Protein AF-0000000075210673 (afdb_homodimer)

Foldseek 3Di:
DPPPCPPLNVVLLVLLLVLLLLVLVQPPDDQFACSQLVSLVSLVVSLCVNCPVPQWPPVVVLVVLSVLLNLLSNLRFAFDFPVSSVVSVPVSVVSVLLSLCRTLADPVDDCLDPVVVVVSVVLLVVLVVQLVVVVLVVVPVPDPPDPPVVVVVVSVVVVVVVVVVVVCVVVLVVVVVVDVVSVCVVVCVCVVVVVPVVVVVVVSVVSSVVSSSSSSSSSVSSNPVNCVPPPPCVVVPLQADELVVLLVVLVVVLVVLVVVLVVLVCCVPVVCCPPDPPLQVQLVPDLVVLVVVLVVLVVSLVCNLPRHDDDDPVSLVSSLVSNLSSLVSNVSSLVSSLVSLVSNCLVPADDPVSVVVNLVSVLSNVLSVVSNVCSVVVVDDSSVVNVSSVSVSVSVVSNVRVLLVRLVRQVVSCVVPVDHDLVRLVVSPLSSLQSLLVVCVVPVVPVVSLVVLVVCLVVDDPDPDPSSNHPSSVVSNVVSVPDDND/DPDDCDPLNVVLLVLLLVLLLLVLVQPPDDQFACSQLVSLVSLVVSLCVNCPVPQWPPVVVLVVLVVLLNLLSNLRFAFDFPVSSVVSVPVSVVSVLLSLCRTLADPVDDCLDPVVVVVSVVLLVVLVVQLVVVVLVVVPVPDPPDPPVVVVVVVVVVVVVVVVVVVCVVVLVVVVVVDVVSVCVVVCVCVVVVVPVVVVVVVSVVSSVVSSSSSSSSSVSSNPVNCVCPVCCVVVPLQADELVVLLVVLVVVLVVLVVVLVVVVCCVPVVCCPPDPPLQVQLVPDLVVLVVVLVVLVVSLVCNLPRHDDDDPVSLVSNLVSNLSSLVSNVSSLVVSLVSLVSNCLVPADDPVSVVVNLVSVLSNVLSVVSNVCSVVVVDDSSVVNVSSVSVSVSVVSNVRVLLVRLVRQVVSCVVPVDHDLVRLVVSPLSSLQSLLVVCVVPVVPVVSLVVLVVCLVVDDPDPDPSSNHPSSVVSNVVSVPDDND

Structure (mmCIF, N/CA/C/O backbone):
data_AF-0000000075210673-model_v1
#
loop_
_entity.id
_entity.type
_entity.pdbx_description
1 polymer 'Uncharacterized protein'
#
loop_
_atom_site.group_PDB
_atom_site.id
_atom_site.type_symbol
_atom_site.label_atom_id
_atom_site.label_alt_id
_atom_site.label_comp_id
_atom_site.label_asym_id
_atom_site.label_entity_id
_atom_site.label_seq_id
_atom_site.pdbx_PDB_ins_code
_atom_site.Cartn_x
_atom_site.Cartn_y
_atom_site.Cartn_z
_atom_site.occupancy
_atom_site.B_iso_or_equiv
_atom_site.auth_seq_id
_atom_site.auth_comp_id
_atom_site.auth_asym_id
_atom_site.auth_atom_id
_atom_site.pdbx_PDB_model_num
ATOM 1 N N . MET A 1 1 ? -12.641 43 4.77 1 31.84 1 MET A N 1
ATOM 2 C CA . MET A 1 1 ? -11.57 43.312 5.719 1 31.84 1 MET A CA 1
ATOM 3 C C . MET A 1 1 ? -10.625 44.375 5.16 1 31.84 1 MET A C 1
ATOM 5 O O . MET A 1 1 ? -9.898 44.094 4.199 1 31.84 1 MET A O 1
ATOM 9 N N . ASN A 1 2 ? -10.969 45.438 5.039 1 38.75 2 ASN A N 1
ATOM 10 C CA . ASN A 1 2 ? -10.195 46.625 4.699 1 38.75 2 ASN A CA 1
ATOM 11 C C . ASN A 1 2 ? -8.883 46.656 5.465 1 38.75 2 ASN A C 1
ATOM 13 O O . ASN A 1 2 ? -8.797 47.281 6.523 1 38.75 2 ASN A O 1
ATOM 17 N N . ALA A 1 3 ? -8.172 45.594 5.738 1 46 3 ALA A N 1
ATOM 18 C CA . ALA A 1 3 ? -7.09 45.5 6.719 1 46 3 ALA A CA 1
ATOM 19 C C . ALA A 1 3 ? -5.957 46.469 6.355 1 46 3 ALA A C 1
ATOM 21 O O . ALA A 1 3 ? -5.395 46.375 5.262 1 46 3 ALA A O 1
ATOM 22 N N . SER A 1 4 ? -5.992 47.594 6.719 1 52.56 4 SER A N 1
ATOM 23 C CA . SER A 1 4 ? -4.859 48.5 6.867 1 52.56 4 SER A CA 1
ATOM 24 C C . SER A 1 4 ? -3.598 47.719 7.27 1 52.56 4 SER A C 1
ATOM 26 O O . SER A 1 4 ? -3.584 47.031 8.281 1 52.56 4 SER A O 1
ATOM 28 N N . TRP A 1 5 ? -2.842 47.406 6.25 1 61.78 5 TRP A N 1
ATOM 29 C CA . TRP A 1 5 ? -1.561 46.75 6.516 1 61.78 5 TRP A CA 1
ATOM 30 C C . TRP A 1 5 ? -0.77 47.531 7.57 1 61.78 5 TRP A C 1
ATOM 32 O O . TRP A 1 5 ? -0.492 48.719 7.406 1 61.78 5 TRP A O 1
ATOM 42 N N . LYS A 1 6 ? -0.866 47.156 8.789 1 71.62 6 LYS A N 1
ATOM 43 C CA . LYS A 1 6 ? -0.087 47.719 9.891 1 71.62 6 LYS A CA 1
ATOM 44 C C . LYS A 1 6 ? 1.41 47.531 9.641 1 71.62 6 LYS A C 1
ATOM 46 O O . LYS A 1 6 ? 1.822 46.719 8.82 1 71.62 6 LYS A O 1
ATOM 51 N N . ARG A 1 7 ? 2.17 48.406 10.008 1 80.12 7 ARG A N 1
ATOM 52 C CA . ARG A 1 7 ? 3.627 48.406 9.93 1 80.12 7 ARG A CA 1
ATOM 53 C C . ARG A 1 7 ? 4.176 47.031 10.336 1 80.12 7 ARG A C 1
ATOM 55 O O . ARG A 1 7 ? 5.129 46.531 9.727 1 80.12 7 ARG A O 1
ATOM 62 N N . THR A 1 8 ? 3.566 46.344 11.211 1 84.31 8 THR A N 1
ATOM 63 C CA . THR A 1 8 ? 4.023 45.062 11.688 1 84.31 8 THR A CA 1
ATOM 64 C C . THR A 1 8 ? 3.832 43.969 10.617 1 84.31 8 THR A C 1
ATOM 66 O O . THR A 1 8 ? 4.613 43.031 10.539 1 84.31 8 THR A O 1
ATOM 69 N N . ASP A 1 9 ? 2.889 44.188 9.773 1 85.5 9 ASP A N 1
ATOM 70 C CA . ASP A 1 9 ? 2.625 43.219 8.711 1 85.5 9 ASP A CA 1
ATOM 71 C C . ASP A 1 9 ? 3.658 43.312 7.594 1 85.5 9 ASP A C 1
ATOM 73 O O . ASP A 1 9 ? 4.039 42.312 6.992 1 85.5 9 ASP A O 1
ATOM 77 N N . ILE A 1 10 ? 4.121 44.5 7.383 1 86 10 ILE A N 1
ATOM 78 C CA . ILE A 1 10 ? 5.137 44.719 6.359 1 86 10 ILE A CA 1
ATOM 79 C C . ILE A 1 10 ? 6.461 44.094 6.812 1 86 10 ILE A C 1
ATOM 81 O O . ILE A 1 10 ? 7.145 43.438 6.027 1 86 10 ILE A O 1
ATOM 85 N N . VAL A 1 11 ? 6.816 44.375 8.086 1 91.44 11 VAL A N 1
ATOM 86 C CA . VAL A 1 11 ? 8.031 43.781 8.633 1 91.44 11 VAL A CA 1
ATOM 87 C C . VAL A 1 11 ? 7.941 42.281 8.578 1 91.44 11 VAL A C 1
ATOM 89 O O . VAL A 1 11 ? 8.922 41.594 8.25 1 91.44 11 VAL A O 1
ATOM 92 N N . PHE A 1 12 ? 6.777 41.812 8.852 1 92.56 12 PHE A N 1
ATOM 93 C CA . PHE A 1 12 ? 6.559 40.375 8.828 1 92.56 12 PHE A CA 1
ATOM 94 C C . PHE A 1 12 ? 6.719 39.844 7.414 1 92.56 12 PHE A C 1
ATOM 96 O O . PHE A 1 12 ? 7.32 38.781 7.219 1 92.56 12 PHE A O 1
ATOM 103 N N . MET A 1 13 ? 6.238 40.531 6.492 1 89.5 13 MET A N 1
ATOM 104 C CA . MET A 1 13 ? 6.379 40.094 5.102 1 89.5 13 MET A CA 1
ATOM 105 C C . MET A 1 13 ? 7.848 40.062 4.688 1 89.5 13 MET A C 1
ATOM 107 O O . MET A 1 13 ? 8.281 39.156 3.979 1 89.5 13 MET A O 1
ATOM 111 N N . ILE A 1 14 ? 8.578 41.031 5.117 1 91.94 14 ILE A N 1
ATOM 112 C CA . ILE A 1 14 ? 10.008 41.094 4.816 1 91.94 14 ILE A CA 1
ATOM 113 C C . ILE A 1 14 ? 10.727 39.938 5.469 1 91.94 14 ILE A C 1
ATOM 115 O O . ILE A 1 14 ? 11.586 39.281 4.844 1 91.94 14 ILE A O 1
ATOM 119 N N . LEU A 1 15 ? 10.352 39.656 6.652 1 94.19 15 LEU A N 1
ATOM 120 C CA . LEU A 1 15 ? 10.977 38.562 7.355 1 94.19 15 LEU A CA 1
ATOM 121 C C . LEU A 1 15 ? 10.672 37.219 6.652 1 94.19 15 LEU A C 1
ATOM 123 O O . LEU A 1 15 ? 11.539 36.375 6.555 1 94.19 15 LEU A O 1
ATOM 127 N N . CYS A 1 16 ? 9.477 37.062 6.207 1 93.88 16 CYS A N 1
ATOM 128 C CA . CYS A 1 16 ? 9.109 35.844 5.5 1 93.88 16 CYS A CA 1
ATOM 129 C C . CYS A 1 16 ? 9.859 35.75 4.176 1 93.88 16 CYS A C 1
ATOM 131 O O . CYS A 1 16 ? 10.219 34.656 3.754 1 93.88 16 CYS A O 1
ATOM 133 N N . THR A 1 17 ? 10.062 36.844 3.52 1 93.19 17 THR A N 1
ATOM 134 C CA . THR A 1 17 ? 10.836 36.844 2.283 1 93.19 17 THR A CA 1
ATOM 135 C C . THR A 1 17 ? 12.289 36.469 2.555 1 93.19 17 THR A C 1
ATOM 137 O O . THR A 1 17 ? 12.898 35.719 1.797 1 93.19 17 THR A O 1
ATOM 140 N N . LEU A 1 18 ? 12.82 37.062 3.631 1 94.81 18 LEU A N 1
ATOM 141 C CA . LEU A 1 18 ? 14.18 36.688 4.02 1 94.81 18 LEU A CA 1
ATOM 142 C C . LEU A 1 18 ? 14.289 35.219 4.34 1 94.81 18 LEU A C 1
ATOM 144 O O . LEU A 1 18 ? 15.281 34.562 4.004 1 94.81 18 LEU A O 1
ATOM 148 N N . LEU A 1 19 ? 13.297 34.688 4.965 1 95.69 19 LEU A N 1
ATOM 149 C CA . LEU A 1 19 ? 13.258 33.25 5.25 1 95.69 19 LEU A CA 1
ATOM 150 C C . LEU A 1 19 ? 13.172 32.438 3.963 1 95.69 19 LEU A C 1
ATOM 152 O O . LEU A 1 19 ? 13.75 31.359 3.863 1 95.69 19 LEU A O 1
ATOM 156 N N . GLY A 1 20 ? 12.383 32.938 3.045 1 94.44 20 GLY A N 1
ATOM 157 C CA . GLY A 1 20 ? 12.32 32.281 1.746 1 94.44 20 GLY A CA 1
ATOM 158 C C . GLY A 1 20 ? 13.664 32.219 1.047 1 94.44 20 GLY A C 1
ATOM 159 O O . GLY A 1 20 ? 14.023 31.188 0.47 1 94.44 20 GLY A O 1
ATOM 160 N N . VAL A 1 21 ? 14.383 33.25 1.105 1 93.38 21 VAL A N 1
ATOM 161 C CA . VAL A 1 21 ? 15.719 33.312 0.521 1 93.38 21 VAL A CA 1
ATOM 162 C C . VAL A 1 21 ? 16.641 32.344 1.253 1 93.38 21 VAL A C 1
ATOM 164 O O . VAL A 1 21 ? 17.406 31.594 0.623 1 93.38 21 VAL A O 1
ATOM 167 N N . LEU A 1 22 ? 16.516 32.438 2.551 1 94.06 22 LEU A N 1
ATOM 168 C CA . LEU A 1 22 ? 17.328 31.516 3.348 1 94.06 22 LEU A CA 1
ATOM 169 C C . LEU A 1 22 ? 17 30.062 3.033 1 94.06 22 LEU A C 1
ATOM 171 O O . LEU A 1 22 ? 17.891 29.219 2.99 1 94.06 22 LEU A O 1
ATOM 175 N N . ALA A 1 23 ? 15.75 29.781 2.855 1 93.44 23 ALA A N 1
ATOM 176 C CA . ALA A 1 23 ? 15.328 28.422 2.514 1 93.44 23 ALA A CA 1
ATOM 177 C C . ALA A 1 23 ? 15.898 28 1.166 1 93.44 23 ALA A C 1
ATOM 179 O O . ALA A 1 23 ? 16.406 26.875 1.025 1 93.44 23 ALA A O 1
ATOM 180 N N . GLU A 1 24 ? 15.797 28.859 0.238 1 89.5 24 GLU A N 1
ATOM 181 C CA . GLU A 1 24 ? 16.344 28.562 -1.084 1 89.5 24 GLU A CA 1
ATOM 182 C C . GLU A 1 24 ? 17.844 28.312 -1.021 1 89.5 24 GLU A C 1
ATOM 184 O O . GLU A 1 24 ? 18.344 27.375 -1.64 1 89.5 24 GLU A O 1
ATOM 189 N N . GLN A 1 25 ? 18.484 29.078 -0.265 1 88.38 25 GLN A N 1
ATOM 190 C CA . GLN A 1 25 ? 19.938 28.922 -0.116 1 88.38 25 GLN A CA 1
ATOM 191 C C . GLN A 1 25 ? 20.266 27.656 0.671 1 88.38 25 GLN A C 1
ATOM 193 O O . GLN A 1 25 ? 21.281 27 0.402 1 88.38 25 GLN A O 1
ATOM 198 N N . SER A 1 26 ? 19.484 27.344 1.558 1 90.38 26 SER A N 1
ATOM 199 C CA . SER A 1 26 ? 19.781 26.234 2.457 1 90.38 26 SER A CA 1
ATOM 200 C C . SER A 1 26 ? 19.469 24.891 1.8 1 90.38 26 SER A C 1
ATOM 202 O O . SER A 1 26 ? 20.156 23.906 2.029 1 90.38 26 SER A O 1
ATOM 204 N N . PHE A 1 27 ? 18.469 24.797 0.925 1 88.62 27 PHE A N 1
ATOM 205 C CA . PHE A 1 27 ? 17.969 23.484 0.517 1 88.62 27 PHE A CA 1
ATOM 206 C C . PHE A 1 27 ? 18.234 23.234 -0.963 1 88.62 27 PHE A C 1
ATOM 208 O O . PHE A 1 27 ? 18.203 22.094 -1.426 1 88.62 27 PHE A O 1
ATOM 215 N N . PHE A 1 28 ? 18.516 24.219 -1.765 1 81 28 PHE A N 1
ATOM 216 C CA . PHE A 1 28 ? 18.547 24 -3.205 1 81 28 PHE A CA 1
ATOM 217 C C . PHE A 1 28 ? 19.906 24.359 -3.783 1 81 28 PHE A C 1
ATOM 219 O O . PHE A 1 28 ? 20.078 24.406 -5.004 1 81 28 PHE A O 1
ATOM 226 N N . HIS A 1 29 ? 20.875 24.719 -3.051 1 76.06 29 HIS A N 1
ATOM 227 C CA . HIS A 1 29 ? 22.188 25.125 -3.57 1 76.06 29 HIS A CA 1
ATOM 228 C C . HIS A 1 29 ? 23.203 24 -3.418 1 76.06 29 HIS A C 1
ATOM 230 O O . HIS A 1 29 ? 23.906 23.672 -4.371 1 76.06 29 HIS A O 1
ATOM 236 N N . SER A 1 30 ? 23.312 23.547 -2.275 1 80.25 30 SER A N 1
ATOM 237 C CA . SER A 1 30 ? 24.328 22.531 -1.988 1 80.25 30 SER A CA 1
ATOM 238 C C . SER A 1 30 ? 23.766 21.438 -1.099 1 80.25 30 SER A C 1
ATOM 240 O O . SER A 1 30 ? 22.562 21.406 -0.828 1 80.25 30 SER A O 1
ATOM 242 N N . LYS A 1 31 ? 24.656 20.484 -0.894 1 87.5 31 LYS A N 1
ATOM 243 C CA . LYS A 1 31 ? 24.266 19.469 0.073 1 87.5 31 LYS A CA 1
ATOM 244 C C . LYS A 1 31 ? 23.859 20.094 1.4 1 87.5 31 LYS A C 1
ATOM 246 O O . LYS A 1 31 ? 24.469 21.047 1.859 1 87.5 31 LYS A O 1
ATOM 251 N N . ILE A 1 32 ? 22.844 19.609 1.934 1 92.06 32 ILE A N 1
ATOM 252 C CA . ILE A 1 32 ? 22.266 20.188 3.146 1 92.06 32 ILE A CA 1
ATOM 253 C C . ILE A 1 32 ? 23.094 19.766 4.359 1 92.06 32 ILE A C 1
ATOM 255 O O . ILE A 1 32 ? 23.328 18.562 4.57 1 92.06 32 ILE A O 1
ATOM 259 N N . GLY A 1 33 ? 23.656 20.641 5.062 1 94.19 33 GLY A N 1
ATOM 260 C CA . GLY A 1 33 ? 24.375 20.438 6.305 1 94.19 33 GLY A CA 1
ATOM 261 C C . GLY A 1 33 ? 23.906 21.328 7.434 1 94.19 33 GLY A C 1
ATOM 262 O O . GLY A 1 33 ? 22.734 21.266 7.832 1 94.19 33 GLY A O 1
ATOM 263 N N . ILE A 1 34 ? 24.719 22.281 7.781 1 94.69 34 ILE A N 1
ATOM 264 C CA . ILE A 1 34 ? 24.375 23.188 8.875 1 94.69 34 ILE A CA 1
ATOM 265 C C . ILE A 1 34 ? 23.234 24.109 8.438 1 94.69 34 ILE A C 1
ATOM 267 O O . ILE A 1 34 ? 22.562 24.703 9.273 1 94.69 34 ILE A O 1
ATOM 271 N N . SER A 1 35 ? 23.062 24.188 7.207 1 94.62 35 SER A N 1
ATOM 272 C CA . SER A 1 35 ? 22.047 25.078 6.652 1 94.62 35 SER A CA 1
ATOM 273 C C . SER A 1 35 ? 20.656 24.703 7.156 1 94.62 35 SER A C 1
ATOM 275 O O . SER A 1 35 ? 19.797 25.578 7.348 1 94.62 35 SER A O 1
ATOM 277 N N . TYR A 1 36 ? 20.375 23.438 7.355 1 95.75 36 TYR A N 1
ATOM 278 C CA . TYR A 1 36 ? 19.078 23.016 7.848 1 95.75 36 TYR A CA 1
ATOM 279 C C . TYR A 1 36 ? 18.812 23.562 9.242 1 95.75 36 TYR A C 1
ATOM 281 O O . TYR A 1 36 ? 17.734 24.078 9.516 1 95.75 36 TYR A O 1
ATOM 289 N N . PHE A 1 37 ? 19.797 23.469 10.102 1 96.75 37 PHE A N 1
ATOM 290 C CA . PHE A 1 37 ? 19.703 23.953 11.477 1 96.75 37 PHE A CA 1
ATOM 291 C C . PHE A 1 37 ? 19.5 25.469 11.508 1 96.75 37 PHE A C 1
ATOM 293 O O . PHE A 1 37 ? 18.688 25.969 12.281 1 96.75 37 PHE A O 1
ATOM 300 N N . VAL A 1 38 ? 20.25 26.141 10.664 1 96.5 38 VAL A N 1
ATOM 301 C CA . VAL A 1 38 ? 20.156 27.594 10.594 1 96.5 38 VAL A CA 1
ATOM 302 C C . VAL A 1 38 ? 18.75 28 10.133 1 96.5 38 VAL A C 1
ATOM 304 O O . VAL A 1 38 ? 18.156 28.906 10.703 1 96.5 38 VAL A O 1
ATOM 307 N N . PHE A 1 39 ? 18.234 27.328 9.211 1 96.75 39 PHE A N 1
ATOM 308 C CA . PHE A 1 39 ? 16.906 27.641 8.695 1 96.75 39 PHE A CA 1
ATOM 309 C C . PHE A 1 39 ? 15.844 27.406 9.758 1 96.75 39 PHE A C 1
ATOM 311 O O . PHE A 1 39 ? 14.977 28.266 9.977 1 96.75 39 PHE A O 1
ATOM 318 N N . VAL A 1 40 ? 15.883 26.266 10.422 1 96.94 40 VAL A N 1
ATOM 319 C CA . VAL A 1 40 ? 14.883 25.938 11.422 1 96.94 40 VAL A CA 1
ATOM 320 C C . VAL A 1 40 ? 14.93 26.953 12.562 1 96.94 40 VAL A C 1
ATOM 322 O O . VAL A 1 40 ? 13.883 27.391 13.055 1 96.94 40 VAL A O 1
ATOM 325 N N . THR A 1 41 ? 16.109 27.359 12.93 1 97 41 THR A N 1
ATOM 326 C CA . THR A 1 41 ? 16.266 28.344 13.992 1 97 41 THR A CA 1
ATOM 327 C C . THR A 1 41 ? 15.695 29.688 13.562 1 97 41 THR A C 1
ATOM 329 O O . THR A 1 41 ? 14.984 30.344 14.328 1 97 41 THR A O 1
ATOM 332 N N . ALA A 1 42 ? 16.016 30.062 12.336 1 97.06 42 ALA A N 1
ATOM 333 C CA . ALA A 1 42 ? 15.492 31.312 11.812 1 97.06 42 ALA A CA 1
ATOM 334 C C . ALA A 1 42 ? 13.969 31.266 11.695 1 97.06 42 ALA A C 1
ATOM 336 O O . ALA A 1 42 ? 13.289 32.25 11.977 1 97.06 42 ALA A O 1
ATOM 337 N N . LEU A 1 43 ? 13.477 30.156 11.297 1 97 43 LEU A N 1
ATOM 338 C CA . LEU A 1 43 ? 12.039 29.969 11.172 1 97 43 LEU A CA 1
ATOM 339 C C . LEU A 1 43 ? 11.344 30.156 12.516 1 97 43 LEU A C 1
ATOM 341 O O . LEU A 1 43 ? 10.352 30.875 12.617 1 97 43 LEU A O 1
ATOM 345 N N . TYR A 1 44 ? 11.852 29.531 13.539 1 96.69 44 TYR A N 1
ATOM 346 C CA . TYR A 1 44 ? 11.227 29.609 14.852 1 96.69 44 TYR A CA 1
ATOM 347 C C . TYR A 1 44 ? 11.406 31 15.453 1 96.69 44 TYR A C 1
ATOM 349 O O . TYR A 1 44 ? 10.547 31.469 16.203 1 96.69 44 TYR A O 1
ATOM 357 N N . TRP A 1 45 ? 12.57 31.609 15.078 1 96.25 45 TRP A N 1
ATOM 358 C CA . TRP A 1 45 ? 12.742 33 15.516 1 96.25 45 TRP A CA 1
ATOM 359 C C . TRP A 1 45 ? 11.648 33.906 14.938 1 96.25 45 TRP A C 1
ATOM 361 O O . TRP A 1 45 ? 11.055 34.688 15.656 1 96.25 45 TRP A O 1
ATOM 371 N N . THR A 1 46 ? 11.398 33.719 13.695 1 95.19 46 THR A N 1
ATOM 372 C CA . THR A 1 46 ? 10.359 34.5 13.031 1 95.19 46 THR A CA 1
ATOM 373 C C . THR A 1 46 ? 8.977 34.156 13.586 1 95.19 46 THR A C 1
ATOM 375 O O . THR A 1 46 ? 8.148 35.062 13.789 1 95.19 46 THR A O 1
ATOM 378 N N . PHE A 1 47 ? 8.781 32.906 13.906 1 95.12 47 PHE A N 1
ATOM 379 C CA . PHE A 1 47 ? 7.52 32.438 14.461 1 95.12 47 PHE A CA 1
ATOM 380 C C . PHE A 1 47 ? 7.254 33.094 15.82 1 95.12 47 PHE A C 1
ATOM 382 O O . PHE A 1 47 ? 6.184 33.656 16.047 1 95.12 47 PHE A O 1
ATOM 389 N N . PHE A 1 48 ? 8.234 33.062 16.719 1 94.69 48 PHE A N 1
ATOM 390 C CA . PHE A 1 48 ? 8.031 33.562 18.078 1 94.69 48 PHE A CA 1
ATOM 391 C C . PHE A 1 48 ? 7.965 35.094 18.062 1 94.69 48 PHE A C 1
ATOM 393 O O . PHE A 1 48 ? 7.316 35.688 18.922 1 94.69 48 PHE A O 1
ATOM 400 N N . TRP A 1 49 ? 8.641 35.688 17.031 1 93.88 49 TRP A N 1
ATOM 401 C CA . TRP A 1 49 ? 8.539 37.125 16.891 1 93.88 49 TRP A CA 1
ATOM 402 C C . TRP A 1 49 ? 7.129 37.531 16.469 1 93.88 49 TRP A C 1
ATOM 404 O O . TRP A 1 49 ? 6.57 38.5 17 1 93.88 49 TRP A O 1
ATOM 414 N N . ARG A 1 50 ? 6.59 36.812 15.562 1 92 50 ARG A N 1
ATOM 415 C CA . ARG A 1 50 ? 5.25 37.125 15.07 1 92 50 ARG A CA 1
ATOM 416 C C . ARG A 1 50 ? 4.199 36.844 16.141 1 92 50 ARG A C 1
ATOM 418 O O . ARG A 1 50 ? 3.184 37.562 16.203 1 92 50 ARG A O 1
ATOM 425 N N . PHE A 1 51 ? 4.426 35.938 16.984 1 92.69 51 PHE A N 1
ATOM 426 C CA . PHE A 1 51 ? 3.434 35.531 17.969 1 92.69 51 PHE A CA 1
ATOM 427 C C . PHE A 1 51 ? 3.799 36.062 19.359 1 92.69 51 PHE A C 1
ATOM 429 O O . PHE A 1 51 ? 3.453 35.469 20.375 1 92.69 51 PHE A O 1
ATOM 436 N N . LYS A 1 52 ? 4.465 37.156 19.297 1 89.88 52 LYS A N 1
ATOM 437 C CA . LYS A 1 52 ? 4.777 37.781 20.578 1 89.88 52 LYS A CA 1
ATOM 438 C C . LYS A 1 52 ? 3.506 38.219 21.297 1 89.88 52 LYS A C 1
ATOM 440 O O . LYS A 1 52 ? 2.65 38.875 20.703 1 89.88 52 LYS A O 1
ATOM 445 N N . GLY A 1 53 ? 3.293 37.812 22.531 1 87.19 53 GLY A N 1
ATOM 446 C CA . GLY A 1 53 ? 2.123 38.156 23.312 1 87.19 53 GLY A CA 1
ATOM 447 C C . GLY A 1 53 ? 0.953 37.219 23.109 1 87.19 53 GLY A C 1
ATOM 448 O O . GLY A 1 53 ? -0.128 37.438 23.672 1 87.19 53 GLY A O 1
ATOM 449 N N . PHE A 1 54 ? 1.241 36.219 22.266 1 89.12 54 PHE A N 1
ATOM 450 C CA . PHE A 1 54 ? 0.201 35.25 22 1 89.12 54 PHE A CA 1
ATOM 451 C C . PHE A 1 54 ? 0.073 34.25 23.156 1 89.12 54 PHE A C 1
ATOM 453 O O . PHE A 1 54 ? 1.06 33.938 23.828 1 89.12 54 PHE A O 1
ATOM 460 N N . ASP A 1 55 ? -1.147 33.812 23.453 1 89.25 55 ASP A N 1
ATOM 461 C CA . ASP A 1 55 ? -1.374 32.812 24.5 1 89.25 55 ASP A CA 1
ATOM 462 C C . ASP A 1 55 ? -1.196 31.406 23.969 1 89.25 55 ASP A C 1
ATOM 464 O O . ASP A 1 55 ? -2.137 30.812 23.422 1 89.25 55 ASP A O 1
ATOM 468 N N . PHE A 1 56 ? -0.041 30.891 24.141 1 92.44 56 PHE A N 1
ATOM 469 C CA . PHE A 1 56 ? 0.285 29.562 23.625 1 92.44 56 PHE A CA 1
ATOM 470 C C . PHE A 1 56 ? -0.397 28.469 24.453 1 92.44 56 PHE A C 1
ATOM 472 O O . PHE A 1 56 ? -0.589 28.625 25.656 1 92.44 56 PHE A O 1
ATOM 479 N N . THR A 1 57 ? -0.802 27.469 23.828 1 90.88 57 THR A N 1
ATOM 480 C CA . THR A 1 57 ? -1.396 26.297 24.484 1 90.88 57 THR A CA 1
ATOM 481 C C . THR A 1 57 ? -0.409 25.141 24.531 1 90.88 57 THR A C 1
ATOM 483 O O . THR A 1 57 ? 0.548 25.109 23.75 1 90.88 57 THR A O 1
ATOM 486 N N . ASN A 1 58 ? -0.555 24.172 25.531 1 92.81 58 ASN A N 1
ATOM 487 C CA . ASN A 1 58 ? 0.285 22.984 25.656 1 92.81 58 ASN A CA 1
ATOM 488 C C . ASN A 1 58 ? 1.767 23.344 25.688 1 92.81 58 ASN A C 1
ATOM 490 O O . ASN A 1 58 ? 2.566 22.75 24.953 1 92.81 58 ASN A O 1
ATOM 494 N N . ARG A 1 59 ? 2.193 24.203 26.516 1 92.94 59 ARG A N 1
ATOM 495 C CA . ARG A 1 59 ? 3.531 24.781 26.547 1 92.94 59 ARG A CA 1
ATOM 496 C C . ARG A 1 59 ? 4.578 23.734 26.891 1 92.94 59 ARG A C 1
ATOM 498 O O . ARG A 1 59 ? 5.656 23.703 26.281 1 92.94 59 ARG A O 1
ATOM 505 N N . ARG A 1 60 ? 4.285 22.859 27.828 1 93.69 60 ARG A N 1
ATOM 506 C CA . ARG A 1 60 ? 5.262 21.859 28.25 1 93.69 60 ARG A CA 1
ATOM 507 C C . ARG A 1 60 ? 5.555 20.875 27.125 1 93.69 60 ARG A C 1
ATOM 509 O O . ARG A 1 60 ? 6.711 20.656 26.766 1 93.69 60 ARG A O 1
ATOM 516 N N . PHE A 1 61 ? 4.496 20.297 26.594 1 93.81 61 PHE A N 1
ATOM 517 C CA . PHE A 1 61 ? 4.672 19.344 25.5 1 93.81 61 PHE A CA 1
ATOM 518 C C . PHE A 1 61 ? 5.219 20.047 24.266 1 93.81 61 PHE A C 1
ATOM 520 O O . PHE A 1 61 ? 6.016 19.484 23.516 1 93.81 61 PHE A O 1
ATOM 527 N N . GLY A 1 62 ? 4.805 21.281 24.047 1 95.25 62 GLY A N 1
ATOM 528 C CA . GLY A 1 62 ? 5.336 22.062 22.938 1 95.25 62 GLY A CA 1
ATOM 529 C C . GLY A 1 62 ? 6.836 22.266 23.016 1 95.25 62 GLY A C 1
ATOM 530 O O . GLY A 1 62 ? 7.535 22.172 22.016 1 95.25 62 GLY A O 1
ATOM 531 N N . PHE A 1 63 ? 7.25 22.531 24.203 1 96.25 63 PHE A N 1
ATOM 532 C CA . PHE A 1 63 ? 8.68 22.719 24.406 1 96.25 63 PHE A CA 1
ATOM 533 C C . PHE A 1 63 ? 9.438 21.422 24.109 1 96.25 63 PHE A C 1
ATOM 535 O O . PHE A 1 63 ? 10.516 21.438 23.516 1 96.25 63 PHE A O 1
ATOM 542 N N . PHE A 1 64 ? 8.859 20.359 24.516 1 96.62 64 PHE A N 1
ATOM 543 C CA . PHE A 1 64 ? 9.461 19.062 24.266 1 96.62 64 PHE A CA 1
ATOM 544 C C . PHE A 1 64 ? 9.586 18.797 22.766 1 96.62 64 PHE A C 1
ATOM 546 O O . PHE A 1 64 ? 10.633 18.359 22.297 1 96.62 64 PHE A O 1
ATOM 553 N N . VAL A 1 65 ? 8.547 19.094 22.031 1 97.12 65 VAL A N 1
ATOM 554 C CA . VAL A 1 65 ? 8.547 18.891 20.594 1 97.12 65 VAL A CA 1
ATOM 555 C C . VAL A 1 65 ? 9.555 19.828 19.938 1 97.12 65 VAL A C 1
ATOM 557 O O . VAL A 1 65 ? 10.297 19.422 19.031 1 97.12 65 VAL A O 1
ATOM 560 N N . LEU A 1 66 ? 9.609 21.047 20.406 1 97.62 66 LEU A N 1
ATOM 561 C CA . LEU A 1 66 ? 10.555 22.016 19.875 1 97.62 66 LEU A CA 1
ATOM 562 C C . LEU A 1 66 ? 11.992 21.547 20.094 1 97.62 66 LEU A C 1
ATOM 564 O O . LEU A 1 66 ? 1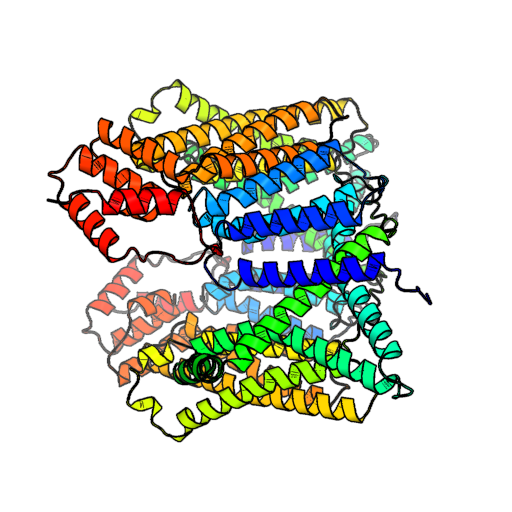2.828 21.641 19.188 1 97.62 66 LEU A O 1
ATOM 568 N N . LEU A 1 67 ? 12.234 21.031 21.234 1 97.12 67 LEU A N 1
ATOM 569 C CA . LEU A 1 67 ? 13.562 20.516 21.531 1 97.12 67 LEU A CA 1
ATOM 570 C C . LEU A 1 67 ? 13.922 19.344 20.609 1 97.12 67 LEU A C 1
ATOM 572 O O . LEU A 1 67 ? 15.055 19.266 20.125 1 97.12 67 LEU A O 1
ATOM 576 N N . SER A 1 68 ? 12.984 18.484 20.391 1 97.75 68 SER A N 1
ATOM 577 C CA . SER A 1 68 ? 13.211 17.359 19.484 1 97.75 68 SER A CA 1
ATOM 578 C C . SER A 1 68 ? 13.516 17.828 18.078 1 97.75 68 SER A C 1
ATOM 580 O O . SER A 1 68 ? 14.398 17.297 17.406 1 97.75 68 SER A O 1
ATOM 582 N N . ILE A 1 69 ? 12.773 18.844 17.625 1 98 69 ILE A N 1
ATOM 583 C CA . ILE A 1 69 ? 12.992 19.391 16.297 1 98 69 ILE A CA 1
ATOM 584 C C . ILE A 1 69 ? 14.398 19.969 16.188 1 98 69 ILE A C 1
ATOM 586 O O . ILE A 1 69 ? 15.102 19.734 15.211 1 98 69 ILE A O 1
ATOM 590 N N . TRP A 1 70 ? 14.82 20.641 17.188 1 97.62 70 TRP A N 1
ATOM 591 C CA . TRP A 1 70 ? 16.141 21.266 17.219 1 97.62 70 TRP A CA 1
ATOM 592 C C . TRP A 1 70 ? 17.234 20.219 17.219 1 97.62 70 TRP A C 1
ATOM 594 O O . TRP A 1 70 ? 18.234 20.344 16.5 1 97.62 70 TRP A O 1
ATOM 604 N N . LEU A 1 71 ? 17.016 19.203 17.984 1 97.31 71 LEU A N 1
ATOM 605 C CA . LEU A 1 71 ? 18 18.125 18.047 1 97.31 71 LEU A CA 1
ATOM 606 C C . LEU A 1 71 ? 18.078 17.391 16.719 1 97.31 71 LEU A C 1
ATOM 608 O O . LEU A 1 71 ? 19.156 17.078 16.234 1 97.31 71 LEU A O 1
ATOM 612 N N . LEU A 1 72 ? 16.938 17.141 16.125 1 97.38 72 LEU A N 1
ATOM 613 C CA . LEU A 1 72 ? 16.891 16.422 14.859 1 97.38 72 LEU A CA 1
ATOM 614 C C . LEU A 1 72 ? 17.531 17.266 13.75 1 97.38 72 LEU A C 1
ATOM 616 O O . LEU A 1 72 ? 18.234 16.734 12.891 1 97.38 72 LEU A O 1
ATOM 620 N N . SER A 1 73 ? 17.297 18.547 13.789 1 97.38 73 SER A N 1
ATOM 621 C CA . SER A 1 73 ? 17.875 19.422 12.781 1 97.38 73 SER A CA 1
ATOM 622 C C . SER A 1 73 ? 19.391 19.484 12.914 1 97.38 73 SER A C 1
ATOM 624 O O . SER A 1 73 ? 20.109 19.688 11.93 1 97.38 73 SER A O 1
ATOM 626 N N . SER A 1 74 ? 19.922 19.312 14.094 1 96.62 74 SER A N 1
ATOM 627 C CA . SER A 1 74 ? 21.359 19.391 14.328 1 96.62 74 SER A CA 1
ATOM 628 C C . SER A 1 74 ? 22.078 18.172 13.758 1 96.62 74 SER A C 1
ATOM 630 O O . SER A 1 74 ? 23.297 18.188 13.555 1 96.62 74 SER A O 1
ATOM 632 N N . THR A 1 75 ? 21.312 17.094 13.5 1 95.44 75 THR A N 1
ATOM 633 C CA . THR A 1 75 ? 21.938 15.875 12.992 1 95.44 75 THR A CA 1
ATOM 634 C C . THR A 1 75 ? 22.484 16.094 11.586 1 95.44 75 THR A C 1
ATOM 636 O O . THR A 1 75 ? 23.391 15.383 11.148 1 95.44 75 THR A O 1
ATOM 639 N N . PHE A 1 76 ? 21.969 17.125 10.891 1 95.25 76 PHE A N 1
ATOM 640 C CA . PHE A 1 76 ? 22.406 17.406 9.531 1 95.25 76 PHE A CA 1
ATOM 641 C C . PHE A 1 76 ? 23.859 17.891 9.516 1 95.25 76 PHE A C 1
ATOM 643 O O . PHE A 1 76 ? 24.547 17.75 8.508 1 95.25 76 PHE A O 1
ATOM 650 N N . PHE A 1 77 ? 24.328 18.453 10.609 1 94.75 77 PHE A N 1
ATOM 651 C CA . PHE A 1 77 ? 25.719 18.922 10.578 1 94.75 77 PHE A CA 1
ATOM 652 C C . PHE A 1 77 ? 26.562 18.156 11.578 1 94.75 77 PHE A C 1
ATOM 654 O O . PHE A 1 77 ? 27.797 18.281 11.602 1 94.75 77 PHE A O 1
ATOM 661 N N . LEU A 1 78 ? 26 17.266 12.406 1 94.12 78 LEU A N 1
ATOM 662 C CA . LEU A 1 78 ? 26.75 16.516 13.398 1 94.12 78 LEU A CA 1
ATOM 663 C C . LEU A 1 78 ? 27.094 15.117 12.875 1 94.12 78 LEU A C 1
ATOM 665 O O . LEU A 1 78 ? 28.141 14.562 13.219 1 94.12 78 LEU A O 1
ATOM 669 N N . TYR A 1 79 ? 26.172 14.516 12.102 1 93.5 79 TYR A N 1
ATOM 670 C CA . TYR A 1 79 ? 26.344 13.141 11.664 1 93.5 79 TYR A CA 1
ATOM 671 C C . TYR A 1 79 ? 26.172 13.023 10.156 1 93.5 79 TYR A C 1
ATOM 673 O O . TYR A 1 79 ? 25.875 14.008 9.477 1 93.5 79 TYR A O 1
ATOM 681 N N . SER A 1 80 ? 26.469 11.859 9.609 1 88.69 80 SER A N 1
ATOM 682 C CA . SER A 1 80 ? 26.422 11.711 8.164 1 88.69 80 SER A CA 1
ATOM 683 C C . SER A 1 80 ? 25.688 10.438 7.762 1 88.69 80 SER A C 1
ATOM 685 O O . SER A 1 80 ? 25.938 9.883 6.691 1 88.69 80 SER A O 1
ATOM 687 N N . ASN A 1 81 ? 24.812 9.977 8.641 1 91.62 81 ASN A N 1
ATOM 688 C CA . ASN A 1 81 ? 24.047 8.789 8.289 1 91.62 81 ASN A CA 1
ATOM 689 C C . ASN A 1 81 ? 23.047 9.078 7.168 1 91.62 81 ASN A C 1
ATOM 691 O O . ASN A 1 81 ? 22.203 9.977 7.293 1 91.62 81 ASN A O 1
ATOM 695 N N . MET A 1 82 ? 23.094 8.32 6.066 1 89.06 82 MET A N 1
ATOM 696 C CA . MET A 1 82 ? 22.297 8.609 4.875 1 89.06 82 MET A CA 1
ATOM 697 C C . MET A 1 82 ? 20.828 8.289 5.109 1 89.06 82 MET A C 1
ATOM 699 O O . MET A 1 82 ? 19.953 8.953 4.555 1 89.06 82 MET A O 1
ATOM 703 N N . PHE A 1 83 ? 20.594 7.332 5.836 1 91.81 83 PHE A N 1
ATOM 704 C CA . PHE A 1 83 ? 19.219 6.957 6.129 1 91.81 83 PHE A CA 1
ATOM 705 C C . PHE A 1 83 ? 18.5 8.078 6.863 1 91.81 83 PHE A C 1
ATOM 707 O O . PHE A 1 83 ? 17.438 8.531 6.426 1 91.81 83 PHE A O 1
ATOM 714 N N . PHE A 1 84 ? 19.016 8.523 7.945 1 94 84 PHE A N 1
ATOM 715 C CA . PHE A 1 84 ? 18.406 9.578 8.742 1 94 84 PHE A CA 1
ATOM 716 C C . PHE A 1 84 ? 18.422 10.906 7.988 1 94 84 PHE A C 1
ATOM 718 O O . PHE A 1 84 ? 17.516 11.727 8.141 1 94 84 PHE A O 1
ATOM 725 N N . TYR A 1 85 ? 19.469 11.039 7.191 1 92.88 85 TYR A N 1
ATOM 726 C CA . TYR A 1 85 ? 19.562 12.227 6.348 1 92.88 85 TYR A CA 1
ATOM 727 C C . TYR A 1 85 ? 18.328 12.352 5.461 1 92.88 85 TYR A C 1
ATOM 729 O O . TYR A 1 85 ? 17.719 13.422 5.367 1 92.88 85 TYR A O 1
ATOM 737 N N . GLY A 1 86 ? 17.953 11.281 4.879 1 92.31 86 GLY A N 1
ATOM 738 C CA . GLY A 1 86 ? 16.781 11.273 4.02 1 92.31 86 GLY A CA 1
ATOM 739 C C . GLY A 1 86 ? 15.469 11.344 4.793 1 92.31 86 GLY A C 1
ATOM 740 O O . GLY A 1 86 ? 14.586 12.141 4.457 1 92.31 86 GLY A O 1
ATOM 741 N N . PHE A 1 87 ? 15.359 10.656 5.805 1 93.69 87 PHE A N 1
ATOM 742 C CA . PHE A 1 87 ? 14.117 10.555 6.562 1 93.69 87 PHE A CA 1
ATOM 743 C C . PHE A 1 87 ? 13.836 11.852 7.312 1 93.69 87 PHE A C 1
ATOM 745 O O . PHE A 1 87 ? 12.68 12.266 7.43 1 93.69 87 PHE A O 1
ATOM 752 N N . ASN A 1 88 ? 14.844 12.461 7.848 1 95.75 88 ASN A N 1
ATOM 753 C CA . ASN A 1 88 ? 14.664 13.68 8.617 1 95.75 88 ASN A CA 1
ATOM 754 C C . ASN A 1 88 ? 14.188 14.836 7.742 1 95.75 88 ASN A C 1
ATOM 756 O O . ASN A 1 88 ? 13.57 15.781 8.234 1 95.75 88 ASN A O 1
ATOM 760 N N . GLN A 1 89 ? 14.492 14.711 6.449 1 92.94 89 GLN A N 1
ATOM 761 C CA . GLN A 1 89 ? 14.008 15.742 5.535 1 92.94 89 GLN A CA 1
ATOM 762 C C . GLN A 1 89 ? 12.484 15.727 5.449 1 92.94 89 GLN A C 1
ATOM 764 O O . GLN A 1 89 ? 11.859 16.75 5.145 1 92.94 89 GLN A O 1
ATOM 769 N N . LEU A 1 90 ? 11.914 14.641 5.824 1 93.06 90 LEU A N 1
ATOM 770 C CA . LEU A 1 90 ? 10.461 14.523 5.801 1 93.06 90 LEU A CA 1
ATOM 771 C C . LEU A 1 90 ? 9.883 14.68 7.203 1 93.06 90 LEU A C 1
ATOM 773 O O . LEU A 1 90 ? 8.891 15.391 7.395 1 93.06 90 LEU A O 1
ATOM 777 N N . VAL A 1 91 ? 10.484 14.141 8.148 1 95.69 91 VAL A N 1
ATOM 778 C CA . VAL A 1 91 ? 9.961 14.07 9.516 1 95.69 91 VAL A CA 1
ATOM 779 C C . VAL A 1 91 ? 9.961 15.469 10.141 1 95.69 91 VAL A C 1
ATOM 781 O O . VAL A 1 91 ? 9 15.859 10.797 1 95.69 91 VAL A O 1
ATOM 784 N N . ILE A 1 92 ? 10.992 16.234 9.922 1 96.94 92 ILE A N 1
ATOM 785 C CA . ILE A 1 92 ? 11.148 17.516 10.609 1 96.94 92 ILE A CA 1
ATOM 786 C C . ILE A 1 92 ? 10.07 18.5 10.141 1 96.94 92 ILE A C 1
ATOM 788 O O . ILE A 1 92 ? 9.391 19.109 10.961 1 96.94 92 ILE A O 1
ATOM 792 N N . PRO A 1 93 ? 9.82 18.609 8.805 1 95.12 93 PRO A N 1
ATOM 793 C CA . PRO A 1 93 ? 8.727 19.5 8.406 1 95.12 93 PRO A CA 1
ATOM 794 C C . PRO A 1 93 ? 7.379 19.078 8.984 1 95.12 93 PRO A C 1
ATOM 796 O O . PRO A 1 93 ? 6.582 19.922 9.391 1 95.12 93 PRO A O 1
ATOM 799 N N . VAL A 1 94 ? 7.152 17.828 9.086 1 94.5 94 VAL A N 1
ATOM 800 C CA . VAL A 1 94 ? 5.902 17.328 9.648 1 94.5 94 VAL A CA 1
ATOM 801 C C . VAL A 1 94 ? 5.824 17.688 11.133 1 94.5 94 VAL A C 1
ATOM 803 O O . VAL A 1 94 ? 4.781 18.125 11.617 1 94.5 94 VAL A O 1
ATOM 806 N N . LEU A 1 95 ? 6.895 17.562 11.812 1 96.81 95 LEU A N 1
ATOM 807 C CA . LEU A 1 95 ? 6.941 17.875 13.234 1 96.81 95 LEU A CA 1
ATOM 808 C C . LEU A 1 95 ? 6.785 19.375 13.469 1 96.81 95 LEU A C 1
ATOM 810 O O . LEU A 1 95 ? 6.184 19.797 14.453 1 96.81 95 LEU A O 1
ATOM 814 N N . VAL A 1 96 ? 7.367 20.172 12.57 1 97.06 96 VAL A N 1
ATOM 815 C CA . VAL A 1 96 ? 7.262 21.625 12.68 1 97.06 96 VAL A CA 1
ATOM 816 C C . VAL A 1 96 ? 5.801 22.047 12.531 1 97.06 96 VAL A C 1
ATOM 818 O O . VAL A 1 96 ? 5.293 22.844 13.336 1 97.06 96 VAL A O 1
ATOM 821 N N . ILE A 1 97 ? 5.121 21.469 11.57 1 95.38 97 ILE A N 1
ATOM 822 C CA . ILE A 1 97 ? 3.711 21.781 11.359 1 95.38 97 ILE A CA 1
ATOM 823 C C . ILE A 1 97 ? 2.895 21.328 12.562 1 95.38 97 ILE A C 1
ATOM 825 O O . ILE A 1 97 ? 2.02 22.047 13.039 1 95.38 97 ILE A O 1
ATOM 829 N N . PHE A 1 98 ? 3.242 20.234 13.07 1 95.12 98 PHE A N 1
ATOM 830 C CA . PHE A 1 98 ? 2.574 19.703 14.25 1 95.12 98 PHE A CA 1
ATOM 831 C C . PHE A 1 98 ? 2.801 20.609 15.453 1 95.12 98 PHE A C 1
ATOM 833 O O . PHE A 1 98 ? 1.854 20.953 16.172 1 95.12 98 PHE A O 1
ATOM 840 N N . HIS A 1 99 ? 4.016 21.016 15.656 1 96.44 99 HIS A N 1
ATOM 841 C CA . HIS A 1 99 ? 4.371 21.844 16.812 1 96.44 99 HIS A CA 1
ATOM 842 C C . HIS A 1 99 ? 3.658 23.188 16.766 1 96.44 99 HIS A C 1
ATOM 844 O O . HIS A 1 99 ? 3.055 23.609 17.75 1 96.44 99 HIS A O 1
ATOM 850 N N . MET A 1 100 ? 3.752 23.797 15.633 1 95.56 100 MET A N 1
ATOM 851 C CA . MET A 1 100 ? 3.152 25.125 15.508 1 95.56 100 MET A CA 1
ATOM 852 C C . MET A 1 100 ? 1.64 25.062 15.688 1 95.56 100 MET A C 1
ATOM 854 O O . MET A 1 100 ? 1.04 25.953 16.281 1 95.56 100 MET A O 1
ATOM 858 N N . SER A 1 101 ? 1.085 24.016 15.164 1 93.06 101 SER A N 1
ATOM 859 C CA . SER A 1 101 ? -0.354 23.844 15.336 1 93.06 101 SER A CA 1
ATOM 860 C C . SER A 1 101 ? -0.7 23.5 16.781 1 93.06 101 SER A C 1
ATOM 862 O O . SER A 1 101 ? -1.742 23.922 17.281 1 93.06 101 SER A O 1
ATOM 864 N N . LEU A 1 102 ? 0.113 22.797 17.406 1 93.69 102 LEU A N 1
ATOM 865 C CA . LEU A 1 102 ? -0.094 22.359 18.781 1 93.69 102 LEU A CA 1
ATOM 866 C C . LEU A 1 102 ? -0.094 23.547 19.734 1 93.69 102 LEU A C 1
ATOM 868 O O . LEU A 1 102 ? -1 23.688 20.562 1 93.69 102 LEU A O 1
ATOM 872 N N . ILE A 1 103 ? 0.804 24.438 19.578 1 94.5 103 ILE A N 1
ATOM 873 C CA . ILE A 1 103 ? 0.982 25.5 20.562 1 94.5 103 ILE A CA 1
ATOM 874 C C . ILE A 1 103 ? 0.057 26.672 20.25 1 94.5 103 ILE A C 1
ATOM 876 O O . ILE A 1 103 ? -0.241 27.484 21.125 1 94.5 103 ILE A O 1
ATOM 880 N N . THR A 1 104 ? -0.376 26.781 19.062 1 93.06 104 THR A N 1
ATOM 881 C CA . THR A 1 104 ? -1.235 27.891 18.703 1 93.06 104 THR A CA 1
ATOM 882 C C . THR A 1 104 ? -2.688 27.438 18.562 1 93.06 104 THR A C 1
ATOM 884 O O . THR A 1 104 ? -3.576 28.25 18.312 1 93.06 104 THR A O 1
ATOM 887 N N . GLY A 1 105 ? -2.9 26.188 18.703 1 87.44 105 GLY A N 1
ATOM 888 C CA . GLY A 1 105 ? -4.227 25.656 18.422 1 87.44 105 GLY A CA 1
ATOM 889 C C . GLY A 1 105 ? -5.191 25.844 19.578 1 87.44 105 GLY A C 1
ATOM 890 O O . GLY A 1 105 ? -4.855 26.484 20.578 1 87.44 105 GLY A O 1
ATOM 891 N N . ASN A 1 106 ? -6.406 25.297 19.344 1 85.06 106 ASN A N 1
ATOM 892 C CA . ASN A 1 106 ? -7.488 25.359 20.312 1 85.06 106 ASN A CA 1
ATOM 893 C C . ASN A 1 106 ? -7.332 24.312 21.406 1 85.06 106 ASN A C 1
ATOM 895 O O . ASN A 1 106 ? -7.164 23.125 21.125 1 85.06 106 ASN A O 1
ATOM 899 N N . GLN A 1 107 ? -7.359 24.703 22.609 1 83 107 GLN A N 1
ATOM 900 C CA . GLN A 1 107 ? -7.195 23.797 23.766 1 83 107 GLN A CA 1
ATOM 901 C C . GLN A 1 107 ? -8.336 22.797 23.844 1 83 107 GLN A C 1
ATOM 903 O O . GLN A 1 107 ? -8.211 21.75 24.469 1 83 107 GLN A O 1
ATOM 908 N N . LEU A 1 108 ? -9.375 23.047 23.141 1 82.25 108 LEU A N 1
ATOM 909 C CA . LEU A 1 108 ? -10.555 22.188 23.188 1 82.25 108 LEU A CA 1
ATOM 910 C C . LEU A 1 108 ? -10.352 20.938 22.359 1 82.25 108 LEU A C 1
ATOM 912 O O . LEU A 1 108 ? -11.07 19.953 22.531 1 82.25 108 LEU A O 1
ATOM 916 N N . ILE A 1 109 ? -9.398 21 21.578 1 87 109 ILE A N 1
ATOM 917 C CA . ILE A 1 109 ? -9.102 19.828 20.75 1 87 109 ILE A CA 1
ATOM 918 C C . ILE A 1 109 ? -7.848 19.125 21.281 1 87 109 ILE A C 1
ATOM 920 O O . ILE A 1 109 ? -6.727 19.594 21.062 1 87 109 ILE A O 1
ATOM 924 N N . PRO A 1 110 ? -8.086 18.062 21.891 1 87.31 110 PRO A N 1
ATOM 925 C CA . PRO A 1 110 ? -6.918 17.391 22.453 1 87.31 110 PRO A CA 1
ATOM 926 C C . PRO A 1 110 ? -5.992 16.828 21.375 1 87.31 110 PRO A C 1
ATOM 928 O O . PRO A 1 110 ? -6.461 16.25 20.391 1 87.31 110 PRO A O 1
ATOM 931 N N . TRP A 1 111 ? -4.648 16.969 21.547 1 87.56 111 TRP A N 1
ATOM 932 C CA . TRP A 1 111 ? -3.658 16.625 20.531 1 87.56 111 TRP A CA 1
ATOM 933 C C . TRP A 1 111 ? -3.529 15.117 20.375 1 87.56 111 TRP A C 1
ATOM 935 O O . TRP A 1 111 ? -2.994 14.633 19.375 1 87.56 111 TRP A O 1
ATOM 945 N N . HIS A 1 112 ? -4.012 14.352 21.391 1 86.31 112 HIS A N 1
ATOM 946 C CA . HIS A 1 112 ? -3.842 12.906 21.359 1 86.31 112 HIS A CA 1
ATOM 947 C C . HIS A 1 112 ? -5.016 12.227 20.672 1 86.31 112 HIS A C 1
ATOM 949 O O . HIS A 1 112 ? -5.07 10.992 20.594 1 86.31 112 HIS A O 1
ATOM 955 N N . LYS A 1 113 ? -5.957 12.93 20.141 1 85 113 LYS A N 1
ATOM 956 C CA . LYS A 1 113 ? -7.082 12.391 19.391 1 85 113 LYS A CA 1
ATOM 957 C C . LYS A 1 113 ? -6.855 12.523 17.891 1 85 113 LYS A C 1
ATOM 959 O O . LYS A 1 113 ? -6.07 13.367 17.438 1 85 113 LYS A O 1
ATOM 964 N N . PHE A 1 114 ? -7.473 11.688 17.172 1 82.06 114 PHE A N 1
ATOM 965 C CA . PHE A 1 114 ? -7.324 11.664 15.727 1 82.06 114 PHE A CA 1
ATOM 966 C C . PHE A 1 114 ? -7.844 12.961 15.109 1 82.06 114 PHE A C 1
ATOM 968 O O . PHE A 1 114 ? -7.371 13.383 14.055 1 82.06 114 PHE A O 1
ATOM 975 N N . SER A 1 115 ? -8.727 13.57 15.773 1 84.19 115 SER A N 1
ATOM 976 C CA . SER A 1 115 ? -9.305 14.82 15.281 1 84.19 115 SER A CA 1
ATOM 977 C C . SER A 1 115 ? -8.242 15.906 15.172 1 84.19 115 SER A C 1
ATOM 979 O O . SER A 1 115 ? -8.367 16.828 14.352 1 84.19 115 SER A O 1
ATOM 981 N N . PHE A 1 116 ? -7.215 15.789 15.977 1 88.31 116 PHE A N 1
ATOM 982 C CA . PHE A 1 116 ? -6.16 16.797 15.961 1 88.31 116 PHE A CA 1
ATOM 983 C C . PHE A 1 116 ? -5.375 16.734 14.656 1 88.31 116 PHE A C 1
ATOM 985 O O . PHE A 1 116 ? -4.914 17.75 14.148 1 88.31 116 PHE A O 1
ATOM 992 N N . ILE A 1 117 ? -5.211 15.578 14.195 1 88.25 117 ILE A N 1
ATOM 993 C CA . ILE A 1 117 ? -4.504 15.422 12.93 1 88.25 117 ILE A CA 1
ATOM 994 C C . ILE A 1 117 ? -5.277 16.141 11.82 1 88.25 117 ILE A C 1
ATOM 996 O O . ILE A 1 117 ? -4.691 16.875 11.023 1 88.25 117 ILE A O 1
ATOM 1000 N N . PHE A 1 118 ? -6.523 15.938 11.836 1 84.06 118 PHE A N 1
ATOM 1001 C CA . PHE A 1 118 ? -7.359 16.594 10.836 1 84.06 118 PHE A CA 1
ATOM 1002 C C . PHE A 1 118 ? -7.348 18.109 11.031 1 84.06 118 PHE A C 1
ATOM 1004 O O . PHE A 1 118 ? -7.312 18.859 10.062 1 84.06 118 PHE A O 1
ATOM 1011 N N . TYR A 1 119 ? -7.395 18.438 12.25 1 87.19 119 TYR A N 1
ATOM 1012 C CA . TYR A 1 119 ? -7.32 19.859 12.609 1 87.19 119 TYR A CA 1
ATOM 1013 C C . TYR A 1 119 ? -6.043 20.484 12.07 1 87.19 119 TYR A C 1
ATOM 1015 O O . TYR A 1 119 ? -6.09 21.547 11.43 1 87.19 119 TYR A O 1
ATOM 1023 N N . THR A 1 120 ? -4.953 19.859 12.281 1 90.12 120 THR A N 1
ATOM 1024 C CA . THR A 1 120 ? -3.648 20.344 11.836 1 90.12 120 THR A CA 1
ATOM 1025 C C . THR A 1 120 ? -3.576 20.391 10.312 1 90.12 120 THR A C 1
ATOM 1027 O O . THR A 1 120 ? -3.094 21.359 9.742 1 90.12 120 THR A O 1
ATOM 1030 N N . LEU A 1 121 ? -4.102 19.391 9.703 1 87.88 121 LEU A N 1
ATOM 1031 C CA . LEU A 1 121 ? -4.07 19.328 8.25 1 87.88 121 LEU A CA 1
ATOM 1032 C C . LEU A 1 121 ? -4.965 20.406 7.633 1 87.88 121 LEU A C 1
ATOM 1034 O O . LEU A 1 121 ? -4.602 21.016 6.629 1 87.88 121 LEU A O 1
ATOM 1038 N N . THR A 1 122 ? -6.09 20.594 8.195 1 84.12 122 THR A N 1
ATOM 1039 C CA . THR A 1 122 ? -7.004 21.625 7.707 1 84.12 122 THR A CA 1
ATOM 1040 C C . THR A 1 122 ? -6.367 23 7.816 1 84.12 122 THR A C 1
ATOM 1042 O O . THR A 1 122 ? -6.457 23.812 6.891 1 84.12 122 THR A O 1
ATOM 1045 N N . ARG A 1 123 ? -5.754 23.234 8.906 1 86.94 123 ARG A N 1
ATOM 1046 C CA . ARG A 1 123 ? -5.082 24.516 9.109 1 86.94 123 ARG A CA 1
ATOM 1047 C C . ARG A 1 123 ? -3.938 24.688 8.117 1 86.94 123 ARG A C 1
ATOM 1049 O O . ARG A 1 123 ? -3.74 25.781 7.578 1 86.94 123 ARG A O 1
ATOM 1056 N N . PHE A 1 124 ? -3.312 23.688 7.859 1 89.56 124 PHE A N 1
ATOM 1057 C CA . PHE A 1 124 ? -2.205 23.734 6.914 1 89.56 124 PHE A CA 1
ATOM 1058 C C . PHE A 1 124 ? -2.711 23.984 5.496 1 89.56 124 PHE A C 1
ATOM 1060 O O . PHE A 1 124 ? -2.182 24.844 4.785 1 89.56 124 PHE A O 1
ATOM 1067 N N . PHE A 1 125 ? -3.707 23.312 5.148 1 81.81 125 PHE A N 1
ATOM 1068 C CA . PHE A 1 125 ? -4.188 23.422 3.775 1 81.81 125 PHE A CA 1
ATOM 1069 C C . PHE A 1 125 ? -4.965 24.719 3.574 1 81.81 125 PHE A C 1
ATOM 1071 O O . PHE A 1 125 ? -5.152 25.172 2.441 1 81.81 125 PHE A O 1
ATOM 1078 N N . SER A 1 126 ? -5.402 25.281 4.605 1 81.44 126 SER A N 1
ATOM 1079 C CA . SER A 1 126 ? -6.07 26.578 4.52 1 81.44 126 SER A CA 1
ATOM 1080 C C . SER A 1 126 ? -5.086 27.688 4.152 1 81.44 126 SER A C 1
ATOM 1082 O O . SER A 1 126 ? -5.496 28.797 3.84 1 81.44 126 SER A O 1
ATOM 1084 N N . THR A 1 127 ? -3.838 27.359 4.211 1 85.19 127 THR A N 1
ATOM 1085 C CA . THR A 1 127 ? -2.783 28.297 3.854 1 85.19 127 THR A CA 1
ATOM 1086 C C . THR A 1 127 ? -2.873 28.688 2.377 1 85.19 127 THR A C 1
ATOM 1088 O O . THR A 1 127 ? -2.701 29.844 2.02 1 85.19 127 THR A O 1
ATOM 1091 N N . PHE A 1 128 ? -3.301 27.859 1.596 1 81.31 128 PHE A N 1
ATOM 1092 C CA . PHE A 1 128 ? -3.256 28.062 0.152 1 81.31 128 PHE A CA 1
ATOM 1093 C C . PHE A 1 128 ? -4.336 29.031 -0.294 1 81.31 128 PHE A C 1
ATOM 1095 O O . PHE A 1 128 ? -4.047 30.016 -0.989 1 81.31 128 PHE A O 1
ATOM 1102 N N . PRO A 1 129 ? -5.547 28.875 0.175 1 74.75 129 PRO A N 1
ATOM 1103 C CA . PRO A 1 129 ? -6.543 29.891 -0.164 1 74.75 129 PRO A CA 1
ATOM 1104 C C . PRO A 1 129 ? -6.227 31.25 0.453 1 74.75 129 PRO A C 1
ATOM 1106 O O . PRO A 1 129 ? -6.523 32.281 -0.146 1 74.75 129 PRO A O 1
ATOM 1109 N N . TYR A 1 130 ? -5.637 31.281 1.539 1 79.12 130 TYR A N 1
ATOM 1110 C CA . TYR A 1 130 ? -5.293 32.531 2.189 1 79.12 130 TYR A CA 1
ATOM 1111 C C . TYR A 1 130 ? -4.27 33.312 1.372 1 79.12 130 TYR A C 1
ATOM 1113 O O . TYR A 1 130 ? -4.418 34.531 1.161 1 79.12 130 TYR A O 1
ATOM 1121 N N . VAL A 1 131 ? -3.299 32.656 0.908 1 80.12 131 VAL A N 1
ATOM 1122 C CA . VAL A 1 131 ? -2.258 33.281 0.105 1 80.12 131 VAL A CA 1
ATOM 1123 C C . VAL A 1 131 ? -2.861 33.844 -1.185 1 80.12 131 VAL A C 1
ATOM 1125 O O . VAL A 1 131 ? -2.525 34.938 -1.608 1 80.12 131 VAL A O 1
ATOM 1128 N N . LEU A 1 132 ? -3.756 33.125 -1.687 1 74.31 132 LEU A N 1
ATOM 1129 C CA . LEU A 1 132 ? -4.406 33.562 -2.916 1 74.31 132 LEU A CA 1
ATOM 1130 C C . LEU A 1 132 ? -5.238 34.844 -2.674 1 74.31 132 LEU A C 1
ATOM 1132 O O . LEU A 1 132 ? -5.258 35.75 -3.508 1 74.31 132 LEU A O 1
ATOM 1136 N N . THR A 1 133 ? -5.852 34.875 -1.558 1 74.19 133 THR A N 1
ATOM 1137 C CA . THR A 1 133 ? -6.664 36.031 -1.201 1 74.19 133 THR A CA 1
ATOM 1138 C C . THR A 1 133 ? -5.785 37.25 -0.989 1 74.19 133 THR A C 1
ATOM 1140 O O . THR A 1 133 ? -6.156 38.375 -1.381 1 74.19 133 THR A O 1
ATOM 1143 N N . VAL A 1 134 ? -4.656 37.062 -0.409 1 74.69 134 VAL A N 1
ATOM 1144 C CA . VAL A 1 134 ? -3.74 38.188 -0.143 1 74.69 134 VAL A CA 1
ATOM 1145 C C . VAL A 1 134 ? -3.166 38.719 -1.457 1 74.69 134 VAL A C 1
ATOM 1147 O O . VAL A 1 134 ? -3.057 39.906 -1.653 1 74.69 134 VAL A O 1
ATOM 1150 N N . LEU A 1 135 ? -2.857 37.812 -2.334 1 73.81 135 LEU A N 1
ATOM 1151 C CA . LEU A 1 135 ? -2.336 38.219 -3.637 1 73.81 135 LEU A CA 1
ATOM 1152 C C . LEU A 1 135 ? -3.385 38.969 -4.426 1 73.81 135 LEU A C 1
ATOM 1154 O O . LEU A 1 135 ? -3.059 39.938 -5.113 1 73.81 135 LEU A O 1
ATOM 1158 N N . LYS A 1 136 ? -4.594 38.594 -4.223 1 69.62 136 LYS A N 1
ATOM 1159 C CA . LYS A 1 136 ? -5.695 39.281 -4.879 1 69.62 136 LYS A CA 1
ATOM 1160 C C . LYS A 1 136 ? -5.871 40.688 -4.309 1 69.62 136 LYS A C 1
ATOM 1162 O O . LYS A 1 136 ? -6.133 41.656 -5.051 1 69.62 136 LYS A O 1
ATOM 1167 N N . SER A 1 137 ? -5.703 40.75 -3.047 1 71.75 137 SER A N 1
ATOM 1168 C CA . SER A 1 137 ? -5.867 42.031 -2.387 1 71.75 137 SER A CA 1
ATOM 1169 C C . SER A 1 137 ? -4.738 43 -2.76 1 71.75 137 SER A C 1
ATOM 1171 O O . SER A 1 137 ? -4.961 44.219 -2.889 1 71.75 137 SER A O 1
ATOM 1173 N N . LEU A 1 138 ? -3.535 42.5 -2.889 1 66.56 138 LEU A N 1
ATOM 1174 C CA . LEU A 1 138 ? -2.391 43.312 -3.268 1 66.56 138 LEU A CA 1
ATOM 1175 C C . LEU A 1 138 ? -2.537 43.812 -4.695 1 66.56 138 LEU A C 1
ATOM 1177 O O . LEU A 1 138 ? -2.176 44.969 -4.996 1 66.56 138 LEU A O 1
ATOM 1181 N N . LYS A 1 139 ? -2.998 42.938 -5.477 1 62.28 139 LYS A N 1
ATOM 1182 C CA . LYS A 1 139 ? -3.211 43.312 -6.867 1 62.28 139 LYS A CA 1
ATOM 1183 C C . LYS A 1 139 ? -4.258 44.406 -6.977 1 62.28 139 LYS A C 1
ATOM 1185 O O . LYS A 1 139 ? -4.117 45.344 -7.785 1 62.28 139 LYS A O 1
ATOM 1190 N N . SER A 1 140 ? -5.316 44.281 -6.203 1 60.66 140 SER A N 1
ATOM 1191 C CA . SER A 1 140 ? -6.371 45.281 -6.23 1 60.66 140 SER A CA 1
ATOM 1192 C C . SER A 1 140 ? -5.844 46.656 -5.805 1 60.66 140 SER A C 1
ATOM 1194 O O . SER A 1 140 ? -6.332 47.688 -6.266 1 60.66 140 SER A O 1
ATOM 1196 N N . LYS A 1 141 ? -4.805 46.625 -4.898 1 56.91 141 LYS A N 1
ATOM 1197 C CA . LYS A 1 141 ? -4.262 47.906 -4.453 1 56.91 141 LYS A CA 1
ATOM 1198 C C . LYS A 1 141 ? -3.312 48.5 -5.492 1 56.91 141 LYS A C 1
ATOM 1200 O O . LYS A 1 141 ? -3.16 49.719 -5.582 1 56.91 141 LYS A O 1
ATOM 1205 N N . LEU A 1 142 ? -2.455 47.625 -6 1 51.66 142 LEU A N 1
ATOM 1206 C CA . LEU A 1 142 ? -1.496 48.156 -6.965 1 51.66 142 LEU A CA 1
ATOM 1207 C C . LEU A 1 142 ? -2.195 48.594 -8.25 1 51.66 142 LEU A C 1
ATOM 1209 O O . LEU A 1 142 ? -1.713 49.469 -8.961 1 51.66 142 LEU A O 1
ATOM 1213 N N . LYS A 1 143 ? -2.787 47.719 -8.984 1 51.94 143 LYS A N 1
ATOM 1214 C CA . LYS A 1 143 ? -3.281 48.156 -10.289 1 51.94 143 LYS A CA 1
ATOM 1215 C C . LYS A 1 143 ? -4.684 48.75 -10.18 1 51.94 143 LYS A C 1
ATOM 1217 O O . LYS A 1 143 ? -5.547 48.188 -9.5 1 51.94 143 LYS A O 1
ATOM 1222 N N . PRO A 1 144 ? -4.805 50 -10.711 1 46.88 144 PRO A N 1
ATOM 1223 C CA . PRO A 1 144 ? -6.102 50.625 -10.961 1 46.88 144 PRO A CA 1
ATOM 1224 C C . PRO A 1 144 ? -7.176 49.625 -11.367 1 46.88 144 PRO A C 1
ATOM 1226 O O . PRO A 1 144 ? -6.867 48.469 -11.672 1 46.88 144 PRO A O 1
ATOM 1229 N N . LYS A 1 145 ? -8.375 50.094 -11.984 1 47.97 145 LYS A N 1
ATOM 1230 C CA . LYS A 1 145 ? -9.664 49.625 -12.492 1 47.97 145 LYS A CA 1
ATOM 1231 C C . LYS A 1 145 ? -9.484 48.406 -13.391 1 47.97 145 LYS A C 1
ATOM 1233 O O . LYS A 1 145 ? -10.18 48.281 -14.406 1 47.97 145 LYS A O 1
ATOM 1238 N N . THR A 1 146 ? -8.344 47.781 -13.516 1 47.47 146 THR A N 1
ATOM 1239 C CA . THR A 1 146 ? -8.359 46.719 -14.5 1 47.47 146 THR A CA 1
ATOM 1240 C C . THR A 1 146 ? -9.32 45.594 -14.086 1 47.47 146 THR A C 1
ATOM 1242 O O . THR A 1 146 ? -9.453 45.312 -12.898 1 47.47 146 THR A O 1
ATOM 1245 N N . SER A 1 147 ? -10.18 45 -15 1 55.81 147 SER A N 1
ATOM 1246 C CA . SER A 1 147 ? -11.391 44.188 -14.836 1 55.81 147 SER A CA 1
ATOM 1247 C C . SER A 1 147 ? -11.125 42.938 -14.008 1 55.81 147 SER A C 1
ATOM 1249 O O . SER A 1 147 ? -10.117 42.281 -14.203 1 55.81 147 SER A O 1
ATOM 1251 N N . ASN A 1 148 ? -11.594 42.844 -12.742 1 63.12 148 ASN A N 1
ATOM 1252 C CA . ASN A 1 148 ? -11.703 41.75 -11.766 1 63.12 148 ASN A CA 1
ATOM 1253 C C . ASN A 1 148 ? -11.594 40.375 -12.438 1 63.12 148 ASN A C 1
ATOM 1255 O O . ASN A 1 148 ? -10.992 39.469 -11.883 1 63.12 148 ASN A O 1
ATOM 1259 N N . LYS A 1 149 ? -11.906 40.312 -13.672 1 73.06 149 LYS A N 1
ATOM 1260 C CA . LYS A 1 149 ? -11.969 39.062 -14.383 1 73.06 149 LYS A CA 1
ATOM 1261 C C . LYS A 1 149 ? -10.578 38.625 -14.852 1 73.06 149 LYS A C 1
ATOM 1263 O O . LYS A 1 149 ? -10.234 37.438 -14.766 1 73.06 149 LYS A O 1
ATOM 1268 N N . THR A 1 150 ? -9.758 39.562 -15.281 1 72.88 150 THR A N 1
ATOM 1269 C CA . THR A 1 150 ? -8.438 39.25 -15.828 1 72.88 150 THR A CA 1
ATOM 1270 C C . THR A 1 150 ? -7.496 38.781 -14.719 1 72.88 150 THR A C 1
ATOM 1272 O O . THR A 1 150 ? -6.719 37.844 -14.906 1 72.88 150 THR A O 1
ATOM 1275 N N . THR A 1 151 ? -7.605 39.406 -13.609 1 71.31 151 THR A N 1
ATOM 1276 C CA . THR A 1 151 ? -6.758 39.031 -12.484 1 71.31 151 THR A CA 1
ATOM 1277 C C . THR A 1 151 ? -7.082 37.625 -11.992 1 71.31 151 THR A C 1
ATOM 1279 O O . THR A 1 151 ? -6.18 36.844 -11.672 1 71.31 151 THR A O 1
ATOM 1282 N N . GLN A 1 152 ? -8.281 37.344 -11.953 1 77 152 GLN A N 1
ATOM 1283 C CA . GLN A 1 152 ? -8.703 36.031 -11.539 1 77 152 GLN A CA 1
ATOM 1284 C C . GLN A 1 152 ? -8.195 34.969 -12.508 1 77 152 GLN A C 1
ATOM 1286 O O . GLN A 1 152 ? -7.773 33.875 -12.094 1 77 152 GLN A O 1
ATOM 1291 N N . ALA A 1 153 ? -8.25 35.344 -13.727 1 81.56 153 ALA A N 1
ATOM 1292 C CA . ALA A 1 153 ? -7.773 34.406 -14.75 1 81.56 153 ALA A CA 1
ATOM 1293 C C . ALA A 1 153 ? -6.273 34.156 -14.602 1 81.56 153 ALA A C 1
ATOM 1295 O O . ALA A 1 153 ? -5.816 33 -14.75 1 81.56 153 ALA A O 1
ATOM 1296 N N . LEU A 1 154 ? -5.52 35.125 -14.281 1 76.69 154 LEU A N 1
ATOM 1297 C CA . LEU A 1 154 ? -4.078 34.969 -14.133 1 76.69 154 LEU A CA 1
ATOM 1298 C C . LEU A 1 154 ? -3.736 34.094 -12.922 1 76.69 154 LEU A C 1
ATOM 1300 O O . LEU A 1 154 ? -2.805 33.312 -12.977 1 76.69 154 LEU A O 1
ATOM 1304 N N . ILE A 1 155 ? -4.477 34.25 -11.945 1 75.5 155 ILE A N 1
ATOM 1305 C CA . ILE A 1 155 ? -4.27 33.438 -10.75 1 75.5 155 ILE A CA 1
ATOM 1306 C C . ILE A 1 155 ? -4.531 31.969 -11.078 1 75.5 155 ILE A C 1
ATOM 1308 O O . ILE A 1 155 ? -3.756 31.094 -10.695 1 75.5 155 ILE A O 1
ATOM 1312 N N . LYS A 1 156 ? -5.555 31.766 -11.734 1 82.12 156 LYS A N 1
ATOM 1313 C CA . LYS A 1 156 ? -5.918 30.406 -12.109 1 82.12 156 LYS A CA 1
ATOM 1314 C C . LYS A 1 156 ? -4.859 29.781 -13.008 1 82.12 156 LYS A C 1
ATOM 1316 O O . LYS A 1 156 ? -4.543 28.594 -12.875 1 82.12 156 LYS A O 1
ATOM 1321 N N . VAL A 1 157 ? -4.344 30.578 -13.859 1 84.38 157 VAL A N 1
ATOM 1322 C CA . VAL A 1 157 ? -3.281 30.109 -14.742 1 84.38 157 VAL A CA 1
ATOM 1323 C C . VAL A 1 157 ? -2.053 29.734 -13.914 1 84.38 157 VAL A C 1
ATOM 1325 O O . VAL A 1 157 ? -1.437 28.688 -14.148 1 84.38 157 VAL A O 1
ATOM 1328 N N . THR A 1 158 ? -1.759 30.469 -12.922 1 76.94 158 THR A N 1
ATOM 1329 C CA . THR A 1 158 ? -0.604 30.203 -12.078 1 76.94 158 THR A CA 1
ATOM 1330 C C . THR A 1 158 ? -0.804 28.922 -11.281 1 76.94 158 THR A C 1
ATOM 1332 O O . THR A 1 158 ? 0.121 28.109 -11.148 1 76.94 158 THR A O 1
ATOM 1335 N N . ILE A 1 159 ? -1.939 28.719 -10.836 1 78.62 159 ILE A N 1
ATOM 1336 C CA . ILE A 1 159 ? -2.248 27.484 -10.109 1 78.62 159 ILE A CA 1
ATOM 1337 C C . ILE A 1 159 ? -2.109 26.281 -11.047 1 78.62 159 ILE A C 1
ATOM 1339 O O . ILE A 1 159 ? -1.562 25.25 -10.656 1 78.62 159 ILE A O 1
ATOM 1343 N N . GLY A 1 160 ? -2.631 26.469 -12.211 1 83 160 GLY A N 1
ATOM 1344 C CA . GLY A 1 160 ? -2.486 25.422 -13.203 1 83 160 GLY A CA 1
ATOM 1345 C C . GLY A 1 160 ? -1.04 25.078 -13.5 1 83 160 GLY A C 1
ATOM 1346 O O . GLY A 1 160 ? -0.687 23.906 -13.602 1 83 160 GLY A O 1
ATOM 1347 N N . LEU A 1 161 ? -0.253 26.031 -13.516 1 82 161 LEU A N 1
ATOM 1348 C CA . LEU A 1 161 ? 1.171 25.828 -13.766 1 82 161 LEU A CA 1
ATOM 1349 C C . LEU A 1 161 ? 1.833 25.109 -12.594 1 82 161 LEU A C 1
ATOM 1351 O O . LEU A 1 161 ? 2.615 24.172 -12.797 1 82 161 LEU A O 1
ATOM 1355 N N . LEU A 1 162 ? 1.427 25.469 -11.492 1 74.44 162 LEU A N 1
ATOM 1356 C CA . LEU A 1 162 ? 2.012 24.875 -10.297 1 74.44 162 LEU A CA 1
ATOM 1357 C C . LEU A 1 162 ? 1.605 23.406 -10.172 1 74.44 162 LEU A C 1
ATOM 1359 O O . LEU A 1 162 ? 2.428 22.547 -9.82 1 74.44 162 LEU A O 1
ATOM 1363 N N . LEU A 1 163 ? 0.427 23.141 -10.438 1 81.06 163 LEU A N 1
ATOM 1364 C CA . LEU A 1 163 ? -0.074 21.781 -10.367 1 81.06 163 LEU A CA 1
ATOM 1365 C C . LEU A 1 163 ? 0.575 20.906 -11.438 1 81.06 163 LEU A C 1
ATOM 1367 O O . LEU A 1 163 ? 0.676 19.688 -11.273 1 81.06 163 LEU A O 1
ATOM 1371 N N . SER A 1 164 ? 1.014 21.531 -12.469 1 87 164 SER A N 1
ATOM 1372 C CA . SER A 1 164 ? 1.608 20.781 -13.57 1 87 164 SER A CA 1
ATOM 1373 C C . SER A 1 164 ? 3.033 20.344 -13.242 1 87 164 SER A C 1
ATOM 1375 O O . SER A 1 164 ? 3.549 19.391 -13.812 1 87 164 SER A O 1
ATOM 1377 N N . VAL A 1 165 ? 3.598 20.922 -12.312 1 80.12 165 VAL A N 1
ATOM 1378 C CA . VAL A 1 165 ? 5.016 20.719 -12.047 1 80.12 165 VAL A CA 1
ATOM 1379 C C . VAL A 1 165 ? 5.246 19.281 -11.555 1 80.12 165 VAL A C 1
ATOM 1381 O O . VAL A 1 165 ? 6.059 18.547 -12.117 1 80.12 165 VAL A O 1
ATOM 1384 N N . PRO A 1 166 ? 4.617 18.875 -10.508 1 79.62 166 PRO A N 1
ATOM 1385 C CA . PRO A 1 166 ? 4.848 17.484 -10.078 1 79.62 166 PRO A CA 1
ATOM 1386 C C . PRO A 1 166 ? 4.496 16.469 -11.148 1 79.62 166 PRO A C 1
ATOM 1388 O O . PRO A 1 166 ? 5.203 15.469 -11.312 1 79.62 166 PRO A O 1
ATOM 1391 N N . LEU A 1 167 ? 3.455 16.672 -11.805 1 89.06 167 LEU A N 1
ATOM 1392 C CA . LEU A 1 167 ? 3.051 15.766 -12.867 1 89.06 167 LEU A CA 1
ATOM 1393 C C . LEU A 1 167 ? 4.098 15.719 -13.977 1 89.06 167 LEU A C 1
ATOM 1395 O O . LEU A 1 167 ? 4.484 14.641 -14.43 1 89.06 167 LEU A O 1
ATOM 1399 N N . LEU A 1 168 ? 4.562 16.875 -14.344 1 88.31 168 LEU A N 1
ATOM 1400 C CA . LEU A 1 168 ? 5.559 16.953 -15.414 1 88.31 168 LEU A CA 1
ATOM 1401 C C . LEU A 1 168 ? 6.879 16.328 -14.969 1 88.31 168 LEU A C 1
ATOM 1403 O O . LEU A 1 168 ? 7.578 15.711 -15.773 1 88.31 168 LEU A O 1
ATOM 1407 N N . PHE A 1 169 ? 7.18 16.516 -13.742 1 82.88 169 PHE A N 1
ATOM 1408 C CA . PHE A 1 169 ? 8.398 15.922 -13.211 1 82.88 169 PHE A CA 1
ATOM 1409 C C . PHE A 1 169 ? 8.375 14.406 -13.375 1 82.88 169 PHE A C 1
ATOM 1411 O O . PHE A 1 169 ? 9.336 13.82 -13.883 1 82.88 169 PHE A O 1
ATOM 1418 N N . VAL A 1 170 ? 7.277 13.789 -13.016 1 87.25 170 VAL A N 1
ATOM 1419 C CA . VAL A 1 170 ? 7.137 12.336 -13.117 1 87.25 170 VAL A CA 1
ATOM 1420 C C . VAL A 1 170 ? 7.152 11.914 -14.586 1 87.25 170 VAL A C 1
ATOM 1422 O O . VAL A 1 170 ? 7.859 10.977 -14.961 1 87.25 170 VAL A O 1
ATOM 1425 N N . VAL A 1 171 ? 6.449 12.625 -15.391 1 91.38 171 VAL A N 1
ATOM 1426 C CA . VAL A 1 171 ? 6.305 12.281 -16.797 1 91.38 171 VAL A CA 1
ATOM 1427 C C . VAL A 1 171 ? 7.645 12.445 -17.516 1 91.38 171 VAL A C 1
ATOM 1429 O O . VAL A 1 171 ? 8.047 11.578 -18.297 1 91.38 171 VAL A O 1
ATOM 1432 N N . ILE A 1 172 ? 8.297 13.461 -17.188 1 88.44 172 ILE A N 1
ATOM 1433 C CA . ILE A 1 172 ? 9.578 13.727 -17.859 1 88.44 172 ILE A CA 1
ATOM 1434 C C . ILE A 1 172 ? 10.602 12.672 -17.438 1 88.44 172 ILE A C 1
ATOM 1436 O O . ILE A 1 172 ? 11.383 12.195 -18.266 1 88.44 172 ILE A O 1
ATOM 1440 N N . LEU A 1 173 ? 10.57 12.289 -16.188 1 87.5 173 LEU A N 1
ATOM 1441 C CA . LEU A 1 173 ? 11.461 11.234 -15.711 1 87.5 173 LEU A CA 1
ATOM 1442 C C . LEU A 1 173 ? 11.18 9.922 -16.438 1 87.5 173 LEU A C 1
ATOM 1444 O O . LEU A 1 173 ? 12.109 9.227 -16.859 1 87.5 173 LEU A O 1
ATOM 1448 N N . LEU A 1 174 ? 9.953 9.617 -16.609 1 89.56 174 LEU A N 1
ATOM 1449 C CA . LEU A 1 174 ? 9.57 8.375 -17.266 1 89.56 174 LEU A CA 1
ATOM 1450 C C . LEU A 1 174 ? 9.945 8.406 -18.75 1 89.56 174 LEU A C 1
ATOM 1452 O O . LEU A 1 174 ? 10.492 7.43 -19.266 1 89.56 174 LEU A O 1
ATOM 1456 N N . LEU A 1 175 ? 9.656 9.516 -19.344 1 91.06 175 LEU A N 1
ATOM 1457 C CA . LEU A 1 175 ? 9.945 9.641 -20.766 1 91.06 175 LEU A CA 1
ATOM 1458 C C . LEU A 1 175 ? 11.453 9.633 -21.016 1 91.06 175 LEU A C 1
ATOM 1460 O O . LEU A 1 175 ? 11.922 9.039 -22 1 91.06 175 LEU A O 1
ATOM 1464 N N . SER A 1 176 ? 12.172 10.234 -20.109 1 86.88 176 SER A N 1
ATOM 1465 C CA . SER A 1 176 ? 13.625 10.258 -20.219 1 86.88 176 SER A CA 1
ATOM 1466 C C . SER A 1 176 ? 14.211 8.859 -20.031 1 86.88 176 SER A C 1
ATOM 1468 O O . SER A 1 176 ? 15.219 8.516 -20.656 1 86.88 176 SER A O 1
ATOM 1470 N N . SER A 1 177 ? 13.617 8.094 -19.25 1 86 177 SER A N 1
ATOM 1471 C CA . SER A 1 177 ? 14.062 6.715 -19.047 1 86 177 SER A CA 1
ATOM 1472 C C . SER A 1 177 ? 13.703 5.832 -20.234 1 86 177 SER A C 1
ATOM 1474 O O . SER A 1 177 ? 14.383 4.84 -20.5 1 86 177 SER A O 1
ATOM 1476 N N . ALA A 1 178 ? 12.719 6.223 -20.906 1 85.25 178 ALA A N 1
ATOM 1477 C CA . ALA A 1 178 ? 12.219 5.402 -22.016 1 85.25 178 ALA A CA 1
ATOM 1478 C C . ALA A 1 178 ? 13.008 5.66 -23.281 1 85.25 178 ALA A C 1
ATOM 1480 O O . ALA A 1 178 ? 13.109 4.777 -24.141 1 85.25 178 ALA A O 1
ATOM 1481 N N . ASP A 1 179 ? 13.5 6.895 -23.375 1 84.75 179 ASP A N 1
ATOM 1482 C CA . ASP A 1 179 ? 14.125 7.258 -24.641 1 84.75 179 ASP A CA 1
ATOM 1483 C C . ASP A 1 179 ? 15.391 8.086 -24.406 1 84.75 179 ASP A C 1
ATOM 1485 O O . ASP A 1 179 ? 15.336 9.148 -23.781 1 84.75 179 ASP A O 1
ATOM 1489 N N . GLU A 1 180 ? 16.422 7.551 -24.922 1 80.31 180 GLU A N 1
ATOM 1490 C CA . GLU A 1 180 ? 17.719 8.195 -24.734 1 80.31 180 GLU A CA 1
ATOM 1491 C C . GLU A 1 180 ? 17.766 9.547 -25.438 1 80.31 180 GLU A C 1
ATOM 1493 O O . GLU A 1 180 ? 18.375 10.492 -24.922 1 80.31 180 GLU A O 1
ATOM 1498 N N . LYS A 1 181 ? 17.219 9.711 -26.625 1 79.94 181 LYS A N 1
ATOM 1499 C CA . LYS A 1 181 ? 17.234 10.984 -27.328 1 79.94 181 LYS A CA 1
ATOM 1500 C C . LYS A 1 181 ? 16.469 12.055 -26.562 1 79.94 181 LYS A C 1
ATOM 1502 O O . LYS A 1 181 ? 16.891 13.211 -26.516 1 79.94 181 LYS A O 1
ATOM 1507 N N . PHE A 1 182 ? 15.391 11.648 -26.016 1 85.81 182 PHE A N 1
ATOM 1508 C CA . PHE A 1 182 ? 14.625 12.578 -25.188 1 85.81 182 PHE A CA 1
ATOM 1509 C C . PHE A 1 182 ? 15.406 12.961 -23.938 1 85.81 182 PHE A C 1
ATOM 1511 O O . PHE A 1 182 ? 15.398 14.125 -23.531 1 85.81 182 PHE A O 1
ATOM 1518 N N . LYS A 1 183 ? 16 11.977 -23.328 1 82.38 183 LYS A N 1
ATOM 1519 C CA . LYS A 1 183 ? 16.844 12.234 -22.172 1 82.38 183 LYS A CA 1
ATOM 1520 C C . LYS A 1 183 ? 17.906 13.281 -22.469 1 82.38 183 LYS A C 1
ATOM 1522 O O . LYS A 1 183 ? 18.141 14.188 -21.672 1 82.38 183 LYS A O 1
ATOM 1527 N N . MET A 1 184 ? 18.516 13.125 -23.641 1 79.56 184 MET A N 1
ATOM 1528 C CA . MET A 1 184 ? 19.547 14.055 -24.062 1 79.56 184 MET A CA 1
ATOM 1529 C C . MET A 1 184 ? 18.969 15.445 -24.312 1 79.56 184 MET A C 1
ATOM 1531 O O . MET A 1 184 ? 19.594 16.453 -23.969 1 79.56 184 MET A O 1
ATOM 1535 N N . LEU A 1 185 ? 17.812 15.484 -24.875 1 78.38 185 LEU A N 1
ATOM 1536 C CA . LEU A 1 185 ? 17.156 16.75 -25.141 1 78.38 185 LEU A CA 1
ATOM 1537 C C . LEU A 1 185 ? 16.812 17.469 -23.844 1 78.38 185 LEU A C 1
ATOM 1539 O O . LEU A 1 185 ? 17.031 18.672 -23.719 1 78.38 185 LEU A O 1
ATOM 1543 N N . VAL A 1 186 ? 16.266 16.656 -22.906 1 77.62 186 VAL A N 1
ATOM 1544 C CA . VAL A 1 186 ? 15.859 17.219 -21.609 1 77.62 186 VAL A CA 1
ATOM 1545 C C . VAL A 1 186 ? 17.094 17.578 -20.797 1 77.62 186 VAL A C 1
ATOM 1547 O O . VAL A 1 186 ? 17.109 18.594 -20.109 1 77.62 186 VAL A O 1
ATOM 1550 N N . GLY A 1 187 ? 18.062 16.594 -20.703 1 67 187 GLY A N 1
ATOM 1551 C CA . GLY A 1 187 ? 19.312 16.844 -20 1 67 187 GLY A CA 1
ATOM 1552 C C . GLY A 1 187 ? 20.031 18.078 -20.5 1 67 187 GLY A C 1
ATOM 1553 O O . GLY A 1 187 ? 20.703 18.766 -19.734 1 67 187 GLY A O 1
ATOM 1554 N N . ASN A 1 188 ? 19.938 18.25 -21.766 1 60.59 188 ASN A N 1
ATOM 1555 C CA . ASN A 1 188 ? 20.578 19.422 -22.359 1 60.59 188 ASN A CA 1
ATOM 1556 C C . ASN A 1 188 ? 19.734 20.688 -22.141 1 60.59 188 ASN A C 1
ATOM 1558 O O . ASN A 1 188 ? 20.188 21.797 -22.422 1 60.59 188 ASN A O 1
ATOM 1562 N N . LEU A 1 189 ? 18.547 20.344 -21.734 1 56 189 LEU A N 1
ATOM 1563 C CA . LEU A 1 189 ? 17.641 21.484 -21.5 1 56 189 LEU A CA 1
ATOM 1564 C C . LEU A 1 189 ? 18.172 22.375 -20.375 1 56 189 LEU A C 1
ATOM 1566 O O . LEU A 1 189 ? 18.141 23.594 -20.484 1 56 189 LEU A O 1
ATOM 1570 N N . PRO A 1 190 ? 18.609 21.703 -19.172 1 51.34 190 PRO A N 1
ATOM 1571 C CA . PRO A 1 190 ? 19.234 22.625 -18.219 1 51.34 190 PRO A CA 1
ATOM 1572 C C . PRO A 1 190 ? 20.438 23.359 -18.797 1 51.34 190 PRO A C 1
ATOM 1574 O O . PRO A 1 190 ? 20.656 24.531 -18.516 1 51.34 190 PRO A O 1
ATOM 1577 N N . ASP A 1 191 ? 21.344 22.594 -19.391 1 50.53 191 ASP A N 1
ATOM 1578 C CA . ASP A 1 191 ? 22.453 23.281 -20.016 1 50.53 191 ASP A CA 1
ATOM 1579 C C . ASP A 1 191 ? 21.969 24.359 -21 1 50.53 191 ASP A C 1
ATOM 1581 O O . ASP A 1 191 ? 22.562 25.422 -21.094 1 50.53 191 ASP A O 1
ATOM 1585 N N . LEU A 1 192 ? 21.062 23.938 -21.766 1 44.03 192 LEU A N 1
ATOM 1586 C CA . LEU A 1 192 ? 20.469 24.969 -22.594 1 44.03 192 LEU A CA 1
ATOM 1587 C C . LEU A 1 192 ? 19.75 26.016 -21.734 1 44.03 192 LEU A C 1
ATOM 1589 O O . LEU A 1 192 ? 19.797 27.203 -22.031 1 44.03 192 LEU A O 1
ATOM 1593 N N . LEU A 1 193 ? 19.109 25.438 -20.719 1 41.84 193 LEU A N 1
ATOM 1594 C CA . LEU A 1 193 ? 18.453 26.312 -19.766 1 41.84 193 LEU A CA 1
ATOM 1595 C C . LEU A 1 193 ? 19.469 26.844 -18.734 1 41.84 193 LEU A C 1
ATOM 1597 O O . LEU A 1 193 ? 19.328 27.953 -18.25 1 41.84 193 LEU A O 1
ATOM 1601 N N . ILE A 1 194 ? 20.375 26.031 -18.219 1 40.59 194 ILE A N 1
ATOM 1602 C CA . ILE A 1 194 ? 21.406 26.453 -17.281 1 40.59 194 ILE A CA 1
ATOM 1603 C C . ILE A 1 194 ? 22.438 27.312 -18 1 40.59 194 ILE A C 1
ATOM 1605 O O . ILE A 1 194 ? 23.047 28.203 -17.406 1 40.59 194 ILE A O 1
ATOM 1609 N N . GLN A 1 195 ? 22.953 26.938 -19.094 1 39.72 195 GLN A N 1
ATOM 1610 C CA . GLN A 1 195 ? 23.844 28 -19.578 1 39.72 195 GLN A CA 1
ATOM 1611 C C . GLN A 1 195 ? 23.156 29.359 -19.562 1 39.72 195 GLN A C 1
ATOM 1613 O O . GLN A 1 195 ? 23.797 30.391 -19.719 1 39.72 195 GLN A O 1
ATOM 1618 N N . VAL A 1 196 ? 21.938 29.531 -19.859 1 38.84 196 VAL A N 1
ATOM 1619 C CA . VAL A 1 196 ? 21.312 30.844 -19.719 1 38.84 196 VAL A CA 1
ATOM 1620 C C . VAL A 1 196 ? 20.953 31.094 -18.266 1 38.84 196 VAL A C 1
ATOM 1622 O O . VAL A 1 196 ? 20.141 30.359 -17.688 1 38.84 196 VAL A O 1
ATOM 1625 N N . ASN A 1 197 ? 21.656 31.734 -17.188 1 46.38 197 ASN A N 1
ATOM 1626 C CA . ASN A 1 197 ? 21.641 32.438 -15.906 1 46.38 197 ASN A CA 1
ATOM 1627 C C . ASN A 1 197 ? 20.219 32.812 -15.492 1 46.38 197 ASN A C 1
ATOM 1629 O O . ASN A 1 197 ? 19.875 32.75 -14.312 1 46.38 197 ASN A O 1
ATOM 1633 N N . PRO A 1 198 ? 19.422 33.219 -16.344 1 50.47 198 PRO A N 1
ATOM 1634 C CA . PRO A 1 198 ? 18.141 33.844 -15.961 1 50.47 198 PRO A CA 1
ATOM 1635 C C . PRO A 1 198 ? 17.109 32.812 -15.484 1 50.47 198 PRO A C 1
ATOM 1637 O O . PRO A 1 198 ? 16.328 33.125 -14.586 1 50.47 198 PRO A O 1
ATOM 1640 N N . PHE A 1 199 ? 17.172 31.547 -16 1 53.53 199 PHE A N 1
ATOM 1641 C CA . PHE A 1 199 ? 16.125 30.594 -15.641 1 53.53 199 PHE A CA 1
ATOM 1642 C C . PHE A 1 199 ? 16.359 30.031 -14.25 1 53.53 199 PHE A C 1
ATOM 1644 O O . PHE A 1 199 ? 15.422 29.844 -13.477 1 53.53 199 PHE A O 1
ATOM 1651 N N . GLU A 1 200 ? 17.656 29.609 -14.062 1 62.78 200 GLU A N 1
ATOM 1652 C CA . GLU A 1 200 ? 17.938 29.25 -12.68 1 62.78 200 GLU A CA 1
ATOM 1653 C C . GLU A 1 200 ? 17.516 30.359 -11.719 1 62.78 200 GLU A C 1
ATOM 1655 O O . GLU A 1 200 ? 16.984 30.078 -10.648 1 62.78 200 GLU A O 1
ATOM 1660 N N . GLY A 1 201 ? 17.875 31.484 -12.242 1 66.25 201 GLY A N 1
ATOM 1661 C CA . GLY A 1 201 ? 17.469 32.625 -11.43 1 66.25 201 GLY A CA 1
ATOM 1662 C C . GLY A 1 201 ? 15.969 32.719 -11.266 1 66.25 201 GLY A C 1
ATOM 1663 O O . GLY A 1 201 ? 15.477 33.031 -10.172 1 66.25 201 GLY A O 1
ATOM 1664 N N . ILE A 1 202 ? 15.289 32.375 -12.336 1 68.06 202 ILE A N 1
ATOM 1665 C CA . ILE A 1 202 ? 13.836 32.469 -12.297 1 68.06 202 ILE A CA 1
ATOM 1666 C C . ILE A 1 202 ? 13.273 31.375 -11.391 1 68.06 202 ILE A C 1
ATOM 1668 O O . ILE A 1 202 ? 12.391 31.641 -10.562 1 68.06 202 ILE A O 1
ATOM 1672 N N . PHE A 1 203 ? 13.836 30.219 -11.555 1 71.06 203 PHE A N 1
ATOM 1673 C CA . PHE A 1 203 ? 13.359 29.125 -10.711 1 71.06 203 PHE A CA 1
ATOM 1674 C C . PHE A 1 203 ? 13.664 29.391 -9.242 1 71.06 203 PHE A C 1
ATOM 1676 O O . PHE A 1 203 ? 12.836 29.125 -8.375 1 71.06 203 PHE A O 1
ATOM 1683 N N . ARG A 1 204 ? 14.836 29.906 -9.07 1 79.31 204 ARG A N 1
ATOM 1684 C CA . ARG A 1 204 ? 15.219 30.219 -7.699 1 79.31 204 ARG A CA 1
ATOM 1685 C C . ARG A 1 204 ? 14.328 31.328 -7.121 1 79.31 204 ARG A C 1
ATOM 1687 O O . ARG A 1 204 ? 13.914 31.25 -5.965 1 79.31 204 ARG A O 1
ATOM 1694 N N . THR A 1 205 ? 14.164 32.281 -7.969 1 81.75 205 THR A N 1
ATOM 1695 C CA . THR A 1 205 ? 13.312 33.375 -7.527 1 81.75 205 THR A CA 1
ATOM 1696 C C . THR A 1 205 ? 11.883 32.906 -7.285 1 81.75 205 THR A C 1
ATOM 1698 O O . THR A 1 205 ? 11.242 33.312 -6.316 1 81.75 205 THR A O 1
ATOM 1701 N N . LEU A 1 206 ? 11.453 32.031 -8.047 1 77.69 206 LEU A N 1
ATOM 1702 C CA . LEU A 1 206 ? 10.117 31.484 -7.891 1 77.69 206 LEU A CA 1
ATOM 1703 C C . LEU A 1 206 ? 10.023 30.656 -6.613 1 77.69 206 LEU A C 1
ATOM 1705 O O . LEU A 1 206 ? 9.031 30.719 -5.891 1 77.69 206 LEU A O 1
ATOM 1709 N N . ALA A 1 207 ? 11.008 29.906 -6.406 1 81.44 207 ALA A N 1
ATOM 1710 C CA . ALA A 1 207 ? 11.039 29.094 -5.184 1 81.44 207 ALA A CA 1
ATOM 1711 C C . ALA A 1 207 ? 10.984 29.984 -3.945 1 81.44 207 ALA A C 1
ATOM 1713 O O . ALA A 1 207 ? 10.25 29.703 -2.998 1 81.44 207 ALA A O 1
ATOM 1714 N N . VAL A 1 208 ? 11.758 31.047 -4.02 1 88.44 208 VAL A N 1
ATOM 1715 C CA . VAL A 1 208 ? 11.781 31.984 -2.908 1 88.44 208 VAL A CA 1
ATOM 1716 C C . VAL A 1 208 ? 10.398 32.594 -2.705 1 88.44 208 VAL A C 1
ATOM 1718 O O . VAL A 1 208 ? 9.906 32.656 -1.578 1 88.44 208 VAL A O 1
ATOM 1721 N N . LEU A 1 209 ? 9.805 32.906 -3.785 1 84.44 209 LEU A N 1
ATOM 1722 C CA . LEU A 1 209 ? 8.492 33.562 -3.711 1 84.44 209 LEU A CA 1
ATOM 1723 C C . LEU A 1 209 ? 7.445 32.562 -3.182 1 84.44 209 LEU A C 1
ATOM 1725 O O . LEU A 1 209 ? 6.621 32.938 -2.342 1 84.44 209 LEU A O 1
ATOM 1729 N N . ILE A 1 210 ? 7.551 31.422 -3.58 1 82.69 210 ILE A N 1
ATOM 1730 C CA . ILE A 1 210 ? 6.578 30.406 -3.178 1 82.69 210 ILE A CA 1
ATOM 1731 C C . ILE A 1 210 ? 6.762 30.078 -1.698 1 82.69 210 ILE A C 1
ATOM 1733 O O . ILE A 1 210 ? 5.793 30.062 -0.936 1 82.69 210 ILE A O 1
ATOM 1737 N N . ILE A 1 211 ? 7.941 29.859 -1.303 1 89.06 211 ILE A N 1
ATOM 1738 C CA . ILE A 1 211 ? 8.219 29.516 0.085 1 89.06 211 ILE A CA 1
ATOM 1739 C C . ILE A 1 211 ? 7.832 30.672 1 1 89.06 211 ILE A C 1
ATOM 1741 O O . ILE A 1 211 ? 7.246 30.453 2.064 1 89.06 211 ILE A O 1
ATOM 1745 N N . SER A 1 212 ? 8.18 31.891 0.506 1 92.25 212 SER A N 1
ATOM 1746 C CA . SER A 1 212 ? 7.82 33.062 1.283 1 92.25 212 SER A CA 1
ATOM 1747 C C . SER A 1 212 ? 6.309 33.188 1.437 1 92.25 212 SER A C 1
ATOM 1749 O O . SER A 1 212 ? 5.812 33.469 2.529 1 92.25 212 SER A O 1
ATOM 1751 N N . ALA A 1 213 ? 5.625 32.906 0.393 1 86.38 213 ALA A N 1
ATOM 1752 C CA . ALA A 1 213 ? 4.168 33.031 0.406 1 86.38 213 ALA A CA 1
ATOM 1753 C C . ALA A 1 213 ? 3.551 31.953 1.308 1 86.38 213 ALA A C 1
ATOM 1755 O O . ALA A 1 213 ? 2.623 32.25 2.07 1 86.38 213 ALA A O 1
ATOM 1756 N N . VAL A 1 214 ? 4.078 30.797 1.26 1 88.19 214 VAL A N 1
ATOM 1757 C CA . VAL A 1 214 ? 3.557 29.703 2.059 1 88.19 214 VAL A CA 1
ATOM 1758 C C . VAL A 1 214 ? 3.818 29.953 3.539 1 88.19 214 VAL A C 1
ATOM 1760 O O . VAL A 1 214 ? 2.938 29.75 4.379 1 88.19 214 VAL A O 1
ATOM 1763 N N . LEU A 1 215 ? 5.016 30.438 3.857 1 93.5 215 LEU A N 1
ATOM 1764 C CA . LEU A 1 215 ? 5.359 30.734 5.242 1 93.5 215 LEU A CA 1
ATOM 1765 C C . LEU A 1 215 ? 4.5 31.875 5.777 1 93.5 215 LEU A C 1
ATOM 1767 O O . LEU A 1 215 ? 3.996 31.812 6.902 1 93.5 215 LEU A O 1
ATOM 1771 N N . PHE A 1 216 ? 4.355 32.875 4.918 1 91.38 216 PHE A N 1
ATOM 1772 C CA . PHE A 1 216 ? 3.529 34.031 5.305 1 91.38 216 PHE A CA 1
ATOM 1773 C C . PHE A 1 216 ? 2.086 33.594 5.527 1 91.38 216 PHE A C 1
ATOM 1775 O O . PHE A 1 216 ? 1.495 33.906 6.566 1 91.38 216 PHE A O 1
ATOM 1782 N N . GLY A 1 217 ? 1.552 32.906 4.625 1 89.25 217 GLY A N 1
ATOM 1783 C CA . GLY A 1 217 ? 0.178 32.438 4.738 1 89.25 217 GLY A CA 1
ATOM 1784 C C . GLY A 1 217 ? -0.046 31.5 5.918 1 89.25 217 GLY A C 1
ATOM 1785 O O . GLY A 1 217 ? -1.027 31.656 6.648 1 89.25 217 GLY A O 1
ATOM 1786 N N . TYR A 1 218 ? 0.832 30.609 6.129 1 92 218 TYR A N 1
ATOM 1787 C CA . TYR A 1 218 ? 0.684 29.625 7.191 1 92 218 TYR A CA 1
ATOM 1788 C C . TYR A 1 218 ? 0.7 30.297 8.562 1 92 218 TYR A C 1
ATOM 1790 O O . TYR A 1 218 ? -0.146 30 9.414 1 92 218 TYR A O 1
ATOM 1798 N N . LEU A 1 219 ? 1.664 31.188 8.773 1 92.69 219 LEU A N 1
ATOM 1799 C CA . LEU A 1 219 ? 1.771 31.859 10.07 1 92.69 219 LEU A CA 1
ATOM 1800 C C . LEU A 1 219 ? 0.582 32.781 10.312 1 92.69 219 LEU A C 1
ATOM 1802 O O . LEU A 1 219 ? 0.146 32.938 11.453 1 92.69 219 LEU A O 1
ATOM 1806 N N . GLN A 1 220 ? 0.051 33.25 9.203 1 89.31 220 GLN A N 1
ATOM 1807 C CA . GLN A 1 220 ? -1.138 34.062 9.344 1 89.31 220 GLN A CA 1
ATOM 1808 C C . GLN A 1 220 ? -2.363 33.219 9.688 1 89.31 220 GLN A C 1
ATOM 1810 O O . GLN A 1 220 ? -3.188 33.625 10.508 1 89.31 220 GLN A O 1
ATOM 1815 N N . VAL A 1 221 ? -2.418 32.156 9.07 1 89 221 VAL A N 1
ATOM 1816 C CA . VAL A 1 221 ? -3.537 31.25 9.32 1 89 221 VAL A CA 1
ATOM 1817 C C . VAL A 1 221 ? -3.486 30.75 10.766 1 89 221 VAL A C 1
ATOM 1819 O O . VAL A 1 221 ? -4.52 30.641 11.43 1 89 221 VAL A O 1
ATOM 1822 N N . LEU A 1 222 ? -2.34 30.469 11.258 1 91.69 222 LEU A N 1
ATOM 1823 C CA . LEU A 1 222 ? -2.168 30 12.625 1 91.69 222 LEU A CA 1
ATOM 1824 C C . LEU A 1 222 ? -2.648 31.062 13.625 1 91.69 222 LEU A C 1
ATOM 1826 O O . LEU A 1 222 ? -3.182 30.719 14.68 1 91.69 222 LEU A O 1
ATOM 1830 N N . LYS A 1 223 ? -2.512 32.281 13.227 1 86.31 223 LYS A N 1
ATOM 1831 C CA . LYS A 1 223 ? -2.881 33.375 14.125 1 86.31 223 LYS A CA 1
ATOM 1832 C C . LYS A 1 223 ? -4.383 33.625 14.086 1 86.31 223 LYS A C 1
ATOM 1834 O O . LYS A 1 223 ? -4.988 33.969 15.102 1 86.31 223 LYS A O 1
ATOM 1839 N N . THR A 1 224 ? -5.043 33.312 12.969 1 79.62 224 THR A N 1
ATOM 1840 C CA . THR A 1 224 ? -6.426 33.719 12.797 1 79.62 224 THR A CA 1
ATOM 1841 C C . THR A 1 224 ? -7.379 32.531 12.914 1 79.62 224 THR A C 1
ATOM 1843 O O . THR A 1 224 ? -8.555 32.719 13.25 1 79.62 224 THR A O 1
ATOM 1846 N N . HIS A 1 225 ? -6.965 31.344 12.594 1 70.12 225 HIS A N 1
ATOM 1847 C CA . HIS A 1 225 ? -7.879 30.219 12.453 1 70.12 225 HIS A CA 1
ATOM 1848 C C . HIS A 1 225 ? -7.758 29.266 13.633 1 70.12 225 HIS A C 1
ATOM 1850 O O . HIS A 1 225 ? -7.734 28.047 13.445 1 70.12 225 HIS A O 1
ATOM 1856 N N . ARG A 1 226 ? -7.73 29.875 14.781 1 71.38 226 ARG A N 1
ATOM 1857 C CA . ARG A 1 226 ? -7.629 29.047 15.977 1 71.38 226 ARG A CA 1
ATOM 1858 C C . ARG A 1 226 ? -8.914 28.234 16.203 1 71.38 226 ARG A C 1
ATOM 1860 O O . ARG A 1 226 ? -8.859 27.094 16.641 1 71.38 226 ARG A O 1
ATOM 1867 N N . ASP A 1 227 ? -10.055 28.719 15.734 1 70.5 227 ASP A N 1
ATOM 1868 C CA . ASP A 1 227 ? -11.328 28.125 16.125 1 70.5 227 ASP A CA 1
ATOM 1869 C C . ASP A 1 227 ? -11.984 27.406 14.945 1 70.5 227 ASP A C 1
ATOM 1871 O O . ASP A 1 227 ? -13.211 27.266 14.906 1 70.5 227 ASP A O 1
ATOM 1875 N N . ILE A 1 228 ? -11.188 27 14 1 64.75 228 ILE A N 1
ATOM 1876 C CA . ILE A 1 228 ? -11.812 26.234 12.93 1 64.75 228 ILE A CA 1
ATOM 1877 C C . ILE A 1 228 ? -12.484 24.984 13.516 1 64.75 228 ILE A C 1
ATOM 1879 O O . ILE A 1 228 ? -11.867 24.234 14.266 1 64.75 228 ILE A O 1
ATOM 1883 N N . VAL A 1 229 ? -13.844 25.016 13.68 1 59.06 229 VAL A N 1
ATOM 1884 C CA . VAL A 1 229 ? -14.656 23.938 14.227 1 59.06 229 VAL A CA 1
ATOM 1885 C C . VAL A 1 229 ? -14.562 22.703 13.328 1 59.06 229 VAL A C 1
ATOM 1887 O O . VAL A 1 229 ? -14.859 22.781 12.133 1 59.06 229 VAL A O 1
ATOM 1890 N N . VAL A 1 230 ? -13.719 21.953 13.508 1 56.19 230 VAL A N 1
ATOM 1891 C CA . VAL A 1 230 ? -13.812 20.672 12.812 1 56.19 230 VAL A CA 1
ATOM 1892 C C . VAL A 1 230 ? -14.977 19.859 13.375 1 56.19 230 VAL A C 1
ATOM 1894 O O . VAL A 1 230 ? -14.961 19.453 14.539 1 56.19 230 VAL A O 1
ATOM 1897 N N . GLU A 1 231 ? -16.234 20.312 13.148 1 50.19 231 GLU A N 1
ATOM 1898 C CA . GLU A 1 231 ? -17.422 19.609 13.609 1 50.19 231 GLU A CA 1
ATOM 1899 C C . GLU A 1 231 ? -17.297 18.109 13.367 1 50.19 231 GLU A C 1
ATOM 1901 O O . GLU A 1 231 ? -18.25 17.359 13.594 1 50.19 231 GLU A O 1
ATOM 1906 N N . GLY A 1 232 ? -16.547 17.703 12.664 1 48.91 232 GLY A N 1
ATOM 1907 C CA . GLY A 1 232 ? -16.781 16.297 12.398 1 48.91 232 GLY A CA 1
ATOM 1908 C C . GLY A 1 232 ? -16.781 15.438 13.656 1 48.91 232 GLY A C 1
ATOM 1909 O O . GLY A 1 232 ? -15.734 15.008 14.125 1 48.91 232 GLY A O 1
ATOM 1910 N N . LYS A 1 233 ? -17.812 15.781 14.484 1 45.41 233 LYS A N 1
ATOM 1911 C CA . LYS A 1 233 ? -18.125 14.82 15.547 1 45.41 233 LYS A CA 1
ATOM 1912 C C . LYS A 1 233 ? -17.984 13.383 15.039 1 45.41 233 LYS A C 1
ATOM 1914 O O . LYS A 1 233 ? -18.906 12.836 14.438 1 45.41 233 LYS A O 1
ATOM 1919 N N . PHE A 1 234 ? -17.016 13.141 14.398 1 43.5 234 PHE A N 1
ATOM 1920 C CA . PHE A 1 234 ? -16.906 11.695 14.258 1 43.5 234 PHE A CA 1
ATOM 1921 C C . PHE A 1 234 ? -17.234 10.992 15.57 1 43.5 234 PHE A C 1
ATOM 1923 O O . PHE A 1 234 ? -16.438 10.992 16.5 1 43.5 234 PHE A O 1
ATOM 1930 N N . ARG A 1 235 ? -18.484 11.281 15.977 1 43.19 235 ARG A N 1
ATOM 1931 C CA . ARG A 1 235 ? -18.875 10.414 17.078 1 43.19 235 ARG A CA 1
ATOM 1932 C C . ARG A 1 235 ? -18.531 8.961 16.781 1 43.19 235 ARG A C 1
ATOM 1934 O O . ARG A 1 235 ? -19.094 8.359 15.859 1 43.19 235 ARG A O 1
ATOM 1941 N N . PRO A 1 236 ? -17.375 8.594 16.859 1 46.78 236 PRO A N 1
ATOM 1942 C CA . PRO A 1 236 ? -17.219 7.148 16.672 1 46.78 236 PRO A CA 1
ATOM 1943 C C . PRO A 1 236 ? -18.469 6.359 17.062 1 46.78 236 PRO A C 1
ATOM 1945 O O . PRO A 1 236 ? -18.953 6.477 18.188 1 46.78 236 PRO A O 1
ATOM 1948 N N . GLY A 1 237 ? -19.516 6.555 16.281 1 47.12 237 GLY A N 1
ATOM 1949 C CA . GLY A 1 237 ? -20.562 5.625 16.703 1 47.12 237 GLY A CA 1
ATOM 1950 C C . GLY A 1 237 ? -20.031 4.504 17.578 1 47.12 237 GLY A C 1
ATOM 1951 O O . GLY A 1 237 ? -18.844 4.195 17.562 1 47.12 237 GLY A O 1
ATOM 1952 N N . ALA A 1 238 ? -20.703 4.223 18.766 1 54.09 238 ALA A N 1
ATOM 1953 C CA . ALA A 1 238 ? -20.469 3.248 19.828 1 54.09 238 ALA A CA 1
ATOM 1954 C C . ALA A 1 238 ? -20.125 1.876 19.25 1 54.09 238 ALA A C 1
ATOM 1956 O O . ALA A 1 238 ? -20.984 0.999 19.172 1 54.09 238 ALA A O 1
ATOM 1957 N N . PHE A 1 239 ? -19.266 1.945 18.125 1 63.5 239 PHE A N 1
ATOM 1958 C CA . PHE A 1 239 ? -18.875 0.598 17.719 1 63.5 239 PHE A CA 1
ATOM 1959 C C . PHE A 1 239 ? -18.109 -0.091 18.844 1 63.5 239 PHE A C 1
ATOM 1961 O O . PHE A 1 239 ? -17.125 0.447 19.344 1 63.5 239 PHE A O 1
ATOM 1968 N N . SER A 1 240 ? -18.656 -0.844 19.578 1 79.88 240 SER A N 1
ATOM 1969 C CA . SER A 1 240 ? -18.031 -1.582 20.672 1 79.88 240 SER A CA 1
ATOM 1970 C C . SER A 1 240 ? -17.953 -3.072 20.359 1 79.88 240 SER A C 1
ATOM 1972 O O . SER A 1 240 ? -18.906 -3.652 19.828 1 79.88 240 SER A O 1
ATOM 1974 N N . TRP A 1 241 ? -16.719 -3.473 20.453 1 85.12 241 TRP A N 1
ATOM 1975 C CA . TRP A 1 241 ? -16.547 -4.914 20.312 1 85.12 241 TRP A CA 1
ATOM 1976 C C . TRP A 1 241 ? -17.203 -5.66 21.469 1 85.12 241 TRP A C 1
ATOM 1978 O O . TRP A 1 241 ? -17.094 -5.238 22.625 1 85.12 241 TRP A O 1
ATOM 1988 N N . ASP A 1 242 ? -17.953 -6.668 21.188 1 87.19 242 ASP A N 1
ATOM 1989 C CA . ASP A 1 242 ? -18.578 -7.48 22.219 1 87.19 242 ASP A CA 1
ATOM 1990 C C . ASP A 1 242 ? -17.547 -8.188 23.094 1 87.19 242 ASP A C 1
ATOM 1992 O O . ASP A 1 242 ? -16.656 -8.859 22.562 1 87.19 242 ASP A O 1
ATOM 1996 N N . PRO A 1 243 ? -17.672 -8.047 24.328 1 89 243 PRO A N 1
ATOM 1997 C CA . PRO A 1 243 ? -16.656 -8.602 25.234 1 89 243 PRO A CA 1
ATOM 1998 C C . PRO A 1 243 ? -16.547 -10.117 25.125 1 89 243 PRO A C 1
ATOM 2000 O O . PRO A 1 243 ? -15.453 -10.672 25.281 1 89 243 PRO A O 1
ATOM 2003 N N . ILE A 1 244 ? -17.625 -10.734 24.891 1 88.5 244 ILE A N 1
ATOM 2004 C CA . ILE A 1 244 ? -17.578 -12.188 24.797 1 88.5 244 ILE A CA 1
ATOM 2005 C C . ILE A 1 244 ? -16.797 -12.602 23.547 1 88.5 244 ILE A C 1
ATOM 2007 O O . ILE A 1 244 ? -16 -13.547 23.594 1 88.5 244 ILE A O 1
ATOM 2011 N N . ILE A 1 245 ? -17.031 -11.914 22.516 1 88.81 245 ILE A N 1
ATOM 2012 C CA . ILE A 1 245 ? -16.297 -12.18 21.281 1 88.81 245 ILE A CA 1
ATOM 2013 C C . ILE A 1 245 ? -14.812 -11.93 21.484 1 88.81 245 ILE A C 1
ATOM 2015 O O . ILE A 1 245 ? -13.977 -12.758 21.109 1 88.81 245 ILE A O 1
ATOM 2019 N N . VAL A 1 246 ? -14.57 -10.883 22.109 1 92.56 246 VAL A N 1
ATOM 2020 C CA . VAL A 1 246 ? -13.188 -10.484 22.359 1 92.56 246 VAL A CA 1
ATOM 2021 C C . VAL A 1 246 ? -12.516 -11.508 23.281 1 92.56 246 VAL A C 1
ATOM 2023 O O . VAL A 1 246 ? -11.375 -11.914 23.047 1 92.56 246 VAL A O 1
ATOM 2026 N N . CYS A 1 247 ? -13.219 -11.914 24.266 1 92.88 247 CYS A N 1
ATOM 2027 C CA . CYS A 1 247 ? -12.68 -12.883 25.219 1 92.88 247 CYS A CA 1
ATOM 2028 C C . CYS A 1 247 ? -12.344 -14.195 24.516 1 92.88 247 CYS A C 1
ATOM 2030 O O . CYS A 1 247 ? -11.289 -14.789 24.766 1 92.88 247 CYS A O 1
ATOM 2032 N N . THR A 1 248 ? -13.234 -14.562 23.703 1 89.69 248 THR A N 1
ATOM 2033 C CA . THR A 1 248 ? -13.016 -15.805 22.984 1 89.69 248 THR A CA 1
ATOM 2034 C C . THR A 1 248 ? -11.812 -15.688 22.047 1 89.69 248 THR A C 1
ATOM 2036 O O . THR A 1 248 ? -10.961 -16.578 22.016 1 89.69 248 THR A O 1
ATOM 2039 N N . LEU A 1 249 ? -11.75 -14.625 21.359 1 91.56 249 LEU A N 1
ATOM 2040 C CA . LEU A 1 249 ? -10.641 -14.367 20.453 1 91.56 249 LEU A CA 1
ATOM 2041 C C . LEU A 1 249 ? -9.312 -14.359 21.203 1 91.56 249 LEU A C 1
ATOM 2043 O O . LEU A 1 249 ? -8.352 -15.008 20.781 1 91.56 249 LEU A O 1
ATOM 2047 N N . LEU A 1 250 ? -9.297 -13.711 22.297 1 95.56 250 LEU A N 1
ATOM 2048 C CA . LEU A 1 250 ? -8.078 -13.594 23.094 1 95.56 250 LEU A CA 1
ATOM 2049 C C . LEU A 1 250 ? -7.676 -14.945 23.672 1 95.56 250 LEU A C 1
ATOM 2051 O O . LEU A 1 250 ? -6.488 -15.258 23.766 1 95.56 250 LEU A O 1
ATOM 2055 N N . LEU A 1 251 ? -8.656 -15.641 24.047 1 93.94 251 LEU A N 1
ATOM 2056 C CA . LEU A 1 251 ? -8.375 -16.953 24.609 1 93.94 251 LEU A CA 1
ATOM 2057 C C . LEU A 1 251 ? -7.699 -17.844 23.578 1 93.94 251 LEU A C 1
ATOM 2059 O O . LEU A 1 251 ? -6.719 -18.531 23.891 1 93.94 251 LEU A O 1
ATOM 2063 N N . MET A 1 252 ? -8.172 -17.781 22.406 1 90.5 252 MET A N 1
ATOM 2064 C CA . MET A 1 252 ? -7.617 -18.609 21.328 1 90.5 252 MET A CA 1
ATOM 2065 C C . MET A 1 252 ? -6.188 -18.188 21 1 90.5 252 MET A C 1
ATOM 2067 O O . MET A 1 252 ? -5.297 -19.031 20.891 1 90.5 252 MET A O 1
ATOM 2071 N N . VAL A 1 253 ? -5.988 -16.984 20.891 1 94.12 253 VAL A N 1
ATOM 2072 C CA . VAL A 1 253 ? -4.672 -16.469 20.531 1 94.12 253 VAL A CA 1
ATOM 2073 C C . VAL A 1 253 ? -3.676 -16.75 21.656 1 94.12 253 VAL A C 1
ATOM 2075 O O . VAL A 1 253 ? -2.555 -17.203 21.406 1 94.12 253 VAL A O 1
ATOM 2078 N N . ASN A 1 254 ? -4.141 -16.547 22.844 1 96.12 254 ASN A N 1
ATOM 2079 C CA . ASN A 1 254 ? -3.266 -16.781 24 1 96.12 254 ASN A CA 1
ATOM 2080 C C . ASN A 1 254 ? -2.889 -18.266 24.125 1 96.12 254 ASN A C 1
ATOM 2082 O O . ASN A 1 254 ? -1.776 -18.594 24.547 1 96.12 254 ASN A O 1
ATOM 2086 N N . ALA A 1 255 ? -3.77 -19.062 23.781 1 92.62 255 ALA A N 1
ATOM 2087 C CA . ALA A 1 255 ? -3.48 -20.484 23.859 1 92.62 255 ALA A CA 1
ATOM 2088 C C . ALA A 1 255 ? -2.299 -20.859 22.969 1 92.62 255 ALA A C 1
ATOM 2090 O O . ALA A 1 255 ? -1.388 -21.578 23.406 1 92.62 255 ALA A O 1
ATOM 2091 N N . VAL A 1 256 ? -2.293 -20.328 21.828 1 91.62 256 VAL A N 1
ATOM 2092 C CA . VAL A 1 256 ? -1.221 -20.609 20.891 1 91.62 256 VAL A CA 1
ATOM 2093 C C . VAL A 1 256 ? 0.08 -19.984 21.375 1 91.62 256 VAL A C 1
ATOM 2095 O O . VAL A 1 256 ? 1.143 -20.609 21.312 1 91.62 256 VAL A O 1
ATOM 2098 N N . TYR A 1 257 ? -0.024 -18.828 21.859 1 95.12 257 TYR A N 1
ATOM 2099 C CA . TYR A 1 257 ? 1.174 -18.109 22.281 1 95.12 257 TYR A CA 1
ATOM 2100 C C . TYR A 1 257 ? 1.781 -18.75 23.531 1 95.12 257 TYR A C 1
ATOM 2102 O O . TYR A 1 257 ? 3.004 -18.781 23.688 1 95.12 257 TYR A O 1
ATOM 2110 N N . VAL A 1 258 ? 0.915 -19.219 24.391 1 93.69 258 VAL A N 1
ATOM 2111 C CA . VAL A 1 258 ? 1.421 -19.891 25.594 1 93.69 258 VAL A CA 1
ATOM 2112 C C . VAL A 1 258 ? 2.158 -21.172 25.188 1 93.69 258 VAL A C 1
ATOM 2114 O O . VAL A 1 258 ? 3.215 -21.484 25.734 1 93.69 258 VAL A O 1
ATOM 2117 N N . LEU A 1 259 ? 1.597 -21.812 24.234 1 90.31 259 LEU A N 1
ATOM 2118 C CA . LEU A 1 259 ? 2.27 -22.984 23.703 1 90.31 259 LEU A CA 1
ATOM 2119 C C . LEU A 1 259 ? 3.637 -22.625 23.141 1 90.31 259 LEU A C 1
ATOM 2121 O O . LEU A 1 259 ? 4.633 -23.297 23.438 1 90.31 259 LEU A O 1
ATOM 2125 N N . PHE A 1 260 ? 3.672 -21.656 22.391 1 91.75 260 PHE A N 1
ATOM 2126 C CA . PHE A 1 260 ? 4.926 -21.203 21.797 1 91.75 260 PHE A CA 1
ATOM 2127 C C . PHE A 1 260 ? 5.906 -20.766 22.875 1 91.75 260 PHE A C 1
ATOM 2129 O O . PHE A 1 260 ? 7.086 -21.125 22.828 1 91.75 260 PHE A O 1
ATOM 2136 N N . ALA A 1 261 ? 5.422 -20 23.812 1 91.38 261 ALA A N 1
ATOM 2137 C CA . ALA A 1 261 ? 6.27 -19.484 24.891 1 91.38 261 ALA A CA 1
ATOM 2138 C C . ALA A 1 261 ? 6.859 -20.641 25.703 1 91.38 261 ALA A C 1
ATOM 2140 O O . ALA A 1 261 ? 8.008 -20.562 26.141 1 91.38 261 ALA A O 1
ATOM 2141 N N . SER A 1 262 ? 6.141 -21.625 25.875 1 88.81 262 SER A N 1
ATOM 2142 C CA . SER A 1 262 ? 6.625 -22.781 26.625 1 88.81 262 SER A CA 1
ATOM 2143 C C . SER A 1 262 ? 7.785 -23.453 25.906 1 88.81 262 SER A C 1
ATOM 2145 O O . SER A 1 262 ? 8.727 -23.922 26.547 1 88.81 262 SER A O 1
ATOM 2147 N N . LEU A 1 263 ? 7.75 -23.438 24.594 1 85 263 LEU A N 1
ATOM 2148 C CA . LEU A 1 263 ? 8.836 -24 23.797 1 85 263 LEU A CA 1
ATOM 2149 C C . LEU A 1 263 ? 10.078 -23.125 23.875 1 85 263 LEU A C 1
ATOM 2151 O O . LEU A 1 263 ? 11.203 -23.625 23.906 1 85 263 LEU A O 1
ATOM 2155 N N . GLN A 1 264 ? 9.805 -21.859 23.922 1 82.06 264 GLN A N 1
ATOM 2156 C CA . GLN A 1 264 ? 10.922 -20.922 23.969 1 82.06 264 GLN A CA 1
ATOM 2157 C C . GLN A 1 264 ? 11.688 -21.062 25.281 1 82.06 264 GLN A C 1
ATOM 2159 O O . GLN A 1 264 ? 12.906 -20.906 25.312 1 82.06 264 GLN A O 1
ATOM 2164 N N . PHE A 1 265 ? 11 -21.312 26.344 1 79.38 265 PHE A N 1
ATOM 2165 C CA . PHE A 1 265 ? 11.641 -21.438 27.641 1 79.38 265 PHE A CA 1
ATOM 2166 C C . PHE A 1 265 ? 12.57 -22.656 27.656 1 79.38 265 PHE A C 1
ATOM 2168 O O . PHE A 1 265 ? 13.625 -22.609 28.312 1 79.38 265 PHE A O 1
ATOM 2175 N N . GLN A 1 266 ? 12.219 -23.594 26.891 1 74.5 266 GLN A N 1
ATOM 2176 C CA . GLN A 1 266 ? 13.086 -24.766 26.828 1 74.5 266 GLN A CA 1
ATOM 2177 C C . GLN A 1 266 ? 14.414 -24.422 26.141 1 74.5 266 GLN A C 1
ATOM 2179 O O . GLN A 1 266 ? 15.461 -24.922 26.547 1 74.5 266 GLN A O 1
ATOM 2184 N N . TYR A 1 267 ? 14.367 -23.562 25.156 1 69.75 267 TYR A N 1
ATOM 2185 C CA . TYR A 1 267 ? 15.586 -23.141 24.469 1 69.75 267 TYR A CA 1
ATOM 2186 C C . TYR A 1 267 ? 16.453 -22.281 25.391 1 69.75 267 TYR A C 1
ATOM 2188 O O . TYR A 1 267 ? 17.672 -22.422 25.391 1 69.75 267 TYR A O 1
ATOM 2196 N N . PHE A 1 268 ? 15.758 -21.375 26.125 1 65.19 268 PHE A N 1
ATOM 2197 C CA . PHE A 1 268 ? 16.469 -20.422 26.953 1 65.19 268 PHE A CA 1
ATOM 2198 C C . PHE A 1 268 ? 17.141 -21.109 28.141 1 65.19 268 PHE A C 1
ATOM 2200 O O . PHE A 1 268 ? 18.25 -20.75 28.531 1 65.19 268 PHE A O 1
ATOM 2207 N N . PHE A 1 269 ? 16.5 -22.172 28.719 1 60.47 269 PHE A N 1
ATOM 2208 C CA . PHE A 1 269 ? 17 -22.812 29.938 1 60.47 269 PHE A CA 1
ATOM 2209 C C . PHE A 1 269 ? 17.844 -24.047 29.609 1 60.47 269 PHE A C 1
ATOM 2211 O O . PHE A 1 269 ? 18.688 -24.453 30.391 1 60.47 269 PHE A O 1
ATOM 2218 N N . SER A 1 270 ? 17.484 -24.75 28.547 1 58.88 270 SER A N 1
ATOM 2219 C CA . SER A 1 270 ? 18.234 -25.969 28.266 1 58.88 270 SER A CA 1
ATOM 2220 C C . SER A 1 270 ? 19.625 -25.656 27.719 1 58.88 270 SER A C 1
ATOM 2222 O O . SER A 1 270 ? 20.516 -26.516 27.75 1 58.88 270 SER A O 1
ATOM 2224 N N . GLY A 1 271 ? 20.047 -24.5 27.625 1 55 271 GLY A N 1
ATOM 2225 C CA . GLY A 1 271 ? 21.375 -24.188 27.141 1 55 271 GLY A CA 1
ATOM 2226 C C . GLY A 1 271 ? 21.672 -24.797 25.781 1 55 271 GLY A C 1
ATOM 2227 O O . GLY A 1 271 ? 22.812 -24.75 25.312 1 55 271 GLY A O 1
ATOM 2228 N N . THR A 1 272 ? 20.891 -25.594 25.188 1 53.28 272 THR A N 1
ATOM 2229 C CA . THR A 1 272 ? 21.125 -26.406 23.984 1 53.28 272 THR A CA 1
ATOM 2230 C C . THR A 1 272 ? 21.125 -25.516 22.734 1 53.28 272 THR A C 1
ATOM 2232 O O . THR A 1 272 ? 21.391 -26 21.641 1 53.28 272 THR A O 1
ATOM 2235 N N . LEU A 1 273 ? 20.547 -24.344 22.781 1 52.62 273 LEU A N 1
ATOM 2236 C CA . LEU A 1 273 ? 20.609 -23.484 21.609 1 52.62 273 LEU A CA 1
ATOM 2237 C C . LEU A 1 273 ? 22 -23.5 20.984 1 52.62 273 LEU A C 1
ATOM 2239 O O . LEU A 1 273 ? 22.141 -23.297 19.766 1 52.62 273 LEU A O 1
ATOM 2243 N N . GLN A 1 274 ? 23.078 -23.672 21.875 1 48.41 274 GLN A N 1
ATOM 2244 C CA . GLN A 1 274 ? 24.469 -23.547 21.469 1 48.41 274 GLN A CA 1
ATOM 2245 C C . GLN A 1 274 ? 24.891 -24.688 20.562 1 48.41 274 GLN A C 1
ATOM 2247 O O . GLN A 1 274 ? 25.75 -24.516 19.688 1 48.41 274 GLN A O 1
ATOM 2252 N N . GLU A 1 275 ? 24.406 -25.859 20.766 1 47.41 275 GLU A N 1
ATOM 2253 C CA . GLU A 1 275 ? 25.156 -26.953 20.156 1 47.41 275 GLU A CA 1
ATOM 2254 C C . GLU A 1 275 ? 24.656 -27.234 18.734 1 47.41 275 GLU A C 1
ATOM 2256 O O . GLU A 1 275 ? 25.453 -27.562 17.844 1 47.41 275 GLU A O 1
ATOM 2261 N N . SER A 1 276 ? 23.391 -27.516 18.469 1 44.44 276 SER A N 1
ATOM 2262 C CA . SER A 1 276 ? 23.031 -28.234 17.25 1 44.44 276 SER A CA 1
ATOM 2263 C C . SER A 1 276 ? 22.859 -27.297 16.078 1 44.44 276 SER A C 1
ATOM 2265 O O . SER A 1 276 ? 22.938 -27.703 14.922 1 44.44 276 SER A O 1
ATOM 2267 N N . TYR A 1 277 ? 21.797 -26.328 16.031 1 49.88 277 TYR A N 1
ATOM 2268 C CA . TYR A 1 277 ? 21.578 -25.562 14.812 1 49.88 277 TYR A CA 1
ATOM 2269 C C . TYR A 1 277 ? 22.734 -24.594 14.578 1 49.88 277 TYR A C 1
ATOM 2271 O O . TYR A 1 277 ? 23.281 -24.031 15.523 1 49.88 277 TYR A O 1
ATOM 2279 N N . THR A 1 278 ? 23.391 -24.781 13.398 1 54.78 278 THR A N 1
ATOM 2280 C CA . THR A 1 278 ? 24.344 -23.734 13.086 1 54.78 278 THR A CA 1
ATOM 2281 C C . THR A 1 278 ? 23.797 -22.359 13.469 1 54.78 278 THR A C 1
ATOM 2283 O O . THR A 1 278 ? 22.656 -22.031 13.141 1 54.78 278 THR A O 1
ATOM 2286 N N . PHE A 1 279 ? 24.375 -21.812 14.453 1 53.38 279 PHE A N 1
ATOM 2287 C CA . PHE A 1 279 ? 24.141 -20.5 15.039 1 53.38 279 PHE A CA 1
ATOM 2288 C C . PHE A 1 279 ? 23.547 -19.547 14.016 1 53.38 279 PHE A C 1
ATOM 2290 O O . PHE A 1 279 ? 22.594 -18.812 14.32 1 53.38 279 PHE A O 1
ATOM 2297 N N . ALA A 1 280 ? 24 -19.766 12.906 1 58.09 280 ALA A N 1
ATOM 2298 C CA . ALA A 1 280 ? 23.703 -18.781 11.867 1 58.09 280 ALA A CA 1
ATOM 2299 C C . ALA A 1 280 ? 22.297 -18.938 11.328 1 58.09 280 ALA A C 1
ATOM 2301 O O . ALA A 1 280 ? 21.578 -17.953 11.117 1 58.09 280 ALA A O 1
ATOM 2302 N N . GLU A 1 281 ? 21.906 -20.219 11.18 1 60.28 281 GLU A N 1
ATOM 2303 C CA . GLU A 1 281 ? 20.609 -20.453 10.531 1 60.28 281 GLU A CA 1
ATOM 2304 C C . GLU A 1 281 ? 19.453 -20.125 11.477 1 60.28 281 GLU A C 1
ATOM 2306 O O . GLU A 1 281 ? 18.453 -19.531 11.055 1 60.28 281 GLU A O 1
ATOM 2311 N N . TYR A 1 282 ? 19.688 -20.5 12.719 1 60.94 282 TYR A N 1
ATOM 2312 C CA . TYR A 1 282 ? 18.688 -20.219 13.734 1 60.94 282 TYR A CA 1
ATOM 2313 C C . TYR A 1 282 ? 18.5 -18.703 13.906 1 60.94 282 TYR A C 1
ATOM 2315 O O . TYR A 1 282 ? 17.359 -18.234 14.023 1 60.94 282 TYR A O 1
ATOM 2323 N N . ALA A 1 283 ? 19.625 -18.047 13.891 1 61.44 283 ALA A N 1
ATOM 2324 C CA . ALA A 1 283 ? 19.609 -16.609 14.156 1 61.44 283 ALA A CA 1
ATOM 2325 C C . ALA A 1 283 ? 18.969 -15.852 13 1 61.44 283 ALA A C 1
ATOM 2327 O O . ALA A 1 283 ? 18.281 -14.852 13.219 1 61.44 283 ALA A O 1
ATOM 2328 N N . ARG A 1 284 ? 19.25 -16.359 11.852 1 62.62 284 ARG A N 1
ATOM 2329 C CA . ARG A 1 284 ? 18.797 -15.609 10.68 1 62.62 284 ARG A CA 1
ATOM 2330 C C . ARG A 1 284 ? 17.281 -15.695 10.531 1 62.62 284 ARG A C 1
ATOM 2332 O O . ARG A 1 284 ? 16.641 -14.727 10.117 1 62.62 284 ARG A O 1
ATOM 2339 N N . ARG A 1 285 ? 16.953 -16.969 11.133 1 69.69 285 ARG A N 1
ATOM 2340 C CA . ARG A 1 285 ? 15.531 -17.234 10.891 1 69.69 285 ARG A CA 1
ATOM 2341 C C . ARG A 1 285 ? 14.695 -16.906 12.117 1 69.69 285 ARG A C 1
ATOM 2343 O O . ARG A 1 285 ? 15.164 -17.047 13.25 1 69.69 285 ARG A O 1
ATOM 2350 N N . GLY A 1 286 ? 13.797 -15.867 12.039 1 81.44 286 GLY A N 1
ATOM 2351 C CA . GLY A 1 286 ? 12.766 -15.875 13.07 1 81.44 286 GLY A CA 1
ATOM 2352 C C . GLY A 1 286 ? 12.523 -14.5 13.68 1 81.44 286 GLY A C 1
ATOM 2353 O O . GLY A 1 286 ? 11.406 -14.195 14.094 1 81.44 286 GLY A O 1
ATOM 2354 N N . PHE A 1 287 ? 13.773 -13.797 13.836 1 85.06 287 PHE A N 1
ATOM 2355 C CA . PHE A 1 287 ? 13.562 -12.547 14.555 1 85.06 287 PHE A CA 1
ATOM 2356 C C . PHE A 1 287 ? 12.523 -11.68 13.852 1 85.06 287 PHE A C 1
ATOM 2358 O O . PHE A 1 287 ? 11.703 -11.031 14.5 1 85.06 287 PHE A O 1
ATOM 2365 N N . PHE A 1 288 ? 12.562 -11.68 12.57 1 85.25 288 PHE A N 1
ATOM 2366 C CA . PHE A 1 288 ? 11.617 -10.82 11.867 1 85.25 288 PHE A CA 1
ATOM 2367 C C . PHE A 1 288 ? 10.188 -11.32 12.062 1 85.25 288 PHE A C 1
ATOM 2369 O O . PHE A 1 288 ? 9.266 -10.523 12.211 1 85.25 288 PHE A O 1
ATOM 2376 N N . GLU A 1 289 ? 10.094 -12.641 12.055 1 89.69 289 GLU A N 1
ATOM 2377 C CA . GLU A 1 289 ? 8.781 -13.234 12.25 1 89.69 289 GLU A CA 1
ATOM 2378 C C . GLU A 1 289 ? 8.234 -12.938 13.641 1 89.69 289 GLU A C 1
ATOM 2380 O O . GLU A 1 289 ? 7.066 -12.57 13.789 1 89.69 289 GLU A O 1
ATOM 2385 N N . LEU A 1 290 ? 9.102 -13.031 14.594 1 90.06 290 LEU A N 1
ATOM 2386 C CA . LEU A 1 290 ? 8.68 -12.766 15.961 1 90.06 290 LEU A CA 1
ATOM 2387 C C . LEU A 1 290 ? 8.367 -11.281 16.156 1 90.06 290 LEU A C 1
ATOM 2389 O O . LEU A 1 290 ? 7.434 -10.93 16.875 1 90.06 290 LEU A O 1
ATOM 2393 N N . LEU A 1 291 ? 9.188 -10.508 15.547 1 91.94 291 LEU A N 1
ATOM 2394 C CA . LEU A 1 291 ? 8.914 -9.078 15.602 1 91.94 291 LEU A CA 1
ATOM 2395 C C . LEU A 1 291 ? 7.57 -8.758 14.961 1 91.94 291 LEU A C 1
ATOM 2397 O O . LEU A 1 291 ? 6.793 -7.969 15.508 1 91.94 291 LEU A O 1
ATOM 2401 N N . ALA A 1 292 ? 7.25 -9.32 13.867 1 92.31 292 ALA A N 1
ATOM 2402 C CA . ALA A 1 292 ? 5.969 -9.125 13.195 1 92.31 292 ALA A CA 1
ATOM 2403 C C . ALA A 1 292 ? 4.805 -9.547 14.086 1 92.31 292 ALA A C 1
ATOM 2405 O O . ALA A 1 292 ? 3.799 -8.844 14.172 1 92.31 292 ALA A O 1
ATOM 2406 N N . VAL A 1 293 ? 4.953 -10.688 14.695 1 94.12 293 VAL A N 1
ATOM 2407 C CA . VAL A 1 293 ? 3.914 -11.195 15.586 1 94.12 293 VAL A CA 1
ATOM 2408 C C . VAL A 1 293 ? 3.688 -10.211 16.734 1 94.12 293 VAL A C 1
ATOM 2410 O O . VAL A 1 293 ? 2.545 -9.953 17.125 1 94.12 293 VAL A O 1
ATOM 2413 N N . THR A 1 294 ? 4.762 -9.727 17.25 1 94.62 294 THR A N 1
ATOM 2414 C CA . THR A 1 294 ? 4.645 -8.781 18.359 1 94.62 294 THR A CA 1
ATOM 2415 C C . THR A 1 294 ? 3.918 -7.516 17.906 1 94.62 294 THR A C 1
ATOM 2417 O O . THR A 1 294 ? 3.135 -6.945 18.672 1 94.62 294 THR A O 1
ATOM 2420 N N . LEU A 1 295 ? 4.164 -7.113 16.766 1 94.94 295 LEU A N 1
ATOM 2421 C CA . LEU A 1 295 ? 3.473 -5.945 16.234 1 94.94 295 LEU A CA 1
ATOM 2422 C C . LEU A 1 295 ? 1.992 -6.242 16.016 1 94.94 295 LEU A C 1
ATOM 2424 O O . LEU A 1 295 ? 1.141 -5.383 16.25 1 94.94 295 LEU A O 1
ATOM 2428 N N . ILE A 1 296 ? 1.673 -7.402 15.555 1 94.5 296 ILE A N 1
ATOM 2429 C CA . ILE A 1 296 ? 0.288 -7.84 15.414 1 94.5 296 ILE A CA 1
ATOM 2430 C C . ILE A 1 296 ? -0.397 -7.832 16.781 1 94.5 296 ILE A C 1
ATOM 2432 O O . ILE A 1 296 ? -1.52 -7.34 16.906 1 94.5 296 ILE A O 1
ATOM 2436 N N . ASN A 1 297 ? 0.306 -8.352 17.766 1 95.88 297 ASN A N 1
ATOM 2437 C CA . ASN A 1 297 ? -0.234 -8.391 19.125 1 95.88 297 ASN A CA 1
ATOM 2438 C C . ASN A 1 297 ? -0.491 -6.988 19.672 1 95.88 297 ASN A C 1
ATOM 2440 O O . ASN A 1 297 ? -1.5 -6.746 20.328 1 95.88 297 ASN A O 1
ATOM 2444 N N . LEU A 1 298 ? 0.476 -6.164 19.375 1 95.19 298 LEU A N 1
ATOM 2445 C CA . LEU A 1 298 ? 0.294 -4.789 19.828 1 95.19 298 LEU A CA 1
ATOM 2446 C C . LEU A 1 298 ? -0.93 -4.16 19.172 1 95.19 298 LEU A C 1
ATOM 2448 O O . LEU A 1 298 ? -1.693 -3.449 19.828 1 95.19 298 LEU A O 1
ATOM 2452 N N . SER A 1 299 ? -1.126 -4.426 17.953 1 94.19 299 SER A N 1
ATOM 2453 C CA . SER A 1 299 ? -2.299 -3.928 17.234 1 94.19 299 SER A CA 1
ATOM 2454 C C . SER A 1 299 ? -3.586 -4.492 17.828 1 94.19 299 SER A C 1
ATOM 2456 O O . SER A 1 299 ? -4.559 -3.764 18.031 1 94.19 299 SER A O 1
ATOM 2458 N N . LEU A 1 300 ? -3.568 -5.77 18.109 1 94.25 300 LEU A N 1
ATOM 2459 C CA . LEU A 1 300 ? -4.719 -6.43 18.719 1 94.25 300 LEU A CA 1
ATOM 2460 C C . LEU A 1 300 ? -5.008 -5.848 20.094 1 94.25 300 LEU A C 1
ATOM 2462 O O . LEU A 1 300 ? -6.16 -5.562 20.422 1 94.25 300 LEU A O 1
ATOM 2466 N N . LEU A 1 301 ? -3.965 -5.672 20.828 1 94.62 301 LEU A N 1
ATOM 2467 C CA . LEU A 1 301 ? -4.078 -5.094 22.156 1 94.62 301 LEU A CA 1
ATOM 2468 C C . LEU A 1 301 ? -4.711 -3.709 22.094 1 94.62 301 LEU A C 1
ATOM 2470 O O . LEU A 1 301 ? -5.664 -3.428 22.828 1 94.62 301 LEU A O 1
ATOM 2474 N N . ASN A 1 302 ? -4.227 -2.9 21.25 1 92.06 302 ASN A N 1
ATOM 2475 C CA . ASN A 1 302 ? -4.734 -1.54 21.109 1 92.06 302 ASN A CA 1
ATOM 2476 C C . ASN A 1 302 ? -6.184 -1.529 20.641 1 92.06 302 ASN A C 1
ATOM 2478 O O . ASN A 1 302 ? -6.988 -0.721 21.109 1 92.06 302 ASN A O 1
ATOM 2482 N N . GLY A 1 303 ? -6.496 -2.408 19.797 1 90.56 303 GLY A N 1
ATOM 2483 C CA . GLY A 1 303 ? -7.871 -2.518 19.328 1 90.56 303 GLY A CA 1
ATOM 2484 C C . GLY A 1 303 ? -8.844 -2.902 20.438 1 90.56 303 GLY A C 1
ATOM 2485 O O . GLY A 1 303 ? -9.914 -2.309 20.547 1 90.56 303 GLY A O 1
ATOM 2486 N N . VAL A 1 304 ? -8.492 -3.855 21.25 1 92.06 304 VAL A N 1
ATOM 2487 C CA . VAL A 1 304 ? -9.359 -4.348 22.312 1 92.06 304 VAL A CA 1
ATOM 2488 C C . VAL A 1 304 ? -9.523 -3.27 23.375 1 92.06 304 VAL A C 1
ATOM 2490 O O . VAL A 1 304 ? -10.641 -2.992 23.828 1 92.06 304 VAL A O 1
ATOM 2493 N N . ILE A 1 305 ? -8.469 -2.633 23.703 1 90.06 305 ILE A N 1
ATOM 2494 C CA . ILE A 1 305 ? -8.5 -1.623 24.766 1 90.06 305 ILE A CA 1
ATOM 2495 C C . ILE A 1 305 ? -9.344 -0.43 24.312 1 90.06 305 ILE A C 1
ATOM 2497 O O . ILE A 1 305 ? -10.102 0.138 25.094 1 90.06 305 ILE A O 1
ATOM 2501 N N . THR A 1 306 ? -9.242 -0.155 23.031 1 84.44 306 THR A N 1
ATOM 2502 C CA . THR A 1 306 ? -9.883 1.053 22.516 1 84.44 306 THR A CA 1
ATOM 2503 C C . THR A 1 306 ? -11.344 0.786 22.172 1 84.44 306 THR A C 1
ATOM 2505 O O . THR A 1 306 ? -12.203 1.633 22.422 1 84.44 306 THR A O 1
ATOM 2508 N N . PHE A 1 307 ? -11.664 -0.421 21.781 1 87 307 PHE A N 1
ATOM 2509 C CA . PHE A 1 307 ? -12.977 -0.605 21.172 1 87 307 PHE A CA 1
ATOM 2510 C C . PHE A 1 307 ? -13.852 -1.508 22.031 1 87 307 PHE A C 1
ATOM 2512 O O . PHE A 1 307 ? -15 -1.771 21.703 1 87 307 PHE A O 1
ATOM 2519 N N . THR A 1 308 ? -13.43 -1.967 23.125 1 85.94 308 THR A N 1
ATOM 2520 C CA . THR A 1 308 ? -14.25 -2.824 23.969 1 85.94 308 THR A CA 1
ATOM 2521 C C . THR A 1 308 ? -14.719 -2.068 25.219 1 85.94 308 THR A C 1
ATOM 2523 O O . THR A 1 308 ? -13.906 -1.519 25.953 1 85.94 308 THR A O 1
ATOM 2526 N N . HIS A 1 309 ? -16.031 -1.979 25.281 1 82.12 309 HIS A N 1
ATOM 2527 C CA . HIS A 1 309 ? -16.625 -1.385 26.469 1 82.12 309 HIS A CA 1
ATOM 2528 C C . HIS A 1 309 ? -17.141 -2.459 27.422 1 82.12 309 HIS A C 1
ATOM 2530 O O . HIS A 1 309 ? -17.969 -3.289 27.031 1 82.12 309 HIS A O 1
ATOM 2536 N N . LEU A 1 310 ? -16.594 -2.479 28.547 1 76.38 310 LEU A N 1
ATOM 2537 C CA . LEU A 1 310 ? -16.875 -3.553 29.484 1 76.38 310 LEU A CA 1
ATOM 2538 C C . LEU A 1 310 ? -17.766 -3.057 30.625 1 76.38 310 LEU A C 1
ATOM 2540 O O . LEU A 1 310 ? -17.375 -2.191 31.406 1 76.38 310 LEU A O 1
ATOM 2544 N N . ILE A 1 311 ? -18.984 -3.58 30.578 1 75.31 311 ILE A N 1
ATOM 2545 C CA . ILE A 1 311 ? -19.938 -3.191 31.609 1 75.31 311 ILE A CA 1
ATOM 2546 C C . ILE A 1 311 ? -19.938 -4.234 32.719 1 75.31 311 ILE A C 1
ATOM 2548 O O . ILE A 1 311 ? -19.891 -3.887 33.906 1 75.31 311 ILE A O 1
ATOM 2552 N N . ASN A 1 312 ? -19.859 -5.52 32.312 1 86.44 312 ASN A N 1
ATOM 2553 C CA . ASN A 1 312 ? -19.891 -6.617 33.281 1 86.44 312 ASN A CA 1
ATOM 2554 C C . ASN A 1 312 ? -18.531 -6.793 33.969 1 86.44 312 ASN A C 1
ATOM 2556 O O . ASN A 1 312 ? -17.5 -6.863 33.312 1 86.44 312 ASN A O 1
ATOM 2560 N N . ARG A 1 313 ? -18.547 -6.852 35.281 1 88.44 313 ARG A N 1
ATOM 2561 C CA . ARG A 1 313 ? -17.328 -6.918 36.094 1 88.44 313 ARG A CA 1
ATOM 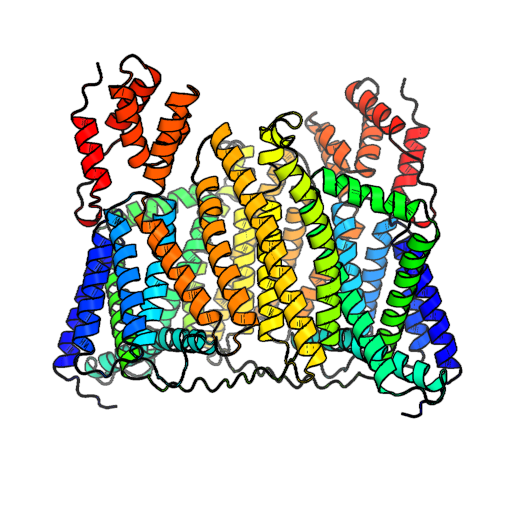2562 C C . ARG A 1 313 ? -16.562 -8.203 35.812 1 88.44 313 ARG A C 1
ATOM 2564 O O . ARG A 1 313 ? -15.328 -8.18 35.719 1 88.44 313 ARG A O 1
ATOM 2571 N N . ALA A 1 314 ? -17.297 -9.219 35.719 1 89.38 314 ALA A N 1
ATOM 2572 C CA . ALA A 1 314 ? -16.641 -10.5 35.469 1 89.38 314 ALA A CA 1
ATOM 2573 C C . ALA A 1 314 ? -15.969 -10.531 34.094 1 89.38 314 ALA A C 1
ATOM 2575 O O . ALA A 1 314 ? -14.82 -10.977 33.969 1 89.38 314 ALA A O 1
ATOM 2576 N N . LEU A 1 315 ? -16.656 -10.039 33.188 1 89.5 315 LEU A N 1
ATOM 2577 C CA . LEU A 1 315 ? -16.109 -10 31.828 1 89.5 315 LEU A CA 1
ATOM 2578 C C . LEU A 1 315 ? -14.945 -9.023 31.75 1 89.5 315 LEU A C 1
ATOM 2580 O O . LEU A 1 315 ? -13.969 -9.273 31.031 1 89.5 315 LEU A O 1
ATOM 2584 N N . LYS A 1 316 ? -15.086 -8.016 32.5 1 91.25 316 LYS A N 1
ATOM 2585 C CA . LYS A 1 316 ? -14.008 -7.035 32.531 1 91.25 316 LYS A CA 1
ATOM 2586 C C . LYS A 1 316 ? -12.734 -7.648 33.094 1 91.25 316 LYS A C 1
ATOM 2588 O O . LYS A 1 316 ? -11.648 -7.457 32.562 1 91.25 316 LYS A O 1
ATOM 2593 N N . ALA A 1 317 ? -12.891 -8.391 34.156 1 93.5 317 ALA A N 1
ATOM 2594 C CA . ALA A 1 317 ? -11.742 -9.031 34.781 1 93.5 317 ALA A CA 1
ATOM 2595 C C . ALA A 1 317 ? -11.125 -10.078 33.875 1 93.5 317 ALA A C 1
ATOM 2597 O O . ALA A 1 317 ? -9.898 -10.203 33.781 1 93.5 317 ALA A O 1
ATOM 2598 N N . ALA A 1 318 ? -11.938 -10.758 33.188 1 93.62 318 ALA A N 1
ATOM 2599 C CA . ALA A 1 318 ? -11.453 -11.789 32.281 1 93.62 318 ALA A CA 1
ATOM 2600 C C . ALA A 1 318 ? -10.656 -11.164 31.141 1 93.62 318 ALA A C 1
ATOM 2602 O O . ALA A 1 318 ? -9.57 -11.648 30.797 1 93.62 318 ALA A O 1
ATOM 2603 N N . VAL A 1 319 ? -11.211 -10.148 30.641 1 93.62 319 VAL A N 1
ATOM 2604 C CA . VAL A 1 319 ? -10.547 -9.484 29.516 1 93.62 319 VAL A CA 1
ATOM 2605 C C . VAL A 1 319 ? -9.211 -8.898 29.984 1 93.62 319 VAL A C 1
ATOM 2607 O O . VAL A 1 319 ? -8.195 -9.023 29.297 1 93.62 319 VAL A O 1
ATOM 2610 N N . LYS A 1 320 ? -9.172 -8.328 31.141 1 94.44 320 LYS A N 1
ATOM 2611 C CA . LYS A 1 320 ? -7.945 -7.754 31.688 1 94.44 320 LYS A CA 1
ATOM 2612 C C . LYS A 1 320 ? -6.887 -8.828 31.906 1 94.44 320 LYS A C 1
ATOM 2614 O O . LYS A 1 320 ? -5.707 -8.609 31.609 1 94.44 320 LYS A O 1
ATOM 2619 N N . LEU A 1 321 ? -7.324 -9.898 32.344 1 95.69 321 LEU A N 1
ATOM 2620 C CA . LEU A 1 321 ? -6.402 -11 32.562 1 95.69 321 LEU A CA 1
ATOM 2621 C C . LEU A 1 321 ? -5.836 -11.523 31.25 1 95.69 321 LEU A C 1
ATOM 2623 O O . LEU A 1 321 ? -4.637 -11.797 31.141 1 95.69 321 LEU A O 1
ATOM 2627 N N . LEU A 1 322 ? -6.691 -11.648 30.328 1 96.56 322 LEU A N 1
ATOM 2628 C CA . LEU A 1 322 ? -6.262 -12.156 29.031 1 96.56 322 LEU A CA 1
ATOM 2629 C C . LEU A 1 322 ? -5.332 -11.156 28.344 1 96.56 322 LEU A C 1
ATOM 2631 O O . LEU A 1 322 ? -4.379 -11.555 27.672 1 96.56 322 LEU A O 1
ATOM 2635 N N . LEU A 1 323 ? -5.621 -9.938 28.484 1 96.81 323 LEU A N 1
ATOM 2636 C CA . LEU A 1 323 ? -4.738 -8.914 27.922 1 96.81 323 LEU A CA 1
ATOM 2637 C C . LEU A 1 323 ? -3.375 -8.945 28.609 1 96.81 323 LEU A C 1
ATOM 2639 O O . LEU A 1 323 ? -2.344 -8.797 27.953 1 96.81 323 LEU A O 1
ATOM 2643 N N . THR A 1 324 ? -3.412 -9.109 29.891 1 97.19 324 THR A N 1
ATOM 2644 C CA . THR A 1 324 ? -2.166 -9.219 30.641 1 97.19 324 THR A CA 1
ATOM 2645 C C . THR A 1 324 ? -1.34 -10.406 30.156 1 97.19 324 THR A C 1
ATOM 2647 O O . THR A 1 324 ? -0.131 -10.281 29.938 1 97.19 324 THR A O 1
ATOM 2650 N N . LEU A 1 325 ? -2.014 -11.477 29.984 1 96.88 325 LEU A N 1
ATOM 2651 C CA . LEU A 1 325 ? -1.336 -12.664 29.469 1 96.88 325 LEU A CA 1
ATOM 2652 C C . LEU A 1 325 ? -0.755 -12.414 28.094 1 96.88 325 LEU A C 1
ATOM 2654 O O . LEU A 1 325 ? 0.382 -12.797 27.812 1 96.88 325 LEU A O 1
ATOM 2658 N N . LEU A 1 326 ? -1.516 -11.781 27.266 1 96.94 326 LEU A N 1
ATOM 2659 C CA . LEU A 1 326 ? -1.069 -11.469 25.906 1 96.94 326 LEU A CA 1
ATOM 2660 C C . LEU A 1 326 ? 0.189 -10.609 25.938 1 96.94 326 LEU A C 1
ATOM 2662 O O . LEU A 1 326 ? 1.11 -10.82 25.141 1 96.94 326 LEU A O 1
ATOM 2666 N N . ILE A 1 327 ? 0.251 -9.68 26.781 1 97.69 327 ILE A N 1
ATOM 2667 C CA . ILE A 1 327 ? 1.396 -8.781 26.891 1 97.69 327 ILE A CA 1
ATOM 2668 C C . ILE A 1 327 ? 2.613 -9.562 27.391 1 97.69 327 ILE A C 1
ATOM 2670 O O . ILE A 1 327 ? 3.715 -9.406 26.859 1 97.69 327 ILE A O 1
ATOM 2674 N N . ILE A 1 328 ? 2.42 -10.414 28.359 1 96.19 328 ILE A N 1
ATOM 2675 C CA . ILE A 1 328 ? 3.512 -11.195 28.953 1 96.19 328 ILE A CA 1
ATOM 2676 C C . ILE A 1 328 ? 4.105 -12.117 27.891 1 96.19 328 ILE A C 1
ATOM 2678 O O . ILE A 1 328 ? 5.328 -12.164 27.703 1 96.19 328 ILE A O 1
ATOM 2682 N N . VAL A 1 329 ? 3.283 -12.812 27.203 1 95.88 329 VAL A N 1
ATOM 2683 C CA . VAL A 1 329 ? 3.777 -13.742 26.188 1 95.88 329 VAL A CA 1
ATOM 2684 C C . VAL A 1 329 ? 4.422 -12.969 25.047 1 95.88 329 VAL A C 1
ATOM 2686 O O . VAL A 1 329 ? 5.391 -13.43 24.438 1 95.88 329 VAL A O 1
ATOM 2689 N N . SER A 1 330 ? 3.867 -11.797 24.719 1 95.75 330 SER A N 1
ATOM 2690 C CA . SER A 1 330 ? 4.504 -10.938 23.719 1 95.75 330 SER A CA 1
ATOM 2691 C C . SER A 1 330 ? 5.891 -10.5 24.172 1 95.75 330 SER A C 1
ATOM 2693 O O . SER A 1 330 ? 6.816 -10.422 23.359 1 95.75 330 SER A O 1
ATOM 2695 N N . GLY A 1 331 ? 5.996 -10.219 25.469 1 95.31 331 GLY A N 1
ATOM 2696 C CA . GLY A 1 331 ? 7.301 -9.883 26.016 1 95.31 331 GLY A CA 1
ATOM 2697 C C . GLY A 1 331 ? 8.312 -11.008 25.875 1 95.31 331 GLY A C 1
ATOM 2698 O O . GLY A 1 331 ? 9.469 -10.758 25.531 1 95.31 331 GLY A O 1
ATOM 2699 N N . ILE A 1 332 ? 7.836 -12.172 26.094 1 92.75 332 ILE A N 1
ATOM 2700 C CA . ILE A 1 332 ? 8.703 -13.344 25.969 1 92.75 332 ILE A CA 1
ATOM 2701 C C . ILE A 1 332 ? 9.164 -13.484 24.516 1 92.75 332 ILE A C 1
ATOM 2703 O O . ILE A 1 332 ? 10.344 -13.727 24.266 1 92.75 332 ILE A O 1
ATOM 2707 N N . MET A 1 333 ? 8.266 -13.312 23.625 1 92.31 333 MET A N 1
ATOM 2708 C CA . MET A 1 333 ? 8.609 -13.406 22.203 1 92.31 333 MET A CA 1
ATOM 2709 C C . MET A 1 333 ? 9.57 -12.297 21.797 1 92.31 333 MET A C 1
ATOM 2711 O O . MET A 1 333 ? 10.484 -12.516 21 1 92.31 333 MET A O 1
ATOM 2715 N N . LEU A 1 334 ? 9.312 -11.188 22.359 1 93.56 334 LEU A N 1
ATOM 2716 C CA . LEU A 1 334 ? 10.18 -10.047 22.078 1 93.56 334 LEU A CA 1
ATOM 2717 C C . LEU A 1 334 ? 11.594 -10.297 22.594 1 93.56 334 LEU A C 1
ATOM 2719 O O . LEU A 1 334 ? 12.57 -10 21.891 1 93.56 334 LEU A O 1
ATOM 2723 N N . VAL A 1 335 ? 11.727 -10.812 23.781 1 91.94 335 VAL A N 1
ATOM 2724 C CA . VAL A 1 335 ? 13.023 -11.133 24.344 1 91.94 335 VAL A CA 1
ATOM 2725 C C . VAL A 1 335 ? 13.711 -12.211 23.516 1 91.94 335 VAL A C 1
ATOM 2727 O O . VAL A 1 335 ? 14.906 -12.133 23.234 1 91.94 335 VAL A O 1
ATOM 2730 N N . SER A 1 336 ? 12.945 -13.188 23.094 1 88.44 336 SER A N 1
ATOM 2731 C CA . SER A 1 336 ? 13.484 -14.234 22.219 1 88.44 336 SER A CA 1
ATOM 2732 C C . SER A 1 336 ? 14.023 -13.648 20.922 1 88.44 336 SER A C 1
ATOM 2734 O O . SER A 1 336 ? 15.117 -14 20.484 1 88.44 336 SER A O 1
ATOM 2736 N N . ALA A 1 337 ? 13.242 -12.766 20.328 1 90.25 337 ALA A N 1
ATOM 2737 C CA . ALA A 1 337 ? 13.68 -12.102 19.094 1 90.25 337 ALA A CA 1
ATOM 2738 C C . ALA A 1 337 ? 14.945 -11.273 19.344 1 90.25 337 ALA A C 1
ATOM 2740 O O . ALA A 1 337 ? 15.852 -11.266 18.516 1 90.25 337 ALA A O 1
ATOM 2741 N N . PHE A 1 338 ? 15.023 -10.617 20.469 1 91.38 338 PHE A N 1
ATOM 2742 C CA . PHE A 1 338 ? 16.156 -9.781 20.844 1 91.38 338 PHE A CA 1
ATOM 2743 C C . PHE A 1 338 ? 17.422 -10.617 20.984 1 91.38 338 PHE A C 1
ATOM 2745 O O . PHE A 1 338 ? 18.484 -10.258 20.453 1 91.38 338 PHE A O 1
ATOM 2752 N N . VAL A 1 339 ? 17.297 -11.727 21.625 1 88.5 339 VAL A N 1
ATOM 2753 C CA . VAL A 1 339 ? 18.438 -12.617 21.859 1 88.5 339 VAL A CA 1
ATOM 2754 C C . VAL A 1 339 ? 18.906 -13.211 20.531 1 88.5 339 VAL A C 1
ATOM 2756 O O . VAL A 1 339 ? 20.109 -13.258 20.25 1 88.5 339 VAL A O 1
ATOM 2759 N N . ARG A 1 340 ? 17.969 -13.57 19.719 1 85.19 340 ARG A N 1
ATOM 2760 C CA . ARG A 1 340 ? 18.312 -14.141 18.422 1 85.19 340 ARG A CA 1
ATOM 2761 C C . ARG A 1 340 ? 19.078 -13.133 17.562 1 85.19 340 ARG A C 1
ATOM 2763 O O . ARG A 1 340 ? 20.078 -13.477 16.938 1 85.19 340 ARG A O 1
ATOM 2770 N N . LEU A 1 341 ? 18.641 -11.977 17.578 1 89.19 341 LEU A N 1
ATOM 2771 C CA . LEU A 1 341 ? 19.312 -10.961 16.781 1 89.19 341 LEU A CA 1
ATOM 2772 C C . LEU A 1 341 ? 20.672 -10.617 17.359 1 89.19 341 LEU A C 1
ATOM 2774 O O . LEU A 1 341 ? 21.625 -10.359 16.625 1 89.19 341 LEU A O 1
ATOM 2778 N N . SER A 1 342 ? 20.766 -10.648 18.672 1 89.88 342 SER A N 1
ATOM 2779 C CA . SER A 1 342 ? 22.047 -10.414 19.328 1 89.88 342 SER A CA 1
ATOM 2780 C C . SER A 1 342 ? 23.062 -11.477 18.938 1 89.88 342 SER A C 1
ATOM 2782 O O . SER A 1 342 ? 24.219 -11.164 18.672 1 89.88 342 SER A O 1
ATOM 2784 N N . LEU A 1 343 ? 22.609 -12.641 18.859 1 85.12 343 LEU A N 1
ATOM 2785 C CA . LEU A 1 343 ? 23.469 -13.742 18.453 1 85.12 343 LEU A CA 1
ATOM 2786 C C . LEU A 1 343 ? 23.891 -13.586 16.984 1 85.12 343 LEU A C 1
ATOM 2788 O O . LEU A 1 343 ? 25.047 -13.82 16.641 1 85.12 343 LEU A O 1
ATOM 2792 N N . TYR A 1 344 ? 22.984 -13.18 16.25 1 86.25 344 TYR A N 1
ATOM 2793 C CA . TYR A 1 344 ? 23.25 -12.961 14.836 1 86.25 344 TYR A CA 1
ATOM 2794 C C . TYR A 1 344 ? 24.297 -11.859 14.641 1 86.25 344 TYR A C 1
ATOM 2796 O O . TYR A 1 344 ? 25.219 -12 13.844 1 86.25 344 TYR A O 1
ATOM 2804 N N . GLU A 1 345 ? 24.156 -10.836 15.375 1 89 345 GLU A N 1
ATOM 2805 C CA . GLU A 1 345 ? 25.078 -9.703 15.289 1 89 345 GLU A CA 1
ATOM 2806 C C . GLU A 1 345 ? 26.469 -10.094 15.789 1 89 345 GLU A C 1
ATOM 2808 O O . GLU A 1 345 ? 27.469 -9.672 15.219 1 89 345 GLU A O 1
ATOM 2813 N N . SER A 1 346 ? 26.516 -10.875 16.766 1 86 346 SER A N 1
ATOM 2814 C CA . SER A 1 346 ? 27.812 -11.312 17.312 1 86 346 SER A CA 1
ATOM 2815 C C . SER A 1 346 ? 28.531 -12.25 16.344 1 86 346 SER A C 1
ATOM 2817 O O . SER A 1 346 ? 29.75 -12.219 16.25 1 86 346 SER A O 1
ATOM 2819 N N . ALA A 1 347 ? 27.75 -12.969 15.578 1 83.38 347 ALA A N 1
ATOM 2820 C CA . ALA A 1 347 ? 28.344 -13.953 14.68 1 83.38 347 ALA A CA 1
ATOM 2821 C C . ALA A 1 347 ? 28.703 -13.328 13.336 1 83.38 347 ALA A C 1
ATOM 2823 O O . ALA A 1 347 ? 29.75 -13.648 12.758 1 83.38 347 ALA A O 1
ATOM 2824 N N . TYR A 1 348 ? 27.891 -12.391 12.953 1 86.5 348 TYR A N 1
ATOM 2825 C CA . TYR A 1 348 ? 28.062 -11.953 11.578 1 86.5 348 TYR A CA 1
ATOM 2826 C C . TYR A 1 348 ? 28.375 -10.461 11.516 1 86.5 348 TYR A C 1
ATOM 2828 O O . TYR A 1 348 ? 28.656 -9.922 10.438 1 86.5 348 TYR A O 1
ATOM 2836 N N . GLY A 1 349 ? 28.359 -9.82 12.664 1 91.19 349 GLY A N 1
ATOM 2837 C CA . GLY A 1 349 ? 28.703 -8.414 12.711 1 91.19 349 GLY A CA 1
ATOM 2838 C C . GLY A 1 349 ? 27.5 -7.5 12.789 1 91.19 349 GLY A C 1
ATOM 2839 O O . GLY A 1 349 ? 26.375 -7.934 12.547 1 91.19 349 GLY A O 1
ATOM 2840 N N . PHE A 1 350 ? 27.75 -6.285 13.094 1 93.19 350 PHE A N 1
ATOM 2841 C CA . PHE A 1 350 ? 26.703 -5.285 13.266 1 93.19 350 PHE A CA 1
ATOM 2842 C C . PHE A 1 350 ? 26.484 -4.492 11.984 1 93.19 350 PHE A C 1
ATOM 2844 O O . PHE A 1 350 ? 27.453 -4.121 11.312 1 93.19 350 PHE A O 1
ATOM 2851 N N . THR A 1 351 ? 25.297 -4.391 11.602 1 93.25 351 THR A N 1
ATOM 2852 C CA . THR A 1 351 ? 24.922 -3.578 10.453 1 93.25 351 THR A CA 1
ATOM 2853 C C . THR A 1 351 ? 23.75 -2.66 10.805 1 93.25 351 THR A C 1
ATOM 2855 O O . THR A 1 351 ? 23.109 -2.832 11.844 1 93.25 351 THR A O 1
ATOM 2858 N N . PHE A 1 352 ? 23.547 -1.672 10 1 92.88 352 PHE A N 1
ATOM 2859 C CA . PHE A 1 352 ? 22.453 -0.734 10.227 1 92.88 352 PHE A CA 1
ATOM 2860 C C . PHE A 1 352 ? 21.109 -1.451 10.188 1 92.88 352 PHE A C 1
ATOM 2862 O O . PHE A 1 352 ? 20.234 -1.174 11.008 1 92.88 352 PHE A O 1
ATOM 2869 N N . ASP A 1 353 ? 20.938 -2.482 9.273 1 90.94 353 ASP A N 1
ATOM 2870 C CA . ASP A 1 353 ? 19.703 -3.219 9.078 1 90.94 353 ASP A CA 1
ATOM 2871 C C . ASP A 1 353 ? 19.375 -4.086 10.297 1 90.94 353 ASP A C 1
ATOM 2873 O O . ASP A 1 353 ? 18.234 -4.496 10.484 1 90.94 353 ASP A O 1
ATOM 2877 N N . ARG A 1 354 ? 20.422 -4.297 11.102 1 91.62 354 ARG A N 1
ATOM 2878 C CA . ARG A 1 354 ? 20.219 -5.133 12.281 1 91.62 354 ARG A CA 1
ATOM 2879 C C . ARG A 1 354 ? 20.078 -4.281 13.539 1 91.62 354 ARG A C 1
ATOM 2881 O O . ARG A 1 354 ? 19.266 -4.578 14.406 1 91.62 354 ARG A O 1
ATOM 2888 N N . VAL A 1 355 ? 20.812 -3.246 13.562 1 93.38 355 VAL A N 1
ATOM 2889 C CA . VAL A 1 355 ? 20.828 -2.408 14.758 1 93.38 355 VAL A CA 1
ATOM 2890 C C . VAL A 1 355 ? 19.5 -1.657 14.891 1 93.38 355 VAL A C 1
ATOM 2892 O O . VAL A 1 355 ? 19 -1.446 16 1 93.38 355 VAL A O 1
ATOM 2895 N N . LEU A 1 356 ? 18.875 -1.262 13.773 1 93.75 356 LEU A N 1
ATOM 2896 C CA . LEU A 1 356 ? 17.609 -0.52 13.797 1 93.75 356 LEU A CA 1
ATOM 2897 C C . LEU A 1 356 ? 16.5 -1.357 14.414 1 93.75 356 LEU A C 1
ATOM 2899 O O . LEU A 1 356 ? 15.867 -0.933 15.383 1 93.75 356 LEU A O 1
ATOM 2903 N N . PRO A 1 357 ? 16.25 -2.58 13.914 1 92.69 357 PRO A N 1
ATOM 2904 C CA . PRO A 1 357 ? 15.219 -3.385 14.562 1 92.69 357 PRO A CA 1
ATOM 2905 C C . PRO A 1 357 ? 15.578 -3.756 16 1 92.69 357 PRO A C 1
ATOM 2907 O O . PRO A 1 357 ? 14.688 -3.889 16.844 1 92.69 357 PRO A O 1
ATOM 2910 N N . HIS A 1 358 ? 16.828 -3.916 16.25 1 93.44 358 HIS A N 1
ATOM 2911 C CA . HIS A 1 358 ? 17.281 -4.207 17.609 1 93.44 358 HIS A CA 1
ATOM 2912 C C . HIS A 1 358 ? 16.891 -3.096 18.578 1 93.44 358 HIS A C 1
ATOM 2914 O O . HIS A 1 358 ? 16.328 -3.363 19.641 1 93.44 358 HIS A O 1
ATOM 2920 N N . SER A 1 359 ? 17.188 -1.881 18.188 1 95.06 359 SER A N 1
ATOM 2921 C CA . SER A 1 359 ? 16.812 -0.734 19 1 95.06 359 SER A CA 1
ATOM 2922 C C . SER A 1 359 ? 15.289 -0.566 19.047 1 95.06 359 SER A C 1
ATOM 2924 O O . SER A 1 359 ? 14.734 -0.168 20.078 1 95.06 359 SER A O 1
ATOM 2926 N N . PHE A 1 360 ? 14.602 -0.853 17.984 1 95.62 360 PHE A N 1
ATOM 2927 C CA . PHE A 1 360 ? 13.148 -0.751 17.906 1 95.62 360 PHE A CA 1
ATOM 2928 C C . PHE A 1 360 ? 12.492 -1.7 18.891 1 95.62 360 PHE A C 1
ATOM 2930 O O . PHE A 1 360 ? 11.461 -1.372 19.484 1 95.62 360 PHE A O 1
ATOM 2937 N N . MET A 1 361 ? 13.055 -2.865 19.062 1 96.06 361 MET A N 1
ATOM 2938 C CA . MET A 1 361 ? 12.508 -3.836 20 1 96.06 361 MET A CA 1
ATOM 2939 C C . MET A 1 361 ? 12.555 -3.295 21.438 1 96.06 361 MET A C 1
ATOM 2941 O O . MET A 1 361 ? 11.688 -3.604 22.25 1 96.06 361 MET A O 1
ATOM 2945 N N . LEU A 1 362 ? 13.492 -2.465 21.719 1 95.56 362 LEU A N 1
ATOM 2946 C CA . LEU A 1 362 ? 13.555 -1.819 23.016 1 95.56 362 LEU A CA 1
ATOM 2947 C C . LEU A 1 362 ? 12.391 -0.848 23.203 1 95.56 362 LEU A C 1
ATOM 2949 O O . LEU A 1 362 ? 11.789 -0.788 24.281 1 95.56 362 LEU A O 1
ATOM 2953 N N . LEU A 1 363 ? 12.109 -0.084 22.172 1 96.81 363 LEU A N 1
ATOM 2954 C CA . LEU A 1 363 ? 10.938 0.79 22.203 1 96.81 363 LEU A CA 1
ATOM 2955 C C . LEU A 1 363 ? 9.664 -0.016 22.438 1 96.81 363 LEU A C 1
ATOM 2957 O O . LEU A 1 363 ? 8.828 0.365 23.25 1 96.81 363 LEU A O 1
ATOM 2961 N N . LEU A 1 364 ? 9.578 -1.146 21.703 1 96.62 364 LEU A N 1
ATOM 2962 C CA . LEU A 1 364 ? 8.391 -1.979 21.844 1 96.62 364 LEU A CA 1
ATOM 2963 C C . LEU A 1 364 ? 8.258 -2.504 23.266 1 96.62 364 LEU A C 1
ATOM 2965 O O . LEU A 1 364 ? 7.145 -2.604 23.797 1 96.62 364 LEU A O 1
ATOM 2969 N N . ALA A 1 365 ? 9.359 -2.846 23.875 1 96.81 365 ALA A N 1
ATOM 2970 C CA . ALA A 1 365 ? 9.328 -3.299 25.266 1 96.81 365 ALA A CA 1
ATOM 2971 C C . ALA A 1 365 ? 8.742 -2.229 26.172 1 96.81 365 ALA A C 1
ATOM 2973 O O . ALA A 1 365 ? 7.891 -2.521 27.016 1 96.81 365 ALA A O 1
ATOM 2974 N N . VAL A 1 366 ? 9.172 -1.062 25.984 1 96.5 366 VAL A N 1
ATOM 2975 C CA . VAL A 1 366 ? 8.672 0.056 26.781 1 96.5 366 VAL A CA 1
ATOM 2976 C C . VAL A 1 366 ? 7.176 0.235 26.531 1 96.5 366 VAL A C 1
ATOM 2978 O O . VAL A 1 366 ? 6.406 0.41 27.484 1 96.5 366 VAL A O 1
ATOM 2981 N N . ILE A 1 367 ? 6.777 0.16 25.297 1 96.44 367 ILE A N 1
ATOM 2982 C CA . ILE A 1 367 ? 5.383 0.33 24.906 1 96.44 367 ILE A CA 1
ATOM 2983 C C . ILE A 1 367 ? 4.531 -0.77 25.531 1 96.44 367 ILE A C 1
ATOM 2985 O O . ILE A 1 367 ? 3.447 -0.501 26.062 1 96.44 367 ILE A O 1
ATOM 2989 N N . PHE A 1 368 ? 5.023 -1.979 25.547 1 96.75 368 PHE A N 1
ATOM 2990 C CA . PHE A 1 368 ? 4.273 -3.09 26.125 1 96.75 368 PHE A CA 1
ATOM 2991 C C . PHE A 1 368 ? 4.141 -2.926 27.625 1 96.75 368 PHE A C 1
ATOM 2993 O O . PHE A 1 368 ? 3.086 -3.217 28.203 1 96.75 368 PHE A O 1
ATOM 3000 N N . ILE A 1 369 ? 5.141 -2.455 28.266 1 96.19 369 ILE A N 1
ATOM 3001 C CA . ILE A 1 369 ? 5.102 -2.238 29.703 1 96.19 369 ILE A CA 1
ATOM 3002 C C . ILE A 1 369 ? 4.059 -1.175 30.031 1 96.19 369 ILE A C 1
ATOM 3004 O O . ILE A 1 369 ? 3.24 -1.359 30.938 1 96.19 369 ILE A O 1
ATOM 3008 N N . PHE A 1 370 ? 4.094 -0.153 29.328 1 95.25 370 PHE A N 1
ATOM 3009 C CA . PHE A 1 370 ? 3.127 0.91 29.562 1 95.25 370 PHE A CA 1
ATOM 3010 C C . PHE A 1 370 ? 1.712 0.432 29.266 1 95.25 370 PHE A C 1
ATOM 3012 O O . PHE A 1 370 ? 0.762 0.806 29.953 1 95.25 370 PHE A O 1
ATOM 3019 N N . THR A 1 371 ? 1.614 -0.338 28.234 1 94.81 371 THR A N 1
ATOM 3020 C CA . THR A 1 371 ? 0.3 -0.875 27.891 1 94.81 371 THR A CA 1
ATOM 3021 C C . THR A 1 371 ? -0.218 -1.778 29.016 1 94.81 371 THR A C 1
ATOM 3023 O O . THR A 1 371 ? -1.415 -1.791 29.297 1 94.81 371 THR A O 1
ATOM 3026 N N . LEU A 1 372 ? 0.678 -2.516 29.625 1 96 372 LEU A N 1
ATOM 3027 C CA . LEU A 1 372 ? 0.312 -3.34 30.781 1 96 372 LEU A CA 1
ATOM 3028 C C . LEU A 1 372 ? -0.245 -2.482 31.906 1 96 372 LEU A C 1
ATOM 3030 O O . LEU A 1 372 ? -1.267 -2.826 32.5 1 96 372 LEU A O 1
ATOM 3034 N N . ILE A 1 373 ? 0.396 -1.415 32.125 1 95.12 373 ILE A N 1
ATOM 3035 C CA . ILE A 1 373 ? -0.052 -0.496 33.156 1 95.12 373 ILE A CA 1
ATOM 3036 C C . ILE A 1 373 ? -1.416 0.08 32.781 1 95.12 373 ILE A C 1
ATOM 3038 O O . ILE A 1 373 ? -2.309 0.175 33.625 1 95.12 373 ILE A O 1
ATOM 3042 N N . LYS A 1 374 ? -1.602 0.399 31.547 1 93.56 374 LYS A N 1
ATOM 3043 C CA . LYS A 1 374 ? -2.852 0.967 31.047 1 93.56 374 LYS A CA 1
ATOM 3044 C C . LYS A 1 374 ? -4.008 -0.013 31.219 1 93.56 374 LYS A C 1
ATOM 3046 O O . LYS A 1 374 ? -5.137 0.394 31.5 1 93.56 374 LYS A O 1
ATOM 3051 N N . VAL A 1 375 ? -3.773 -1.253 31.031 1 93.56 375 VAL A N 1
ATOM 3052 C CA . VAL A 1 375 ? -4.805 -2.277 31.156 1 93.56 375 VAL A CA 1
ATOM 3053 C C . VAL A 1 375 ? -5.398 -2.24 32.562 1 93.56 375 VAL A C 1
ATOM 3055 O O . VAL A 1 375 ? -6.605 -2.41 32.75 1 93.56 375 VAL A O 1
ATOM 3058 N N . TRP A 1 376 ? -4.621 -1.882 33.531 1 92.25 376 TRP A N 1
ATOM 3059 C CA . TRP A 1 376 ? -5.082 -1.92 34.906 1 92.25 376 TRP A CA 1
ATOM 3060 C C . TRP A 1 376 ? -5.398 -0.517 35.406 1 92.25 376 TRP A C 1
ATOM 3062 O O . TRP A 1 376 ? -6.121 -0.355 36.406 1 92.25 376 TRP A O 1
ATOM 3072 N N . VAL A 1 377 ? -4.801 0.466 34.812 1 92.12 377 VAL A N 1
ATOM 3073 C CA . VAL A 1 377 ? -5.082 1.857 35.156 1 92.12 377 VAL A CA 1
ATOM 3074 C C . VAL A 1 377 ? -5.789 2.543 34 1 92.12 377 VAL A C 1
ATOM 3076 O O . VAL A 1 377 ? -5.141 3.023 33.062 1 92.12 377 VAL A O 1
ATOM 3079 N N . GLU A 1 378 ? -7.043 2.691 34 1 85.44 378 GLU A N 1
ATOM 3080 C CA . GLU A 1 378 ? -7.875 3.08 32.875 1 85.44 378 GLU A CA 1
ATOM 3081 C C . GLU A 1 378 ? -7.758 4.574 32.562 1 85.44 378 GLU A C 1
ATOM 3083 O O . GLU A 1 378 ? -8.023 5.023 31.453 1 85.44 378 GLU A O 1
ATOM 3088 N N . ARG A 1 379 ? -7.281 5.344 33.469 1 86.69 379 ARG A N 1
ATOM 3089 C CA . ARG A 1 379 ? -7.273 6.797 33.344 1 86.69 379 ARG A CA 1
ATOM 3090 C C . ARG A 1 379 ? -6.145 7.258 32.438 1 86.69 379 ARG A C 1
ATOM 3092 O O . ARG A 1 379 ? -6.152 8.391 31.938 1 86.69 379 ARG A O 1
ATOM 3099 N N . LEU A 1 380 ? -5.219 6.387 32.125 1 86.94 380 LEU A N 1
ATOM 3100 C CA . LEU A 1 380 ? -4.059 6.758 31.344 1 86.94 380 LEU A CA 1
ATOM 3101 C C . LEU A 1 380 ? -4.406 6.777 29.859 1 86.94 380 LEU A C 1
ATOM 3103 O O . LEU A 1 380 ? -5.281 6.035 29.406 1 86.94 380 LEU A O 1
ATOM 3107 N N . SER A 1 381 ? -3.811 7.691 29.156 1 88.44 381 SER A N 1
ATOM 3108 C CA . SER A 1 381 ? -3.98 7.758 27.703 1 88.44 381 SER A CA 1
ATOM 3109 C C . SER A 1 381 ? -2.854 7.027 26.984 1 88.44 381 SER A C 1
ATOM 3111 O O . SER A 1 381 ? -1.687 7.41 27.094 1 88.44 381 SER A O 1
ATOM 3113 N N . LEU A 1 382 ? -3.191 6.016 26.266 1 89.62 382 LEU A N 1
ATOM 3114 C CA . LEU A 1 382 ? -2.207 5.207 25.547 1 89.62 382 LEU A CA 1
ATOM 3115 C C . LEU A 1 382 ? -1.582 5.992 24.406 1 89.62 382 LEU A C 1
ATOM 3117 O O . LEU A 1 382 ? -0.374 5.902 24.172 1 89.62 382 LEU A O 1
ATOM 3121 N N . VAL A 1 383 ? -2.344 6.766 23.75 1 89.12 383 VAL A N 1
ATOM 3122 C CA . VAL A 1 383 ? -1.878 7.496 22.578 1 89.12 383 VAL A CA 1
ATOM 3123 C C . VAL A 1 383 ? -0.826 8.523 23 1 89.12 383 VAL A C 1
ATOM 3125 O O . VAL A 1 383 ? 0.196 8.68 22.328 1 89.12 383 VAL A O 1
ATOM 3128 N N . ARG A 1 384 ? -1.03 9.18 24.094 1 91.69 384 ARG A N 1
ATOM 3129 C CA . ARG A 1 384 ? -0.072 10.164 24.609 1 91.69 384 ARG A CA 1
ATOM 3130 C C . ARG A 1 384 ? 1.288 9.516 24.859 1 91.69 384 ARG A C 1
ATOM 3132 O O . ARG A 1 384 ? 2.316 10.039 24.406 1 91.69 384 ARG A O 1
ATOM 3139 N N . PHE A 1 385 ? 1.172 8.422 25.453 1 92.44 385 PHE A N 1
ATOM 3140 C CA . PHE A 1 385 ? 2.412 7.738 25.797 1 92.44 385 PHE A CA 1
ATOM 3141 C C . PHE A 1 385 ? 3.107 7.211 24.547 1 92.44 385 PHE A C 1
ATOM 3143 O O . PHE A 1 385 ? 4.332 7.289 24.422 1 92.44 385 PHE A O 1
ATOM 3150 N N . TYR A 1 386 ? 2.357 6.691 23.625 1 93.31 386 TYR A N 1
ATOM 3151 C CA . TYR A 1 386 ? 2.936 6.156 22.406 1 93.31 386 TYR A CA 1
ATOM 3152 C C . TYR A 1 386 ? 3.645 7.25 21.609 1 93.31 386 TYR A C 1
ATOM 3154 O O . TYR A 1 386 ? 4.766 7.055 21.141 1 93.31 386 TYR A O 1
ATOM 3162 N N . VAL A 1 387 ? 3.053 8.391 21.5 1 93.25 387 VAL A N 1
ATOM 3163 C CA . VAL A 1 387 ? 3.611 9.492 20.734 1 93.25 387 VAL A CA 1
ATOM 3164 C C . VAL A 1 387 ? 4.883 10.008 21.406 1 93.25 387 VAL A C 1
ATOM 3166 O O . VAL A 1 387 ? 5.91 10.188 20.75 1 93.25 387 VAL A O 1
ATOM 3169 N N . ILE A 1 388 ? 4.836 10.18 22.672 1 95.19 388 ILE A N 1
ATOM 3170 C CA . ILE A 1 388 ? 5.98 10.688 23.422 1 95.19 388 ILE A CA 1
ATOM 3171 C C . ILE A 1 388 ? 7.133 9.688 23.344 1 95.19 388 ILE A C 1
ATOM 3173 O O . ILE A 1 388 ? 8.273 10.062 23.062 1 95.19 388 ILE A O 1
ATOM 3177 N N . SER A 1 389 ? 6.812 8.438 23.547 1 95.81 389 SER A N 1
ATOM 3178 C CA . SER A 1 389 ? 7.855 7.418 23.516 1 95.81 389 SER A CA 1
ATOM 3179 C C . SER A 1 389 ? 8.461 7.289 22.125 1 95.81 389 SER A C 1
ATOM 3181 O O . SER A 1 389 ? 9.68 7.121 21.984 1 95.81 389 SER A O 1
ATOM 3183 N N . ALA A 1 390 ? 7.645 7.383 21.156 1 95.44 390 ALA A N 1
ATOM 3184 C CA . ALA A 1 390 ? 8.133 7.301 19.781 1 95.44 390 ALA A CA 1
ATOM 3185 C C . ALA A 1 390 ? 9.039 8.484 19.453 1 95.44 390 ALA A C 1
ATOM 3187 O O . ALA A 1 390 ? 10.078 8.32 18.812 1 95.44 390 ALA A O 1
ATOM 3188 N N . LEU A 1 391 ? 8.648 9.633 19.891 1 96.69 391 LEU A N 1
ATOM 3189 C CA . LEU A 1 391 ? 9.438 10.828 19.641 1 96.69 391 LEU A CA 1
ATOM 3190 C C . LEU A 1 391 ? 10.766 10.773 20.391 1 96.69 391 LEU A C 1
ATOM 3192 O O . LEU A 1 391 ? 11.812 11.125 19.828 1 96.69 391 LEU A O 1
ATOM 3196 N N . VAL A 1 392 ? 10.719 10.297 21.578 1 97 392 VAL A N 1
ATOM 3197 C CA . VAL A 1 392 ? 11.938 10.156 22.375 1 97 392 VAL A CA 1
ATOM 3198 C C . VAL A 1 392 ? 12.867 9.141 21.719 1 97 392 VAL A C 1
ATOM 3200 O O . VAL A 1 392 ? 14.07 9.383 21.578 1 97 392 VAL A O 1
ATOM 3203 N N . TYR A 1 393 ? 12.336 8.055 21.344 1 96.44 393 TYR A N 1
ATOM 3204 C CA . TYR A 1 393 ? 13.102 6.992 20.703 1 96.44 393 TYR A CA 1
ATOM 3205 C C . TYR A 1 393 ? 13.75 7.488 19.406 1 96.44 393 TYR A C 1
ATOM 3207 O O . TYR A 1 393 ? 14.953 7.301 19.203 1 96.44 393 TYR A O 1
ATOM 3215 N N . TYR A 1 394 ? 12.945 8.172 18.609 1 96.94 394 TYR A N 1
ATOM 3216 C CA . TYR A 1 394 ? 13.445 8.625 17.312 1 96.94 394 TYR A CA 1
ATOM 3217 C C . TYR A 1 394 ? 14.539 9.68 17.484 1 96.94 394 TYR A C 1
ATOM 3219 O O . TYR A 1 394 ? 15.578 9.617 16.828 1 96.94 394 TYR A O 1
ATOM 3227 N N . THR A 1 395 ? 14.297 10.562 18.344 1 97.19 395 THR A N 1
ATOM 3228 C CA . THR A 1 395 ? 15.273 11.617 18.609 1 97.19 395 THR A CA 1
ATOM 3229 C C . THR A 1 395 ? 16.547 11.047 19.219 1 97.19 395 THR A C 1
ATOM 3231 O O . THR A 1 395 ? 17.656 11.406 18.812 1 97.19 395 THR A O 1
ATOM 3234 N N . ALA A 1 396 ? 16.391 10.148 20.094 1 96.19 396 ALA A N 1
ATOM 3235 C CA . ALA A 1 396 ? 17.547 9.523 20.75 1 96.19 396 ALA A CA 1
ATOM 3236 C C . ALA A 1 396 ? 18.375 8.742 19.734 1 96.19 396 ALA A C 1
ATOM 3238 O O . ALA A 1 396 ? 19.609 8.812 19.75 1 96.19 396 ALA A O 1
ATOM 3239 N N . LEU A 1 397 ? 17.688 8.031 18.906 1 95.31 397 LEU A N 1
ATOM 3240 C CA . LEU A 1 397 ? 18.359 7.23 17.891 1 95.31 397 LEU A CA 1
ATOM 3241 C C . LEU A 1 397 ? 19.188 8.117 16.969 1 95.31 397 LEU A C 1
ATOM 3243 O O . LEU A 1 397 ? 20.281 7.746 16.562 1 95.31 397 LEU A O 1
ATOM 3247 N N . ASN A 1 398 ? 18.609 9.242 16.672 1 95.19 398 ASN A N 1
ATOM 3248 C CA . ASN A 1 398 ? 19.312 10.18 15.805 1 95.19 398 ASN A CA 1
ATOM 3249 C C . ASN A 1 398 ? 20.5 10.812 16.516 1 95.19 398 ASN A C 1
ATOM 3251 O O . ASN A 1 398 ? 21.516 11.125 15.883 1 95.19 398 ASN A O 1
ATOM 3255 N N . MET A 1 399 ? 20.469 10.883 17.812 1 94.81 399 MET A N 1
ATOM 3256 C CA . MET A 1 399 ? 21.5 11.57 18.562 1 94.81 399 MET A CA 1
ATOM 3257 C C . MET A 1 399 ? 22.641 10.617 18.922 1 94.81 399 MET A C 1
ATOM 3259 O O . MET A 1 399 ? 23.75 11.055 19.25 1 94.81 399 MET A O 1
ATOM 3263 N N . VAL A 1 400 ? 22.5 9.305 18.953 1 90.62 400 VAL A N 1
ATOM 3264 C CA . VAL A 1 400 ? 23.5 8.312 19.328 1 90.62 400 VAL A CA 1
ATOM 3265 C C . VAL A 1 400 ? 24.359 7.965 18.125 1 90.62 400 VAL A C 1
ATOM 3267 O O . VAL A 1 400 ? 25.469 7.438 18.281 1 90.62 400 VAL A O 1
ATOM 3270 N N . ASN A 1 401 ? 24.484 8.703 17.109 1 88.94 401 ASN A N 1
ATOM 3271 C CA . ASN A 1 401 ? 25.25 8.367 15.914 1 88.94 401 ASN A CA 1
ATOM 3272 C C . ASN A 1 401 ? 25.312 6.855 15.711 1 88.94 401 ASN A C 1
ATOM 3274 O O . ASN A 1 401 ? 26.328 6.227 16.047 1 88.94 401 ASN A O 1
ATOM 3278 N N . VAL A 1 402 ? 24.5 6.203 15.133 1 93.81 402 VAL A N 1
ATOM 3279 C CA . VAL A 1 402 ? 24.328 4.766 14.961 1 93.81 402 VAL A CA 1
ATOM 3280 C C . VAL A 1 402 ? 25.484 4.191 14.164 1 93.81 402 VAL A C 1
ATOM 3282 O O . VAL A 1 402 ? 25.984 3.104 14.469 1 93.81 402 VAL A O 1
ATOM 3285 N N . ASP A 1 403 ? 26 4.977 13.25 1 94.75 403 ASP A N 1
ATOM 3286 C CA . ASP A 1 403 ? 27.125 4.52 12.453 1 94.75 403 ASP A CA 1
ATOM 3287 C C . ASP A 1 403 ? 28.359 4.301 13.336 1 94.75 403 ASP A C 1
ATOM 3289 O O . ASP A 1 403 ? 29.062 3.297 13.195 1 94.75 403 ASP A O 1
ATOM 3293 N N . GLN A 1 404 ? 28.609 5.211 14.164 1 93.62 404 GLN A N 1
ATOM 3294 C CA . GLN A 1 404 ? 29.75 5.078 15.062 1 93.62 404 GLN A CA 1
ATOM 3295 C C . GLN A 1 404 ? 29.578 3.881 15.992 1 93.62 404 GLN A C 1
ATOM 3297 O O . GLN A 1 404 ? 30.547 3.184 16.297 1 93.62 404 GLN A O 1
ATOM 3302 N N . PHE A 1 405 ? 28.438 3.711 16.453 1 94.44 405 PHE A N 1
ATOM 3303 C CA . PHE A 1 405 ? 28.141 2.557 17.297 1 94.44 405 PHE A CA 1
ATOM 3304 C C . PHE A 1 405 ? 28.453 1.259 16.562 1 94.44 405 PHE A C 1
ATOM 3306 O O . PHE A 1 405 ? 29.094 0.366 17.125 1 94.44 405 PHE A O 1
ATOM 3313 N N . ILE A 1 406 ? 28.031 1.159 15.32 1 95.44 406 ILE A N 1
ATOM 3314 C CA . ILE A 1 406 ? 28.25 -0.026 14.5 1 95.44 406 ILE A CA 1
ATOM 3315 C C . ILE A 1 406 ? 29.75 -0.245 14.305 1 95.44 406 ILE A C 1
ATOM 3317 O O . ILE A 1 406 ? 30.25 -1.369 14.43 1 95.44 406 ILE A O 1
ATOM 3321 N N . VAL A 1 407 ? 30.469 0.853 14.055 1 94.69 407 VAL A N 1
ATOM 3322 C CA . VAL A 1 407 ? 31.922 0.772 13.859 1 94.69 407 VAL A CA 1
ATOM 3323 C C . VAL A 1 407 ? 32.594 0.267 15.133 1 94.69 407 VAL A C 1
ATOM 3325 O O . VAL A 1 407 ? 33.406 -0.654 15.086 1 94.69 407 VAL A O 1
ATOM 3328 N N . ASN A 1 408 ? 32.188 0.802 16.266 1 94.69 408 ASN A N 1
ATOM 3329 C CA . ASN A 1 408 ? 32.75 0.419 17.547 1 94.69 408 ASN A CA 1
ATOM 3330 C C . ASN A 1 408 ? 32.5 -1.052 17.859 1 94.69 408 ASN A C 1
ATOM 3332 O O . ASN A 1 408 ? 33.406 -1.768 18.297 1 94.69 408 ASN A O 1
ATOM 3336 N N . GLN A 1 409 ? 31.344 -1.474 17.609 1 94.81 409 GLN A N 1
ATOM 3337 C CA . GLN A 1 409 ? 30.984 -2.857 17.891 1 94.81 409 GLN A CA 1
ATOM 3338 C C . GLN A 1 409 ? 31.719 -3.822 16.969 1 94.81 409 GLN A C 1
ATOM 3340 O O . GLN A 1 409 ? 32.156 -4.883 17.406 1 94.81 409 GLN A O 1
ATOM 3345 N N . ASN A 1 410 ? 31.828 -3.449 15.727 1 94.81 410 ASN A N 1
ATOM 3346 C CA . ASN A 1 410 ? 32.531 -4.312 14.773 1 94.81 410 ASN A CA 1
ATOM 3347 C C . ASN A 1 410 ? 34.031 -4.34 15.039 1 94.81 410 ASN A C 1
ATOM 3349 O O . ASN A 1 410 ? 34.688 -5.359 14.812 1 94.81 410 ASN A O 1
ATOM 3353 N N . MET A 1 411 ? 34.562 -3.219 15.531 1 93.44 411 MET A N 1
ATOM 3354 C CA . MET A 1 411 ? 36 -3.184 15.906 1 93.44 411 MET A CA 1
ATOM 3355 C C . MET A 1 411 ? 36.25 -4.086 17.109 1 93.44 411 MET A C 1
ATOM 3357 O O . MET A 1 411 ? 37.25 -4.793 17.141 1 93.44 411 MET A O 1
ATOM 3361 N N . GLN A 1 412 ? 35.375 -4.051 18.031 1 93.12 412 GLN A N 1
ATOM 3362 C CA . GLN A 1 412 ? 35.5 -4.934 19.188 1 93.12 412 GLN A CA 1
ATOM 3363 C C . GLN A 1 412 ? 35.375 -6.398 18.781 1 93.12 412 GLN A C 1
ATOM 3365 O O . GLN A 1 412 ? 36.156 -7.242 19.266 1 93.12 412 GLN A O 1
ATOM 3370 N N . ARG A 1 413 ? 34.469 -6.656 17.906 1 92.75 413 ARG A N 1
ATOM 3371 C CA . ARG A 1 413 ? 34.312 -8.008 17.375 1 92.75 413 ARG A CA 1
ATOM 3372 C C . ARG A 1 413 ? 35.562 -8.461 16.641 1 92.75 413 ARG A C 1
ATOM 3374 O O . ARG A 1 413 ? 35.969 -9.625 16.75 1 92.75 413 ARG A O 1
ATOM 3381 N N . TYR A 1 414 ? 36.188 -7.523 15.938 1 92.25 414 TYR A N 1
ATOM 3382 C CA . TYR A 1 414 ? 37.406 -7.816 15.219 1 92.25 414 TYR A CA 1
ATOM 3383 C C . TYR A 1 414 ? 38.531 -8.219 16.172 1 92.25 414 TYR A C 1
ATOM 3385 O O . TYR A 1 414 ? 39.281 -9.141 15.891 1 92.25 414 TYR A O 1
ATOM 3393 N N . GLU A 1 415 ? 38.562 -7.641 17.234 1 91.25 415 GLU A N 1
ATOM 3394 C CA . GLU A 1 415 ? 39.562 -7.957 18.234 1 91.25 415 GLU A CA 1
ATOM 3395 C C . GLU A 1 415 ? 39.344 -9.352 18.812 1 91.25 415 GLU A C 1
ATOM 3397 O O . GLU A 1 415 ? 40.312 -10.055 19.125 1 91.25 415 GLU A O 1
ATOM 3402 N N . GLU A 1 416 ? 38.156 -9.766 18.797 1 91.25 416 GLU A N 1
ATOM 3403 C CA . GLU A 1 416 ? 37.812 -11.047 19.406 1 91.25 416 GLU A CA 1
ATOM 3404 C C . GLU A 1 416 ? 37.875 -12.172 18.375 1 91.25 416 GLU A C 1
ATOM 3406 O O . GLU A 1 416 ? 38.312 -13.281 18.672 1 91.25 416 GLU A O 1
ATOM 3411 N N . THR A 1 417 ? 37.406 -11.898 17.172 1 90.19 417 THR A N 1
ATOM 3412 C CA . THR A 1 417 ? 37.219 -12.977 16.219 1 90.19 417 THR A CA 1
ATOM 3413 C C . THR A 1 417 ? 38.219 -12.883 15.062 1 90.19 417 THR A C 1
ATOM 3415 O O . THR A 1 417 ? 38.438 -13.859 14.344 1 90.19 417 THR A O 1
ATOM 3418 N N . GLY A 1 418 ? 38.75 -11.688 14.781 1 89.44 418 GLY A N 1
ATOM 3419 C CA . GLY A 1 418 ? 39.688 -11.469 13.68 1 89.44 418 GLY A CA 1
ATOM 3420 C C . GLY A 1 418 ? 38.969 -11.242 12.352 1 89.44 418 GLY A C 1
ATOM 3421 O O . GLY A 1 418 ? 39.625 -11.109 11.312 1 89.44 418 GLY A O 1
ATOM 3422 N N . LYS A 1 419 ? 37.688 -11.25 12.398 1 90.56 419 LYS A N 1
ATOM 3423 C CA . LYS A 1 419 ? 36.938 -11.078 11.164 1 90.56 419 LYS A CA 1
ATOM 3424 C C . LYS A 1 419 ? 36.312 -9.68 11.078 1 90.56 419 LYS A C 1
ATOM 3426 O O . LYS A 1 419 ? 35.719 -9.203 12.031 1 90.56 419 LYS A O 1
ATOM 3431 N N . ILE A 1 420 ? 36.625 -8.977 9.906 1 89.44 420 ILE A N 1
ATOM 3432 C CA . ILE A 1 420 ? 36.062 -7.633 9.734 1 89.44 420 ILE A CA 1
ATOM 3433 C C . ILE A 1 420 ? 35.656 -7.426 8.281 1 89.44 420 ILE A C 1
ATOM 3435 O O . ILE A 1 420 ? 36.312 -7.891 7.359 1 89.44 420 ILE A O 1
ATOM 3439 N N . ASP A 1 421 ? 34.531 -6.914 8.102 1 91.44 421 ASP A N 1
ATOM 3440 C CA . ASP A 1 421 ? 34.031 -6.578 6.77 1 91.44 421 ASP A CA 1
ATOM 3441 C C . ASP A 1 421 ? 34.406 -5.145 6.387 1 91.44 421 ASP A C 1
ATOM 3443 O O . ASP A 1 421 ? 33.688 -4.203 6.711 1 91.44 421 ASP A O 1
ATOM 3447 N N . LEU A 1 422 ? 35.438 -5.016 5.648 1 90.25 422 LEU A N 1
ATOM 3448 C CA . LEU A 1 422 ? 35.969 -3.703 5.305 1 90.25 422 LEU A CA 1
ATOM 3449 C C . LEU A 1 422 ? 35.031 -2.957 4.375 1 90.25 422 LEU A C 1
ATOM 3451 O O . LEU A 1 422 ? 34.875 -1.738 4.484 1 90.25 422 LEU A O 1
ATOM 3455 N N . ASN A 1 423 ? 34.375 -3.697 3.508 1 89.19 423 ASN A N 1
ATOM 3456 C CA . ASN A 1 423 ? 33.438 -3.074 2.586 1 89.19 423 ASN A CA 1
ATOM 3457 C C . ASN A 1 423 ? 32.25 -2.465 3.326 1 89.19 423 ASN A C 1
ATOM 3459 O O . ASN A 1 423 ? 31.766 -1.39 2.965 1 89.19 423 ASN A O 1
ATOM 3463 N N . HIS A 1 424 ? 31.906 -3.18 4.316 1 91.5 424 HIS A N 1
ATOM 3464 C CA . HIS A 1 424 ? 30.797 -2.66 5.105 1 91.5 424 HIS A CA 1
ATOM 3465 C C . HIS A 1 424 ? 31.203 -1.391 5.848 1 91.5 424 HIS A C 1
ATOM 3467 O O . HIS A 1 424 ? 30.422 -0.437 5.922 1 91.5 424 HIS A O 1
ATOM 3473 N N . LEU A 1 425 ? 32.344 -1.376 6.328 1 90.94 425 LEU A N 1
ATOM 3474 C CA . LEU A 1 425 ? 32.812 -0.194 7.043 1 90.94 425 LEU A CA 1
ATOM 3475 C C . LEU A 1 425 ? 32.875 1.017 6.117 1 90.94 425 LEU A C 1
ATOM 3477 O O . LEU A 1 425 ? 32.531 2.129 6.523 1 90.94 425 LEU A O 1
ATOM 3481 N N . THR A 1 426 ? 33.188 0.779 4.883 1 88.44 426 THR A N 1
ATOM 3482 C CA . THR A 1 426 ? 33.281 1.858 3.904 1 88.44 426 THR A CA 1
ATOM 3483 C C . THR A 1 426 ? 31.875 2.408 3.6 1 88.44 426 THR A C 1
ATOM 3485 O O . THR A 1 426 ? 31.734 3.574 3.227 1 88.44 426 THR A O 1
ATOM 3488 N N . SER A 1 427 ? 30.906 1.603 3.809 1 89.56 427 SER A N 1
ATOM 3489 C CA . SER A 1 427 ? 29.547 2 3.486 1 89.56 427 SER A CA 1
ATOM 3490 C C . SER A 1 427 ? 28.938 2.852 4.598 1 89.56 427 SER A C 1
ATOM 3492 O O . SER A 1 427 ? 27.875 3.457 4.418 1 89.56 427 SER A O 1
ATOM 3494 N N . LEU A 1 428 ? 29.594 2.969 5.738 1 90.94 428 LEU A N 1
ATOM 3495 C CA . LEU A 1 428 ? 29.078 3.697 6.895 1 90.94 428 LEU A CA 1
ATOM 3496 C C . LEU A 1 428 ? 29.562 5.148 6.875 1 90.94 428 LEU A C 1
ATOM 3498 O O . LEU A 1 428 ? 29.828 5.727 7.93 1 90.94 428 LEU A O 1
ATOM 3502 N N . SER A 1 429 ? 29.688 5.684 5.703 1 87.06 429 SER A N 1
ATOM 3503 C CA . SER A 1 429 ? 30.016 7.086 5.473 1 87.06 429 SER A CA 1
ATOM 3504 C C . SER A 1 429 ? 31.266 7.496 6.246 1 87.06 429 SER A C 1
ATOM 3506 O O . SER A 1 429 ? 32.25 6.773 6.254 1 87.06 429 SER A O 1
ATOM 3508 N N . TYR A 1 430 ? 31.266 8.664 6.887 1 90.62 430 TYR A N 1
ATOM 3509 C CA . TYR A 1 430 ? 32.5 9.219 7.473 1 90.62 430 TYR A CA 1
ATOM 3510 C C . TYR A 1 430 ? 32.812 8.516 8.781 1 90.62 430 TYR A C 1
ATOM 3512 O O . TYR A 1 430 ? 34 8.422 9.164 1 90.62 430 TYR A O 1
ATOM 3520 N N . ALA A 1 431 ? 31.844 7.984 9.43 1 91.38 431 ALA A N 1
ATOM 3521 C CA . ALA A 1 431 ? 32.125 7.199 10.633 1 91.38 431 ALA A CA 1
ATOM 3522 C C . ALA A 1 431 ? 32.906 5.934 10.297 1 91.38 431 ALA A C 1
ATOM 3524 O O . ALA A 1 431 ? 33.812 5.547 11.031 1 91.38 431 ALA A O 1
ATOM 3525 N N . GLY A 1 432 ? 32.5 5.332 9.219 1 93.19 432 GLY A N 1
ATOM 3526 C CA . GLY A 1 432 ? 33.219 4.156 8.766 1 93.19 432 GLY A CA 1
ATOM 3527 C C . GLY A 1 432 ? 34.656 4.449 8.367 1 93.19 432 GLY A C 1
ATOM 3528 O O . GLY A 1 432 ? 35.562 3.676 8.68 1 93.19 432 GLY A O 1
ATOM 3529 N N . LEU A 1 433 ? 34.812 5.578 7.73 1 92.56 433 LEU A N 1
ATOM 3530 C CA . LEU A 1 433 ? 36.125 5.996 7.32 1 92.56 433 LEU A CA 1
ATOM 3531 C C . LEU A 1 433 ? 37.031 6.254 8.539 1 92.56 433 LEU A C 1
ATOM 3533 O O . LEU A 1 433 ? 38.188 5.871 8.547 1 92.56 433 LEU A O 1
ATOM 3537 N N . ASP A 1 434 ? 36.5 6.883 9.492 1 93.12 434 ASP A N 1
ATOM 3538 C CA . ASP A 1 434 ? 37.219 7.129 10.734 1 93.12 434 ASP A CA 1
ATOM 3539 C C . ASP A 1 434 ? 37.656 5.82 11.383 1 93.12 434 ASP A C 1
ATOM 3541 O O . ASP A 1 434 ? 38.781 5.695 11.852 1 93.12 434 ASP A O 1
ATOM 3545 N N . GLY A 1 435 ? 36.75 4.887 11.383 1 93.06 435 GLY A N 1
ATOM 3546 C CA . GLY A 1 435 ? 37.062 3.57 11.914 1 93.06 435 GLY A CA 1
ATOM 3547 C C . GLY A 1 435 ? 38.156 2.854 11.148 1 93.06 435 GLY A C 1
ATOM 3548 O O . GLY A 1 435 ? 39 2.182 11.734 1 93.06 435 GLY A O 1
ATOM 3549 N N . LEU A 1 436 ? 38.094 3.008 9.891 1 93.56 436 LEU A N 1
ATOM 3550 C CA . LEU A 1 436 ? 39.125 2.41 9.039 1 93.56 436 LEU A CA 1
ATOM 3551 C C . LEU A 1 436 ? 40.469 3.012 9.336 1 93.56 436 LEU A C 1
ATOM 3553 O O . LEU A 1 436 ? 41.5 2.307 9.32 1 93.56 436 LEU A O 1
ATOM 3557 N N . MET A 1 437 ? 40.5 4.273 9.609 1 94.56 437 MET A N 1
ATOM 3558 C CA . MET A 1 437 ? 41.75 4.938 9.961 1 94.56 437 MET A CA 1
ATOM 3559 C C . MET A 1 437 ? 42.281 4.422 11.297 1 94.56 437 MET A C 1
ATOM 3561 O O . MET A 1 437 ? 43.5 4.23 11.445 1 94.56 437 MET A O 1
ATOM 3565 N N . ASP A 1 438 ? 41.406 4.172 12.203 1 93.69 438 ASP A N 1
ATOM 3566 C CA . ASP A 1 438 ? 41.812 3.564 13.477 1 93.69 438 ASP A CA 1
ATOM 3567 C C . ASP A 1 438 ? 42.406 2.184 13.25 1 93.69 438 ASP A C 1
ATOM 3569 O O . ASP A 1 438 ? 43.438 1.842 13.875 1 93.69 438 ASP A O 1
ATOM 3573 N N . LEU A 1 439 ? 41.781 1.461 12.383 1 93.06 439 LEU A N 1
ATOM 3574 C CA . LEU A 1 439 ? 42.25 0.117 12.078 1 93.06 439 LEU A CA 1
ATOM 3575 C C . LEU A 1 439 ? 43.625 0.165 11.422 1 93.06 439 LEU A C 1
ATOM 3577 O O . LEU A 1 439 ? 44.5 -0.649 11.742 1 93.06 439 LEU A O 1
ATOM 3581 N N . TYR A 1 440 ? 43.781 1.103 10.586 1 93.19 440 TYR A N 1
ATOM 3582 C CA . TYR A 1 440 ? 45.062 1.271 9.914 1 93.19 440 TYR A CA 1
ATOM 3583 C C . TYR A 1 440 ? 46.156 1.655 10.906 1 93.19 440 TYR A C 1
ATOM 3585 O O . TYR A 1 440 ? 47.312 1.185 10.805 1 93.19 440 TYR A O 1
ATOM 3593 N N . GLU A 1 441 ? 45.875 2.523 11.812 1 92.38 441 GLU A N 1
ATOM 3594 C CA . GLU A 1 441 ? 46.844 2.945 12.82 1 92.38 441 GLU A CA 1
ATOM 3595 C C . GLU A 1 441 ? 47.25 1.776 13.711 1 92.38 441 GLU A C 1
ATOM 3597 O O . GLU A 1 441 ? 48.406 1.693 14.133 1 92.38 441 GLU A O 1
ATOM 3602 N N . LYS A 1 442 ? 46.375 0.857 13.906 1 91 442 LYS A N 1
ATOM 3603 C CA . LYS A 1 442 ? 46.656 -0.318 14.727 1 91 442 LYS A CA 1
ATOM 3604 C C . LYS A 1 442 ? 47.406 -1.375 13.93 1 91 442 LYS A C 1
ATOM 3606 O O . LYS A 1 442 ? 48.281 -2.055 14.469 1 91 442 LYS A O 1
ATOM 3611 N N . GLU A 1 443 ? 47 -1.458 12.633 1 91.94 443 GLU A N 1
ATOM 3612 C CA . GLU A 1 443 ? 47.625 -2.428 11.742 1 91.94 443 GLU A CA 1
ATOM 3613 C C . GLU A 1 443 ? 48.094 -1.767 10.445 1 91.94 443 GLU A C 1
ATOM 3615 O O . GLU A 1 443 ? 47.5 -1.981 9.383 1 91.94 443 GLU A O 1
ATOM 3620 N N . PRO A 1 444 ? 49.25 -1.162 10.43 1 89.69 444 PRO A N 1
ATOM 3621 C CA . PRO A 1 444 ? 49.719 -0.412 9.258 1 89.69 444 PRO A CA 1
ATOM 3622 C C . PRO A 1 444 ? 50.094 -1.318 8.094 1 89.69 444 PRO A C 1
ATOM 3624 O O . PRO A 1 444 ? 50.188 -0.861 6.949 1 89.69 444 PRO A O 1
ATOM 3627 N N . SER A 1 445 ? 50.281 -2.594 8.391 1 88.69 445 SER A N 1
ATOM 3628 C CA . SER A 1 445 ? 50.75 -3.52 7.359 1 88.69 445 SER A CA 1
ATOM 3629 C C . SER A 1 445 ? 49.562 -4.047 6.543 1 88.69 445 SER A C 1
ATOM 3631 O O . SER A 1 445 ? 49.75 -4.746 5.543 1 88.69 445 SER A O 1
ATOM 3633 N N . ASN A 1 446 ? 48.406 -3.689 7.004 1 90 446 ASN A N 1
ATOM 3634 C CA . ASN A 1 446 ? 47.219 -4.156 6.281 1 90 446 ASN A CA 1
ATOM 3635 C C . ASN A 1 446 ? 47.062 -3.426 4.949 1 90 446 ASN A C 1
ATOM 3637 O O . ASN A 1 446 ? 46.562 -2.293 4.918 1 90 446 ASN A O 1
ATOM 3641 N N . GLN A 1 447 ? 47.344 -4.062 3.859 1 90.75 447 GLN A N 1
ATOM 3642 C CA . GLN A 1 447 ? 47.406 -3.445 2.537 1 90.75 447 GLN A CA 1
ATOM 3643 C C . GLN A 1 447 ? 46 -3.117 2.035 1 90.75 447 GLN A C 1
ATOM 3645 O O . GLN A 1 447 ? 45.812 -2.119 1.34 1 90.75 447 GLN A O 1
ATOM 3650 N N . LYS A 1 448 ? 45.062 -3.916 2.385 1 91.44 448 LYS A N 1
ATOM 3651 C CA . LYS A 1 448 ? 43.719 -3.701 1.928 1 91.44 448 LYS A CA 1
ATOM 3652 C C . LYS A 1 448 ? 43.125 -2.41 2.504 1 91.44 448 LYS A C 1
ATOM 3654 O O . LYS A 1 448 ? 42.5 -1.625 1.784 1 91.44 448 LYS A O 1
ATOM 3659 N N . VAL A 1 449 ? 43.406 -2.209 3.773 1 93.25 449 VAL A N 1
ATOM 3660 C CA . VAL A 1 449 ? 42.938 -1.002 4.445 1 93.25 449 VAL A CA 1
ATOM 3661 C C . VAL A 1 449 ? 43.656 0.222 3.863 1 93.25 449 VAL A C 1
ATOM 3663 O O . VAL A 1 449 ? 43.031 1.252 3.619 1 93.25 449 VAL A O 1
ATOM 3666 N N . LYS A 1 450 ? 44.938 0.055 3.561 1 92.62 450 LYS A N 1
ATOM 3667 C CA . LYS A 1 450 ? 45.719 1.145 2.982 1 92.62 450 LYS A CA 1
ATOM 3668 C C . LYS A 1 450 ? 45.156 1.557 1.622 1 92.62 450 LYS A C 1
ATOM 3670 O O . LYS A 1 450 ? 44.969 2.746 1.353 1 92.62 450 LYS A O 1
ATOM 3675 N N . GLN A 1 451 ? 44.812 0.657 0.864 1 92.25 451 GLN A N 1
ATOM 3676 C CA . GLN A 1 451 ? 44.312 0.933 -0.474 1 92.25 451 GLN A CA 1
ATOM 3677 C C . GLN A 1 451 ? 42.938 1.632 -0.413 1 92.25 451 GLN A C 1
ATOM 3679 O O . GLN A 1 451 ? 42.688 2.562 -1.179 1 92.25 451 GLN A O 1
ATOM 3684 N N . ILE A 1 452 ? 42.188 1.21 0.518 1 92.12 452 ILE A N 1
ATOM 3685 C CA . ILE A 1 452 ? 40.875 1.802 0.664 1 92.12 452 ILE A CA 1
ATOM 3686 C C . ILE A 1 452 ? 41 3.266 1.077 1 92.12 452 ILE A C 1
ATOM 3688 O O . ILE A 1 452 ? 40.312 4.137 0.527 1 92.12 452 ILE A O 1
ATOM 3692 N N . LEU A 1 453 ? 41.875 3.512 1.964 1 92.69 453 LEU A N 1
ATOM 3693 C CA . LEU A 1 453 ? 42.062 4.867 2.469 1 92.69 453 LEU A CA 1
ATOM 3694 C C . LEU A 1 453 ? 42.656 5.766 1.387 1 92.69 453 LEU A C 1
ATOM 3696 O O . LEU A 1 453 ? 42.281 6.934 1.276 1 92.69 453 LEU A O 1
ATOM 3700 N N . LEU A 1 454 ? 43.5 5.211 0.558 1 90.75 454 LEU A N 1
ATOM 3701 C CA . LEU A 1 454 ? 44.094 5.973 -0.543 1 90.75 454 LEU A CA 1
ATOM 3702 C C . LEU A 1 454 ? 43.031 6.332 -1.576 1 90.75 454 LEU A C 1
ATOM 3704 O O . LEU A 1 454 ? 43 7.469 -2.055 1 90.75 454 LEU A O 1
ATOM 3708 N N . ASP A 1 455 ? 42.25 5.426 -1.821 1 89.81 455 ASP A N 1
ATOM 3709 C CA . ASP A 1 455 ? 41.156 5.656 -2.773 1 89.81 455 ASP A CA 1
ATOM 3710 C C . ASP A 1 455 ? 40.219 6.746 -2.273 1 89.81 455 ASP A C 1
ATOM 3712 O O . ASP A 1 455 ? 39.781 7.605 -3.045 1 89.81 455 ASP A O 1
ATOM 3716 N N . GLN A 1 456 ? 40 6.668 -1.01 1 89.25 456 GLN A N 1
ATOM 3717 C CA . GLN A 1 456 ? 39.094 7.641 -0.416 1 89.25 456 GLN A CA 1
ATOM 3718 C C . GLN A 1 456 ? 39.719 9.031 -0.366 1 89.25 456 GLN A C 1
ATOM 3720 O O . GLN A 1 456 ? 39.031 10.039 -0.531 1 89.25 456 GLN A O 1
ATOM 3725 N N . LYS A 1 457 ? 40.969 9.016 -0.16 1 87.75 457 LYS A N 1
ATOM 3726 C CA . LYS A 1 457 ? 41.719 10.281 -0.122 1 87.75 457 LYS A CA 1
ATOM 3727 C C . LYS A 1 457 ? 41.656 10.984 -1.478 1 87.75 457 LYS A C 1
ATOM 3729 O O . LYS A 1 457 ? 41.5 12.203 -1.546 1 87.75 457 LYS A O 1
ATOM 3734 N N . ILE A 1 458 ? 41.562 10.266 -2.498 1 82.75 458 ILE A N 1
ATOM 3735 C CA . ILE A 1 458 ? 41.531 10.797 -3.855 1 82.75 458 ILE A CA 1
ATOM 3736 C C . ILE A 1 458 ? 40.125 11.273 -4.199 1 82.75 458 ILE A C 1
ATOM 3738 O O . ILE A 1 458 ? 39.938 12.305 -4.848 1 82.75 458 ILE A O 1
ATOM 3742 N N . MET A 1 459 ? 39.219 10.578 -3.684 1 80.31 459 MET A N 1
ATOM 3743 C CA . MET A 1 459 ? 37.844 10.844 -4.059 1 80.31 459 MET A CA 1
ATOM 3744 C C . MET A 1 459 ? 37.25 12 -3.246 1 80.31 459 MET A C 1
ATOM 3746 O O . MET A 1 459 ? 36.312 12.664 -3.682 1 80.31 459 MET A O 1
ATOM 3750 N N . MET A 1 460 ? 37.781 12.133 -2.113 1 79.12 460 MET A N 1
ATOM 3751 C CA . MET A 1 460 ? 37.219 13.125 -1.2 1 79.12 460 MET A CA 1
ATOM 3752 C C . MET A 1 460 ? 37.406 14.539 -1.729 1 79.12 460 MET A C 1
ATOM 3754 O O . MET A 1 460 ? 38.562 14.93 -2.033 1 79.12 460 MET A O 1
ATOM 3758 N N . LYS A 1 461 ? 36.25 15.164 -2.223 1 66.38 461 LYS A N 1
ATOM 3759 C CA . LYS A 1 461 ? 36.25 16.562 -2.668 1 66.38 461 LYS A CA 1
ATOM 3760 C C . LYS A 1 461 ? 35.969 17.5 -1.507 1 66.38 461 LYS A C 1
ATOM 3762 O O . LYS A 1 461 ? 35.125 17.203 -0.652 1 66.38 461 LYS A O 1
ATOM 3767 N N . LYS A 1 462 ? 36.844 18.5 -1.343 1 63.53 462 LYS A N 1
ATOM 3768 C CA . LYS A 1 462 ? 36.594 19.516 -0.319 1 63.53 462 LYS A CA 1
ATOM 3769 C C . LYS A 1 462 ? 35.312 20.281 -0.59 1 63.53 462 LYS A C 1
ATOM 3771 O O . LYS A 1 462 ? 35.094 20.75 -1.703 1 63.53 462 LYS A O 1
ATOM 3776 N N . GLN A 1 463 ? 34.219 19.984 0.242 1 64.06 463 GLN A N 1
ATOM 3777 C CA . GLN A 1 463 ? 33 20.734 0.101 1 64.06 463 GLN A CA 1
ATOM 3778 C C . GLN A 1 463 ? 33.125 22.156 0.613 1 64.06 463 GLN A C 1
ATOM 3780 O O . GLN A 1 463 ? 33.594 22.375 1.743 1 64.06 463 GLN A O 1
ATOM 3785 N N . GLU A 1 464 ? 32.938 23.219 -0.289 1 70.38 464 GLU A N 1
ATOM 3786 C CA . GLU A 1 464 ? 33.312 24.609 -0.003 1 70.38 464 GLU A CA 1
ATOM 3787 C C . GLU A 1 464 ? 32.062 25.422 0.381 1 70.38 464 GLU A C 1
ATOM 3789 O O . GLU A 1 464 ? 32.188 26.5 0.956 1 70.38 464 GLU A O 1
ATOM 3794 N N . SER A 1 465 ? 30.938 24.812 0.468 1 84.62 465 SER A N 1
ATOM 3795 C CA . SER A 1 465 ? 29.828 25.703 0.729 1 84.62 465 SER A CA 1
ATOM 3796 C C . SER A 1 465 ? 29.422 25.688 2.203 1 84.62 465 SER A C 1
ATOM 3798 O O . SER A 1 465 ? 29.594 24.672 2.879 1 84.62 465 SER A O 1
ATOM 3800 N N . TRP A 1 466 ? 29.125 26.906 2.779 1 88.12 466 TRP A N 1
ATOM 3801 C CA . TRP A 1 466 ? 28.734 26.984 4.18 1 88.12 466 TRP A CA 1
ATOM 3802 C C . TRP A 1 466 ? 27.5 26.125 4.449 1 88.12 466 TRP A C 1
ATOM 3804 O O . TRP A 1 466 ? 27.312 25.625 5.559 1 88.12 466 TRP A O 1
ATOM 3814 N N . GLN A 1 467 ? 26.672 25.891 3.477 1 90.94 467 GLN A N 1
ATOM 3815 C CA . GLN A 1 467 ? 25.422 25.141 3.607 1 90.94 467 GLN A CA 1
ATOM 3816 C C . GLN A 1 467 ? 25.703 23.672 3.959 1 90.94 467 GLN A C 1
ATOM 3818 O O . GLN A 1 467 ? 24.953 23.078 4.742 1 90.94 467 GLN A O 1
ATOM 3823 N N . SER A 1 468 ? 26.75 23.203 3.492 1 90.44 468 SER A N 1
ATOM 3824 C CA . SER A 1 468 ? 27.016 21.781 3.578 1 90.44 468 SER A CA 1
ATOM 3825 C C . SER A 1 468 ? 27.938 21.453 4.75 1 90.44 468 SER A C 1
ATOM 3827 O O . SER A 1 468 ? 28.359 20.297 4.918 1 90.44 468 SER A O 1
ATOM 3829 N N . PHE A 1 469 ? 28.203 22.516 5.508 1 91.12 469 PHE A N 1
ATOM 3830 C CA . PHE A 1 469 ? 29.125 22.328 6.617 1 91.12 469 PHE A CA 1
ATOM 3831 C C . PHE A 1 469 ? 28.656 21.203 7.535 1 91.12 469 PHE A C 1
ATOM 3833 O O . PHE A 1 469 ? 27.5 21.203 7.992 1 91.12 469 PHE A O 1
ATOM 3840 N N . ASN A 1 470 ? 29.469 20.203 7.73 1 91.94 470 ASN A N 1
ATOM 3841 C CA . ASN A 1 470 ? 29.266 19.062 8.625 1 91.94 470 ASN A CA 1
ATOM 3842 C C . ASN A 1 470 ? 30.5 18.812 9.492 1 91.94 470 ASN A C 1
ATOM 3844 O O . ASN A 1 470 ? 31.609 18.656 8.969 1 91.94 470 ASN A O 1
ATOM 3848 N N . LEU A 1 471 ? 30.328 18.797 10.766 1 92.81 471 LEU A N 1
ATOM 3849 C CA . LEU A 1 471 ? 31.422 18.719 11.719 1 92.81 471 LEU A CA 1
ATOM 3850 C C . LEU A 1 471 ? 32.156 17.391 11.578 1 92.81 471 LEU A C 1
ATOM 3852 O O . LEU A 1 471 ? 33.406 17.359 11.578 1 92.81 471 LEU A O 1
ATOM 3856 N N . LEU A 1 472 ? 31.484 16.312 11.453 1 91.5 472 LEU A N 1
ATOM 3857 C CA . LEU A 1 472 ? 32.094 14.992 11.336 1 91.5 472 LEU A CA 1
ATOM 3858 C C . LEU A 1 472 ? 32.875 14.875 10.031 1 91.5 472 LEU A C 1
ATOM 3860 O O . LEU A 1 472 ? 34 14.367 10.016 1 91.5 472 LEU A O 1
ATOM 3864 N N . GLU A 1 473 ? 32.25 15.305 8.992 1 90.69 473 GLU A N 1
ATOM 3865 C CA . GLU A 1 473 ? 32.906 15.289 7.688 1 90.69 473 GLU A CA 1
ATOM 3866 C C . GLU A 1 473 ? 34.219 16.078 7.723 1 90.69 473 GLU A C 1
ATOM 3868 O O . GLU A 1 473 ? 35.25 15.617 7.219 1 90.69 473 GLU A O 1
ATOM 3873 N N . ARG A 1 474 ? 34.156 17.234 8.305 1 90.56 474 ARG A N 1
ATOM 3874 C CA . ARG A 1 474 ? 35.344 18.078 8.383 1 90.56 474 ARG A CA 1
ATOM 3875 C C . ARG A 1 474 ? 36.438 17.406 9.219 1 90.56 474 ARG A C 1
ATOM 3877 O O . ARG A 1 474 ? 37.594 17.375 8.82 1 90.56 474 ARG A O 1
ATOM 3884 N N . LYS A 1 475 ? 36.062 16.891 10.312 1 92.44 475 LYS A N 1
ATOM 3885 C CA . LYS A 1 475 ? 37.031 16.25 11.219 1 92.44 475 LYS A CA 1
ATOM 3886 C C . LYS A 1 475 ? 37.688 15.055 10.555 1 92.44 475 LYS A C 1
ATOM 3888 O O . LYS A 1 475 ? 38.938 14.922 10.602 1 92.44 475 LYS A O 1
ATOM 3893 N N . VAL A 1 476 ? 36.938 14.227 9.898 1 92.19 476 VAL A N 1
ATOM 3894 C CA . VAL A 1 476 ? 37.438 13 9.297 1 92.19 476 VAL A CA 1
ATOM 3895 C C . VAL A 1 476 ? 38.281 13.328 8.062 1 92.19 476 VAL A C 1
ATOM 3897 O O . VAL A 1 476 ? 39.312 12.711 7.828 1 92.19 476 VAL A O 1
ATOM 3900 N N . SER A 1 477 ? 37.812 14.305 7.312 1 90.75 477 SER A N 1
ATOM 3901 C CA . SER A 1 477 ? 38.562 14.719 6.133 1 90.75 477 SER A CA 1
ATOM 3902 C C . SER A 1 477 ? 39.906 15.281 6.516 1 90.75 477 SER A C 1
ATOM 3904 O O . SER A 1 477 ? 40.906 14.977 5.867 1 90.75 477 SER A O 1
ATOM 3906 N N . GLU A 1 478 ? 40 16.047 7.516 1 91.38 478 GLU A N 1
ATOM 3907 C CA . GLU A 1 478 ? 41.25 16.609 7.996 1 91.38 478 GLU A CA 1
ATOM 3908 C C . GLU A 1 478 ? 42.156 15.516 8.516 1 91.38 478 GLU A C 1
ATOM 3910 O O . GLU A 1 478 ? 43.375 15.531 8.25 1 91.38 478 GLU A O 1
ATOM 3915 N N . ARG A 1 479 ? 41.625 14.578 9.188 1 92.94 479 ARG A N 1
ATOM 3916 C CA . ARG A 1 479 ? 42.375 13.453 9.703 1 92.94 479 ARG A CA 1
ATOM 3917 C C . ARG A 1 479 ? 42.969 12.625 8.57 1 92.94 479 ARG A C 1
ATOM 3919 O O . ARG A 1 479 ? 44.125 12.211 8.633 1 92.94 479 ARG A O 1
ATOM 3926 N N . LEU A 1 480 ? 42.156 12.383 7.598 1 91.88 480 LEU A N 1
ATOM 3927 C CA . LEU A 1 480 ? 42.594 11.586 6.461 1 91.88 480 LEU A CA 1
ATOM 3928 C C . LEU A 1 480 ? 43.719 12.297 5.699 1 91.88 480 LEU A C 1
ATOM 3930 O O . LEU A 1 480 ? 44.656 11.656 5.258 1 91.88 480 LEU A O 1
ATOM 3934 N N . GLU A 1 481 ? 43.531 13.562 5.609 1 89 481 GLU A N 1
ATOM 3935 C CA . GLU A 1 481 ? 44.562 14.359 4.918 1 89 481 GLU A CA 1
ATOM 3936 C C . GLU A 1 481 ? 45.906 14.312 5.652 1 89 481 GLU A C 1
ATOM 3938 O O . GLU A 1 481 ? 46.938 14.273 5.02 1 89 481 GLU A O 1
ATOM 3943 N N . ASN A 1 482 ? 45.875 14.195 6.914 1 90.06 482 ASN A N 1
ATOM 3944 C CA . ASN A 1 482 ? 47.062 14.242 7.738 1 90.06 482 ASN A CA 1
ATOM 3945 C C . ASN A 1 482 ? 47.656 12.844 7.973 1 90.06 482 ASN A C 1
ATOM 3947 O O . ASN A 1 482 ? 48.719 12.695 8.539 1 90.06 482 ASN A O 1
ATOM 3951 N N . LEU A 1 483 ? 46.844 11.875 7.586 1 89.56 483 LEU A N 1
ATOM 3952 C CA . LEU A 1 483 ? 47.281 10.5 7.82 1 89.56 483 LEU A CA 1
ATOM 3953 C C . LEU A 1 483 ? 48.344 10.102 6.824 1 89.56 483 LEU A C 1
ATOM 3955 O O . LEU A 1 483 ? 48.188 10.273 5.613 1 89.56 483 LEU A O 1
ATOM 3959 N N . SER A 1 484 ? 49.562 9.68 7.281 1 86.25 484 SER A N 1
ATOM 3960 C CA . SER A 1 484 ? 50.656 9.219 6.43 1 86.25 484 SER A CA 1
ATOM 3961 C C . SER A 1 484 ? 50.406 7.781 5.961 1 86.25 484 SER A C 1
ATOM 3963 O O . SER A 1 484 ? 50.375 6.859 6.777 1 86.25 484 SER A O 1
ATOM 3965 N N . LEU A 1 485 ? 50.031 7.695 4.711 1 82.06 485 LEU A N 1
ATOM 3966 C CA . LEU A 1 485 ? 49.812 6.371 4.133 1 82.06 485 LEU A CA 1
ATOM 3967 C C . LEU A 1 485 ? 51.062 5.883 3.41 1 82.06 485 LEU A C 1
ATOM 3969 O O . LEU A 1 485 ? 51.406 6.398 2.348 1 82.06 485 LEU A O 1
ATOM 3973 N N . TYR A 1 486 ? 52.125 5.285 4.129 1 67.56 486 TYR A N 1
ATOM 3974 C CA . TYR A 1 486 ? 53.375 4.773 3.574 1 67.56 486 TYR A CA 1
ATOM 3975 C C . TYR A 1 486 ? 53.219 3.352 3.059 1 67.56 486 TYR A C 1
ATOM 3977 O O . TYR A 1 486 ? 52.406 2.586 3.586 1 67.56 486 TYR A O 1
ATOM 3985 N N . MET B 1 1 ? -41.531 -11.281 13 1 31.48 1 MET B N 1
ATOM 3986 C CA . MET B 1 1 ? -41.844 -12.039 11.797 1 31.48 1 MET B CA 1
ATOM 3987 C C . MET B 1 1 ? -42.031 -13.516 12.125 1 31.48 1 MET B C 1
ATOM 3989 O O . MET B 1 1 ? -41.094 -14.203 12.477 1 31.48 1 MET B O 1
ATOM 3993 N N . ASN B 1 2 ? -43 -13.812 12.719 1 38.94 2 ASN B N 1
ATOM 3994 C CA . ASN B 1 2 ? -43.469 -15.172 12.938 1 38.94 2 ASN B CA 1
ATOM 3995 C C . ASN B 1 2 ? -43.406 -16 11.656 1 38.94 2 ASN B C 1
ATOM 3997 O O . ASN B 1 2 ? -44.406 -16.109 10.93 1 38.94 2 ASN B O 1
ATOM 4001 N N . ALA B 1 3 ? -42.469 -15.836 10.695 1 41.09 3 ALA B N 1
ATOM 4002 C CA . ALA B 1 3 ? -42.531 -16.391 9.352 1 41.09 3 ALA B CA 1
ATOM 4003 C C . ALA B 1 3 ? -42.656 -17.906 9.383 1 41.09 3 ALA B C 1
ATOM 4005 O O . ALA B 1 3 ? -41.812 -18.594 9.977 1 41.09 3 ALA B O 1
ATOM 4006 N N . SER B 1 4 ? -43.75 -18.422 9.328 1 54.41 4 SER B N 1
ATOM 4007 C CA . SER B 1 4 ? -44.062 -19.797 8.969 1 54.41 4 SER B CA 1
ATOM 4008 C C . SER B 1 4 ? -43.156 -20.297 7.855 1 54.41 4 SER B C 1
ATOM 4010 O O . SER B 1 4 ? -43.062 -19.688 6.789 1 54.41 4 SER B O 1
ATOM 4012 N N . TRP B 1 5 ? -42.188 -20.969 8.219 1 63.31 5 TRP B N 1
ATOM 4013 C CA . TRP B 1 5 ? -41.344 -21.578 7.215 1 63.31 5 TRP B CA 1
ATOM 4014 C C . TRP B 1 5 ? -42.156 -22.328 6.176 1 63.31 5 TRP B C 1
ATOM 4016 O O . TRP B 1 5 ? -42.906 -23.234 6.516 1 63.31 5 TRP B O 1
ATOM 4026 N N . LYS B 1 6 ? -42.406 -21.688 5.07 1 67.25 6 LYS B N 1
ATOM 4027 C CA . LYS B 1 6 ? -43.094 -22.312 3.947 1 67.25 6 LYS B CA 1
ATOM 4028 C C . LYS B 1 6 ? -42.281 -23.5 3.406 1 67.25 6 LYS B C 1
ATOM 4030 O O . LYS B 1 6 ? -41.094 -23.578 3.625 1 67.25 6 LYS B O 1
ATOM 4035 N N . ARG B 1 7 ? -42.938 -24.484 3.002 1 79 7 ARG B N 1
ATOM 4036 C CA . ARG B 1 7 ? -42.344 -25.672 2.377 1 79 7 ARG B CA 1
ATOM 4037 C C . ARG B 1 7 ? -41.219 -25.266 1.411 1 79 7 ARG B C 1
ATOM 4039 O O . ARG B 1 7 ? -40.188 -25.922 1.342 1 79 7 ARG B O 1
ATOM 4046 N N . THR B 1 8 ? -41.344 -24.203 0.743 1 84.44 8 THR B N 1
ATOM 4047 C CA . THR B 1 8 ? -40.344 -23.734 -0.228 1 84.44 8 THR B CA 1
ATOM 4048 C C . THR B 1 8 ? -39.062 -23.312 0.47 1 84.44 8 THR B C 1
ATOM 4050 O O . THR B 1 8 ? -37.969 -23.453 -0.085 1 84.44 8 THR B O 1
ATOM 4053 N N . ASP B 1 9 ? -39.188 -22.891 1.666 1 85.44 9 ASP B N 1
ATOM 4054 C CA . ASP B 1 9 ? -38 -22.453 2.416 1 85.44 9 ASP B CA 1
ATOM 4055 C C . ASP B 1 9 ? -37.188 -23.641 2.904 1 85.44 9 ASP B C 1
ATOM 4057 O O . ASP B 1 9 ? -35.969 -23.578 2.955 1 85.44 9 ASP B O 1
ATOM 4061 N N . ILE B 1 10 ? -37.844 -24.719 3.17 1 85.81 10 ILE B N 1
ATOM 4062 C CA . ILE B 1 10 ? -37.188 -25.938 3.607 1 85.81 10 ILE B CA 1
ATOM 4063 C C . ILE B 1 10 ? -36.406 -26.531 2.438 1 85.81 10 ILE B C 1
ATOM 4065 O O . ILE B 1 10 ? -35.25 -26.953 2.596 1 85.81 10 ILE B O 1
ATOM 4069 N N . VAL B 1 11 ? -37.094 -26.625 1.285 1 91.25 11 VAL B N 1
ATOM 4070 C CA . VAL B 1 11 ? -36.406 -27.125 0.093 1 91.25 11 VAL B CA 1
ATOM 4071 C C . VAL B 1 11 ? -35.188 -26.266 -0.228 1 91.25 11 VAL B C 1
ATOM 4073 O O . VAL B 1 11 ? -34.156 -26.766 -0.605 1 91.25 11 VAL B O 1
ATOM 4076 N N . PHE B 1 12 ? -35.406 -25.031 -0.051 1 92.44 12 PHE B N 1
ATOM 4077 C CA . PHE B 1 12 ? -34.344 -24.094 -0.319 1 92.44 12 PHE B CA 1
ATOM 4078 C C . PHE B 1 12 ? -33.156 -24.312 0.641 1 92.44 12 PHE B C 1
ATOM 4080 O O . PHE B 1 12 ? -32 -24.297 0.234 1 92.44 12 PHE B O 1
ATOM 4087 N N . MET B 1 13 ? -33.469 -24.562 1.828 1 89.5 13 MET B N 1
ATOM 4088 C CA . MET B 1 13 ? -32.406 -24.844 2.816 1 89.5 13 MET B CA 1
ATOM 4089 C C . MET B 1 13 ? -31.656 -26.109 2.465 1 89.5 13 MET B C 1
ATOM 4091 O O . MET B 1 13 ? -30.438 -26.172 2.605 1 89.5 13 MET B O 1
ATOM 4095 N N . ILE B 1 14 ? -32.344 -27.094 2.014 1 91.81 14 ILE B N 1
ATOM 4096 C CA . ILE B 1 14 ? -31.734 -28.359 1.613 1 91.81 14 ILE B CA 1
ATOM 4097 C C . ILE B 1 14 ? -30.828 -28.125 0.405 1 91.81 14 ILE B C 1
ATOM 4099 O O . ILE B 1 14 ? -29.719 -28.641 0.352 1 91.81 14 ILE B O 1
ATOM 4103 N N . LEU B 1 15 ? -31.328 -27.375 -0.492 1 94 15 LEU B N 1
ATOM 4104 C CA . LEU B 1 15 ? -30.531 -27.078 -1.678 1 94 15 LEU B CA 1
ATOM 4105 C C . LEU B 1 15 ? -29.25 -26.312 -1.304 1 94 15 LEU B C 1
ATOM 4107 O O . LEU B 1 15 ? -28.188 -26.578 -1.871 1 94 15 LEU B O 1
ATOM 4111 N N . CYS B 1 16 ? -29.375 -25.406 -0.398 1 93.81 16 CYS B N 1
ATOM 4112 C CA . CYS B 1 16 ? -28.203 -24.656 0.042 1 93.81 16 CYS B CA 1
ATOM 4113 C C . CYS B 1 16 ? -27.219 -25.562 0.768 1 93.81 16 CYS B C 1
ATOM 4115 O O . CYS B 1 16 ? -26 -25.391 0.652 1 93.81 16 CYS B O 1
ATOM 4117 N N . THR B 1 17 ? -27.703 -26.5 1.508 1 93.06 17 THR B N 1
ATOM 4118 C CA . THR B 1 17 ? -26.844 -27.453 2.18 1 93.06 17 THR B CA 1
ATOM 4119 C C . THR B 1 17 ? -26.125 -28.344 1.164 1 93.06 17 THR B C 1
ATOM 4121 O O . THR B 1 17 ? -24.938 -28.641 1.305 1 93.06 17 THR B O 1
ATOM 4124 N N . LEU B 1 18 ? -26.891 -28.781 0.174 1 94.69 18 LEU B N 1
ATOM 4125 C CA . LEU B 1 18 ? -26.281 -29.562 -0.891 1 94.69 18 LEU B CA 1
ATOM 4126 C C . LEU B 1 18 ? -25.203 -28.766 -1.615 1 94.69 18 LEU B C 1
ATOM 4128 O O . LEU B 1 18 ? -24.172 -29.312 -1.982 1 94.69 18 LEU B O 1
ATOM 4132 N N . LEU B 1 19 ? -25.453 -27.531 -1.823 1 95.56 19 LEU B N 1
ATOM 4133 C CA . LEU B 1 19 ? -24.453 -26.672 -2.438 1 95.56 19 LEU B CA 1
ATOM 4134 C C . LEU B 1 19 ? -23.234 -26.516 -1.533 1 95.56 19 LEU B C 1
ATOM 4136 O O . LEU B 1 19 ? -22.109 -26.422 -2.018 1 95.56 19 LEU B O 1
ATOM 4140 N N . GLY B 1 20 ? -23.484 -26.406 -0.254 1 94.31 20 GLY B N 1
ATOM 4141 C CA . GLY B 1 20 ? -22.375 -26.359 0.688 1 94.31 20 GLY B CA 1
ATOM 4142 C C . GLY B 1 20 ? -21.5 -27.594 0.626 1 94.31 20 GLY B C 1
ATOM 4143 O O . GLY B 1 20 ? -20.281 -27.484 0.663 1 94.31 20 GLY B O 1
ATOM 4144 N N . VAL B 1 21 ? -22.094 -28.703 0.509 1 93.25 21 VAL B N 1
ATOM 4145 C CA . VAL B 1 21 ? -21.359 -29.969 0.382 1 93.25 21 VAL B CA 1
ATOM 4146 C C . VAL B 1 21 ? -20.578 -29.969 -0.932 1 93.25 21 VAL B C 1
ATOM 4148 O O . VAL B 1 21 ? -19.406 -30.359 -0.963 1 93.25 21 VAL B O 1
ATOM 4151 N N . LEU B 1 22 ? -21.312 -29.562 -1.934 1 93.81 22 LEU B N 1
ATOM 4152 C CA . LEU B 1 22 ? -20.656 -29.516 -3.236 1 93.81 22 LEU B CA 1
ATOM 4153 C C . LEU B 1 22 ? -19.469 -28.562 -3.213 1 93.81 22 LEU B C 1
ATOM 4155 O O . LEU B 1 22 ? -18.438 -28.828 -3.832 1 93.81 22 LEU B O 1
ATOM 4159 N N . ALA B 1 23 ? -19.625 -27.469 -2.547 1 93.25 23 ALA B N 1
ATOM 4160 C CA . ALA B 1 23 ? -18.531 -26.5 -2.43 1 93.25 23 ALA B CA 1
ATOM 4161 C C . ALA B 1 23 ? -17.344 -27.109 -1.687 1 93.25 23 ALA B C 1
ATOM 4163 O O . ALA B 1 23 ? -16.188 -26.938 -2.109 1 93.25 23 ALA B O 1
ATOM 4164 N N . GLU B 1 24 ? -17.641 -27.75 -0.628 1 89.38 24 GLU B N 1
ATOM 4165 C CA . GLU B 1 24 ? -16.578 -28.391 0.143 1 89.38 24 GLU B CA 1
ATOM 4166 C C . GLU B 1 24 ? -15.852 -29.438 -0.69 1 89.38 24 GLU B C 1
ATOM 4168 O O . GLU B 1 24 ? -14.617 -29.516 -0.662 1 89.38 24 GLU B O 1
ATOM 4173 N N . GLN B 1 25 ? -16.578 -30.156 -1.425 1 88.25 25 GLN B N 1
ATOM 4174 C CA . GLN B 1 25 ? -15.992 -31.172 -2.275 1 88.25 25 GLN B CA 1
ATOM 4175 C C . GLN B 1 25 ? -15.227 -30.562 -3.438 1 88.25 25 GLN B C 1
ATOM 4177 O O . GLN B 1 25 ? -14.195 -31.094 -3.867 1 88.25 25 GLN B O 1
ATOM 4182 N N . SER B 1 26 ? -15.68 -29.531 -3.893 1 90.25 26 SER B N 1
ATOM 4183 C CA . SER B 1 26 ? -15.102 -28.922 -5.086 1 90.25 26 SER B CA 1
ATOM 4184 C C . SER B 1 26 ? -13.836 -28.141 -4.754 1 90.25 26 SER B C 1
ATOM 4186 O O . SER B 1 26 ? -12.891 -28.109 -5.543 1 90.25 26 SER B O 1
ATOM 4188 N N . PHE B 1 27 ? -13.711 -27.516 -3.572 1 88.38 27 PHE B N 1
ATOM 4189 C CA . PHE B 1 27 ? -12.656 -26.547 -3.352 1 88.38 27 PHE B CA 1
ATOM 4190 C C . PHE B 1 27 ? -11.664 -27.031 -2.305 1 88.38 27 PHE B C 1
ATOM 4192 O O . PHE B 1 27 ? -10.547 -26.531 -2.213 1 88.38 27 PHE B O 1
ATOM 4199 N N . PHE B 1 28 ? -11.984 -28.016 -1.498 1 81.12 28 PHE B N 1
ATOM 4200 C CA . PHE B 1 28 ? -11.117 -28.312 -0.367 1 81.12 28 PHE B CA 1
ATOM 4201 C C . PHE B 1 28 ? -10.633 -29.766 -0.427 1 81.12 28 PHE B C 1
ATOM 4203 O O . PHE B 1 28 ? -10 -30.25 0.511 1 81.12 28 PHE B O 1
ATOM 4210 N N . HIS B 1 29 ? -10.93 -30.531 -1.403 1 76.06 29 HIS B N 1
ATOM 4211 C CA . HIS B 1 29 ? -10.531 -31.922 -1.473 1 76.06 29 HIS B CA 1
ATOM 4212 C C . HIS B 1 29 ? -9.32 -32.125 -2.383 1 76.06 29 HIS B C 1
ATOM 4214 O O . HIS B 1 29 ? -8.352 -32.781 -2.006 1 76.06 29 HIS B O 1
ATOM 4220 N N . SER B 1 30 ? -9.438 -31.625 -3.508 1 80.19 30 SER B N 1
ATOM 4221 C CA . SER B 1 30 ? -8.383 -31.812 -4.496 1 80.19 30 SER B CA 1
ATOM 4222 C C . SER B 1 30 ? -8.125 -30.516 -5.277 1 80.19 30 SER B C 1
ATOM 4224 O O . SER B 1 30 ? -8.68 -29.469 -4.949 1 80.19 30 SER B O 1
ATOM 4226 N N . LYS B 1 31 ? -7.125 -30.688 -6.137 1 87.31 31 LYS B N 1
ATOM 4227 C CA . LYS B 1 31 ? -6.91 -29.547 -7.035 1 87.31 31 LYS B CA 1
ATOM 4228 C C . LYS B 1 31 ? -8.188 -29.188 -7.781 1 87.31 31 LYS B C 1
ATOM 4230 O O . LYS B 1 31 ? -8.945 -30.078 -8.195 1 87.31 31 LYS B O 1
ATOM 4235 N N . ILE B 1 32 ? -8.422 -27.984 -7.883 1 91.94 32 ILE B N 1
ATOM 4236 C CA . ILE B 1 32 ? -9.664 -27.5 -8.477 1 91.94 32 ILE B CA 1
ATOM 4237 C C . ILE B 1 32 ? -9.578 -27.594 -10 1 91.94 32 ILE B C 1
ATOM 4239 O O . ILE B 1 32 ? -8.633 -27.094 -10.609 1 91.94 32 ILE B O 1
ATOM 4243 N N . GLY B 1 33 ? -10.406 -28.328 -10.617 1 94.06 33 GLY B N 1
ATOM 4244 C CA . GLY B 1 33 ? -10.547 -28.453 -12.062 1 94.06 33 GLY B CA 1
ATOM 4245 C C . GLY B 1 33 ? -11.969 -28.234 -12.539 1 94.06 33 GLY B C 1
ATOM 4246 O O . GLY B 1 33 ? -12.539 -27.156 -12.352 1 94.06 33 GLY B O 1
ATOM 4247 N N . ILE B 1 34 ? -12.594 -29.312 -12.961 1 94.69 34 ILE B N 1
ATOM 4248 C CA . ILE B 1 34 ? -13.961 -29.203 -13.461 1 94.69 34 ILE B CA 1
ATOM 4249 C C . ILE B 1 34 ? -14.914 -28.906 -12.312 1 94.69 34 ILE B C 1
ATOM 4251 O O . ILE B 1 34 ? -16.047 -28.453 -12.531 1 94.69 34 ILE B O 1
ATOM 4255 N N . SER B 1 35 ? -14.461 -29.141 -11.172 1 94.56 35 SER B N 1
ATOM 4256 C CA . SER B 1 35 ? -15.297 -28.953 -9.984 1 94.56 35 SER B CA 1
ATOM 4257 C C . SER B 1 35 ? -15.75 -27.5 -9.852 1 94.56 35 SER B C 1
ATOM 4259 O O . SER B 1 35 ? -16.859 -27.234 -9.367 1 94.56 35 SER B O 1
ATOM 4261 N N . TYR B 1 36 ? -14.945 -26.562 -10.227 1 95.69 36 TYR B N 1
ATOM 4262 C CA . TYR B 1 36 ? -15.32 -25.156 -10.141 1 95.69 36 TYR B CA 1
ATOM 4263 C C . TYR B 1 36 ? -16.516 -24.859 -11.039 1 95.69 36 TYR B C 1
ATOM 4265 O O . TYR B 1 36 ? -17.469 -24.188 -10.625 1 95.69 36 TYR B O 1
ATOM 4273 N N . PHE B 1 37 ? -16.453 -25.359 -12.273 1 96.75 37 PHE B N 1
ATOM 4274 C CA . PHE B 1 37 ? -17.516 -25.156 -13.25 1 96.75 37 PHE B CA 1
ATOM 4275 C C . PHE B 1 37 ? -18.812 -25.797 -12.766 1 96.75 37 PHE B C 1
ATOM 4277 O O . PHE B 1 37 ? -19.891 -25.203 -12.898 1 96.75 37 PHE B O 1
ATOM 4284 N N . VAL B 1 38 ? -18.688 -26.969 -12.211 1 96.38 38 VAL B N 1
ATOM 4285 C CA . VAL B 1 38 ? -19.859 -27.688 -11.703 1 96.38 38 VAL B CA 1
ATOM 4286 C C . VAL B 1 38 ? -20.484 -26.922 -10.555 1 96.38 38 VAL B C 1
ATOM 4288 O O . VAL B 1 38 ? -21.703 -26.766 -10.492 1 96.38 38 VAL B O 1
ATOM 4291 N N . PHE B 1 39 ? -19.719 -26.391 -9.711 1 96.62 39 PHE B N 1
ATOM 4292 C CA . PHE B 1 39 ? -20.234 -25.656 -8.57 1 96.62 39 PHE B CA 1
ATOM 4293 C C . PHE B 1 39 ? -20.938 -24.375 -9.023 1 96.62 39 PHE B C 1
ATOM 4295 O O . PHE B 1 39 ? -22.047 -24.094 -8.562 1 96.62 39 PHE B O 1
ATOM 4302 N N . VAL B 1 40 ? -20.312 -23.625 -9.906 1 96.88 40 VAL B N 1
ATOM 4303 C CA . VAL B 1 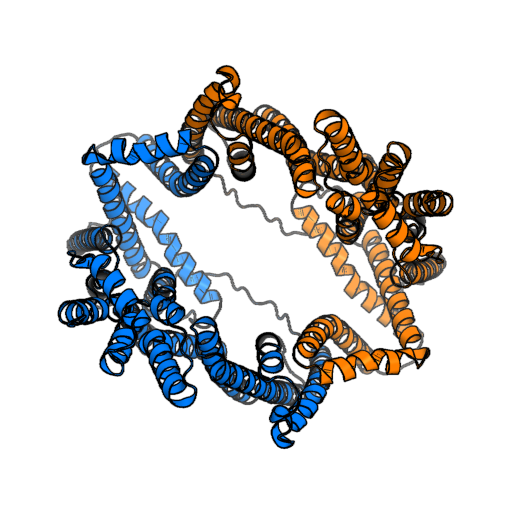40 ? -20.891 -22.375 -10.367 1 96.88 40 VAL B CA 1
ATOM 4304 C C . VAL B 1 40 ? -22.219 -22.641 -11.062 1 96.88 40 VAL B C 1
ATOM 4306 O O . VAL B 1 40 ? -23.188 -21.906 -10.867 1 96.88 40 VAL B O 1
ATOM 4309 N N . THR B 1 41 ? -22.266 -23.688 -11.828 1 96.94 41 THR B N 1
ATOM 4310 C CA . THR B 1 41 ? -23.5 -24.047 -12.523 1 96.94 41 THR B CA 1
ATOM 4311 C C . THR B 1 41 ? -24.594 -24.438 -11.523 1 96.94 41 THR B C 1
ATOM 4313 O O . THR B 1 41 ? -25.734 -24 -11.656 1 96.94 41 THR B O 1
ATOM 4316 N N . ALA B 1 42 ? -24.188 -25.219 -10.539 1 96.94 42 ALA B N 1
ATOM 4317 C CA . ALA B 1 42 ? -25.156 -25.609 -9.508 1 96.94 42 ALA B CA 1
ATOM 4318 C C . ALA B 1 42 ? -25.625 -24.391 -8.703 1 96.94 42 ALA B C 1
ATOM 4320 O O . ALA B 1 42 ? -26.797 -24.297 -8.352 1 96.94 42 ALA B O 1
ATOM 4321 N N . LEU B 1 43 ? -24.734 -23.516 -8.445 1 96.88 43 LEU B N 1
ATOM 4322 C CA . LEU B 1 43 ? -25.062 -22.312 -7.703 1 96.88 43 LEU B CA 1
ATOM 4323 C C . LEU B 1 43 ? -26.094 -21.469 -8.453 1 96.88 43 LEU B C 1
ATOM 4325 O O . LEU B 1 43 ? -27.094 -21.047 -7.875 1 96.88 43 LEU B O 1
ATOM 4329 N N . TYR B 1 44 ? -25.875 -21.266 -9.727 1 96.69 44 TYR B N 1
ATOM 4330 C CA . TYR B 1 44 ? -26.781 -20.453 -10.508 1 96.69 44 TYR B CA 1
ATOM 4331 C C . TYR B 1 44 ? -28.109 -21.172 -10.727 1 96.69 44 TYR B C 1
ATOM 4333 O O . TYR B 1 44 ? -29.172 -20.531 -10.812 1 96.69 44 TYR B O 1
ATOM 4341 N N . TRP B 1 45 ? -28 -22.531 -10.789 1 96.25 45 TRP B N 1
ATOM 4342 C CA . TRP B 1 45 ? -29.25 -23.281 -10.859 1 96.25 45 TRP B CA 1
ATOM 4343 C C . TRP B 1 45 ? -30.094 -23.047 -9.617 1 96.25 45 TRP B C 1
ATOM 4345 O O . TRP B 1 45 ? -31.312 -22.797 -9.719 1 96.25 45 TRP B O 1
ATOM 4355 N N . THR B 1 46 ? -29.484 -23.094 -8.5 1 95.06 46 THR B N 1
ATOM 4356 C CA . THR B 1 46 ? -30.172 -22.859 -7.234 1 95.06 46 THR B CA 1
ATOM 4357 C C . THR B 1 46 ? -30.672 -21.422 -7.145 1 95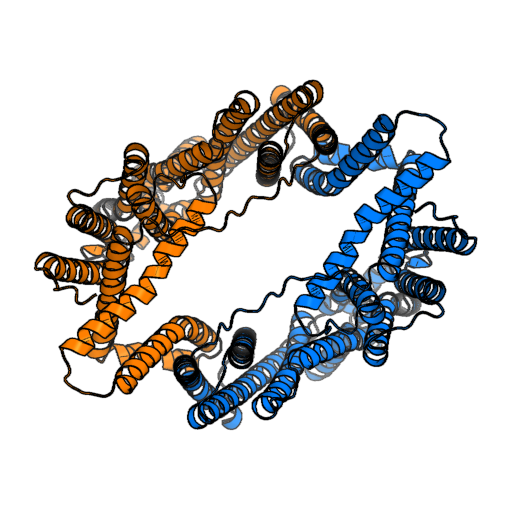.06 46 THR B C 1
ATOM 4359 O O . THR B 1 46 ? -31.781 -21.172 -6.684 1 95.06 46 THR B O 1
ATOM 4362 N N . PHE B 1 47 ? -29.906 -20.5 -7.645 1 95.38 47 PHE B N 1
ATOM 4363 C CA . PHE B 1 47 ? -30.266 -19.094 -7.637 1 95.38 47 PHE B CA 1
ATOM 4364 C C . PHE B 1 47 ? -31.516 -18.844 -8.484 1 95.38 47 PHE B C 1
ATOM 4366 O O . PHE B 1 47 ? -32.469 -18.219 -8.016 1 95.38 47 PHE B O 1
ATOM 4373 N N . PHE B 1 48 ? -31.531 -19.359 -9.727 1 94.69 48 PHE B N 1
ATOM 4374 C CA . PHE B 1 48 ? -32.656 -19.109 -10.625 1 94.69 48 PHE B CA 1
ATOM 4375 C C . PHE B 1 48 ? -33.906 -19.875 -10.172 1 94.69 48 PHE B C 1
ATOM 4377 O O . PHE B 1 48 ? -35.031 -19.438 -10.422 1 94.69 48 PHE B O 1
ATOM 4384 N N . TRP B 1 49 ? -33.625 -21 -9.469 1 93.75 49 TRP B N 1
ATOM 4385 C CA . TRP B 1 49 ? -34.75 -21.734 -8.906 1 93.75 49 TRP B CA 1
ATOM 4386 C C . TRP B 1 49 ? -35.438 -20.953 -7.781 1 93.75 49 TRP B C 1
ATOM 4388 O O . TRP B 1 49 ? -36.656 -20.859 -7.707 1 93.75 49 TRP B O 1
ATOM 4398 N N . ARG B 1 50 ? -34.625 -20.359 -6.965 1 92 50 ARG B N 1
ATOM 4399 C CA . ARG B 1 50 ? -35.125 -19.594 -5.836 1 92 50 ARG B CA 1
ATOM 4400 C C . ARG B 1 50 ? -35.812 -18.312 -6.309 1 92 50 ARG B C 1
ATOM 4402 O O . ARG B 1 50 ? -36.781 -17.859 -5.691 1 92 50 ARG B O 1
ATOM 4409 N N . PHE B 1 51 ? -35.375 -17.781 -7.371 1 92.88 51 PHE B N 1
ATOM 4410 C CA . PHE B 1 51 ? -35.906 -16.5 -7.84 1 92.88 51 PHE B CA 1
ATOM 4411 C C . PHE B 1 51 ? -36.844 -16.688 -9.031 1 92.88 51 PHE B C 1
ATOM 4413 O O . PHE B 1 51 ? -36.938 -15.812 -9.883 1 92.88 51 PHE B O 1
ATOM 4420 N N . LYS B 1 52 ? -37.406 -17.812 -9.008 1 90.06 52 LYS B N 1
ATOM 4421 C CA . LYS B 1 52 ? -38.406 -18.047 -10.055 1 90.06 52 LYS B CA 1
ATOM 4422 C C . LYS B 1 52 ? -39.594 -17.078 -9.93 1 90.06 52 LYS B C 1
ATOM 4424 O O . LYS B 1 52 ? -40.156 -16.906 -8.852 1 90.06 52 LYS B O 1
ATOM 4429 N N . GLY B 1 53 ? -39.906 -16.344 -10.977 1 87.12 53 GLY B N 1
ATOM 4430 C CA . GLY B 1 53 ? -41 -15.391 -10.984 1 87.12 53 GLY B CA 1
ATOM 4431 C C . GLY B 1 53 ? -40.594 -14.008 -10.516 1 87.12 53 GLY B C 1
ATOM 4432 O O . GLY B 1 53 ? -41.438 -13.109 -10.406 1 87.12 53 GLY B O 1
ATOM 4433 N N . PHE B 1 54 ? -39.281 -13.938 -10.203 1 89.12 54 PHE B N 1
ATOM 4434 C CA . PHE B 1 54 ? -38.75 -12.656 -9.75 1 89.12 54 PHE B CA 1
ATOM 4435 C C . PHE B 1 54 ? -38.562 -11.703 -10.922 1 89.12 54 PHE B C 1
ATOM 4437 O O . PHE B 1 54 ? -38.281 -12.141 -12.039 1 89.12 54 PHE B O 1
ATOM 4444 N N . ASP B 1 55 ? -38.812 -10.414 -10.711 1 89.25 55 ASP B N 1
ATOM 4445 C CA . ASP B 1 55 ? -38.594 -9.406 -11.75 1 89.25 55 ASP B CA 1
ATOM 4446 C C . ASP B 1 55 ? -37.156 -8.938 -11.773 1 89.25 55 ASP B C 1
ATOM 4448 O O . ASP B 1 55 ? -36.781 -8.016 -11.047 1 89.25 55 ASP B O 1
ATOM 4452 N N . PHE B 1 56 ? -36.375 -9.555 -12.609 1 92.25 56 PHE B N 1
ATOM 4453 C CA . PHE B 1 56 ? -34.969 -9.25 -12.695 1 92.25 56 PHE B CA 1
ATOM 4454 C C . PHE B 1 56 ? -34.719 -7.898 -13.359 1 92.25 56 PHE B C 1
ATOM 4456 O O . PHE B 1 56 ? -35.5 -7.488 -14.227 1 92.25 56 PHE B O 1
ATOM 4463 N N . THR B 1 57 ? -33.75 -7.211 -12.93 1 90.81 57 THR B N 1
ATOM 4464 C CA . THR B 1 57 ? -33.375 -5.934 -13.516 1 90.81 57 THR B CA 1
ATOM 4465 C C . THR B 1 57 ? -32.094 -6.09 -14.328 1 90.81 57 THR B C 1
ATOM 4467 O O . THR B 1 57 ? -31.328 -7.047 -14.141 1 90.81 57 THR B O 1
ATOM 4470 N N . ASN B 1 58 ? -31.828 -5.191 -15.383 1 92.62 58 ASN B N 1
ATOM 4471 C CA . ASN B 1 58 ? -30.625 -5.191 -16.203 1 92.62 58 ASN B CA 1
ATOM 4472 C C . ASN B 1 58 ? -30.375 -6.562 -16.828 1 92.62 58 ASN B C 1
ATOM 4474 O O . ASN B 1 58 ? -29.25 -7.086 -16.75 1 92.62 58 ASN B O 1
ATOM 4478 N N . ARG B 1 59 ? -31.312 -7.117 -17.469 1 92.12 59 ARG B N 1
ATOM 4479 C CA . ARG B 1 59 ? -31.297 -8.484 -17.984 1 92.12 59 ARG B CA 1
ATOM 4480 C C . ARG B 1 59 ? -30.219 -8.664 -19.047 1 92.12 59 ARG B C 1
ATOM 4482 O O . ARG B 1 59 ? -29.5 -9.672 -19.062 1 92.12 59 ARG B O 1
ATOM 4489 N N . ARG B 1 60 ? -30.078 -7.727 -19.938 1 93.5 60 ARG B N 1
ATOM 4490 C CA . ARG B 1 60 ? -29.109 -7.852 -21.031 1 93.5 60 ARG B CA 1
ATOM 4491 C C . ARG B 1 60 ? -27.672 -7.859 -20.5 1 93.5 60 ARG B C 1
ATOM 4493 O O . ARG B 1 60 ? -26.906 -8.773 -20.797 1 93.5 60 ARG B O 1
ATOM 4500 N N . PHE B 1 61 ? -27.359 -6.863 -19.703 1 93.75 61 PHE B N 1
ATOM 4501 C CA . PHE B 1 61 ? -26.031 -6.801 -19.125 1 93.75 61 PHE B CA 1
ATOM 4502 C C . PHE B 1 61 ? -25.797 -7.957 -18.156 1 93.75 61 PHE B C 1
ATOM 4504 O O . PHE B 1 61 ? -24.703 -8.492 -18.062 1 93.75 61 PHE B O 1
ATOM 4511 N N . GLY B 1 62 ? -26.828 -8.344 -17.453 1 95.06 62 GLY B N 1
ATOM 4512 C CA . GLY B 1 62 ? -26.734 -9.492 -16.562 1 95.06 62 GLY B CA 1
ATOM 4513 C C . GLY B 1 62 ? -26.375 -10.773 -17.297 1 95.06 62 GLY B C 1
ATOM 4514 O O . GLY B 1 62 ? -25.578 -11.57 -16.797 1 95.06 62 GLY B O 1
ATOM 4515 N N . PHE B 1 63 ? -27 -10.914 -18.406 1 96.06 63 PHE B N 1
ATOM 4516 C CA . PHE B 1 63 ? -26.688 -12.109 -19.188 1 96.06 63 PHE B CA 1
ATOM 4517 C C . PHE B 1 63 ? -25.25 -12.094 -19.656 1 96.06 63 PHE B C 1
ATOM 4519 O O . PHE B 1 63 ? -24.578 -13.133 -19.672 1 96.06 63 PHE B O 1
ATOM 4526 N N . PHE B 1 64 ? -24.797 -10.961 -20.016 1 96.56 64 PHE B N 1
ATOM 4527 C CA . PHE B 1 64 ? -23.422 -10.805 -20.438 1 96.56 64 PHE B CA 1
ATOM 4528 C C . PHE B 1 64 ? -22.453 -11.18 -19.312 1 96.56 64 PHE B C 1
ATOM 4530 O O . PHE B 1 64 ? -21.5 -11.922 -19.531 1 96.56 64 PHE B O 1
ATOM 4537 N N . VAL B 1 65 ? -22.734 -10.727 -18.125 1 97.06 65 VAL B N 1
ATOM 4538 C CA . VAL B 1 65 ? -21.891 -11.016 -16.969 1 97.06 65 VAL B CA 1
ATOM 4539 C C . VAL B 1 65 ? -21.953 -12.508 -16.641 1 97.06 65 VAL B C 1
ATOM 4541 O O . VAL B 1 65 ? -20.938 -13.133 -16.344 1 97.06 65 VAL B O 1
ATOM 4544 N N . LEU B 1 66 ? -23.141 -13.062 -16.734 1 97.56 66 LEU B N 1
ATOM 4545 C CA . LEU B 1 66 ? -23.328 -14.492 -16.484 1 97.56 66 LEU B CA 1
ATOM 4546 C C . LEU B 1 66 ? -22.516 -15.328 -17.469 1 97.56 66 LEU B C 1
ATOM 4548 O O . LEU B 1 66 ? -21.859 -16.297 -17.078 1 97.56 66 LEU B O 1
ATOM 4552 N N . LEU B 1 67 ? -22.547 -14.922 -18.672 1 97.06 67 LEU B N 1
ATOM 4553 C CA . LEU B 1 67 ? -21.781 -15.625 -19.703 1 97.06 67 LEU B CA 1
ATOM 4554 C C . LEU B 1 67 ? -20.281 -15.547 -19.406 1 97.06 67 LEU B C 1
ATOM 4556 O O . LEU B 1 67 ? -19.562 -16.547 -19.562 1 97.06 67 LEU B O 1
ATOM 4560 N N . SER B 1 68 ? -19.828 -14.398 -19.016 1 97.69 68 SER B N 1
ATOM 4561 C CA . SER B 1 68 ? -18.422 -14.227 -18.672 1 97.69 68 SER B CA 1
ATOM 4562 C C . SER B 1 68 ? -18.016 -15.109 -17.5 1 97.69 68 SER B C 1
ATOM 4564 O O . SER B 1 68 ? -16.953 -15.719 -17.516 1 97.69 68 SER B O 1
ATOM 4566 N N . ILE B 1 69 ? -18.891 -15.195 -16.516 1 97.94 69 ILE B N 1
ATOM 4567 C CA . ILE B 1 69 ? -18.625 -16.031 -15.359 1 97.94 69 ILE B CA 1
ATOM 4568 C C . ILE B 1 69 ? -18.516 -17.5 -15.781 1 97.94 69 ILE B C 1
ATOM 4570 O O . ILE B 1 69 ? -17.609 -18.203 -15.352 1 97.94 69 ILE B O 1
ATOM 4574 N N . TRP B 1 70 ? -19.375 -17.891 -16.625 1 97.56 70 TRP B N 1
ATOM 4575 C CA . TRP B 1 70 ? -19.406 -19.281 -17.109 1 97.56 70 TRP B CA 1
ATOM 4576 C C . TRP B 1 70 ? -18.141 -19.594 -17.906 1 97.56 70 TRP B C 1
ATOM 4578 O O . TRP B 1 70 ? -17.547 -20.656 -17.75 1 97.56 70 TRP B O 1
ATOM 4588 N N . LEU B 1 71 ? -17.766 -18.672 -18.719 1 97.31 71 LEU B N 1
ATOM 4589 C CA . LEU B 1 71 ? -16.562 -18.859 -19.531 1 97.31 71 LEU B CA 1
ATOM 4590 C C . LEU B 1 71 ? -15.32 -18.891 -18.641 1 97.31 71 LEU B C 1
ATOM 4592 O O . LEU B 1 71 ? -14.445 -19.734 -18.828 1 97.31 71 LEU B O 1
ATOM 4596 N N . LEU B 1 72 ? -15.273 -18.016 -17.672 1 97.38 72 LEU B N 1
ATOM 4597 C CA . LEU B 1 72 ? -14.125 -17.969 -16.781 1 97.38 72 LEU B CA 1
ATOM 4598 C C . LEU B 1 72 ? -14.039 -19.219 -15.93 1 97.38 72 LEU B C 1
ATOM 4600 O O . LEU B 1 72 ? -12.945 -19.734 -15.68 1 97.38 72 LEU B O 1
ATOM 4604 N N . SER B 1 73 ? -15.18 -19.719 -15.508 1 97.31 73 SER B N 1
ATOM 4605 C CA . SER B 1 73 ? -15.195 -20.938 -14.703 1 97.31 73 SER B CA 1
ATOM 4606 C C . SER B 1 73 ? -14.742 -22.141 -15.523 1 97.31 73 SER B C 1
ATOM 4608 O O . SER B 1 73 ? -14.164 -23.078 -14.977 1 97.31 73 SER B O 1
ATOM 4610 N N . SER B 1 74 ? -14.953 -22.141 -16.797 1 96.56 74 SER B N 1
ATOM 4611 C CA . SER B 1 74 ? -14.586 -23.25 -17.656 1 96.56 74 SER B CA 1
ATOM 4612 C C . SER B 1 74 ? -13.078 -23.328 -17.859 1 96.56 74 SER B C 1
ATOM 4614 O O . SER B 1 74 ? -12.547 -24.375 -18.25 1 96.56 74 SER B O 1
ATOM 4616 N N . THR B 1 75 ? -12.383 -22.234 -17.562 1 95.38 75 THR B N 1
ATOM 4617 C CA . THR B 1 75 ? -10.938 -22.219 -17.766 1 95.38 75 THR B CA 1
ATOM 4618 C C . THR B 1 75 ? -10.242 -23.156 -16.781 1 95.38 75 THR B C 1
ATOM 4620 O O . THR B 1 75 ? -9.133 -23.625 -17.031 1 95.38 75 THR B O 1
ATOM 4623 N N . PHE B 1 76 ? -10.945 -23.516 -15.68 1 95.19 76 PHE B N 1
ATOM 4624 C CA . PHE B 1 76 ? -10.367 -24.375 -14.664 1 95.19 76 PHE B CA 1
ATOM 4625 C C . PHE B 1 76 ? -10.203 -25.797 -15.195 1 95.19 76 PHE B C 1
ATOM 4627 O O . PHE B 1 76 ? -9.367 -26.562 -14.719 1 95.19 76 PHE B O 1
ATOM 4634 N N . PHE B 1 77 ? -11.008 -26.172 -16.188 1 94.69 77 PHE B N 1
ATOM 4635 C CA . PHE B 1 77 ? -10.852 -27.531 -16.688 1 94.69 77 PHE B CA 1
ATOM 4636 C C . PHE B 1 77 ? -10.383 -27.531 -18.141 1 94.69 77 PHE B C 1
ATOM 4638 O O . PHE B 1 77 ? -10.055 -28.578 -18.703 1 94.69 77 PHE B O 1
ATOM 4645 N N . LEU B 1 78 ? -10.266 -26.359 -18.812 1 94.12 78 LEU B N 1
ATOM 4646 C CA . LEU B 1 78 ? -9.852 -26.281 -20.203 1 94.12 78 LEU B CA 1
ATOM 4647 C C . LEU B 1 78 ? -8.359 -25.969 -20.297 1 94.12 78 LEU B C 1
ATOM 4649 O O . LEU B 1 78 ? -7.688 -26.406 -21.234 1 94.12 78 LEU B O 1
ATOM 4653 N N . TYR B 1 79 ? -7.859 -25.141 -19.391 1 93.38 79 TYR B N 1
ATOM 4654 C CA . TYR B 1 79 ? -6.484 -24.672 -19.484 1 93.38 79 TYR B CA 1
ATOM 4655 C C . TYR B 1 79 ? -5.75 -24.875 -18.156 1 93.38 79 TYR B C 1
ATOM 4657 O O . TYR B 1 79 ? -6.34 -25.344 -17.188 1 93.38 79 TYR B O 1
ATOM 4665 N N . SER B 1 80 ? -4.449 -24.625 -18.156 1 88.5 80 SER B N 1
ATOM 4666 C CA . SER B 1 80 ? -3.666 -24.906 -16.953 1 88.5 80 SER B CA 1
ATOM 4667 C C . SER B 1 80 ? -2.74 -23.75 -16.609 1 88.5 80 SER B C 1
ATOM 4669 O O . SER B 1 80 ? -1.7 -23.938 -15.977 1 88.5 80 SER B O 1
ATOM 4671 N N . ASN B 1 81 ? -3.107 -22.578 -17.078 1 91.62 81 ASN B N 1
ATOM 4672 C CA . ASN B 1 81 ? -2.283 -21.422 -16.734 1 91.62 81 ASN B CA 1
ATOM 4673 C C . ASN B 1 81 ? -2.363 -21.078 -15.25 1 91.62 81 ASN B C 1
ATOM 4675 O O . ASN B 1 81 ? -3.451 -20.859 -14.719 1 91.62 81 ASN B O 1
ATOM 4679 N N . MET B 1 82 ? -1.217 -21.031 -14.562 1 88.94 82 MET B N 1
ATOM 4680 C CA . MET B 1 82 ? -1.181 -20.875 -13.109 1 88.94 82 MET B CA 1
ATOM 4681 C C . MET B 1 82 ? -1.588 -19.469 -12.695 1 88.94 82 MET B C 1
ATOM 4683 O O . MET B 1 82 ? -2.188 -19.266 -11.641 1 88.94 82 MET B O 1
ATOM 4687 N N . PHE B 1 83 ? -1.233 -18.578 -13.477 1 92.19 83 PHE B N 1
ATOM 4688 C CA . PHE B 1 83 ? -1.585 -17.203 -13.164 1 92.19 83 PHE B CA 1
ATOM 4689 C C . PHE B 1 83 ? -3.098 -17.016 -13.133 1 92.19 83 PHE B C 1
ATOM 4691 O O . PHE B 1 83 ? -3.652 -16.531 -12.148 1 92.19 83 PHE B O 1
ATOM 4698 N N . PHE B 1 84 ? -3.766 -17.375 -14.172 1 94 84 PHE B N 1
ATOM 4699 C CA . PHE B 1 84 ? -5.215 -17.219 -14.258 1 94 84 PHE B CA 1
ATOM 4700 C C . PHE B 1 84 ? -5.918 -18.156 -13.281 1 94 84 PHE B C 1
ATOM 4702 O O . PHE B 1 84 ? -6.98 -17.828 -12.758 1 94 84 PHE B O 1
ATOM 4709 N N . TYR B 1 85 ? -5.262 -19.281 -13.062 1 92.94 85 TYR B N 1
ATOM 4710 C CA . TYR B 1 85 ? -5.789 -20.203 -12.07 1 92.94 85 TYR B CA 1
ATOM 4711 C C . TYR B 1 85 ? -5.93 -19.531 -10.711 1 92.94 85 TYR B C 1
ATOM 4713 O O . TYR B 1 85 ? -6.973 -19.641 -10.055 1 92.94 85 TYR B O 1
ATOM 4721 N N . GLY B 1 86 ? -4.949 -18.844 -10.328 1 92.25 86 GLY B N 1
ATOM 4722 C CA . GLY B 1 86 ? -4.98 -18.141 -9.055 1 92.25 86 GLY B CA 1
ATOM 4723 C C . GLY B 1 86 ? -5.883 -16.922 -9.07 1 92.25 86 GLY B C 1
ATOM 4724 O O . GLY B 1 86 ? -6.688 -16.719 -8.156 1 92.25 86 GLY B O 1
ATOM 4725 N N . PHE B 1 87 ? -5.84 -16.172 -10.047 1 93.69 87 PHE B N 1
ATOM 4726 C CA . PHE B 1 87 ? -6.574 -14.914 -10.125 1 93.69 87 PHE B CA 1
ATOM 4727 C C . PHE B 1 87 ? -8.07 -15.164 -10.273 1 93.69 87 PHE B C 1
ATOM 4729 O O . PHE B 1 87 ? -8.891 -14.43 -9.719 1 93.69 87 PHE B O 1
ATOM 4736 N N . ASN B 1 88 ? -8.414 -16.156 -11.039 1 95.75 88 ASN B N 1
ATOM 4737 C CA . ASN B 1 88 ? -9.828 -16.453 -11.273 1 95.75 88 ASN B CA 1
ATOM 4738 C C . ASN B 1 88 ? -10.516 -16.922 -9.992 1 95.75 88 ASN B C 1
ATOM 4740 O O . ASN B 1 88 ? -11.734 -16.797 -9.859 1 95.75 88 ASN B O 1
ATOM 4744 N N . GLN B 1 89 ? -9.711 -17.469 -9.086 1 92.88 89 GLN B N 1
ATOM 4745 C CA . GLN B 1 89 ? -10.297 -17.875 -7.812 1 92.88 89 GLN B CA 1
ATOM 4746 C C . GLN B 1 89 ? -10.805 -16.672 -7.027 1 92.88 89 GLN B C 1
ATOM 4748 O O . GLN B 1 89 ? -11.711 -16.797 -6.203 1 92.88 89 GLN B O 1
ATOM 4753 N N . LEU B 1 90 ? -10.312 -15.539 -7.355 1 92.94 90 LEU B N 1
ATOM 4754 C CA . LEU B 1 90 ? -10.742 -14.32 -6.68 1 92.94 90 LEU B CA 1
ATOM 4755 C C . LEU B 1 90 ? -11.742 -13.555 -7.535 1 92.94 90 LEU B C 1
ATOM 4757 O O . LEU B 1 90 ? -12.766 -13.086 -7.027 1 92.94 90 LEU B O 1
ATOM 4761 N N . VAL B 1 91 ? -11.531 -13.484 -8.766 1 95.62 91 VAL B N 1
ATOM 4762 C CA . VAL B 1 91 ? -12.312 -12.656 -9.68 1 95.62 91 VAL B CA 1
ATOM 4763 C C . VAL B 1 91 ? -13.719 -13.227 -9.82 1 95.62 91 VAL B C 1
ATOM 4765 O O . VAL B 1 91 ? -14.703 -12.484 -9.812 1 95.62 91 VAL B O 1
ATOM 4768 N N . ILE B 1 92 ? -13.852 -14.516 -9.914 1 96.88 92 ILE B N 1
ATOM 4769 C CA . ILE B 1 92 ? -15.141 -15.141 -10.219 1 96.88 92 ILE B CA 1
ATOM 4770 C C . ILE B 1 92 ? -16.094 -14.922 -9.055 1 96.88 92 ILE B C 1
ATOM 4772 O O . ILE B 1 92 ? -17.234 -14.477 -9.25 1 96.88 92 ILE B O 1
ATOM 4776 N N . PRO B 1 93 ? -15.664 -15.156 -7.785 1 95.06 93 PRO B N 1
ATOM 4777 C CA . PRO B 1 93 ? -16.594 -14.867 -6.691 1 95.06 93 PRO B CA 1
ATOM 4778 C C . PRO B 1 93 ? -17.031 -13.406 -6.648 1 95.06 93 PRO B C 1
ATOM 4780 O O . PRO B 1 93 ? -18.188 -13.109 -6.383 1 95.06 93 PRO B O 1
ATOM 4783 N N . VAL B 1 94 ? -16.172 -12.523 -6.969 1 94.38 94 VAL B N 1
ATOM 4784 C CA . VAL B 1 94 ? -16.5 -11.102 -6.98 1 94.38 94 VAL B CA 1
ATOM 4785 C C . VAL B 1 94 ? -17.516 -10.812 -8.094 1 94.38 94 VAL B C 1
ATOM 4787 O O . VAL B 1 94 ? -18.484 -10.078 -7.883 1 94.38 94 VAL B O 1
ATOM 4790 N N . LEU B 1 95 ? -17.312 -11.422 -9.203 1 96.69 95 LEU B N 1
ATOM 4791 C CA . LEU B 1 95 ? -18.219 -11.234 -10.336 1 96.69 95 LEU B CA 1
ATOM 4792 C C . LEU B 1 95 ? -19.594 -11.844 -10.047 1 96.69 95 LEU B C 1
ATOM 4794 O O . LEU B 1 95 ? -20.609 -11.312 -10.477 1 96.69 95 LEU B O 1
ATOM 4798 N N . VAL B 1 96 ? -19.594 -12.969 -9.344 1 96.94 96 VAL B N 1
ATOM 4799 C CA . VAL B 1 96 ? -20.844 -13.625 -8.992 1 96.94 96 VAL B CA 1
ATOM 4800 C C . VAL B 1 96 ? -21.656 -12.727 -8.062 1 96.94 96 VAL B C 1
ATOM 4802 O O . VAL B 1 96 ? -22.844 -12.516 -8.281 1 96.94 96 VAL B O 1
ATOM 4805 N N . ILE B 1 97 ? -21 -12.141 -7.094 1 95.31 97 ILE B N 1
ATOM 4806 C CA . ILE B 1 97 ? -21.656 -11.234 -6.164 1 95.31 97 ILE B CA 1
ATOM 4807 C C . ILE B 1 97 ? -22.172 -10.008 -6.918 1 95.31 97 ILE B C 1
ATOM 4809 O O . ILE B 1 97 ? -23.297 -9.57 -6.707 1 95.31 97 ILE B O 1
ATOM 4813 N N . PHE B 1 98 ? -21.422 -9.562 -7.805 1 95.31 98 PHE B N 1
ATOM 4814 C CA . PHE B 1 98 ? -21.797 -8.414 -8.625 1 95.31 98 PHE B CA 1
ATOM 4815 C C . PHE B 1 98 ? -23.016 -8.75 -9.492 1 95.31 98 PHE B C 1
ATOM 4817 O O . PHE B 1 98 ? -23.969 -7.98 -9.547 1 95.31 98 PHE B O 1
ATOM 4824 N N . HIS B 1 99 ? -22.969 -9.898 -10.117 1 96.31 99 HIS B N 1
ATOM 4825 C CA . HIS B 1 99 ? -24.031 -10.305 -11.031 1 96.31 99 HIS B CA 1
ATOM 4826 C C . HIS B 1 99 ? -25.359 -10.469 -10.289 1 96.31 99 HIS B C 1
ATOM 4828 O O . HIS B 1 99 ? -26.375 -9.93 -10.719 1 96.31 99 HIS B O 1
ATOM 4834 N N . MET B 1 100 ? -25.281 -11.164 -9.211 1 95.5 100 MET B N 1
ATOM 4835 C CA . MET B 1 100 ? -26.5 -11.43 -8.461 1 95.5 100 MET B CA 1
ATOM 4836 C C . MET B 1 100 ? -27.094 -10.133 -7.91 1 95.5 100 MET B C 1
ATOM 4838 O O . MET B 1 100 ? -28.328 -9.969 -7.887 1 95.5 100 MET B O 1
ATOM 4842 N N . SER B 1 101 ? -26.219 -9.273 -7.504 1 93.06 101 SER B N 1
ATOM 4843 C CA . SER B 1 101 ? -26.703 -7.988 -7.016 1 93.06 101 SER B CA 1
ATOM 4844 C C . SER B 1 101 ? -27.25 -7.133 -8.156 1 93.06 101 SER B C 1
ATOM 4846 O O . SER B 1 101 ? -28.203 -6.383 -7.973 1 93.06 101 SER B O 1
ATOM 4848 N N . LEU B 1 102 ? -26.672 -7.238 -9.25 1 93.69 102 LEU B N 1
ATOM 4849 C CA . LEU B 1 102 ? -27.047 -6.457 -10.43 1 93.69 102 LEU B CA 1
ATOM 4850 C C . LEU B 1 102 ? -28.438 -6.828 -10.906 1 93.69 102 LEU B C 1
ATOM 4852 O O . LEU B 1 102 ? -29.281 -5.949 -11.125 1 93.69 102 LEU B O 1
ATOM 4856 N N . ILE B 1 103 ? -28.734 -8.062 -10.945 1 94.44 103 ILE B N 1
ATOM 4857 C CA . ILE B 1 103 ? -29.984 -8.492 -11.578 1 94.44 103 ILE B CA 1
ATOM 4858 C C . ILE B 1 103 ? -31.109 -8.469 -10.555 1 94.44 103 ILE B C 1
ATOM 4860 O O . ILE B 1 103 ? -32.281 -8.414 -10.922 1 94.44 103 ILE B O 1
ATOM 4864 N N . THR B 1 104 ? -30.797 -8.508 -9.328 1 92.88 104 THR B N 1
ATOM 4865 C CA . THR B 1 104 ? -31.844 -8.523 -8.312 1 92.88 104 THR B CA 1
ATOM 4866 C C . THR B 1 104 ? -31.953 -7.156 -7.633 1 92.88 104 THR B C 1
ATOM 4868 O O . THR B 1 104 ? -32.812 -6.961 -6.766 1 92.88 104 THR B O 1
ATOM 4871 N N . GLY B 1 105 ? -31.125 -6.285 -7.988 1 87.31 105 GLY B N 1
ATOM 4872 C CA . GLY B 1 105 ? -31.062 -5.016 -7.281 1 87.31 105 GLY B CA 1
ATOM 4873 C C . GLY B 1 105 ? -32.125 -4.023 -7.738 1 87.31 105 GLY B C 1
ATOM 4874 O O . GLY B 1 105 ? -32.969 -4.359 -8.555 1 87.31 105 GLY B O 1
ATOM 4875 N N . ASN B 1 106 ? -32 -2.836 -7.117 1 85.06 106 ASN B N 1
ATOM 4876 C CA . ASN B 1 106 ? -32.938 -1.741 -7.406 1 85.06 106 ASN B CA 1
ATOM 4877 C C . ASN B 1 106 ? -32.531 -1.003 -8.68 1 85.06 106 ASN B C 1
ATOM 4879 O O . ASN B 1 106 ? -31.391 -0.585 -8.836 1 85.06 106 ASN B O 1
ATOM 4883 N N . GLN B 1 107 ? -33.438 -0.867 -9.578 1 83 107 GLN B N 1
ATOM 4884 C CA . GLN B 1 107 ? -33.188 -0.205 -10.859 1 83 107 GLN B CA 1
ATOM 4885 C C . GLN B 1 107 ? -32.844 1.27 -10.656 1 83 107 GLN B C 1
ATOM 4887 O O . GLN B 1 107 ? -32.25 1.9 -11.539 1 83 107 GLN B O 1
ATOM 4892 N N . LEU B 1 108 ? -33.094 1.753 -9.523 1 81.94 108 LEU B N 1
ATOM 4893 C CA . LEU B 1 108 ? -32.875 3.168 -9.25 1 81.94 108 LEU B CA 1
ATOM 4894 C C . LEU B 1 108 ? -31.406 3.449 -8.992 1 81.94 108 LEU B C 1
ATOM 4896 O O . LEU B 1 108 ? -30.969 4.602 -9.055 1 81.94 108 LEU B O 1
ATOM 4900 N N . ILE B 1 109 ? -30.734 2.436 -8.766 1 86.69 109 ILE B N 1
ATOM 4901 C CA . ILE B 1 109 ? -29.297 2.594 -8.531 1 86.69 109 ILE B CA 1
ATOM 4902 C C . ILE B 1 109 ? -28.516 2.117 -9.758 1 86.69 109 ILE B C 1
ATOM 4904 O O . ILE B 1 109 ? -28.375 0.913 -9.977 1 86.69 109 ILE B O 1
ATOM 4908 N N . PRO B 1 110 ? -28.047 3.045 -10.453 1 86.94 110 PRO B N 1
ATOM 4909 C CA . PRO B 1 110 ? -27.312 2.631 -11.656 1 86.94 110 PRO B CA 1
ATOM 4910 C C . PRO B 1 110 ? -26.016 1.894 -11.344 1 86.94 110 PRO B C 1
ATOM 4912 O O . PRO B 1 110 ? -25.266 2.303 -10.453 1 86.94 110 PRO B O 1
ATOM 4915 N N . TRP B 1 111 ? -25.719 0.786 -12.078 1 87.25 111 TRP B N 1
ATOM 4916 C CA . TRP B 1 111 ? -24.594 -0.105 -11.781 1 87.25 111 TRP B CA 1
ATOM 4917 C C . TRP B 1 111 ? -23.266 0.559 -12.133 1 87.25 111 TRP B C 1
ATOM 4919 O O . TRP B 1 111 ? -22.203 0.112 -11.68 1 87.25 111 TRP B O 1
ATOM 4929 N N . HIS B 1 112 ? -23.312 1.627 -12.961 1 86 112 HIS B N 1
ATOM 4930 C CA . HIS B 1 112 ? -22.078 2.264 -13.414 1 86 112 HIS B CA 1
ATOM 4931 C C . HIS B 1 112 ? -21.656 3.373 -12.461 1 86 112 HIS B C 1
ATOM 4933 O O . HIS B 1 112 ? -20.656 4.062 -12.711 1 86 112 HIS B O 1
ATOM 4939 N N . LYS B 1 113 ? -22.312 3.59 -11.375 1 84.62 113 LYS B N 1
ATOM 4940 C CA . LYS B 1 113 ? -21.953 4.57 -10.359 1 84.62 113 LYS B CA 1
ATOM 4941 C C . LYS B 1 113 ? -21.266 3.9 -9.172 1 84.62 113 LYS B C 1
ATOM 4943 O O . LYS B 1 113 ? -21.422 2.699 -8.953 1 84.62 113 LYS B O 1
ATOM 4948 N N . PHE B 1 114 ? -20.5 4.656 -8.508 1 81.5 114 PHE B N 1
ATOM 4949 C CA . PHE B 1 114 ? -19.75 4.145 -7.363 1 81.5 114 PHE B CA 1
ATOM 4950 C C . PHE B 1 114 ? -20.688 3.701 -6.25 1 81.5 114 PHE B C 1
ATOM 4952 O O . PHE B 1 114 ? -20.344 2.807 -5.469 1 81.5 114 PHE B O 1
ATOM 4959 N N . SER B 1 115 ? -21.812 4.273 -6.223 1 84.06 115 SER B N 1
ATOM 4960 C CA . SER B 1 115 ? -22.797 3.926 -5.203 1 84.06 115 SER B CA 1
ATOM 4961 C C . SER B 1 115 ? -23.219 2.463 -5.316 1 84.06 115 SER B C 1
ATOM 4963 O O . SER B 1 115 ? -23.609 1.848 -4.324 1 84.06 115 SER B O 1
ATOM 4965 N N . PHE B 1 116 ? -23.125 1.931 -6.508 1 88.06 116 PHE B N 1
ATOM 4966 C CA . PHE B 1 116 ? -23.516 0.544 -6.719 1 88.06 116 PHE B CA 1
ATOM 4967 C C . PHE B 1 116 ? -22.562 -0.407 -6.012 1 88.06 116 PHE B C 1
ATOM 4969 O O . PHE B 1 116 ? -22.969 -1.464 -5.527 1 88.06 116 PHE B O 1
ATOM 4976 N N . ILE B 1 117 ? -21.359 -0.041 -6.023 1 87.75 117 ILE B N 1
ATOM 4977 C CA . ILE B 1 117 ? -20.375 -0.87 -5.336 1 87.75 117 ILE B CA 1
ATOM 4978 C C . ILE B 1 117 ? -20.703 -0.942 -3.848 1 87.75 117 ILE B C 1
ATOM 4980 O O . ILE B 1 117 ? -20.703 -2.023 -3.2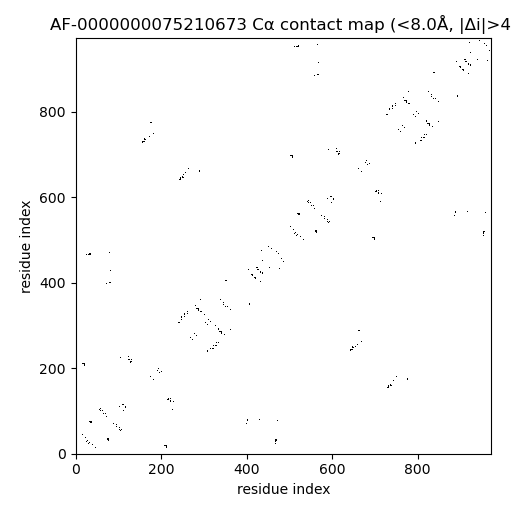56 1 87.75 117 ILE B O 1
ATOM 4984 N N . PHE B 1 118 ? -21.031 0.162 -3.318 1 84 118 PHE B N 1
ATOM 4985 C CA . PHE B 1 118 ? -21.406 0.203 -1.907 1 84 118 PHE B CA 1
ATOM 4986 C C . PHE B 1 118 ? -22.703 -0.562 -1.665 1 84 118 PHE B C 1
ATOM 4988 O O . PHE B 1 118 ? -22.828 -1.266 -0.661 1 84 118 PHE B O 1
ATOM 4995 N N . TYR B 1 119 ? -23.562 -0.36 -2.576 1 87.06 119 TYR B N 1
ATOM 4996 C CA . TYR B 1 119 ? -24.828 -1.077 -2.527 1 87.06 119 TYR B CA 1
ATOM 4997 C C . TYR B 1 119 ? -24.609 -2.584 -2.506 1 87.06 119 TYR B C 1
ATOM 4999 O O . TYR B 1 119 ? -25.172 -3.291 -1.663 1 87.06 119 TYR B O 1
ATOM 5007 N N . THR B 1 120 ? -23.781 -3.061 -3.381 1 89.88 120 THR B N 1
ATOM 5008 C CA . THR B 1 120 ? -23.469 -4.48 -3.496 1 89.88 120 THR B CA 1
ATOM 5009 C C . THR B 1 120 ? -22.766 -4.984 -2.24 1 89.88 120 THR B C 1
ATOM 5011 O O . THR B 1 120 ? -23.094 -6.051 -1.721 1 89.88 120 THR B O 1
ATOM 5014 N N . LEU B 1 121 ? -21.891 -4.203 -1.743 1 87.62 121 LEU B N 1
ATOM 5015 C CA . LEU B 1 121 ? -21.141 -4.598 -0.556 1 87.62 121 LEU B CA 1
ATOM 5016 C C . LEU B 1 121 ? -22.047 -4.629 0.673 1 87.62 121 LEU B C 1
ATOM 5018 O O . LEU B 1 121 ? -21.922 -5.527 1.51 1 87.62 121 LEU B O 1
ATOM 5022 N N . THR B 1 122 ? -22.875 -3.672 0.788 1 84.38 122 THR B N 1
ATOM 5023 C CA . THR B 1 122 ? -23.797 -3.633 1.909 1 84.38 122 THR B CA 1
ATOM 5024 C C . THR B 1 122 ? -24.719 -4.852 1.891 1 84.38 122 THR B C 1
ATOM 5026 O O . THR B 1 122 ? -24.969 -5.465 2.932 1 84.38 122 THR B O 1
ATOM 5029 N N . ARG B 1 123 ? -25.203 -5.156 0.754 1 86.88 123 ARG B N 1
ATOM 5030 C CA . ARG B 1 123 ? -26.078 -6.32 0.618 1 86.88 123 ARG B CA 1
ATOM 5031 C C . ARG B 1 123 ? -25.328 -7.605 0.956 1 86.88 123 ARG B C 1
ATOM 5033 O O . ARG B 1 123 ? -25.875 -8.5 1.608 1 86.88 123 ARG B O 1
ATOM 5040 N N . PHE B 1 124 ? -24.156 -7.637 0.589 1 89.44 124 PHE B N 1
ATOM 5041 C CA . PHE B 1 124 ? -23.344 -8.812 0.866 1 89.44 124 PHE B CA 1
ATOM 5042 C C . PHE B 1 124 ? -23.062 -8.938 2.357 1 89.44 124 PHE B C 1
ATOM 5044 O O . PHE B 1 124 ? -23.219 -10.016 2.938 1 89.44 124 PHE B O 1
ATOM 5051 N N . PHE B 1 125 ? -22.734 -7.871 2.951 1 81.5 125 PHE B N 1
ATOM 5052 C CA . PHE B 1 125 ? -22.359 -7.926 4.355 1 81.5 125 PHE B CA 1
ATOM 5053 C C . PHE B 1 125 ? -23.578 -8.055 5.246 1 81.5 125 PHE B C 1
ATOM 5055 O O . PHE B 1 125 ? -23.469 -8.461 6.406 1 81.5 125 PHE B O 1
ATOM 5062 N N . SER B 1 126 ? -24.688 -7.711 4.746 1 81.69 126 SER B N 1
ATOM 5063 C CA . SER B 1 126 ? -25.922 -7.895 5.492 1 81.69 126 SER B CA 1
ATOM 5064 C C . SER B 1 126 ? -26.266 -9.375 5.637 1 81.69 126 SER B C 1
ATOM 5066 O O . SER B 1 126 ? -27.172 -9.734 6.402 1 81.69 126 SER B O 1
ATOM 5068 N N . THR B 1 127 ? -25.578 -10.172 4.906 1 85.06 127 THR B N 1
ATOM 5069 C CA . THR B 1 127 ? -25.766 -11.617 4.965 1 85.06 127 THR B CA 1
ATOM 5070 C C . THR B 1 127 ? -25.406 -12.156 6.348 1 85.06 127 THR B C 1
ATOM 5072 O O . THR B 1 127 ? -26.109 -13.016 6.887 1 85.06 127 THR B O 1
ATOM 5075 N N . PHE B 1 128 ? -24.547 -11.586 6.984 1 81.12 128 PHE B N 1
ATOM 5076 C CA . PHE B 1 128 ? -24 -12.125 8.227 1 81.12 128 PHE B CA 1
ATOM 5077 C C . PHE B 1 128 ? -24.984 -11.914 9.375 1 81.12 128 PHE B C 1
ATOM 5079 O O . PHE B 1 128 ? -25.328 -12.852 10.094 1 81.12 128 PHE B O 1
ATOM 5086 N N . PRO B 1 129 ? -25.516 -10.727 9.508 1 74.88 129 PRO B N 1
ATOM 5087 C CA . PRO B 1 129 ? -26.547 -10.57 10.539 1 74.88 129 PRO B CA 1
ATOM 5088 C C . PRO B 1 129 ? -27.812 -11.383 10.242 1 74.88 129 PRO B C 1
ATOM 5090 O O . PRO B 1 129 ? -28.469 -11.867 11.172 1 74.88 129 PRO B O 1
ATOM 5093 N N . TYR B 1 130 ? -28.125 -11.57 9.062 1 79.12 130 TYR B N 1
ATOM 5094 C CA . TYR B 1 130 ? -29.312 -12.344 8.703 1 79.12 130 TYR B CA 1
ATOM 5095 C C . TYR B 1 130 ? -29.156 -13.797 9.125 1 79.12 130 TYR B C 1
ATOM 5097 O O . TYR B 1 130 ? -30.078 -14.383 9.695 1 79.12 130 TYR B O 1
ATOM 5105 N N . VAL B 1 131 ? -28.031 -14.328 8.852 1 80.12 131 VAL B N 1
ATOM 5106 C CA . VAL B 1 131 ? -27.766 -15.719 9.211 1 80.12 131 VAL B CA 1
ATOM 5107 C C . VAL B 1 131 ? -27.828 -15.883 10.727 1 80.12 131 VAL B C 1
ATOM 5109 O O . VAL B 1 131 ? -28.391 -16.859 11.227 1 80.12 131 VAL B O 1
ATOM 5112 N N . LEU B 1 132 ? -27.391 -14.938 11.391 1 74.44 132 LEU B N 1
ATOM 5113 C CA . LEU B 1 132 ? -27.406 -14.992 12.852 1 74.44 132 LEU B CA 1
ATOM 5114 C C . LEU B 1 132 ? -28.828 -14.93 13.383 1 74.44 132 LEU B C 1
ATOM 5116 O O . LEU B 1 132 ? -29.172 -15.625 14.344 1 74.44 132 LEU B O 1
ATOM 5120 N N . THR B 1 133 ? -29.609 -14.156 12.758 1 74.31 133 THR B N 1
ATOM 5121 C CA . THR B 1 133 ? -31.016 -14.023 13.156 1 74.31 133 THR B CA 1
ATOM 5122 C C . THR B 1 133 ? -31.766 -15.328 12.906 1 74.31 133 THR B C 1
ATOM 5124 O O . THR B 1 133 ? -32.594 -15.734 13.711 1 74.31 133 THR B O 1
ATOM 5127 N N . VAL B 1 134 ? -31.469 -15.961 11.844 1 74.69 134 VAL B N 1
ATOM 5128 C CA . VAL B 1 134 ? -32.125 -17.219 11.492 1 74.69 134 VAL B CA 1
ATOM 5129 C C . VAL B 1 134 ? -31.719 -18.312 12.469 1 74.69 134 VAL B C 1
ATOM 5131 O O . VAL B 1 134 ? -32.562 -19.094 12.914 1 74.69 134 VAL B O 1
ATOM 5134 N N . LEU B 1 135 ? -30.469 -18.312 12.805 1 73.69 135 LEU B N 1
ATOM 5135 C CA . LEU B 1 135 ? -29.969 -19.297 13.758 1 73.69 135 LEU B CA 1
ATOM 5136 C C . LEU B 1 135 ? -30.609 -19.094 15.133 1 73.69 135 LEU B C 1
ATOM 5138 O O . LEU B 1 135 ? -30.953 -20.062 15.82 1 73.69 135 LEU B O 1
ATOM 5142 N N . LYS B 1 136 ? -30.875 -17.875 15.414 1 69.94 136 LYS B N 1
ATOM 5143 C CA . LYS B 1 136 ? -31.531 -17.547 16.672 1 69.94 136 LYS B CA 1
ATOM 5144 C C . LYS B 1 136 ? -33 -18 16.656 1 69.94 136 LYS B C 1
ATOM 5146 O O . LYS B 1 136 ? -33.5 -18.5 17.672 1 69.94 136 LYS B O 1
ATOM 5151 N N . SER B 1 137 ? -33.594 -17.812 15.547 1 72.06 137 SER B N 1
ATOM 5152 C CA . SER B 1 137 ? -35 -18.203 15.43 1 72.06 137 SER B CA 1
ATOM 5153 C C . SER B 1 137 ? -35.156 -19.719 15.477 1 72.06 137 SER B C 1
ATOM 5155 O O . SER B 1 137 ? -36.125 -20.219 16.016 1 72.06 137 SER B O 1
ATOM 5157 N N . LEU B 1 138 ? -34.25 -20.422 14.883 1 66.69 138 LEU B N 1
ATOM 5158 C CA . LEU B 1 138 ? -34.281 -21.875 14.883 1 66.69 138 LEU B CA 1
ATOM 5159 C C . LEU B 1 138 ? -34.062 -22.422 16.297 1 66.69 138 LEU B C 1
ATOM 5161 O O . LEU B 1 138 ? -34.719 -23.406 16.688 1 66.69 138 LEU B O 1
ATOM 5165 N N . LYS B 1 139 ? -33.188 -21.797 16.922 1 62.06 139 LYS B N 1
ATOM 5166 C CA . LYS B 1 139 ? -32.906 -22.219 18.297 1 62.06 139 LYS B CA 1
ATOM 5167 C C . LYS B 1 139 ? -34.125 -22 19.188 1 62.06 139 LYS B C 1
ATOM 5169 O O . LYS B 1 139 ? -34.438 -22.828 20.062 1 62.06 139 LYS B O 1
ATOM 5174 N N . SER B 1 140 ? -34.75 -20.906 19 1 60.53 140 SER B N 1
ATOM 5175 C CA . SER B 1 140 ? -35.938 -20.609 19.812 1 60.53 140 SER B CA 1
ATOM 5176 C C . SER B 1 140 ? -37.031 -21.656 19.578 1 60.53 140 SER B C 1
ATOM 5178 O O . SER B 1 140 ? -37.812 -21.953 20.484 1 60.53 140 SER B O 1
ATOM 5180 N N . LYS B 1 141 ? -37.062 -22.266 18.391 1 59.22 141 LYS B N 1
ATOM 5181 C CA . LYS B 1 141 ? -38.094 -23.266 18.125 1 59.22 141 LYS B CA 1
ATOM 5182 C C . LYS B 1 141 ? -37.688 -24.625 18.719 1 59.22 141 LYS B C 1
ATOM 5184 O O . LYS B 1 141 ? -38.562 -25.438 19.062 1 59.22 141 LYS B O 1
ATOM 5189 N N . LEU B 1 142 ? -36.5 -25 18.562 1 50.69 142 LEU B N 1
ATOM 5190 C CA . LEU B 1 142 ? -36.094 -26.312 19.078 1 50.69 142 LEU B CA 1
ATOM 5191 C C . LEU B 1 142 ? -36.031 -26.297 20.594 1 50.69 142 LEU B C 1
ATOM 5193 O O . LEU B 1 142 ? -36.156 -27.344 21.234 1 50.69 142 LEU B O 1
ATOM 5197 N N . LYS B 1 143 ? -35.281 -25.516 21.203 1 50.06 143 LYS B N 1
ATOM 5198 C CA . LYS B 1 143 ? -35.188 -25.688 22.656 1 50.06 143 LYS B CA 1
ATOM 5199 C C . LYS B 1 143 ? -36.219 -24.859 23.391 1 50.06 143 LYS B C 1
ATOM 5201 O O . LYS B 1 143 ? -36.406 -23.672 23.109 1 50.06 143 LYS B O 1
ATOM 5206 N N . PRO B 1 144 ? -37.062 -25.625 24.266 1 44.59 144 PRO B N 1
ATOM 5207 C CA . PRO B 1 144 ? -37.938 -24.922 25.219 1 44.59 144 PRO B CA 1
ATOM 5208 C C . PRO B 1 144 ? -37.312 -23.656 25.781 1 44.59 144 PRO B C 1
ATOM 5210 O O . PRO B 1 144 ? -36.125 -23.422 25.594 1 44.59 144 PRO B O 1
ATOM 5213 N N . LYS B 1 145 ? -37.875 -23.125 27.047 1 45 145 LYS B N 1
ATOM 5214 C CA . LYS B 1 145 ? -37.688 -22 27.953 1 45 145 LYS B CA 1
ATOM 5215 C C . LYS B 1 145 ? -36.188 -21.812 28.281 1 45 145 LYS B C 1
ATOM 5217 O O . LYS B 1 145 ? -35.812 -21.812 29.453 1 45 145 LYS B O 1
ATOM 5222 N N . THR B 1 146 ? -35.219 -22.391 27.656 1 47.25 146 THR B N 1
ATOM 5223 C CA . THR B 1 146 ? -33.906 -22.078 28.172 1 47.25 146 THR B CA 1
ATOM 5224 C C . THR B 1 146 ? -33.562 -20.594 27.969 1 47.25 146 THR B C 1
ATOM 5226 O O . THR B 1 146 ? -34 -20 26.969 1 47.25 146 THR B O 1
ATOM 5229 N N . SER B 1 147 ? -32.938 -19.875 28.875 1 54.88 147 SER B N 1
ATOM 5230 C CA . SER B 1 147 ? -32.844 -18.438 29.094 1 54.88 147 SER B CA 1
ATOM 5231 C C . SER B 1 147 ? -32.125 -17.75 27.922 1 54.88 147 SER B C 1
ATOM 5233 O O . SER B 1 147 ? -31.125 -18.266 27.422 1 54.88 147 SER B O 1
ATOM 5235 N N . ASN B 1 148 ? -32.812 -16.906 27.125 1 62.72 148 ASN B N 1
ATOM 5236 C CA . ASN B 1 148 ? -32.438 -15.984 26.062 1 62.72 148 ASN B CA 1
ATOM 5237 C C . ASN B 1 148 ? -30.984 -15.516 26.188 1 62.72 148 ASN B C 1
ATOM 5239 O O . ASN B 1 148 ? -30.281 -15.391 25.188 1 62.72 148 ASN B O 1
ATOM 5243 N N . LYS B 1 149 ? -30.469 -15.617 27.328 1 71.12 149 LYS B N 1
ATOM 5244 C CA . LYS B 1 149 ? -29.141 -15.086 27.594 1 71.12 149 LYS B CA 1
ATOM 5245 C C . LYS B 1 149 ? -28.047 -16.094 27.219 1 71.12 149 LYS B C 1
ATOM 5247 O O . LYS B 1 149 ? -27.016 -15.711 26.672 1 71.12 149 LYS B O 1
ATOM 5252 N N . THR B 1 150 ? -28.344 -17.375 27.453 1 74.06 150 THR B N 1
ATOM 5253 C CA . THR B 1 150 ? -27.344 -18.422 27.203 1 74.06 150 THR B CA 1
ATOM 5254 C C . THR B 1 150 ? -27.156 -18.625 25.703 1 74.06 150 THR B C 1
ATOM 5256 O O . THR B 1 150 ? -26.031 -18.797 25.234 1 74.06 150 THR B O 1
ATOM 5259 N N . THR B 1 151 ? -28.156 -18.562 24.984 1 71.31 151 THR B N 1
ATOM 5260 C CA . THR B 1 151 ? -28.078 -18.734 23.531 1 71.31 151 THR B CA 1
ATOM 5261 C C . THR B 1 151 ? -27.297 -17.594 22.891 1 71.31 151 THR B C 1
ATOM 5263 O O . THR B 1 151 ? -26.5 -17.812 21.984 1 71.31 151 THR B O 1
ATOM 5266 N N . GLN B 1 152 ? -27.516 -16.484 23.328 1 77 152 GLN B N 1
ATOM 5267 C CA . GLN B 1 152 ? -26.812 -15.32 22.812 1 77 152 GLN B CA 1
ATOM 5268 C C . GLN B 1 152 ? -25.312 -15.422 23.094 1 77 152 GLN B C 1
ATOM 5270 O O . GLN B 1 152 ? -24.484 -15.07 22.25 1 77 152 GLN B O 1
ATOM 5275 N N . ALA B 1 153 ? -25.062 -15.914 24.25 1 82 153 ALA B N 1
ATOM 5276 C CA . ALA B 1 153 ? -23.656 -16.078 24.641 1 82 153 ALA B CA 1
ATOM 5277 C C . ALA B 1 153 ? -22.953 -17.109 23.734 1 82 153 ALA B C 1
ATOM 5279 O O . ALA B 1 153 ? -21.812 -16.906 23.328 1 82 153 ALA B O 1
ATOM 5280 N N . LEU B 1 154 ? -23.594 -18.109 23.375 1 77.38 154 LEU B N 1
ATOM 5281 C CA . LEU B 1 154 ? -23.031 -19.156 22.531 1 77.38 154 LEU B CA 1
ATOM 5282 C C . LEU B 1 154 ? -22.781 -18.641 21.125 1 77.38 154 LEU B C 1
ATOM 5284 O O . LEU B 1 154 ? -21.766 -18.969 20.5 1 77.38 154 LEU B O 1
ATOM 5288 N N . ILE B 1 155 ? -23.609 -17.859 20.656 1 75.69 155 ILE B N 1
ATOM 5289 C CA . ILE B 1 155 ? -23.438 -17.266 19.344 1 75.69 155 ILE B CA 1
ATOM 5290 C C . ILE B 1 155 ? -22.203 -16.359 19.328 1 75.69 155 ILE B C 1
ATOM 5292 O O . ILE B 1 155 ? -21.406 -16.406 18.406 1 75.69 155 ILE B O 1
ATOM 5296 N N . LYS B 1 156 ? -22.125 -15.625 20.328 1 82.31 156 LYS B N 1
ATOM 5297 C CA . LYS B 1 156 ? -20.984 -14.703 20.438 1 82.31 156 LYS B CA 1
ATOM 5298 C C . LYS B 1 156 ? -19.672 -15.461 20.516 1 82.31 156 LYS B C 1
ATOM 5300 O O . LYS B 1 156 ? -18.672 -15.047 19.922 1 82.31 156 LYS B O 1
ATOM 5305 N N . VAL B 1 157 ? -19.719 -16.531 21.219 1 85 157 VAL B N 1
ATOM 5306 C CA . VAL B 1 157 ? -18.531 -17.375 21.328 1 85 157 VAL B CA 1
ATOM 5307 C C . VAL B 1 157 ? -18.172 -17.922 19.953 1 85 157 VAL B C 1
ATOM 5309 O O . VAL B 1 157 ? -17 -17.922 19.562 1 85 157 VAL B O 1
ATOM 5312 N N . THR B 1 158 ? -19.109 -18.297 19.172 1 77.25 158 THR B N 1
ATOM 5313 C CA . THR B 1 158 ? -18.875 -18.844 17.844 1 77.25 158 THR B CA 1
ATOM 5314 C C . THR B 1 158 ? -18.297 -17.781 16.922 1 77.25 158 THR B C 1
ATOM 5316 O O . THR B 1 158 ? -17.375 -18.047 16.156 1 77.25 158 THR B O 1
ATOM 5319 N N . ILE B 1 159 ? -18.766 -16.641 17.016 1 79.12 159 ILE B N 1
ATOM 5320 C CA . ILE B 1 159 ? -18.25 -15.531 16.219 1 79.12 159 ILE B CA 1
ATOM 5321 C C . ILE B 1 159 ? -16.797 -15.258 16.594 1 79.12 159 ILE B C 1
ATOM 5323 O O . ILE B 1 159 ? -15.945 -15.039 15.734 1 79.12 159 ILE B O 1
ATOM 5327 N N . GLY B 1 160 ? -16.578 -15.266 17.891 1 83.25 160 GLY B N 1
ATOM 5328 C CA . GLY B 1 160 ? -15.219 -15.086 18.359 1 83.25 160 GLY B CA 1
ATOM 5329 C C . GLY B 1 160 ? -14.258 -16.141 17.828 1 83.25 160 GLY B C 1
ATOM 5330 O O . GLY B 1 160 ? -13.141 -15.812 17.422 1 83.25 160 GLY B O 1
ATOM 5331 N N . LEU B 1 161 ? -14.727 -17.281 17.75 1 82.75 161 LEU B N 1
ATOM 5332 C CA . LEU B 1 161 ? -13.922 -18.375 17.234 1 82.75 161 LEU B CA 1
ATOM 5333 C C . LEU B 1 161 ? -13.648 -18.203 15.734 1 82.75 161 LEU B C 1
ATOM 5335 O O . LEU B 1 161 ? -12.523 -18.375 15.281 1 82.75 161 LEU B O 1
ATOM 5339 N N . LEU B 1 162 ? -14.609 -17.781 15.102 1 74.5 162 LEU B N 1
ATOM 5340 C CA . LEU B 1 162 ? -14.477 -17.594 13.656 1 74.5 162 LEU B CA 1
ATOM 5341 C C . LEU B 1 162 ? -13.516 -16.453 13.344 1 74.5 162 LEU B C 1
ATOM 5343 O O . LEU B 1 162 ? -12.703 -16.562 12.422 1 74.5 162 LEU B O 1
ATOM 5347 N N . LEU B 1 163 ? -13.617 -15.438 14.039 1 81.31 163 LEU B N 1
ATOM 5348 C CA . LEU B 1 163 ? -12.75 -14.289 13.844 1 81.31 163 LEU B CA 1
ATOM 5349 C C . LEU B 1 163 ? -11.305 -14.625 14.195 1 81.31 163 LEU B C 1
ATOM 5351 O O . LEU B 1 163 ? -10.367 -14.008 13.672 1 81.31 163 LEU B O 1
ATOM 5355 N N . SER B 1 164 ? -11.148 -15.602 15.039 1 87.31 164 SER B N 1
ATOM 5356 C CA . SER B 1 164 ? -9.805 -15.977 15.469 1 87.31 164 SER B CA 1
ATOM 5357 C C . SER B 1 164 ? -9.086 -16.797 14.406 1 87.31 164 SER B C 1
ATOM 5359 O O . SER B 1 164 ? -7.855 -16.844 14.375 1 87.31 164 SER B O 1
ATOM 5361 N N . VAL B 1 165 ? -9.773 -17.312 13.531 1 80.25 165 VAL B N 1
ATOM 5362 C CA . VAL B 1 165 ? -9.195 -18.25 12.578 1 80.25 165 VAL B CA 1
ATOM 5363 C C . VAL B 1 165 ? -8.211 -17.531 11.656 1 80.25 165 VAL B C 1
ATOM 5365 O O . VAL B 1 165 ? -7.055 -17.938 11.539 1 80.25 165 VAL B O 1
ATOM 5368 N N . PRO B 1 166 ? -8.602 -16.516 10.961 1 79.62 166 PRO B N 1
ATOM 5369 C CA . PRO B 1 166 ? -7.625 -15.836 10.109 1 79.62 166 PRO B CA 1
ATOM 5370 C C . PRO B 1 166 ? -6.43 -15.297 10.891 1 79.62 166 PRO B C 1
ATOM 5372 O O . PRO B 1 166 ? -5.297 -15.359 10.414 1 79.62 166 PRO B O 1
ATOM 5375 N N . LEU B 1 167 ? -6.676 -14.773 11.992 1 89.25 167 LEU B N 1
ATOM 5376 C CA . LEU B 1 167 ? -5.598 -14.25 12.82 1 89.25 167 LEU B CA 1
ATOM 5377 C C . LEU B 1 167 ? -4.645 -15.359 13.242 1 89.25 167 LEU B C 1
ATOM 5379 O O . LEU B 1 167 ? -3.426 -15.219 13.133 1 89.25 167 LEU B O 1
ATOM 5383 N N . LEU B 1 168 ? -5.219 -16.453 13.648 1 88.38 168 LEU B N 1
ATOM 5384 C CA . LEU B 1 168 ? -4.402 -17.578 14.086 1 88.38 168 LEU B CA 1
ATOM 5385 C C . LEU B 1 168 ? -3.627 -18.188 12.922 1 88.38 168 LEU B C 1
ATOM 5387 O O . LEU B 1 168 ? -2.494 -18.641 13.086 1 88.38 168 LEU B O 1
ATOM 5391 N N . PHE B 1 169 ? -4.238 -18.188 11.805 1 82.88 169 PHE B N 1
ATOM 5392 C CA . PHE B 1 169 ? -3.559 -18.703 10.617 1 82.88 169 PHE B CA 1
ATOM 5393 C C . PHE B 1 169 ? -2.277 -17.922 10.352 1 82.88 169 PHE B C 1
ATOM 5395 O O . PHE B 1 169 ? -1.212 -18.5 10.164 1 82.88 169 PHE B O 1
ATOM 5402 N N . VAL B 1 170 ? -2.373 -16.594 10.398 1 87.19 170 VAL B N 1
ATOM 5403 C CA . VAL B 1 170 ? -1.219 -15.727 10.156 1 87.19 170 VAL B CA 1
ATOM 5404 C C . VAL B 1 170 ? -0.186 -15.922 11.266 1 87.19 170 VAL B C 1
ATOM 5406 O O . VAL B 1 170 ? 1.005 -16.078 10.984 1 87.19 170 VAL B O 1
ATOM 5409 N N . VAL B 1 171 ? -0.617 -15.977 12.461 1 91.44 171 VAL B N 1
ATOM 5410 C CA . VAL B 1 171 ? 0.265 -16.062 13.617 1 91.44 171 VAL B CA 1
ATOM 5411 C C . VAL B 1 171 ? 0.974 -17.406 13.625 1 91.44 171 VAL B C 1
ATOM 5413 O O . VAL B 1 171 ? 2.186 -17.484 13.844 1 91.44 171 VAL B O 1
ATOM 5416 N N . ILE B 1 172 ? 0.259 -18.391 13.336 1 88.5 172 ILE B N 1
ATOM 5417 C CA . ILE B 1 172 ? 0.835 -19.734 13.359 1 88.5 172 ILE B CA 1
ATOM 5418 C C . ILE B 1 172 ? 1.859 -19.875 12.234 1 88.5 172 ILE B C 1
ATOM 5420 O O . ILE B 1 172 ? 2.924 -20.469 12.422 1 88.5 172 ILE B O 1
ATOM 5424 N N . LEU B 1 173 ? 1.562 -19.297 11.102 1 87.44 173 LEU B N 1
ATOM 5425 C CA . LEU B 1 173 ? 2.512 -19.312 10 1 87.44 173 LEU B CA 1
ATOM 5426 C C . LEU B 1 173 ? 3.795 -18.594 10.367 1 87.44 173 LEU B C 1
ATOM 5428 O O . LEU B 1 173 ? 4.895 -19.078 10.094 1 87.44 173 LEU B O 1
ATOM 5432 N N . LEU B 1 174 ? 3.656 -17.484 11 1 89.44 174 LEU B N 1
ATOM 5433 C CA . LEU B 1 174 ? 4.816 -16.703 11.391 1 89.44 174 LEU B CA 1
ATOM 5434 C C . LEU B 1 174 ? 5.637 -17.422 12.453 1 89.44 174 LEU B C 1
ATOM 5436 O O . LEU B 1 174 ? 6.863 -17.469 12.367 1 89.44 174 LEU B O 1
ATOM 5440 N N . LEU B 1 175 ? 4.934 -17.953 13.406 1 91.12 175 LEU B N 1
ATOM 5441 C CA . LEU B 1 175 ? 5.621 -18.641 14.5 1 91.12 175 LEU B CA 1
ATOM 5442 C C . LEU B 1 175 ? 6.305 -19.906 13.992 1 91.12 175 LEU B C 1
ATOM 5444 O O . LEU B 1 175 ? 7.41 -20.25 14.43 1 91.12 175 LEU B O 1
ATOM 5448 N N . SER B 1 176 ? 5.668 -20.562 13.062 1 87.06 176 SER B N 1
ATOM 5449 C CA . SER B 1 176 ? 6.246 -21.766 12.477 1 87.06 176 SER B CA 1
ATOM 5450 C C . SER B 1 176 ? 7.492 -21.438 11.664 1 87.06 176 SER B C 1
ATOM 5452 O O . SER B 1 176 ? 8.438 -22.234 11.617 1 87.06 176 SER B O 1
ATOM 5454 N N . SER B 1 177 ? 7.512 -20.328 11.07 1 86 177 SER B N 1
ATOM 5455 C CA . SER B 1 177 ? 8.68 -19.875 10.305 1 86 177 SER B CA 1
ATOM 5456 C C . SER B 1 177 ? 9.812 -19.453 11.227 1 86 177 SER B C 1
ATOM 5458 O O . SER B 1 177 ? 10.984 -19.531 10.859 1 86 177 SER B O 1
ATOM 5460 N N . ALA B 1 178 ? 9.445 -19.078 12.359 1 85.38 178 ALA B N 1
ATOM 5461 C CA . ALA B 1 178 ? 10.43 -18.531 13.297 1 85.38 178 ALA B CA 1
ATOM 5462 C C . ALA B 1 178 ? 11.125 -19.641 14.07 1 85.38 178 ALA B C 1
ATOM 5464 O O . ALA B 1 178 ? 12.266 -19.5 14.5 1 85.38 178 ALA B O 1
ATOM 5465 N N . ASP B 1 179 ? 10.367 -20.734 14.258 1 85.06 179 ASP B N 1
ATOM 5466 C CA . ASP B 1 179 ? 10.906 -21.766 15.125 1 85.06 179 ASP B CA 1
ATOM 5467 C C . ASP B 1 179 ? 10.609 -23.156 14.562 1 85.06 179 ASP B C 1
ATOM 5469 O O . ASP B 1 179 ? 9.445 -23.516 14.359 1 85.06 179 ASP B O 1
ATOM 5473 N N . GLU B 1 180 ? 11.656 -23.844 14.367 1 80.31 180 GLU B N 1
ATOM 5474 C CA . GLU B 1 180 ? 11.539 -25.172 13.773 1 80.31 180 GLU B CA 1
ATOM 5475 C C . GLU B 1 180 ? 10.812 -26.125 14.703 1 80.31 180 GLU B C 1
ATOM 5477 O O . GLU B 1 180 ? 10.047 -26.984 14.25 1 80.31 180 GLU B O 1
ATOM 5482 N N . LYS B 1 181 ? 11.039 -26.094 16 1 79.88 181 LYS B N 1
ATOM 5483 C CA . LYS B 1 181 ? 10.359 -26.984 16.953 1 79.88 181 LYS B CA 1
ATOM 5484 C C . LYS B 1 181 ? 8.852 -26.734 16.953 1 79.88 181 LYS B C 1
ATOM 5486 O O . LYS B 1 181 ? 8.062 -27.672 17.031 1 79.88 181 LYS B O 1
ATOM 5491 N N . PHE B 1 182 ? 8.516 -25.5 16.891 1 86.19 182 PHE B N 1
ATOM 5492 C CA . PHE B 1 182 ? 7.102 -25.156 16.812 1 86.19 182 PHE B CA 1
ATOM 5493 C C . PHE B 1 182 ? 6.492 -25.641 15.508 1 86.19 182 PHE B C 1
ATOM 5495 O O . PHE B 1 182 ? 5.367 -26.156 15.492 1 86.19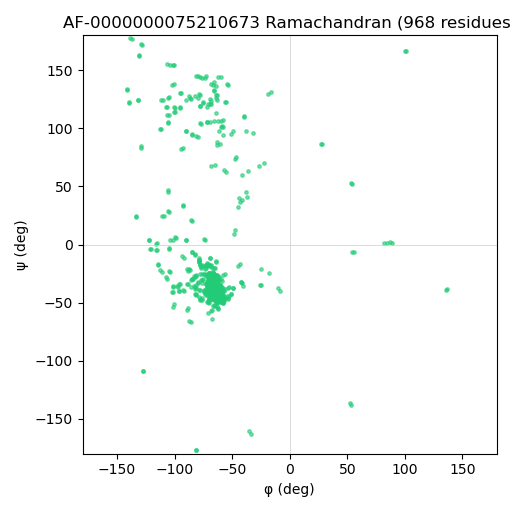 182 PHE B O 1
ATOM 5502 N N . LYS B 1 183 ? 7.207 -25.438 14.453 1 82.44 183 LYS B N 1
ATOM 5503 C CA . LYS B 1 183 ? 6.762 -25.922 13.148 1 82.44 183 LYS B CA 1
ATOM 5504 C C . LYS B 1 183 ? 6.465 -27.422 13.195 1 82.44 183 LYS B C 1
ATOM 5506 O O . LYS B 1 183 ? 5.457 -27.875 12.656 1 82.44 183 LYS B O 1
ATOM 5511 N N . MET B 1 184 ? 7.375 -28.141 13.844 1 79.81 184 MET B N 1
ATOM 5512 C CA . MET B 1 184 ? 7.215 -29.594 13.961 1 79.81 184 MET B CA 1
ATOM 5513 C C . MET B 1 184 ? 6.008 -29.938 14.828 1 79.81 184 MET B C 1
ATOM 5515 O O . MET B 1 184 ? 5.273 -30.875 14.523 1 79.81 184 MET B O 1
ATOM 5519 N N . LEU B 1 185 ? 5.816 -29.188 15.852 1 78.5 185 LEU B N 1
ATOM 5520 C CA . LEU B 1 185 ? 4.68 -29.406 16.734 1 78.5 185 LEU B CA 1
ATOM 5521 C C . LEU B 1 185 ? 3.365 -29.156 16 1 78.5 185 LEU B C 1
ATOM 5523 O O . LEU B 1 185 ? 2.422 -29.953 16.125 1 78.5 185 LEU B O 1
ATOM 5527 N N . VAL B 1 186 ? 3.348 -28.016 15.258 1 77.62 186 VAL B N 1
ATOM 5528 C CA . VAL B 1 186 ? 2.145 -27.656 14.516 1 77.62 186 VAL B CA 1
ATOM 5529 C C . VAL B 1 186 ? 1.936 -28.609 13.352 1 77.62 186 VAL B C 1
ATOM 5531 O O . VAL B 1 186 ? 0.802 -28.984 13.031 1 77.62 186 VAL B O 1
ATOM 5534 N N . GLY B 1 187 ? 3.027 -28.812 12.539 1 67.12 187 GLY B N 1
ATOM 5535 C CA . GLY B 1 187 ? 2.967 -29.75 11.43 1 67.12 187 GLY B CA 1
ATOM 5536 C C . GLY B 1 187 ? 2.49 -31.141 11.844 1 67.12 187 GLY B C 1
ATOM 5537 O O . GLY B 1 187 ? 1.824 -31.828 11.07 1 67.12 187 GLY B O 1
ATOM 5538 N N . ASN B 1 188 ? 2.904 -31.5 12.984 1 60.59 188 ASN B N 1
ATOM 5539 C CA . ASN B 1 188 ? 2.479 -32.812 13.5 1 60.59 188 ASN B CA 1
ATOM 5540 C C . ASN B 1 188 ? 1.057 -32.75 14.055 1 60.59 188 ASN B C 1
ATOM 5542 O O . ASN B 1 188 ? 0.47 -33.781 14.375 1 60.59 188 ASN B O 1
ATOM 5546 N N . LEU B 1 189 ? 0.655 -31.5 14.164 1 56.16 189 LEU B N 1
ATOM 5547 C CA . LEU B 1 189 ? -0.695 -31.328 14.688 1 56.16 189 LEU B CA 1
ATOM 5548 C C . LEU B 1 189 ? -1.729 -31.906 13.734 1 56.16 189 LEU B C 1
ATOM 5550 O O . LEU B 1 189 ? -2.674 -32.562 14.164 1 56.16 189 LEU B O 1
ATOM 5554 N N . PRO B 1 190 ? -1.612 -31.562 12.344 1 51.34 190 PRO B N 1
ATOM 5555 C CA . PRO B 1 190 ? -2.566 -32.281 11.492 1 51.34 190 PRO B CA 1
ATOM 5556 C C . PRO B 1 190 ? -2.428 -33.781 11.609 1 51.34 190 PRO B C 1
ATOM 5558 O O . PRO B 1 190 ? -3.43 -34.5 11.586 1 51.34 190 PRO B O 1
ATOM 5561 N N . ASP B 1 191 ? -1.214 -34.281 11.484 1 50.41 191 ASP B N 1
ATOM 5562 C CA . ASP B 1 191 ? -1.065 -35.719 11.68 1 50.41 191 ASP B CA 1
ATOM 5563 C C . ASP B 1 191 ? -1.661 -36.156 13.016 1 50.41 191 ASP B C 1
ATOM 5565 O O . ASP B 1 191 ? -2.262 -37.219 13.109 1 50.41 191 ASP B O 1
ATOM 5569 N N . LEU B 1 192 ? -1.318 -35.406 13.977 1 44.34 192 LEU B N 1
ATOM 5570 C CA . LEU B 1 192 ? -2.01 -35.688 15.227 1 44.34 192 LEU B CA 1
ATOM 5571 C C . LEU B 1 192 ? -3.508 -35.438 15.086 1 44.34 192 LEU B C 1
ATOM 5573 O O . LEU B 1 192 ? -4.316 -36.188 15.633 1 44.34 192 LEU B O 1
ATOM 5577 N N . LEU B 1 193 ? -3.781 -34.344 14.367 1 42.56 193 LEU B N 1
ATOM 5578 C CA . LEU B 1 193 ? -5.176 -34 14.078 1 42.56 193 LEU B CA 1
ATOM 5579 C C . LEU B 1 193 ? -5.684 -34.812 12.891 1 42.56 193 LEU B C 1
ATOM 5581 O O . LEU B 1 193 ? -6.859 -35.188 12.852 1 42.56 193 LEU B O 1
ATOM 5585 N N . ILE B 1 194 ? -4.949 -35 11.836 1 41.28 194 ILE B N 1
ATOM 5586 C CA . ILE B 1 194 ? -5.328 -35.812 10.68 1 41.28 194 ILE B CA 1
ATOM 5587 C C . ILE B 1 194 ? -5.297 -37.281 11.047 1 41.28 194 ILE B C 1
ATOM 5589 O O . ILE B 1 194 ? -6.098 -38.094 10.539 1 41.28 194 ILE B O 1
ATOM 5593 N N . GLN B 1 195 ? -4.301 -37.844 11.633 1 40.81 195 GLN B N 1
ATOM 5594 C CA . GLN B 1 195 ? -4.578 -39.219 11.922 1 40.81 195 GLN B CA 1
ATOM 5595 C C . GLN B 1 195 ? -5.93 -39.406 12.617 1 40.81 195 GLN B C 1
ATOM 5597 O O . GLN B 1 195 ? -6.438 -40.5 12.742 1 40.81 195 GLN B O 1
ATOM 5602 N N . VAL B 1 196 ? -6.387 -38.594 13.484 1 39.41 196 VAL B N 1
ATOM 5603 C CA . VAL B 1 196 ? -7.723 -38.781 14.039 1 39.41 196 VAL B CA 1
ATOM 5604 C C . VAL B 1 196 ? -8.766 -38.219 13.078 1 39.41 196 VAL B C 1
ATOM 5606 O O . VAL B 1 196 ? -8.773 -37.031 12.789 1 39.41 196 VAL B O 1
ATOM 5609 N N . ASN B 1 197 ? -9.539 -38.812 12.023 1 47.53 197 ASN B N 1
ATOM 5610 C CA . ASN B 1 19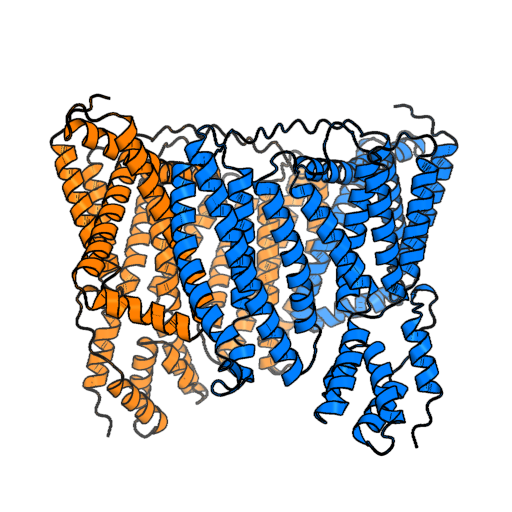7 ? -10.703 -38.812 11.148 1 47.53 197 ASN B CA 1
ATOM 5611 C C . ASN B 1 197 ? -11.727 -37.781 11.578 1 47.53 197 ASN B C 1
ATOM 5613 O O . ASN B 1 197 ? -12.344 -37.125 10.742 1 47.53 197 ASN B O 1
ATOM 5617 N N . PRO B 1 198 ? -11.93 -37.562 12.781 1 50.91 198 PRO B N 1
ATOM 5618 C CA . PRO B 1 198 ? -13.086 -36.781 13.227 1 50.91 198 PRO B CA 1
ATOM 5619 C C . PRO B 1 198 ? -12.883 -35.281 13.023 1 50.91 198 PRO B C 1
ATOM 5621 O O . PRO B 1 198 ? -13.836 -34.562 12.727 1 50.91 198 PRO B O 1
ATOM 5624 N N . PHE B 1 199 ? -11.609 -34.812 13.094 1 53.69 199 PHE B N 1
ATOM 5625 C CA . PHE B 1 199 ? -11.414 -33.344 13.031 1 53.69 199 PHE B CA 1
ATOM 5626 C C . PHE B 1 199 ? -11.531 -32.844 11.594 1 53.69 199 PHE B C 1
ATOM 5628 O O . PHE B 1 199 ? -12.086 -31.781 11.352 1 53.69 199 PHE B O 1
ATOM 5635 N N . GLU B 1 200 ? -10.805 -33.625 10.719 1 62.88 200 GLU B N 1
ATOM 5636 C CA . GLU B 1 200 ? -11.055 -33.281 9.32 1 62.88 200 GLU B CA 1
ATOM 5637 C C . GLU B 1 200 ? -12.547 -33.25 9.016 1 62.88 200 GLU B C 1
ATOM 5639 O O . GLU B 1 200 ? -13.023 -32.375 8.297 1 62.88 200 GLU B O 1
ATOM 5644 N N . GLY B 1 201 ? -13.078 -34.281 9.594 1 66.62 201 GLY B N 1
ATOM 5645 C CA . GLY B 1 201 ? -14.523 -34.344 9.414 1 66.62 201 GLY B CA 1
ATOM 5646 C C . GLY B 1 201 ? -15.242 -33.156 10.016 1 66.62 201 GLY B C 1
ATOM 5647 O O . GLY B 1 201 ? -16.172 -32.594 9.414 1 66.62 201 GLY B O 1
ATOM 5648 N N . ILE B 1 202 ? -14.719 -32.719 11.125 1 68.62 202 ILE B N 1
ATOM 5649 C CA . ILE B 1 202 ? -15.344 -31.594 11.797 1 68.62 202 ILE B CA 1
ATOM 5650 C C . ILE B 1 202 ? -15.109 -30.312 11 1 68.62 202 ILE B C 1
ATOM 5652 O O . ILE B 1 202 ? -16.031 -29.516 10.797 1 68.62 202 ILE B O 1
ATOM 5656 N N . PHE B 1 203 ? -13.891 -30.172 10.562 1 71.06 203 PHE B N 1
ATOM 5657 C CA . PHE B 1 203 ? -13.586 -28.984 9.789 1 71.06 203 PHE B CA 1
ATOM 5658 C C . PHE B 1 203 ? -14.383 -28.969 8.484 1 71.06 203 PHE B C 1
ATOM 5660 O O . PHE B 1 203 ? -14.883 -27.906 8.078 1 71.06 203 PHE B O 1
ATOM 5667 N N . ARG B 1 204 ? -14.438 -30.125 7.934 1 79.44 204 ARG B N 1
ATOM 5668 C CA . ARG B 1 204 ? -15.188 -30.219 6.688 1 79.44 204 ARG B CA 1
ATOM 5669 C C . ARG B 1 204 ? -16.672 -29.938 6.922 1 79.44 204 ARG B C 1
ATOM 5671 O O . ARG B 1 204 ? -17.312 -29.25 6.129 1 79.44 204 ARG B O 1
ATOM 5678 N N . THR B 1 205 ? -17.109 -30.547 7.969 1 81.56 205 THR B N 1
ATOM 5679 C CA . THR B 1 205 ? -18.5 -30.328 8.297 1 81.56 205 THR B CA 1
ATOM 5680 C C . THR B 1 205 ? -18.766 -28.859 8.641 1 81.56 205 THR B C 1
ATOM 5682 O O . THR B 1 205 ? -19.781 -28.297 8.234 1 81.56 205 THR B O 1
ATOM 5685 N N . LEU B 1 206 ? -17.891 -28.281 9.25 1 77.81 206 LEU B N 1
ATOM 5686 C CA . LEU B 1 206 ? -18.016 -26.875 9.594 1 77.81 206 LEU B CA 1
ATOM 5687 C C . LEU B 1 206 ? -17.984 -26 8.344 1 77.81 206 LEU B C 1
ATOM 5689 O O . LEU B 1 206 ? -18.75 -25.047 8.227 1 77.81 206 LEU B O 1
ATOM 5693 N N . ALA B 1 207 ? -17.109 -26.328 7.492 1 81.5 207 ALA B N 1
ATOM 5694 C CA . ALA B 1 207 ? -17.016 -25.594 6.238 1 81.5 207 ALA B CA 1
ATOM 5695 C C . ALA B 1 207 ? -18.328 -25.672 5.465 1 81.5 207 ALA B C 1
ATOM 5697 O O . ALA B 1 207 ? -18.812 -24.672 4.941 1 81.5 207 ALA B O 1
ATOM 5698 N N . VAL B 1 208 ? -18.859 -26.875 5.461 1 88.44 208 VAL B N 1
ATOM 5699 C CA . VAL B 1 208 ? -20.125 -27.094 4.77 1 88.44 208 VAL B CA 1
ATOM 5700 C C . VAL B 1 208 ? -21.219 -26.234 5.418 1 88.44 208 VAL B C 1
ATOM 5702 O O . VAL B 1 208 ? -21.984 -25.578 4.727 1 88.44 208 VAL B O 1
ATOM 5705 N N . LEU B 1 209 ? -21.203 -26.25 6.68 1 84.44 209 LEU B N 1
ATOM 5706 C CA . LEU B 1 209 ? -22.234 -25.516 7.41 1 84.44 209 LEU B CA 1
ATOM 5707 C C . LEU B 1 209 ? -22.078 -24 7.188 1 84.44 209 LEU B C 1
ATOM 5709 O O . LEU B 1 209 ? -23.078 -23.312 6.969 1 84.44 209 LEU B O 1
ATOM 5713 N N . ILE B 1 210 ? -20.922 -23.578 7.172 1 82.62 210 ILE B N 1
ATOM 5714 C CA . ILE B 1 210 ? -20.672 -22.141 7.02 1 82.62 210 ILE B CA 1
ATOM 5715 C C . ILE B 1 210 ? -21.031 -21.703 5.602 1 82.62 210 ILE B C 1
ATOM 5717 O O . ILE B 1 210 ? -21.734 -20.719 5.418 1 82.62 210 ILE B O 1
ATOM 5721 N N . ILE B 1 211 ? -20.594 -22.438 4.652 1 89.19 211 ILE B N 1
ATOM 5722 C CA . ILE B 1 211 ? -20.859 -22.094 3.26 1 89.19 211 ILE B CA 1
ATOM 5723 C C . ILE B 1 211 ? -22.375 -22.141 2.992 1 89.19 211 ILE B C 1
ATOM 5725 O O . ILE B 1 211 ? -22.922 -21.266 2.32 1 89.19 211 ILE B O 1
ATOM 5729 N N . SER B 1 212 ? -22.984 -23.188 3.584 1 92.12 212 SER B N 1
ATOM 5730 C CA . SER B 1 212 ? -24.438 -23.328 3.424 1 92.12 212 SER B CA 1
ATOM 5731 C C . SER B 1 212 ? -25.172 -22.141 4.039 1 92.12 212 SER B C 1
ATOM 5733 O O . SER B 1 212 ? -26.094 -21.594 3.436 1 92.12 212 SER B O 1
ATOM 5735 N N . ALA B 1 213 ? -24.703 -21.75 5.152 1 86.44 213 ALA B N 1
ATOM 5736 C CA . ALA B 1 213 ? -25.344 -20.641 5.855 1 86.44 213 ALA B CA 1
ATOM 5737 C C . ALA B 1 213 ? -25.141 -19.328 5.102 1 86.44 213 ALA B C 1
ATOM 5739 O O . ALA B 1 213 ? -26.078 -18.531 4.977 1 86.44 213 ALA B O 1
ATOM 5740 N N . VAL B 1 214 ? -24 -19.141 4.59 1 88.19 214 VAL B N 1
ATOM 5741 C CA . VAL B 1 214 ? -23.688 -17.906 3.865 1 88.19 214 VAL B CA 1
ATOM 5742 C C . VAL B 1 214 ? -24.484 -17.859 2.572 1 88.19 214 VAL B C 1
ATOM 5744 O O . VAL B 1 214 ? -25.047 -16.812 2.229 1 88.19 214 VAL B O 1
ATOM 5747 N N . LEU B 1 215 ? -24.578 -18.969 1.872 1 93.5 215 LEU B N 1
ATOM 5748 C CA . LEU B 1 215 ? -25.344 -19.031 0.631 1 93.5 215 LEU B CA 1
ATOM 5749 C C . LEU B 1 215 ? -26.828 -18.812 0.897 1 93.5 215 LEU B C 1
ATOM 5751 O O . LEU B 1 215 ? -27.484 -18.062 0.174 1 93.5 215 LEU B O 1
ATOM 5755 N N . PHE B 1 216 ? -27.297 -19.453 1.952 1 91.38 216 PHE B N 1
ATOM 5756 C CA . PHE B 1 216 ? -28.688 -19.297 2.328 1 91.38 216 PHE B CA 1
ATOM 5757 C C . PHE B 1 216 ? -28.984 -17.844 2.705 1 91.38 216 PHE B C 1
ATOM 5759 O O . PHE B 1 216 ? -29.938 -17.25 2.199 1 91.38 216 PHE B O 1
ATOM 5766 N N . GLY B 1 217 ? -28.203 -17.297 3.523 1 89.38 217 GLY B N 1
ATOM 5767 C CA . GLY B 1 217 ? -28.391 -15.93 3.953 1 89.38 217 GLY B CA 1
ATOM 5768 C C . GLY B 1 217 ? -28.297 -14.93 2.818 1 89.38 217 GLY B C 1
ATOM 5769 O O . GLY B 1 217 ? -29.109 -14.023 2.707 1 89.38 217 GLY B O 1
ATOM 5770 N N . TYR B 1 218 ? -27.328 -15.094 1.981 1 92.38 218 TYR B N 1
ATOM 5771 C CA . TYR B 1 218 ? -27.094 -14.148 0.892 1 92.38 218 TYR B CA 1
ATOM 5772 C C . TYR B 1 218 ? -28.266 -14.141 -0.084 1 92.38 218 TYR B C 1
ATOM 5774 O O . TYR B 1 218 ? -28.75 -13.078 -0.473 1 92.38 218 TYR B O 1
ATOM 5782 N N . LEU B 1 219 ? -28.75 -15.336 -0.46 1 92.62 219 LEU B N 1
ATOM 5783 C CA . LEU B 1 219 ? -29.844 -15.422 -1.418 1 92.62 219 LEU B CA 1
ATOM 5784 C C . LEU B 1 219 ? -31.141 -14.898 -0.806 1 92.62 219 LEU B C 1
ATOM 5786 O O . LEU B 1 219 ? -31.969 -14.328 -1.509 1 92.62 219 LEU B O 1
ATOM 5790 N N . GLN B 1 220 ? -31.172 -15.016 0.484 1 89.25 220 GLN B N 1
ATOM 5791 C CA . GLN B 1 220 ? -32.344 -14.469 1.156 1 89.25 220 GLN B CA 1
ATOM 5792 C C . GLN B 1 220 ? -32.312 -12.945 1.219 1 89.25 220 GLN B C 1
ATOM 5794 O O . GLN B 1 220 ? -33.312 -12.273 1.025 1 89.25 220 GLN B O 1
ATOM 5799 N N . VAL B 1 221 ? -31.172 -12.5 1.476 1 89.06 221 VAL B N 1
ATOM 5800 C CA . VAL B 1 221 ? -30.984 -11.055 1.546 1 89.06 221 VAL B CA 1
ATOM 5801 C C . VAL B 1 221 ? -31.25 -10.43 0.177 1 89.06 221 VAL B C 1
ATOM 5803 O O . VAL B 1 221 ? -31.859 -9.367 0.082 1 89.06 221 VAL B O 1
ATOM 5806 N N . LEU B 1 222 ? -30.844 -11.07 -0.849 1 91.88 222 LEU B N 1
ATOM 5807 C CA . LEU B 1 222 ? -31.047 -10.578 -2.207 1 91.88 222 LEU B CA 1
ATOM 5808 C C . LEU B 1 222 ? -32.531 -10.477 -2.529 1 91.88 222 LEU B C 1
ATOM 5810 O O . LEU B 1 222 ? -32.969 -9.578 -3.258 1 91.88 222 LEU B O 1
ATOM 5814 N N . LYS B 1 223 ? -33.25 -11.336 -1.923 1 86.31 223 LYS B N 1
ATOM 5815 C CA . LYS B 1 223 ? -34.688 -11.375 -2.199 1 86.31 223 LYS B CA 1
ATOM 5816 C C . LYS B 1 223 ? -35.438 -10.328 -1.385 1 86.31 223 LYS B C 1
ATOM 5818 O O . LYS B 1 223 ? -36.406 -9.727 -1.868 1 86.31 223 LYS B O 1
ATOM 5823 N N . THR B 1 224 ? -34.906 -9.961 -0.224 1 79.5 224 THR B N 1
ATOM 5824 C CA . THR B 1 224 ? -35.656 -9.133 0.696 1 79.5 224 THR B CA 1
ATOM 5825 C C . THR B 1 224 ? -35.125 -7.703 0.726 1 79.5 224 THR B C 1
ATOM 5827 O O . THR B 1 224 ? -35.875 -6.766 1.038 1 79.5 224 THR B O 1
ATOM 5830 N N . HIS B 1 225 ? -33.875 -7.492 0.492 1 70 225 HIS B N 1
ATOM 5831 C CA . HIS B 1 225 ? -33.25 -6.195 0.739 1 70 225 HIS B CA 1
ATOM 5832 C C . HIS B 1 225 ? -32.969 -5.453 -0.567 1 70 225 HIS B C 1
ATOM 5834 O O . HIS B 1 225 ? -31.906 -4.883 -0.755 1 70 225 HIS B O 1
ATOM 5840 N N . ARG B 1 226 ? -34 -5.473 -1.384 1 71.25 226 ARG B N 1
ATOM 5841 C CA . ARG B 1 226 ? -33.844 -4.777 -2.66 1 71.25 226 ARG B CA 1
ATOM 5842 C C . ARG B 1 226 ? -33.781 -3.27 -2.459 1 71.25 226 ARG B C 1
ATOM 5844 O O . ARG B 1 226 ? -33.062 -2.574 -3.164 1 71.25 226 ARG B O 1
ATOM 5851 N N . ASP B 1 227 ? -34.406 -2.754 -1.4 1 69.88 227 ASP B N 1
ATOM 5852 C CA . ASP B 1 227 ? -34.562 -1.31 -1.289 1 69.88 227 ASP B CA 1
ATOM 5853 C C . ASP B 1 227 ? -33.688 -0.731 -0.186 1 69.88 227 ASP B C 1
ATOM 5855 O O . ASP B 1 227 ? -34 0.315 0.385 1 69.88 227 ASP B O 1
ATOM 5859 N N . ILE B 1 228 ? -32.625 -1.428 0.126 1 64.56 228 ILE B N 1
ATOM 5860 C CA . ILE B 1 228 ? -31.734 -0.811 1.104 1 64.56 228 ILE B CA 1
ATOM 5861 C C . ILE B 1 228 ? -31.266 0.555 0.597 1 64.56 228 ILE B C 1
ATOM 5863 O O . ILE B 1 228 ? -30.797 0.677 -0.534 1 64.56 228 ILE B O 1
ATOM 5867 N N . VAL B 1 229 ? -31.859 1.641 1.101 1 58.59 229 VAL B N 1
ATOM 5868 C CA . VAL B 1 229 ? -31.562 3.021 0.734 1 58.59 229 VAL B CA 1
ATOM 5869 C C . VAL B 1 229 ? -30.125 3.365 1.112 1 58.59 229 VAL B C 1
ATOM 5871 O O . VAL B 1 229 ? -29.734 3.25 2.277 1 58.59 229 VAL B O 1
ATOM 5874 N N . VAL B 1 230 ? -29.266 3.115 0.383 1 55.75 230 VAL B N 1
ATOM 5875 C CA . VAL B 1 230 ? -27.953 3.695 0.643 1 55.75 230 VAL B CA 1
ATOM 5876 C C . VAL B 1 230 ? -28.031 5.215 0.494 1 55.75 230 VAL B C 1
ATOM 5878 O O . VAL B 1 230 ? -28.266 5.727 -0.601 1 55.75 230 VAL B O 1
ATOM 5881 N N . GLU B 1 231 ? -28.734 5.863 1.406 1 48.62 231 GLU B N 1
ATOM 5882 C CA . GLU B 1 231 ? -28.859 7.32 1.369 1 48.62 231 GLU B CA 1
ATOM 5883 C C . GLU B 1 231 ? -27.5 7.977 1.103 1 48.62 231 GLU B C 1
ATOM 5885 O O . GLU B 1 231 ? -27.391 9.203 1.116 1 48.62 231 GLU B O 1
ATOM 5890 N N . GLY B 1 232 ? -26.5 7.375 1.273 1 48.72 232 GLY B N 1
ATOM 5891 C CA . GLY B 1 232 ? -25.375 8.289 1.194 1 48.72 232 GLY B CA 1
ATOM 5892 C C . GLY B 1 232 ? -25.344 9.078 -0.1 1 48.72 232 GLY B C 1
ATOM 5893 O O . GLY B 1 232 ? -25.016 8.539 -1.156 1 48.72 232 GLY B O 1
ATOM 5894 N N . LYS B 1 233 ? -26.422 9.859 -0.226 1 44.91 233 LYS B N 1
ATOM 5895 C CA . LYS B 1 233 ? -26.266 10.883 -1.259 1 44.91 233 LYS B CA 1
ATOM 5896 C C . LYS B 1 233 ? -24.844 11.43 -1.279 1 44.91 233 LYS B C 1
ATOM 5898 O O . LYS B 1 233 ? -24.5 12.32 -0.5 1 44.91 233 LYS B O 1
ATOM 5903 N N . PHE B 1 234 ? -23.906 10.656 -1.134 1 44.16 234 PHE B N 1
ATOM 5904 C CA . PHE B 1 234 ? -22.688 11.375 -1.457 1 44.16 234 PHE B CA 1
ATOM 5905 C C . PHE B 1 234 ? -22.922 12.344 -2.609 1 44.16 234 PHE B C 1
ATOM 5907 O O . PHE B 1 234 ? -23.141 11.93 -3.746 1 44.16 234 PHE B O 1
ATOM 5914 N N . ARG B 1 235 ? -23.734 13.242 -2.375 1 43.38 235 ARG B N 1
ATOM 5915 C CA . ARG B 1 235 ? -23.703 14.297 -3.387 1 43.38 235 ARG B CA 1
ATOM 5916 C C . ARG B 1 235 ? -22.266 14.727 -3.672 1 43.38 235 ARG B C 1
ATOM 5918 O O . ARG B 1 235 ? -21.578 15.258 -2.793 1 43.38 235 ARG B O 1
ATOM 5925 N N . PRO B 1 236 ? -21.516 14.047 -4.293 1 45.78 236 PRO B N 1
ATOM 5926 C CA . PRO B 1 236 ? -20.219 14.672 -4.582 1 45.78 236 PRO B CA 1
ATOM 5927 C C . PRO B 1 236 ? -20.266 16.203 -4.531 1 45.78 236 PRO B C 1
ATOM 5929 O O . PRO B 1 236 ? -21.094 16.812 -5.223 1 45.78 236 PRO B O 1
ATOM 5932 N N . GLY B 1 237 ? -20.406 16.75 -3.441 1 47.19 237 GLY B N 1
ATOM 5933 C CA . GLY B 1 237 ? -20.297 18.188 -3.562 1 47.19 237 GLY B CA 1
ATOM 5934 C C . GLY B 1 237 ? -19.609 18.625 -4.84 1 47.19 237 GLY B C 1
ATOM 5935 O O . GLY B 1 237 ? -18.875 17.844 -5.457 1 47.19 237 GLY B O 1
ATOM 5936 N N . ALA B 1 238 ? -20.188 19.562 -5.637 1 54.03 238 ALA B N 1
ATOM 5937 C CA . ALA B 1 238 ? -19.828 20.172 -6.914 1 54.03 238 ALA B CA 1
ATOM 5938 C C . ALA B 1 238 ? -18.344 20.5 -6.98 1 54.03 238 ALA B C 1
ATOM 5940 O O . ALA B 1 238 ? -17.938 21.641 -6.75 1 54.03 238 ALA B O 1
ATOM 5941 N N . PHE B 1 239 ? -17.547 19.516 -6.367 1 63.16 239 PHE B N 1
ATOM 5942 C CA . PHE B 1 239 ? -16.141 19.844 -6.602 1 63.16 239 PHE B CA 1
ATOM 5943 C C . PHE B 1 239 ? -15.844 19.891 -8.094 1 63.16 239 PHE B C 1
ATOM 5945 O O . PHE B 1 239 ? -16.125 18.938 -8.82 1 63.16 239 PHE B O 1
ATOM 5952 N N . SER B 1 240 ? -15.758 20.938 -8.68 1 79.69 240 SER B N 1
ATOM 5953 C CA . SER B 1 240 ? -15.453 21.125 -10.094 1 79.69 240 SER B CA 1
ATOM 5954 C C . SER B 1 240 ? -14.078 21.766 -10.281 1 79.69 240 SER B C 1
ATOM 5956 O O . SER B 1 240 ? -13.711 22.688 -9.539 1 79.69 240 SER B O 1
ATOM 5958 N N . TRP B 1 241 ? -13.352 21.016 -11.047 1 84.81 241 TRP B N 1
ATOM 5959 C CA . TRP B 1 241 ? -12.062 21.594 -11.406 1 84.81 241 TRP B CA 1
ATOM 5960 C C . TRP B 1 241 ? -12.258 22.844 -12.273 1 84.81 241 TRP B C 1
ATOM 5962 O O . TRP B 1 241 ? -13.102 22.844 -13.18 1 84.81 241 TRP B O 1
ATOM 5972 N N . ASP B 1 242 ? -11.602 23.891 -11.961 1 87.06 242 ASP B N 1
ATOM 5973 C CA . ASP B 1 242 ? -11.68 25.109 -12.742 1 87.06 242 ASP B CA 1
ATOM 5974 C C . ASP B 1 242 ? -11.125 24.906 -14.148 1 87.06 242 ASP B C 1
ATOM 5976 O O . ASP B 1 242 ? -10.008 24.422 -14.312 1 87.06 242 ASP B O 1
ATOM 5980 N N . PRO B 1 243 ? -11.875 25.281 -15.102 1 88.62 243 PRO B N 1
ATOM 5981 C CA . PRO B 1 243 ? -11.477 25.016 -16.484 1 88.62 243 PRO B CA 1
ATOM 5982 C C . PRO B 1 243 ? -10.164 25.703 -16.859 1 88.62 243 PRO B C 1
ATOM 5984 O O . PRO B 1 243 ? -9.398 25.188 -17.672 1 88.62 243 PRO B O 1
ATOM 5987 N N . ILE B 1 244 ? -9.953 26.828 -16.328 1 88.31 244 ILE B N 1
ATOM 5988 C CA . ILE B 1 244 ? -8.734 27.547 -16.656 1 88.31 244 ILE B CA 1
ATOM 5989 C C . ILE B 1 244 ? -7.523 26.812 -16.094 1 88.31 244 ILE B C 1
ATOM 5991 O O . ILE B 1 244 ? -6.492 26.703 -16.766 1 88.31 244 ILE B O 1
ATOM 5995 N N . ILE B 1 245 ? -7.684 26.344 -14.945 1 88.44 245 ILE B N 1
ATOM 5996 C CA . ILE B 1 245 ? -6.621 25.562 -14.312 1 88.44 245 ILE B CA 1
ATOM 5997 C C . ILE B 1 245 ? -6.352 24.297 -15.133 1 88.44 245 ILE B C 1
ATOM 5999 O O . ILE B 1 245 ? -5.199 23.969 -15.43 1 88.44 245 ILE B O 1
ATOM 6003 N N . VAL B 1 246 ? -7.387 23.703 -15.492 1 92.5 246 VAL B N 1
ATOM 6004 C CA . VAL B 1 246 ? -7.305 22.453 -16.25 1 92.5 246 VAL B CA 1
ATOM 6005 C C . VAL B 1 246 ? -6.668 22.719 -17.609 1 92.5 246 VAL B C 1
ATOM 6007 O O . VAL B 1 246 ? -5.809 21.969 -18.062 1 92.5 246 VAL B O 1
ATOM 6010 N N . CYS B 1 247 ? -7.078 23.766 -18.203 1 92.81 247 CYS B N 1
ATOM 6011 C CA . CYS B 1 247 ? -6.551 24.125 -19.516 1 92.81 247 CYS B CA 1
ATOM 6012 C C . CYS B 1 247 ? -5.047 24.375 -19.453 1 92.81 247 CYS B C 1
ATOM 6014 O O . CYS B 1 247 ? -4.301 23.906 -20.312 1 92.81 247 CYS B O 1
ATOM 6016 N N . THR B 1 248 ? -4.703 25.047 -18.453 1 89.56 248 THR B N 1
ATOM 6017 C CA . THR B 1 248 ? -3.283 25.344 -18.297 1 89.56 248 THR B CA 1
ATOM 6018 C C . THR B 1 248 ? -2.49 24.062 -18.047 1 89.56 248 THR B C 1
ATOM 6020 O O . THR B 1 248 ? -1.44 23.859 -18.672 1 89.56 248 THR B O 1
ATOM 6023 N N . LEU B 1 249 ? -2.984 23.25 -17.203 1 91.38 249 LEU B N 1
ATOM 6024 C CA . LEU B 1 249 ? -2.348 21.984 -16.906 1 91.38 249 LEU B CA 1
ATOM 6025 C C . LEU B 1 249 ? -2.211 21.125 -18.156 1 91.38 249 LEU B C 1
ATOM 6027 O O . LEU B 1 249 ? -1.137 20.594 -18.438 1 91.38 249 LEU B O 1
ATOM 6031 N N . LEU B 1 250 ? -3.25 21.062 -18.906 1 95.56 250 LEU B N 1
ATOM 6032 C CA . LEU B 1 250 ? -3.266 20.25 -20.125 1 95.56 250 LEU B CA 1
ATOM 6033 C C . LEU B 1 250 ? -2.307 20.812 -21.156 1 95.56 250 LEU B C 1
ATOM 6035 O O . LEU B 1 250 ? -1.655 20.047 -21.891 1 95.56 250 LEU B O 1
ATOM 6039 N N . LEU B 1 251 ? -2.293 22.062 -21.203 1 93.88 251 LEU B N 1
ATOM 6040 C CA . LEU B 1 251 ? -1.398 22.703 -22.172 1 93.88 251 LEU B CA 1
ATOM 6041 C C . LEU B 1 251 ? 0.056 22.359 -21.875 1 93.88 251 LEU B C 1
ATOM 6043 O O . LEU B 1 251 ? 0.819 22.016 -22.781 1 93.88 251 LEU B O 1
ATOM 6047 N N . MET B 1 252 ? 0.374 22.375 -20.641 1 90.44 252 MET B N 1
ATOM 6048 C CA . MET B 1 252 ? 1.744 22.078 -20.234 1 90.44 252 MET B CA 1
ATOM 6049 C C . MET B 1 252 ? 2.096 20.625 -20.516 1 90.44 252 MET B C 1
ATOM 6051 O O . MET B 1 252 ? 3.156 20.328 -21.078 1 90.44 252 MET B O 1
ATOM 6055 N N . VAL B 1 253 ? 1.265 19.781 -20.203 1 94.06 253 VAL B N 1
ATOM 6056 C CA . VAL B 1 253 ? 1.518 18.359 -20.375 1 94.06 253 VAL B CA 1
ATOM 6057 C C . VAL B 1 253 ? 1.588 18.031 -21.859 1 94.06 253 VAL B C 1
ATOM 6059 O O . VAL B 1 253 ? 2.48 17.297 -22.297 1 94.06 253 VAL B O 1
ATOM 6062 N N . ASN B 1 254 ? 0.681 18.625 -22.594 1 96.06 254 ASN B N 1
ATOM 6063 C CA . ASN B 1 254 ? 0.654 18.359 -24.016 1 96.06 254 ASN B CA 1
ATOM 6064 C C . ASN B 1 254 ? 1.913 18.891 -24.703 1 96.06 254 ASN B C 1
ATOM 6066 O O . ASN B 1 254 ? 2.393 18.297 -25.672 1 96.06 254 ASN B O 1
ATOM 6070 N N . ALA B 1 255 ? 2.395 19.922 -24.219 1 92.69 255 ALA B N 1
ATOM 6071 C CA . ALA B 1 255 ? 3.605 20.469 -24.812 1 92.69 255 ALA B CA 1
ATOM 6072 C C . ALA B 1 255 ? 4.766 19.484 -24.734 1 92.69 255 ALA B C 1
ATOM 6074 O O . ALA B 1 255 ? 5.469 19.25 -25.719 1 92.69 255 ALA B O 1
ATOM 6075 N N . VAL B 1 256 ? 4.883 18.875 -23.641 1 91.75 256 VAL B N 1
ATOM 6076 C CA . VAL B 1 256 ? 5.953 17.906 -23.422 1 91.75 256 VAL B CA 1
ATOM 6077 C C . VAL B 1 256 ? 5.703 16.672 -24.281 1 91.75 256 VAL B C 1
ATOM 6079 O O . VAL B 1 256 ? 6.629 16.141 -24.906 1 91.75 256 VAL B O 1
ATOM 6082 N N . TYR B 1 257 ? 4.508 16.281 -24.328 1 95.06 257 TYR B N 1
ATOM 6083 C CA . TYR B 1 257 ? 4.184 15.055 -25.047 1 95.06 257 TYR B CA 1
ATOM 6084 C C . TYR B 1 257 ? 4.336 15.25 -26.547 1 95.06 257 TYR B C 1
ATOM 6086 O O . TYR B 1 257 ? 4.727 14.328 -27.266 1 95.06 257 TYR B O 1
ATOM 6094 N N . VAL B 1 258 ? 3.975 16.438 -27 1 93.75 258 VAL B N 1
ATOM 6095 C CA . VAL B 1 258 ? 4.137 16.719 -28.422 1 93.75 258 VAL B CA 1
ATOM 6096 C C . VAL B 1 258 ? 5.617 16.703 -28.781 1 93.75 258 VAL B C 1
ATOM 6098 O O . VAL B 1 258 ? 6 16.188 -29.828 1 93.75 258 VAL B O 1
ATOM 6101 N N . LEU B 1 259 ? 6.367 17.219 -27.891 1 90.25 259 LEU B N 1
ATOM 6102 C CA . LEU B 1 259 ? 7.812 17.172 -28.094 1 90.25 259 LEU B CA 1
ATOM 6103 C C . LEU B 1 259 ? 8.305 15.727 -28.172 1 90.25 259 LEU B C 1
ATOM 6105 O O . LEU B 1 259 ? 9.07 15.375 -29.062 1 90.25 259 LEU B O 1
ATOM 6109 N N . PHE B 1 260 ? 7.887 14.969 -27.297 1 91.75 260 PHE B N 1
ATOM 6110 C CA . PHE B 1 260 ? 8.281 13.57 -27.266 1 91.75 260 PHE B CA 1
ATOM 6111 C C . PHE B 1 260 ? 7.785 12.844 -28.516 1 91.75 260 PHE B C 1
ATOM 6113 O O . PHE B 1 260 ? 8.531 12.078 -29.125 1 91.75 260 PHE B O 1
ATOM 6120 N N . ALA B 1 261 ? 6.551 13.086 -28.859 1 91.31 261 ALA B N 1
ATOM 6121 C CA . ALA B 1 261 ? 5.957 12.438 -30.016 1 91.31 261 ALA B CA 1
ATOM 6122 C C . ALA B 1 261 ? 6.711 12.805 -31.297 1 91.31 261 ALA B C 1
ATOM 6124 O O . ALA B 1 261 ? 6.879 11.969 -32.188 1 91.31 261 ALA B O 1
ATOM 6125 N N . SER B 1 262 ? 7.137 13.953 -31.375 1 88.75 262 SER B N 1
ATOM 6126 C CA . SER B 1 262 ? 7.891 14.391 -32.531 1 88.75 262 SER B CA 1
ATOM 6127 C C . SER B 1 262 ? 9.203 13.633 -32.688 1 88.75 262 SER B C 1
ATOM 6129 O O . SER B 1 262 ? 9.633 13.305 -33.781 1 88.75 262 SER B O 1
ATOM 6131 N N . LEU B 1 263 ? 9.805 13.281 -31.547 1 85.06 263 LEU B N 1
ATOM 6132 C CA . LEU B 1 263 ? 11.031 12.492 -31.547 1 85.06 263 LEU B CA 1
ATOM 6133 C C . LEU B 1 263 ? 10.758 11.055 -31.953 1 85.06 263 LEU B C 1
ATOM 6135 O O . LEU B 1 263 ? 11.562 10.438 -32.656 1 85.06 263 LEU B O 1
ATOM 6139 N N . GLN B 1 264 ? 9.625 10.625 -31.531 1 82.06 264 GLN B N 1
ATOM 6140 C CA . GLN B 1 264 ? 9.273 9.242 -31.859 1 82.06 264 GLN B CA 1
ATOM 6141 C C . GLN B 1 264 ? 9.047 9.07 -33.344 1 82.06 264 GLN B C 1
ATOM 6143 O O . GLN B 1 264 ? 9.367 8.016 -33.906 1 82.06 264 GLN B O 1
ATOM 6148 N N . PHE B 1 265 ? 8.492 10.039 -33.969 1 79.31 265 PHE B N 1
ATOM 6149 C CA . PHE B 1 265 ? 8.227 9.969 -35.406 1 79.31 265 PHE B CA 1
ATOM 6150 C C . PHE B 1 265 ? 9.531 9.875 -36.188 1 79.31 265 PHE B C 1
ATOM 6152 O O . PHE B 1 265 ? 9.586 9.195 -37.219 1 79.31 265 PHE B O 1
ATOM 6159 N N . GLN B 1 266 ? 10.516 10.438 -35.625 1 74.38 266 GLN B N 1
ATOM 6160 C CA . GLN B 1 266 ? 11.812 10.352 -36.312 1 74.38 266 GLN B CA 1
ATOM 6161 C C . GLN B 1 266 ? 12.352 8.922 -36.281 1 74.38 266 GLN B C 1
ATOM 6163 O O . GLN B 1 266 ? 12.953 8.461 -37.25 1 74.38 266 GLN B O 1
ATOM 6168 N N . TYR B 1 267 ? 12.109 8.227 -35.188 1 70.06 267 TYR B N 1
ATOM 6169 C CA . TYR B 1 267 ? 12.539 6.836 -35.094 1 70.06 267 TYR B CA 1
ATOM 6170 C C . TYR B 1 267 ? 11.742 5.941 -36.031 1 70.06 267 TYR B C 1
ATOM 6172 O O . TYR B 1 267 ? 12.305 5.039 -36.656 1 70.06 267 TYR B O 1
ATOM 6180 N N . PHE B 1 268 ? 10.406 6.211 -36.062 1 65.5 268 PHE B N 1
ATOM 6181 C CA . PHE B 1 268 ? 9.508 5.367 -36.844 1 65.5 268 PHE B CA 1
ATOM 6182 C C . PHE B 1 268 ? 9.773 5.535 -38.344 1 65.5 268 PHE B C 1
ATOM 6184 O O . PHE B 1 268 ? 9.703 4.566 -39.094 1 65.5 268 PHE B O 1
ATOM 6191 N N . PHE B 1 269 ? 10.117 6.785 -38.812 1 60.44 269 PHE B N 1
ATOM 6192 C CA . PHE B 1 269 ? 10.242 7.07 -40.219 1 60.44 269 PHE B CA 1
ATOM 6193 C C . PHE B 1 269 ? 11.695 6.957 -40.688 1 60.44 269 PHE B C 1
ATOM 6195 O O . PHE B 1 269 ? 11.969 6.723 -41.844 1 60.44 269 PHE B O 1
ATOM 6202 N N . SER B 1 270 ? 12.633 7.324 -39.812 1 58.78 270 SER B N 1
ATOM 6203 C CA . SER B 1 270 ? 14.023 7.305 -40.281 1 58.78 270 SER B CA 1
ATOM 6204 C C . SER B 1 270 ? 14.555 5.879 -40.375 1 58.78 270 SER B C 1
ATOM 6206 O O . SER B 1 270 ? 15.555 5.629 -41.031 1 58.78 270 SER B O 1
ATOM 6208 N N . GLY B 1 271 ? 13.82 4.895 -40.156 1 55.34 271 GLY B N 1
ATOM 6209 C CA . GLY B 1 271 ? 14.297 3.525 -40.281 1 55.34 271 GLY B CA 1
ATOM 6210 C C . GLY B 1 271 ? 15.523 3.238 -39.438 1 55.34 271 GLY B C 1
ATOM 6211 O O . GLY B 1 271 ? 16.141 2.176 -39.562 1 55.34 271 GLY B O 1
ATOM 6212 N N . THR B 1 272 ? 16.156 4.133 -38.781 1 53.03 272 THR B N 1
ATOM 6213 C CA . THR B 1 272 ? 17.438 4.039 -38.094 1 53.03 272 THR B CA 1
ATOM 6214 C C . THR B 1 272 ? 17.312 3.225 -36.812 1 53.03 272 THR B C 1
ATOM 6216 O O . THR B 1 272 ? 18.297 2.971 -36.125 1 53.03 272 THR B O 1
ATOM 6219 N N . LEU B 1 273 ? 16.156 3.072 -36.281 1 52.88 273 LEU B N 1
ATOM 6220 C CA . LEU B 1 273 ? 16.016 2.236 -35.094 1 52.88 273 LEU B CA 1
ATOM 6221 C C . LEU B 1 273 ? 16.859 0.97 -35.219 1 52.88 273 LEU B C 1
ATOM 6223 O O . LEU B 1 273 ? 17.297 0.405 -34.219 1 52.88 273 LEU B O 1
ATOM 6227 N N . GLN B 1 274 ? 17 0.426 -36.562 1 48.28 274 GLN B N 1
ATOM 6228 C CA . GLN B 1 274 ? 17.625 -0.861 -36.844 1 48.28 274 GLN B CA 1
ATOM 6229 C C . GLN B 1 274 ? 19.125 -0.819 -36.562 1 48.28 274 GLN B C 1
ATOM 6231 O O . GLN B 1 274 ? 19.734 -1.833 -36.219 1 48.28 274 GLN B O 1
ATOM 6236 N N . GLU B 1 275 ? 19.766 0.265 -36.844 1 47.22 275 GLU B N 1
ATOM 6237 C CA . GLU B 1 275 ? 21.203 0.099 -36.969 1 47.22 275 GLU B CA 1
ATOM 6238 C C . GLU B 1 275 ? 21.906 0.261 -35.625 1 47.22 275 GLU B C 1
ATOM 6240 O O . GLU B 1 275 ? 22.891 -0.425 -35.344 1 47.22 275 GLU B O 1
ATOM 6245 N N . SER B 1 276 ? 21.75 1.342 -34.875 1 44.72 276 SER B N 1
ATOM 6246 C CA . SER B 1 276 ? 22.766 1.68 -33.906 1 44.72 276 SER B CA 1
ATOM 6247 C C . SER B 1 276 ? 22.516 0.978 -32.562 1 44.72 276 SER B C 1
ATOM 6249 O O . SER B 1 276 ? 23.422 0.786 -31.766 1 44.72 276 SER B O 1
ATOM 6251 N N . TYR B 1 277 ? 21.359 1.292 -31.75 1 49.62 277 TYR B N 1
ATOM 6252 C CA . TYR B 1 277 ? 21.25 0.723 -30.422 1 49.62 277 TYR B CA 1
ATOM 6253 C C . TYR B 1 277 ? 21 -0.78 -30.484 1 49.62 277 TYR B C 1
ATOM 6255 O O . TYR B 1 277 ? 20.297 -1.262 -31.375 1 49.62 277 TYR B O 1
ATOM 6263 N N . THR B 1 278 ? 21.953 -1.519 -29.859 1 54.62 278 THR B N 1
ATOM 6264 C CA . THR B 1 278 ? 21.625 -2.936 -29.766 1 54.62 278 THR B CA 1
ATOM 6265 C C . THR B 1 278 ? 20.141 -3.127 -29.453 1 54.62 278 THR B C 1
ATOM 6267 O O . THR B 1 278 ? 19.609 -2.484 -28.562 1 54.62 278 THR B O 1
ATOM 6270 N N . PHE B 1 279 ? 19.469 -3.598 -30.406 1 53.16 279 PHE B N 1
ATOM 6271 C CA . PHE B 1 279 ? 18.062 -3.959 -30.438 1 53.16 279 PHE B CA 1
ATOM 6272 C C . PHE B 1 279 ? 17.562 -4.281 -29.031 1 53.16 279 PHE B C 1
ATOM 6274 O O . PHE B 1 279 ? 16.469 -3.842 -28.641 1 53.16 279 PHE B O 1
ATOM 6281 N N . ALA B 1 280 ? 18.438 -4.832 -28.375 1 57.78 280 ALA B N 1
ATOM 6282 C CA . ALA B 1 280 ? 18.031 -5.422 -27.109 1 57.78 280 ALA B CA 1
ATOM 6283 C C . ALA B 1 280 ? 17.891 -4.355 -26.031 1 57.78 280 ALA B C 1
ATOM 6285 O O . ALA B 1 280 ? 16.938 -4.379 -25.234 1 57.78 280 ALA B O 1
ATOM 6286 N N . GLU B 1 281 ? 18.828 -3.393 -26.078 1 60.16 281 GLU B N 1
ATOM 6287 C CA . GLU B 1 281 ? 18.828 -2.416 -25 1 60.16 281 GLU B CA 1
ATOM 6288 C C . GLU B 1 281 ? 17.672 -1.419 -25.156 1 60.16 281 GLU B C 1
ATOM 6290 O O . GLU B 1 281 ? 17.031 -1.057 -24.172 1 60.16 281 GLU B O 1
ATOM 6295 N N . TYR B 1 282 ? 17.484 -1.057 -26.422 1 60.91 282 TYR B N 1
ATOM 6296 C CA . TYR B 1 282 ? 16.406 -0.137 -26.719 1 60.91 282 TYR B CA 1
ATOM 6297 C C . TYR B 1 282 ? 15.055 -0.751 -26.359 1 60.91 282 TYR B C 1
ATOM 6299 O O . TYR B 1 282 ? 14.188 -0.079 -25.781 1 60.91 282 TYR B O 1
ATOM 6307 N N . ALA B 1 283 ? 14.953 -2 -26.688 1 61.44 283 ALA B N 1
ATOM 6308 C CA . ALA B 1 283 ? 13.68 -2.686 -26.5 1 61.44 283 ALA B CA 1
ATOM 6309 C C . ALA B 1 283 ? 13.383 -2.893 -25.016 1 61.44 283 ALA B C 1
ATOM 6311 O O . ALA B 1 283 ? 12.227 -2.84 -24.594 1 61.44 283 ALA B O 1
ATOM 6312 N N . ARG B 1 284 ? 14.438 -3.168 -24.328 1 62.31 284 ARG B N 1
ATOM 6313 C CA . ARG B 1 284 ? 14.234 -3.527 -22.938 1 62.31 284 ARG B CA 1
ATOM 6314 C C . ARG B 1 284 ? 13.789 -2.316 -22.109 1 62.31 284 ARG B C 1
ATOM 6316 O O . ARG B 1 284 ? 12.977 -2.441 -21.203 1 62.31 284 ARG B O 1
ATOM 6323 N N . ARG B 1 285 ? 14.414 -1.189 -22.797 1 69 285 ARG B N 1
ATOM 6324 C CA . ARG B 1 285 ? 14.203 0.011 -21.984 1 69 285 ARG B CA 1
ATOM 6325 C C . ARG B 1 285 ? 13.039 0.835 -22.531 1 69 285 ARG B C 1
ATOM 6327 O O . ARG B 1 285 ? 12.789 0.849 -23.734 1 69 285 ARG B O 1
ATOM 6334 N N . GLY B 1 286 ? 11.922 0.972 -21.781 1 80.62 286 GLY B N 1
ATOM 6335 C CA . GLY B 1 286 ? 11.062 2.082 -22.156 1 80.62 286 GLY B CA 1
ATOM 6336 C C . GLY B 1 286 ? 9.586 1.717 -22.172 1 80.62 286 GLY B C 1
ATOM 6337 O O . GLY B 1 286 ? 8.727 2.559 -21.906 1 80.62 286 GLY B O 1
ATOM 6338 N N . PHE B 1 287 ? 9.398 0.386 -22.688 1 85.06 287 PHE B N 1
ATOM 6339 C CA . PHE B 1 287 ? 7.984 0.09 -22.859 1 85.06 287 PHE B CA 1
ATOM 6340 C C . PHE B 1 287 ? 7.234 0.26 -21.547 1 85.06 287 PHE B C 1
ATOM 6342 O O . PHE B 1 287 ? 6.109 0.764 -21.516 1 85.06 287 PHE B O 1
ATOM 6349 N N . PHE B 1 288 ? 7.844 -0.152 -20.516 1 84.88 288 PHE B N 1
ATOM 6350 C CA . PHE B 1 288 ? 7.141 -0.046 -19.25 1 84.88 288 PHE B CA 1
ATOM 6351 C C . PHE B 1 288 ? 6.922 1.414 -18.875 1 84.88 288 PHE B C 1
ATOM 6353 O O . PHE B 1 288 ? 5.871 1.772 -18.344 1 84.88 288 PHE B O 1
ATOM 6360 N N . GLU B 1 289 ? 7.941 2.195 -19.172 1 89.69 289 GLU B N 1
ATOM 6361 C CA . GLU B 1 289 ? 7.836 3.621 -18.875 1 89.69 289 GLU B CA 1
ATOM 6362 C C . GLU B 1 289 ? 6.738 4.277 -19.703 1 89.69 289 GLU B C 1
ATOM 6364 O O . GLU B 1 289 ? 5.941 5.059 -19.188 1 89.69 289 GLU B O 1
ATOM 6369 N N . LEU B 1 290 ? 6.703 3.896 -20.938 1 89.94 290 LEU B N 1
ATOM 6370 C CA . LEU B 1 290 ? 5.688 4.465 -21.812 1 89.94 290 LEU B CA 1
ATOM 6371 C C . LEU B 1 290 ? 4.297 3.977 -21.422 1 89.94 290 LEU B C 1
ATOM 6373 O O . LEU B 1 290 ? 3.328 4.734 -21.484 1 89.94 290 LEU B O 1
ATOM 6377 N N . LEU B 1 291 ? 4.277 2.74 -21.094 1 91.81 291 LEU B N 1
ATOM 6378 C CA . LEU B 1 291 ? 3.004 2.207 -20.609 1 91.81 291 LEU B CA 1
ATOM 6379 C C . LEU B 1 291 ? 2.545 2.934 -19.359 1 91.81 291 LEU B C 1
ATOM 6381 O O . LEU B 1 291 ? 1.369 3.281 -19.219 1 91.81 291 LEU B O 1
ATOM 6385 N N . ALA B 1 292 ? 3.385 3.193 -18.453 1 92.12 292 ALA B N 1
ATOM 6386 C CA . ALA B 1 292 ? 3.07 3.924 -17.219 1 92.12 292 ALA B CA 1
ATOM 6387 C C . ALA B 1 292 ? 2.557 5.324 -17.531 1 92.12 292 ALA B C 1
ATOM 6389 O O . ALA B 1 292 ? 1.573 5.781 -16.953 1 92.12 292 ALA B O 1
ATOM 6390 N N . VAL B 1 293 ? 3.232 5.988 -18.438 1 94.12 293 VAL B N 1
ATOM 6391 C CA . VAL B 1 293 ? 2.832 7.332 -18.844 1 94.12 293 VAL B CA 1
ATOM 6392 C C . VAL B 1 293 ? 1.42 7.301 -19.422 1 94.12 293 VAL B C 1
ATOM 6394 O O . VAL B 1 293 ? 0.604 8.18 -19.141 1 94.12 293 VAL B O 1
ATOM 6397 N N . THR B 1 294 ? 1.186 6.324 -20.219 1 94.5 294 THR B N 1
ATOM 6398 C CA . THR B 1 294 ? -0.134 6.215 -20.828 1 94.5 294 THR B CA 1
ATOM 6399 C C . THR B 1 294 ? -1.207 5.992 -19.766 1 94.5 294 THR B C 1
ATOM 6401 O O . THR B 1 294 ? -2.316 6.52 -19.875 1 94.5 294 THR B O 1
ATOM 6404 N N . LEU B 1 295 ? -0.888 5.266 -18.812 1 94.94 295 LEU B N 1
ATOM 6405 C CA . LEU B 1 295 ? -1.831 5.047 -17.719 1 94.94 295 LEU B CA 1
ATOM 6406 C C . LEU B 1 295 ? -2.043 6.328 -16.922 1 94.94 295 LEU B C 1
ATOM 6408 O O . LEU B 1 295 ? -3.16 6.613 -16.484 1 94.94 295 LEU B O 1
ATOM 6412 N N . ILE B 1 296 ? -1.032 7.09 -16.703 1 94.56 296 ILE B N 1
ATOM 6413 C CA . ILE B 1 296 ? -1.137 8.391 -16.047 1 94.56 296 ILE B CA 1
ATOM 6414 C C . ILE B 1 296 ? -2.041 9.305 -16.875 1 94.56 296 ILE B C 1
ATOM 6416 O O . ILE B 1 296 ? -2.918 9.977 -16.312 1 94.56 296 ILE B O 1
ATOM 6420 N N . ASN B 1 297 ? -1.823 9.297 -18.172 1 95.81 297 ASN B N 1
ATOM 6421 C CA . ASN B 1 297 ? -2.635 10.125 -19.062 1 95.81 297 ASN B CA 1
ATOM 6422 C C . ASN B 1 297 ? -4.105 9.727 -19.016 1 95.81 297 ASN B C 1
ATOM 6424 O O . ASN B 1 297 ? -4.988 10.586 -19.031 1 95.81 297 ASN B O 1
ATOM 6428 N N . LEU B 1 298 ? -4.262 8.438 -18.984 1 95.12 298 LEU B N 1
ATOM 6429 C CA . LEU B 1 298 ? -5.641 7.969 -18.906 1 95.12 298 LEU B CA 1
ATOM 6430 C C . LEU B 1 298 ? -6.293 8.43 -17.609 1 95.12 298 LEU B C 1
ATOM 6432 O O . LEU B 1 298 ? -7.457 8.836 -17.609 1 95.12 298 LEU B O 1
ATOM 6436 N N . SER B 1 299 ? -5.586 8.391 -16.562 1 94.19 299 SER B N 1
ATOM 6437 C CA . SER B 1 299 ? -6.09 8.859 -15.273 1 94.19 299 SER B CA 1
ATOM 6438 C C . SER B 1 299 ? -6.398 10.352 -15.32 1 94.19 299 SER B C 1
ATOM 6440 O O . SER B 1 299 ? -7.438 10.797 -14.82 1 94.19 299 SER B O 1
ATOM 6442 N N . LEU B 1 300 ? -5.496 11.102 -15.914 1 94.19 300 LEU B N 1
ATOM 6443 C CA . LEU B 1 300 ? -5.688 12.539 -16.062 1 94.19 300 LEU B CA 1
ATOM 6444 C C . LEU B 1 300 ? -6.91 12.844 -16.922 1 94.19 300 LEU B C 1
ATOM 6446 O O . LEU B 1 300 ? -7.727 13.703 -16.578 1 94.19 300 LEU B O 1
ATOM 6450 N N . LEU B 1 301 ? -7.004 12.117 -17.969 1 94.56 301 LEU B N 1
ATOM 6451 C CA . LEU B 1 301 ? -8.141 12.266 -18.875 1 94.56 301 LEU B CA 1
ATOM 6452 C C . LEU B 1 301 ? -9.453 12.016 -18.156 1 94.56 301 LEU B C 1
ATOM 6454 O O . LEU B 1 301 ? -10.375 12.828 -18.234 1 94.56 301 LEU B O 1
ATOM 6458 N N . ASN B 1 302 ? -9.508 10.961 -17.453 1 91.94 302 ASN B N 1
ATOM 6459 C CA . ASN B 1 302 ? -10.719 10.602 -16.719 1 91.94 302 ASN B CA 1
ATOM 6460 C C . ASN B 1 302 ? -11.047 11.625 -15.633 1 91.94 302 ASN B C 1
ATOM 6462 O O . ASN B 1 302 ? -12.211 11.961 -15.422 1 91.94 302 ASN B O 1
ATOM 6466 N N . GLY B 1 303 ? -10.07 12.109 -15.016 1 90.44 303 GLY B N 1
ATOM 6467 C CA . GLY B 1 303 ? -10.273 13.141 -14.008 1 90.44 303 GLY B CA 1
ATOM 6468 C C . GLY B 1 303 ? -10.852 14.422 -14.578 1 90.44 303 GLY B C 1
ATOM 6469 O O . GLY B 1 303 ? -11.781 14.992 -14.008 1 90.44 303 GLY B O 1
ATOM 6470 N N . VAL B 1 304 ? -10.336 14.867 -15.695 1 91.88 304 VAL B N 1
ATOM 6471 C CA . VAL B 1 304 ? -10.766 16.125 -16.312 1 91.88 304 VAL B CA 1
ATOM 6472 C C . VAL B 1 304 ? -12.195 15.969 -16.828 1 91.88 304 VAL B C 1
ATOM 6474 O O . VAL B 1 304 ? -13.039 16.844 -16.594 1 91.88 304 VAL B O 1
ATOM 6477 N N . ILE B 1 305 ? -12.477 14.891 -17.438 1 89.88 305 ILE B N 1
ATOM 6478 C CA . ILE B 1 305 ? -13.789 14.664 -18.031 1 89.88 305 ILE B CA 1
ATOM 6479 C C . ILE B 1 305 ? -14.836 14.562 -16.922 1 89.88 305 ILE B C 1
ATOM 6481 O O . ILE B 1 305 ? -15.945 15.086 -17.062 1 89.88 305 ILE B O 1
ATOM 6485 N N . THR B 1 306 ? -14.414 13.977 -15.836 1 84.31 306 THR B N 1
ATOM 6486 C CA . THR B 1 306 ? -15.375 13.695 -14.773 1 84.31 306 THR B CA 1
ATOM 6487 C C . THR B 1 306 ? -15.547 14.906 -13.867 1 84.31 306 THR B C 1
ATOM 6489 O O . THR B 1 306 ? -16.656 15.211 -13.43 1 84.31 306 THR B O 1
ATOM 6492 N N . PHE B 1 307 ? -14.523 15.719 -13.719 1 86.81 307 PHE B N 1
ATOM 6493 C CA . PHE B 1 307 ? -14.578 16.688 -12.633 1 86.81 307 PHE B CA 1
ATOM 6494 C C . PHE B 1 307 ? -14.594 18.109 -13.188 1 86.81 307 PHE B C 1
ATOM 6496 O O . PHE B 1 307 ? -14.656 19.078 -12.43 1 86.81 307 PHE B O 1
ATOM 6503 N N . THR B 1 308 ? -14.57 18.312 -14.43 1 85.88 308 THR B N 1
ATOM 6504 C CA . THR B 1 308 ? -14.586 19.656 -14.977 1 85.88 308 THR B CA 1
ATOM 6505 C C . THR B 1 308 ? -15.953 19.969 -15.586 1 85.88 308 THR B C 1
ATOM 6507 O O . THR B 1 308 ? -16.438 19.234 -16.453 1 85.88 308 THR B O 1
ATOM 6510 N N . HIS B 1 309 ? -16.547 20.969 -14.992 1 81.25 309 HIS B N 1
ATOM 6511 C CA . HIS B 1 309 ? -17.812 21.453 -15.547 1 81.25 309 HIS B CA 1
ATOM 6512 C C . HIS B 1 309 ? -17.594 22.703 -16.391 1 81.25 309 HIS B C 1
ATOM 6514 O O . HIS B 1 309 ? -17.047 23.703 -15.906 1 81.25 309 HIS B O 1
ATOM 6520 N N . LEU B 1 310 ? -17.891 22.578 -17.609 1 76.31 310 LEU B N 1
ATOM 6521 C CA . LEU B 1 310 ? -17.594 23.656 -18.547 1 76.31 310 LEU B CA 1
ATOM 6522 C C . LEU B 1 310 ? -18.844 24.422 -18.938 1 76.31 310 LEU B C 1
ATOM 6524 O O . LEU B 1 310 ? -19.766 23.844 -19.547 1 76.31 310 LEU B O 1
ATOM 6528 N N . ILE B 1 311 ? -18.844 25.641 -18.469 1 74.19 311 ILE B N 1
ATOM 6529 C CA . ILE B 1 311 ? -20 26.484 -18.781 1 74.19 311 ILE B CA 1
ATOM 6530 C C . ILE B 1 311 ? -19.703 27.344 -19.984 1 74.19 311 ILE B C 1
ATOM 6532 O O . ILE B 1 311 ? -20.516 27.453 -20.906 1 74.19 311 ILE B O 1
ATOM 6536 N N . ASN B 1 312 ? -18.469 27.875 -20.062 1 86.44 312 ASN B N 1
ATOM 6537 C CA . ASN B 1 312 ? -18.062 28.75 -21.156 1 86.44 312 ASN B CA 1
ATOM 6538 C C . ASN B 1 312 ? -17.734 27.953 -22.422 1 86.44 312 ASN B C 1
ATOM 6540 O O . ASN B 1 312 ? -16.969 26.984 -22.375 1 86.44 312 ASN B O 1
ATOM 6544 N N . ARG B 1 313 ? -18.328 28.344 -23.547 1 88.12 313 ARG B N 1
ATOM 6545 C CA . ARG B 1 313 ? -18.203 27.625 -24.812 1 88.12 313 ARG B CA 1
ATOM 6546 C C . ARG B 1 313 ? -16.75 27.609 -25.281 1 88.12 313 ARG B C 1
ATOM 6548 O O . ARG B 1 313 ? -16.266 26.594 -25.781 1 88.12 313 ARG B O 1
ATOM 6555 N N . ALA B 1 314 ? -16.172 28.734 -25.125 1 89.38 314 ALA B N 1
ATOM 6556 C CA . ALA B 1 314 ? -14.789 28.828 -25.594 1 89.38 314 ALA B CA 1
ATOM 6557 C C . ALA B 1 314 ? -13.867 27.938 -24.781 1 89.38 314 ALA B C 1
ATOM 6559 O O . ALA B 1 314 ? -13.016 27.234 -25.328 1 89.38 314 ALA B O 1
ATOM 6560 N N . LEU B 1 315 ? -14.07 27.984 -23.531 1 89.19 315 LEU B N 1
ATOM 6561 C CA . LEU B 1 315 ? -13.258 27.156 -22.656 1 89.19 315 LEU B CA 1
ATOM 6562 C C . LEU B 1 315 ? -13.562 25.672 -22.859 1 89.19 315 LEU B C 1
ATOM 6564 O O . LEU B 1 315 ? -12.656 24.844 -22.797 1 89.19 315 LEU B O 1
ATOM 6568 N N . LYS B 1 316 ? -14.766 25.438 -23.141 1 91.12 316 LYS B N 1
ATOM 6569 C CA . LYS B 1 316 ? -15.164 24.062 -23.422 1 91.12 316 LYS B CA 1
ATOM 6570 C C . LYS B 1 316 ? -14.469 23.531 -24.672 1 91.12 316 LYS B C 1
ATOM 6572 O O . LYS B 1 316 ? -13.961 22.422 -24.672 1 91.12 316 LYS B O 1
ATOM 6577 N N . ALA B 1 317 ? -14.438 24.344 -25.672 1 93.31 317 ALA B N 1
ATOM 6578 C CA . ALA B 1 317 ? -13.789 23.953 -26.906 1 93.31 317 ALA B CA 1
ATOM 6579 C C . ALA B 1 317 ? -12.289 23.766 -26.719 1 93.31 317 ALA B C 1
ATOM 6581 O O . ALA B 1 317 ? -11.695 22.844 -27.266 1 93.31 317 ALA B O 1
ATOM 6582 N N . ALA B 1 318 ? -11.742 24.594 -25.969 1 93.44 318 ALA B N 1
ATOM 6583 C CA . ALA B 1 318 ? -10.312 24.516 -25.703 1 93.44 318 ALA B CA 1
ATOM 6584 C C . ALA B 1 318 ? -9.969 23.234 -24.953 1 93.44 318 ALA B C 1
ATOM 6586 O O . ALA B 1 318 ? -9.016 22.531 -25.312 1 93.44 318 ALA B O 1
ATOM 6587 N N . VAL B 1 319 ? -10.758 22.984 -24 1 93.56 319 VAL B N 1
ATOM 6588 C CA . VAL B 1 319 ? -10.508 21.797 -23.203 1 93.56 319 VAL B CA 1
ATOM 6589 C C . VAL B 1 319 ? -10.695 20.547 -24.062 1 93.56 319 VAL B C 1
ATOM 6591 O O . VAL B 1 319 ? -9.891 19.609 -24 1 93.56 319 VAL B O 1
ATOM 6594 N N . LYS B 1 320 ? -11.688 20.531 -24.891 1 94.31 320 LYS B N 1
ATOM 6595 C CA . LYS B 1 320 ? -11.938 19.391 -25.766 1 94.31 320 LYS B CA 1
ATOM 6596 C C . LYS B 1 320 ? -10.781 19.188 -26.734 1 94.31 320 LYS B C 1
ATOM 6598 O O . LYS B 1 320 ? -10.375 18.047 -27 1 94.31 320 LYS B O 1
ATOM 6603 N N . LEU B 1 321 ? -10.297 20.219 -27.188 1 95.62 321 LEU B N 1
ATOM 6604 C CA . LEU B 1 321 ? -9.18 20.141 -28.125 1 95.62 321 LEU B CA 1
ATOM 6605 C C . LEU B 1 321 ? -7.934 19.609 -27.438 1 95.62 321 LEU B C 1
ATOM 6607 O O . LEU B 1 321 ? -7.223 18.766 -27.984 1 95.62 321 LEU B O 1
ATOM 6611 N N . LEU B 1 322 ? -7.719 20.109 -26.281 1 96.56 322 LEU B N 1
ATOM 6612 C CA . LEU B 1 322 ? -6.543 19.672 -25.531 1 96.56 322 LEU B CA 1
ATOM 6613 C C . LEU B 1 322 ? -6.664 18.219 -25.125 1 96.56 322 LEU B C 1
ATOM 6615 O O . LEU B 1 322 ? -5.672 17.484 -25.125 1 96.56 322 LEU B O 1
ATOM 6619 N N . LEU B 1 323 ? -7.812 17.828 -24.781 1 96.69 323 LEU B N 1
ATOM 6620 C CA . LEU B 1 323 ? -8.039 16.422 -24.453 1 96.69 323 LEU B CA 1
ATOM 6621 C C . LEU B 1 323 ? -7.824 15.531 -25.672 1 96.69 323 LEU B C 1
ATOM 6623 O O . LEU B 1 323 ? -7.246 14.453 -25.578 1 96.69 323 LEU B O 1
ATOM 6627 N N . THR B 1 324 ? -8.312 16.016 -26.766 1 97.12 324 THR B N 1
ATOM 6628 C CA . THR B 1 324 ? -8.117 15.273 -28.016 1 97.12 324 THR B CA 1
ATOM 6629 C C . THR B 1 324 ? -6.637 15.117 -28.328 1 97.12 324 THR B C 1
ATOM 6631 O O . THR B 1 324 ? -6.184 14.031 -28.688 1 97.12 324 THR B O 1
ATOM 6634 N N . LEU B 1 325 ? -5.945 16.188 -28.156 1 96.81 325 LEU B N 1
ATOM 6635 C CA . LEU B 1 325 ? -4.504 16.141 -28.391 1 96.81 325 LEU B CA 1
ATOM 6636 C C . LEU B 1 325 ? -3.834 15.164 -27.422 1 96.81 325 LEU B C 1
ATOM 6638 O O . LEU B 1 325 ? -2.969 14.383 -27.844 1 96.81 325 LEU B O 1
ATOM 6642 N N . LEU B 1 326 ? -4.234 15.195 -26.203 1 96.88 326 LEU B N 1
ATOM 6643 C CA . LEU B 1 326 ? -3.68 14.297 -25.203 1 96.88 326 LEU B CA 1
ATOM 6644 C C . LEU B 1 326 ? -3.912 12.844 -25.578 1 96.88 326 LEU B C 1
ATOM 6646 O O . LEU B 1 326 ? -3.025 12 -25.422 1 96.88 326 LEU B O 1
ATOM 6650 N N . ILE B 1 327 ? -5.027 12.531 -26.078 1 97.62 327 ILE B N 1
ATOM 6651 C CA . ILE B 1 327 ? -5.371 11.172 -26.469 1 97.62 327 ILE B CA 1
ATOM 6652 C C . ILE B 1 327 ? -4.527 10.75 -27.672 1 97.62 327 ILE B C 1
ATOM 6654 O O . ILE B 1 327 ? -3.99 9.641 -27.703 1 97.62 327 ILE B O 1
ATOM 6658 N N . ILE B 1 328 ? -4.387 11.633 -28.625 1 96.19 328 ILE B N 1
ATOM 6659 C CA . ILE B 1 328 ? -3.635 11.336 -29.844 1 96.19 328 ILE B CA 1
ATOM 6660 C C . ILE B 1 328 ? -2.174 11.062 -29.484 1 96.19 328 ILE B C 1
ATOM 6662 O O . ILE B 1 328 ? -1.601 10.062 -29.922 1 96.19 328 ILE B O 1
ATOM 6666 N N . VAL B 1 329 ? -1.603 11.898 -28.703 1 95.81 329 VAL B N 1
ATOM 6667 C CA . VAL B 1 329 ? -0.199 11.719 -28.344 1 95.81 329 VAL B CA 1
ATOM 6668 C C . VAL B 1 329 ? -0.038 10.477 -27.484 1 95.81 329 VAL B C 1
ATOM 6670 O O . VAL B 1 329 ? 0.979 9.781 -27.562 1 95.81 329 VAL B O 1
ATOM 6673 N N . SER B 1 330 ? -1.019 10.203 -26.641 1 95.69 330 SER B N 1
ATOM 6674 C CA . SER B 1 330 ? -0.991 8.961 -25.859 1 95.69 330 SER B CA 1
ATOM 6675 C C . SER B 1 330 ? -1.037 7.742 -26.781 1 95.69 330 SER B C 1
ATOM 6677 O O . SER B 1 330 ? -0.374 6.738 -26.516 1 95.69 330 SER B O 1
ATOM 6679 N N . GLY B 1 331 ? -1.835 7.871 -27.812 1 95.25 331 GLY B N 1
ATOM 6680 C CA . GLY B 1 331 ? -1.877 6.805 -28.797 1 95.25 331 GLY B CA 1
ATOM 6681 C C . GLY B 1 331 ? -0.537 6.555 -29.469 1 95.25 331 GLY B C 1
ATOM 6682 O O . GLY B 1 331 ? -0.137 5.402 -29.656 1 95.25 331 GLY B O 1
ATOM 6683 N N . ILE B 1 332 ? 0.11 7.621 -29.766 1 92.69 332 ILE B N 1
ATOM 6684 C CA . ILE B 1 332 ? 1.428 7.52 -30.375 1 92.69 332 ILE B CA 1
ATOM 6685 C C . ILE B 1 332 ? 2.396 6.828 -29.422 1 92.69 332 ILE B C 1
ATOM 6687 O O . ILE B 1 332 ? 3.152 5.941 -29.828 1 92.69 332 ILE B O 1
ATOM 6691 N N . MET B 1 333 ? 2.348 7.199 -28.203 1 92.19 333 MET B N 1
ATOM 6692 C CA . MET B 1 333 ? 3.223 6.59 -27.203 1 92.19 333 MET B CA 1
ATOM 6693 C C . MET B 1 333 ? 2.881 5.117 -27.016 1 92.19 333 MET B C 1
ATOM 6695 O O . MET B 1 333 ? 3.773 4.285 -26.844 1 92.19 333 MET B O 1
ATOM 6699 N N . LEU B 1 334 ? 1.65 4.875 -27.062 1 93.5 334 LEU B N 1
ATOM 6700 C CA . LEU B 1 334 ? 1.197 3.498 -26.922 1 93.5 334 LEU B CA 1
ATOM 6701 C C . LEU B 1 334 ? 1.679 2.639 -28.078 1 93.5 334 LEU B C 1
ATOM 6703 O O . LEU B 1 334 ? 2.137 1.513 -27.875 1 93.5 334 LEU B O 1
ATOM 6707 N N . VAL B 1 335 ? 1.566 3.148 -29.281 1 91.88 335 VAL B N 1
ATOM 6708 C CA . VAL B 1 335 ? 2.043 2.439 -30.453 1 91.88 335 VAL B CA 1
ATOM 6709 C C . VAL B 1 335 ? 3.553 2.238 -30.359 1 91.88 335 VAL B C 1
ATOM 6711 O O . VAL B 1 335 ? 4.062 1.161 -30.688 1 91.88 335 VAL B O 1
ATOM 6714 N N . SER B 1 336 ? 4.246 3.252 -29.922 1 88.31 336 SER B N 1
ATOM 6715 C CA . SER B 1 336 ? 5.688 3.146 -29.734 1 88.31 336 SER B CA 1
ATOM 6716 C C . SER B 1 336 ? 6.035 2.045 -28.734 1 88.31 336 SER B C 1
ATOM 6718 O O . SER B 1 336 ? 6.934 1.237 -28.984 1 88.31 336 SER B O 1
ATOM 6720 N N . ALA B 1 337 ? 5.312 2.031 -27.641 1 90.12 337 ALA B N 1
ATOM 6721 C CA . ALA B 1 337 ? 5.531 0.993 -26.625 1 90.12 337 ALA B CA 1
ATOM 6722 C C . ALA B 1 337 ? 5.227 -0.39 -27.203 1 90.12 337 ALA B C 1
ATOM 6724 O O . ALA B 1 337 ? 5.945 -1.354 -26.922 1 90.12 337 ALA B O 1
ATOM 6725 N N . PHE B 1 338 ? 4.195 -0.509 -28 1 91.25 338 PHE B N 1
ATOM 6726 C CA . PHE B 1 338 ? 3.779 -1.765 -28.609 1 91.25 338 PHE B CA 1
ATOM 6727 C C . PHE B 1 338 ? 4.855 -2.287 -29.562 1 91.25 338 PHE B C 1
ATOM 6729 O O . PHE B 1 338 ? 5.203 -3.469 -29.516 1 91.25 338 PHE B O 1
ATOM 6736 N N . VAL B 1 339 ? 5.387 -1.415 -30.344 1 88.31 339 VAL B N 1
ATOM 6737 C CA . VAL B 1 339 ? 6.41 -1.784 -31.312 1 88.31 339 VAL B CA 1
ATOM 6738 C C . VAL B 1 339 ? 7.688 -2.201 -30.578 1 88.31 339 VAL B C 1
ATOM 6740 O O . VAL B 1 339 ? 8.305 -3.211 -30.922 1 88.31 339 VAL B O 1
ATOM 6743 N N . ARG B 1 340 ? 8.016 -1.489 -29.562 1 85 340 ARG B N 1
ATOM 6744 C CA . ARG B 1 340 ? 9.211 -1.811 -28.797 1 85 340 ARG B CA 1
ATOM 6745 C C . ARG B 1 340 ? 9.094 -3.195 -28.156 1 85 340 ARG B C 1
ATOM 6747 O O . ARG B 1 340 ? 10.039 -3.982 -28.203 1 85 340 ARG B O 1
ATOM 6754 N N . LEU B 1 341 ? 8 -3.461 -27.641 1 89.06 341 LEU B N 1
ATOM 6755 C CA . LEU B 1 341 ? 7.816 -4.762 -27.016 1 89.06 341 LEU B CA 1
ATOM 6756 C C . LEU B 1 341 ? 7.773 -5.875 -28.047 1 89.06 341 LEU B C 1
ATOM 6758 O O . LEU B 1 341 ? 8.273 -6.977 -27.812 1 89.06 341 LEU B O 1
ATOM 6762 N N . SER B 1 342 ? 7.199 -5.562 -29.203 1 89.75 342 SER B N 1
ATOM 6763 C CA . SER B 1 342 ? 7.176 -6.539 -30.281 1 89.75 342 SER B CA 1
ATOM 6764 C C . SER B 1 342 ? 8.594 -6.891 -30.734 1 89.75 342 SER B C 1
ATOM 6766 O O . SER B 1 342 ? 8.898 -8.062 -30.969 1 89.75 342 SER B O 1
ATOM 6768 N N . LEU B 1 343 ? 9.391 -5.922 -30.781 1 84.94 343 LEU B N 1
ATOM 6769 C CA . LEU B 1 343 ? 10.781 -6.145 -31.156 1 84.94 343 LEU B CA 1
ATOM 6770 C C . LEU B 1 343 ? 11.508 -6.953 -30.078 1 84.94 343 LEU B C 1
ATOM 6772 O O . LEU B 1 343 ? 12.289 -7.852 -30.406 1 84.94 343 LEU B O 1
ATOM 6776 N N . TYR B 1 344 ? 11.195 -6.648 -28.906 1 86.06 344 TYR B N 1
ATOM 6777 C CA . TYR B 1 344 ? 11.789 -7.371 -27.797 1 86.06 344 TYR B CA 1
ATOM 6778 C C . TYR B 1 344 ? 11.383 -8.844 -27.812 1 86.06 344 TYR B C 1
ATOM 6780 O O . TYR B 1 344 ? 12.227 -9.727 -27.625 1 86.06 344 TYR B O 1
ATOM 6788 N N . GLU B 1 345 ? 10.164 -9.094 -28.094 1 88.94 345 GLU B N 1
ATOM 6789 C CA . GLU B 1 345 ? 9.648 -10.453 -28.156 1 88.94 345 GLU B CA 1
ATOM 6790 C C . GLU B 1 345 ? 10.234 -11.219 -29.328 1 88.94 345 GLU B C 1
ATOM 6792 O O . GLU B 1 345 ? 10.547 -12.406 -29.219 1 88.94 345 GLU B O 1
ATOM 6797 N N . SER B 1 346 ? 10.414 -10.562 -30.391 1 85.88 346 SER B N 1
ATOM 6798 C CA . SER B 1 346 ? 10.984 -11.203 -31.562 1 85.88 346 SER B CA 1
ATOM 6799 C C . SER B 1 346 ? 12.453 -11.547 -31.359 1 85.88 346 SER B C 1
ATOM 6801 O O . SER B 1 346 ? 12.938 -12.57 -31.844 1 85.88 346 SER B O 1
ATOM 6803 N N . ALA B 1 347 ? 13.102 -10.766 -30.531 1 82.75 347 ALA B N 1
ATOM 6804 C CA . ALA B 1 347 ? 14.539 -10.953 -30.328 1 82.75 347 ALA B CA 1
ATOM 6805 C C . ALA B 1 347 ? 14.805 -11.953 -29.203 1 82.75 347 ALA B C 1
ATOM 6807 O O . ALA B 1 347 ? 15.727 -12.766 -29.297 1 82.75 347 ALA B O 1
ATOM 6808 N N . TYR B 1 348 ? 13.93 -11.898 -28.25 1 86.44 348 TYR B N 1
ATOM 6809 C CA . TYR B 1 348 ? 14.289 -12.648 -27.047 1 86.44 348 TYR B CA 1
ATOM 6810 C C . TYR B 1 348 ? 13.242 -13.711 -26.734 1 86.44 348 TYR B C 1
ATOM 6812 O O . TYR B 1 348 ? 13.43 -14.523 -25.828 1 86.44 348 TYR B O 1
ATOM 6820 N N . GLY B 1 349 ? 12.18 -13.727 -27.516 1 91.12 349 GLY B N 1
ATOM 6821 C CA . GLY B 1 349 ? 11.156 -14.75 -27.344 1 91.12 349 GLY B CA 1
ATOM 6822 C C . GLY B 1 349 ? 9.938 -14.25 -26.578 1 91.12 349 GLY B C 1
ATOM 6823 O O . GLY B 1 349 ? 9.984 -13.188 -25.969 1 91.12 349 GLY B O 1
ATOM 6824 N N . PHE B 1 350 ? 8.914 -15.016 -26.641 1 93.06 350 PHE B N 1
ATOM 6825 C CA . PHE B 1 350 ? 7.648 -14.664 -26.016 1 93.06 350 PHE B CA 1
ATOM 6826 C C . PHE B 1 350 ? 7.539 -15.273 -24.625 1 93.06 350 PHE B C 1
ATOM 6828 O O . PHE B 1 350 ? 7.922 -16.422 -24.406 1 93.06 350 PHE B O 1
ATOM 6835 N N . THR B 1 351 ? 7.195 -14.469 -23.719 1 93.19 351 THR B N 1
ATOM 6836 C CA . THR B 1 351 ? 6.941 -14.914 -22.359 1 93.19 351 THR B CA 1
ATOM 6837 C C . THR B 1 351 ? 5.609 -14.375 -21.844 1 93.19 351 THR B C 1
ATOM 6839 O O . THR B 1 351 ? 5.02 -13.484 -22.453 1 93.19 351 THR B O 1
ATOM 6842 N N . PHE B 1 352 ? 5.129 -14.984 -20.812 1 92.88 352 PHE B N 1
ATOM 6843 C CA . PHE B 1 352 ? 3.863 -14.547 -20.219 1 92.88 352 PHE B CA 1
ATOM 6844 C C . PHE B 1 352 ? 3.951 -13.102 -19.75 1 92.88 352 PHE B C 1
ATOM 6846 O O . PHE B 1 352 ? 3.016 -12.32 -19.953 1 92.88 352 PHE B O 1
ATOM 6853 N N . ASP B 1 353 ? 5.137 -12.656 -19.203 1 90.75 353 ASP B N 1
ATOM 6854 C CA . ASP B 1 353 ? 5.352 -11.32 -18.641 1 90.75 353 ASP B CA 1
ATOM 6855 C C . ASP B 1 353 ? 5.352 -10.266 -19.75 1 90.75 353 ASP B C 1
ATOM 6857 O O . ASP B 1 353 ? 5.16 -9.078 -19.469 1 90.75 353 ASP B O 1
ATOM 6861 N N . ARG B 1 354 ? 5.539 -10.773 -20.984 1 91.5 354 ARG B N 1
ATOM 6862 C CA . ARG B 1 354 ? 5.574 -9.828 -22.094 1 91.5 354 ARG B CA 1
ATOM 6863 C C . ARG B 1 354 ? 4.25 -9.828 -22.844 1 91.5 354 ARG B C 1
ATOM 6865 O O . ARG B 1 354 ? 3.768 -8.773 -23.266 1 91.5 354 ARG B O 1
ATOM 6872 N N . VAL B 1 355 ? 3.686 -10.961 -22.922 1 93.44 355 VAL B N 1
ATOM 6873 C CA . VAL B 1 355 ? 2.461 -11.094 -23.703 1 93.44 355 VAL B CA 1
ATOM 6874 C C . VAL B 1 355 ? 1.309 -10.406 -22.984 1 93.44 355 VAL B C 1
ATOM 6876 O O . VAL B 1 355 ? 0.434 -9.812 -23.625 1 93.44 355 VAL B O 1
ATOM 6879 N N . LEU B 1 356 ? 1.291 -10.406 -21.641 1 93.69 356 LEU B N 1
ATOM 6880 C CA . LEU B 1 356 ? 0.217 -9.797 -20.859 1 93.69 356 LEU B CA 1
ATOM 6881 C C . LEU B 1 356 ? 0.179 -8.289 -21.078 1 93.69 356 LEU B C 1
ATOM 6883 O O . LEU B 1 356 ? -0.853 -7.738 -21.484 1 93.69 356 LEU B O 1
ATOM 6887 N N . PRO B 1 357 ? 1.295 -7.582 -20.891 1 92.62 357 PRO B N 1
ATOM 6888 C CA . PRO B 1 357 ? 1.244 -6.145 -21.156 1 92.62 357 PRO B CA 1
ATOM 6889 C C . PRO B 1 357 ? 0.997 -5.832 -22.641 1 92.62 357 PRO B C 1
ATOM 6891 O O . PRO B 1 357 ? 0.373 -4.816 -22.953 1 92.62 357 PRO B O 1
ATOM 6894 N N . HIS B 1 358 ? 1.48 -6.68 -23.484 1 93.5 358 HIS B N 1
ATOM 6895 C CA . HIS B 1 358 ? 1.244 -6.508 -24.906 1 93.5 358 HIS B CA 1
ATOM 6896 C C . HIS B 1 358 ? -0.247 -6.516 -25.234 1 93.5 358 HIS B C 1
ATOM 6898 O O . HIS B 1 358 ? -0.741 -5.641 -25.938 1 93.5 358 HIS B O 1
ATOM 6904 N N . SER B 1 359 ? -0.907 -7.52 -24.703 1 95 359 SER B N 1
ATOM 6905 C CA . SER B 1 359 ? -2.352 -7.602 -24.891 1 95 359 SER B CA 1
ATOM 6906 C C . SER B 1 359 ? -3.072 -6.469 -24.172 1 95 359 SER B C 1
ATOM 6908 O O . SER B 1 359 ? -4.082 -5.961 -24.672 1 95 359 SER B O 1
ATOM 6910 N N . PHE B 1 360 ? -2.609 -6.055 -23.016 1 95.62 360 PHE B N 1
ATOM 6911 C CA . PHE B 1 360 ? -3.197 -4.969 -22.25 1 95.62 360 PHE B CA 1
ATOM 6912 C C . PHE B 1 360 ? -3.15 -3.658 -23.031 1 95.62 360 PHE B C 1
ATOM 6914 O O . PHE B 1 360 ? -4.074 -2.848 -22.938 1 95.62 360 PHE B O 1
ATOM 6921 N N . MET B 1 361 ? -2.07 -3.461 -23.781 1 96.06 361 MET B N 1
ATOM 6922 C CA . MET B 1 361 ? -1.941 -2.244 -24.578 1 96.06 361 MET B CA 1
ATOM 6923 C C . MET B 1 361 ? -3.025 -2.18 -25.641 1 96.06 361 MET B C 1
ATOM 6925 O O . MET B 1 361 ? -3.486 -1.094 -26 1 96.06 361 MET B O 1
ATOM 6929 N N . LEU B 1 362 ? -3.473 -3.295 -26.078 1 95.56 362 LEU B N 1
ATOM 6930 C CA . LEU B 1 362 ? -4.582 -3.326 -27.031 1 95.56 362 LEU B CA 1
ATOM 6931 C C . LEU B 1 362 ? -5.875 -2.867 -26.375 1 95.56 362 LEU B C 1
ATOM 6933 O O . LEU B 1 362 ? -6.656 -2.123 -26.969 1 95.56 362 LEU B O 1
ATOM 6937 N N . LEU B 1 363 ? -6.102 -3.332 -25.172 1 96.75 363 LEU B N 1
ATOM 6938 C CA . LEU B 1 363 ? -7.25 -2.857 -24.406 1 96.75 363 LEU B CA 1
ATOM 6939 C C . LEU B 1 363 ? -7.191 -1.346 -24.219 1 96.75 363 LEU B C 1
ATOM 6941 O O . LEU B 1 363 ? -8.195 -0.654 -24.391 1 96.75 363 LEU B O 1
ATOM 6945 N N . LEU B 1 364 ? -5.984 -0.864 -23.875 1 96.62 364 LEU B N 1
ATOM 6946 C CA . LEU B 1 364 ? -5.828 0.569 -23.656 1 96.62 364 LEU B CA 1
ATOM 6947 C C . LEU B 1 364 ? -6.133 1.349 -24.938 1 96.62 364 LEU B C 1
ATOM 6949 O O . LEU B 1 364 ? -6.715 2.434 -24.875 1 96.62 364 LEU B O 1
ATOM 6953 N N . ALA B 1 365 ? -5.727 0.808 -26.047 1 96.81 365 ALA B N 1
ATOM 6954 C CA . ALA B 1 365 ? -6.027 1.453 -27.328 1 96.81 365 ALA B CA 1
ATOM 6955 C C . ALA B 1 365 ? -7.531 1.602 -27.516 1 96.81 365 ALA B C 1
ATOM 6957 O O . ALA B 1 365 ? -8.016 2.672 -27.906 1 96.81 365 ALA B O 1
ATOM 6958 N N . VAL B 1 366 ? -8.211 0.588 -27.234 1 96.5 366 VAL B N 1
ATOM 6959 C CA . VAL B 1 366 ? -9.664 0.606 -27.344 1 96.5 366 VAL B CA 1
ATOM 6960 C C . VAL B 1 366 ? -10.258 1.64 -26.391 1 96.5 366 VAL B C 1
ATOM 6962 O O . VAL B 1 366 ? -11.125 2.424 -26.781 1 96.5 366 VAL B O 1
ATOM 6965 N N . ILE B 1 367 ? -9.766 1.656 -25.203 1 96.44 367 ILE B N 1
ATOM 6966 C CA . ILE B 1 367 ? -10.242 2.572 -24.172 1 96.44 367 ILE B CA 1
ATOM 6967 C C . ILE B 1 367 ? -9.977 4.012 -24.594 1 96.44 367 ILE B C 1
ATOM 6969 O O . ILE B 1 367 ? -10.836 4.879 -24.453 1 96.44 367 ILE B O 1
ATOM 6973 N N . PHE B 1 368 ? -8.82 4.277 -25.156 1 96.75 368 PHE B N 1
ATOM 6974 C CA . PHE B 1 368 ? -8.477 5.625 -25.594 1 96.75 368 PHE B CA 1
ATOM 6975 C C . PHE B 1 368 ? -9.375 6.062 -26.75 1 96.75 368 PHE B C 1
ATOM 6977 O O . PHE B 1 368 ? -9.797 7.219 -26.812 1 96.75 368 PHE B O 1
ATOM 6984 N N . ILE B 1 369 ? -9.672 5.184 -27.625 1 96.19 369 ILE B N 1
ATOM 6985 C CA . ILE B 1 369 ? -10.539 5.5 -28.766 1 96.19 369 ILE B CA 1
ATOM 6986 C C . ILE B 1 369 ? -11.93 5.859 -28.25 1 96.19 369 ILE B C 1
ATOM 6988 O O . ILE B 1 369 ? -12.516 6.859 -28.672 1 96.19 369 ILE B O 1
ATOM 6992 N N . PHE B 1 370 ? -12.391 5.078 -27.406 1 95.19 370 PHE B N 1
ATOM 6993 C CA . PHE B 1 370 ? -13.711 5.348 -26.859 1 95.19 370 PHE B CA 1
ATOM 6994 C C . PHE B 1 370 ? -13.719 6.648 -26.062 1 95.19 370 PHE B C 1
ATOM 6996 O O . PHE B 1 370 ? -14.695 7.398 -26.094 1 95.19 370 PHE B O 1
ATOM 7003 N N . THR B 1 371 ? -12.664 6.863 -25.359 1 94.75 371 THR B N 1
ATOM 7004 C CA . THR B 1 371 ? -12.57 8.109 -24.594 1 94.75 371 THR B CA 1
ATOM 7005 C C . THR B 1 371 ? -12.562 9.312 -25.531 1 94.75 371 THR B C 1
ATOM 7007 O O . THR B 1 371 ? -13.141 10.352 -25.219 1 94.75 371 THR B O 1
ATOM 7010 N N . LEU B 1 372 ? -11.93 9.156 -26.672 1 96 372 LEU B N 1
ATOM 7011 C CA . LEU B 1 372 ? -11.945 10.211 -27.688 1 96 372 LEU B CA 1
ATOM 7012 C C . LEU B 1 372 ? -13.375 10.508 -28.141 1 96 372 LEU B C 1
ATOM 7014 O O . LEU B 1 372 ? -13.766 11.672 -28.25 1 96 372 LEU B O 1
ATOM 7018 N N . ILE B 1 373 ? -14.086 9.477 -28.328 1 95.12 373 ILE B N 1
ATOM 7019 C CA . ILE B 1 373 ? -15.477 9.625 -28.734 1 95.12 373 ILE B CA 1
ATOM 7020 C C . ILE B 1 373 ? -16.266 10.305 -27.609 1 95.12 373 ILE B C 1
ATOM 7022 O O . ILE B 1 373 ? -17.078 11.203 -27.875 1 95.12 373 ILE B O 1
ATOM 7026 N N . LYS B 1 374 ? -16.016 9.93 -26.422 1 93.5 374 LYS B N 1
ATOM 7027 C CA . LYS B 1 374 ? -16.703 10.484 -25.25 1 93.5 374 LYS B CA 1
ATOM 7028 C C . LYS B 1 374 ? -16.422 11.984 -25.125 1 93.5 374 LYS B C 1
ATOM 7030 O O . LYS B 1 374 ? -17.312 12.742 -24.719 1 93.5 374 LYS B O 1
ATOM 7035 N N . VAL B 1 375 ? -15.25 12.414 -25.422 1 93.5 375 VAL B N 1
ATOM 7036 C CA . VAL B 1 375 ? -14.883 13.82 -25.312 1 93.5 375 VAL B CA 1
ATOM 7037 C C . VAL B 1 375 ? -15.789 14.664 -26.203 1 93.5 375 VAL B C 1
ATOM 7039 O O . VAL B 1 375 ? -16.188 15.773 -25.828 1 93.5 375 VAL B O 1
ATOM 7042 N N . TRP B 1 376 ? -16.25 14.109 -27.266 1 92.25 376 TRP B N 1
ATOM 7043 C CA . TRP B 1 376 ? -17.047 14.883 -28.219 1 92.25 376 TRP B CA 1
ATOM 7044 C C . TRP B 1 376 ? -18.516 14.523 -28.109 1 92.25 376 TRP B C 1
ATOM 7046 O O . TRP B 1 376 ? -19.391 15.289 -28.547 1 92.25 376 TRP B O 1
ATOM 7056 N N . VAL B 1 377 ? -18.797 13.359 -27.609 1 92.06 377 VAL B N 1
ATOM 7057 C CA . VAL B 1 377 ? -20.172 12.93 -27.391 1 92.06 377 VAL B CA 1
ATOM 7058 C C . VAL B 1 377 ? -20.438 12.805 -25.891 1 92.06 377 VAL B C 1
ATOM 7060 O O . VAL B 1 377 ? -20.125 11.766 -25.281 1 92.06 377 VAL B O 1
ATOM 7063 N N . GLU B 1 378 ? -21.031 13.734 -25.266 1 85.44 378 GLU B N 1
ATOM 7064 C CA . GLU B 1 378 ? -21.125 13.867 -23.828 1 85.44 378 GLU B CA 1
ATOM 7065 C C . GLU B 1 378 ? -22.141 12.891 -23.234 1 85.44 378 GLU B C 1
ATOM 7067 O O . GLU B 1 378 ? -22.062 12.555 -22.047 1 85.44 378 GLU B O 1
ATOM 7072 N N . ARG B 1 379 ? -22.984 12.352 -23.984 1 86.5 379 ARG B N 1
ATOM 7073 C CA . ARG B 1 379 ? -24.094 11.531 -23.484 1 86.5 379 ARG B CA 1
ATOM 7074 C C . ARG B 1 379 ? -23.609 10.133 -23.125 1 86.5 379 ARG B C 1
ATOM 7076 O O . ARG B 1 379 ? -24.281 9.398 -22.422 1 86.5 379 ARG B O 1
ATOM 7083 N N . LEU B 1 380 ? -22.438 9.789 -23.562 1 86.75 380 LEU B N 1
ATOM 7084 C CA . LEU B 1 380 ? -21.922 8.445 -23.344 1 86.75 380 LEU B CA 1
ATOM 7085 C C . LEU B 1 380 ? -21.375 8.297 -21.922 1 86.75 380 LEU B C 1
ATOM 7087 O O . LEU B 1 380 ? -20.891 9.273 -21.344 1 86.75 380 LEU B O 1
ATOM 7091 N N . SER B 1 381 ? -21.547 7.129 -21.359 1 88.06 381 SER B N 1
ATOM 7092 C CA . SER B 1 381 ? -20.969 6.832 -20.047 1 88.06 381 SER B CA 1
ATOM 7093 C C . SER B 1 381 ? -19.625 6.125 -20.188 1 88.06 381 SER B C 1
ATOM 7095 O O . SER B 1 381 ? -19.547 5.016 -20.719 1 88.06 381 SER B O 1
ATOM 7097 N N . LEU B 1 382 ? -18.609 6.754 -19.688 1 89.31 382 LEU B N 1
ATOM 7098 C CA . LEU B 1 382 ? -17.266 6.203 -19.781 1 89.31 382 LEU B CA 1
ATOM 7099 C C . LEU B 1 382 ? -17.109 4.965 -18.906 1 89.31 382 LEU B C 1
ATOM 7101 O O . LEU B 1 382 ? -16.484 3.984 -19.297 1 89.31 382 LEU B O 1
ATOM 7105 N N . VAL B 1 383 ? -17.719 4.988 -17.781 1 89 383 VAL B N 1
ATOM 7106 C CA . VAL B 1 383 ? -17.578 3.9 -16.828 1 89 383 VAL B CA 1
ATOM 7107 C C . VAL B 1 383 ? -18.203 2.625 -17.391 1 89 383 VAL B C 1
ATOM 7109 O O . VAL B 1 383 ? -17.625 1.54 -17.266 1 89 383 VAL B O 1
ATOM 7112 N N . ARG B 1 384 ? -19.328 2.764 -18.047 1 91.56 384 ARG B N 1
ATOM 7113 C CA . ARG B 1 384 ? -19.984 1.615 -18.656 1 91.56 384 ARG B CA 1
ATOM 7114 C C . ARG B 1 384 ? -19.078 0.945 -19.688 1 91.56 384 ARG B C 1
ATOM 7116 O O . ARG B 1 384 ? -18.906 -0.275 -19.672 1 91.56 384 ARG B O 1
ATOM 7123 N N . PHE B 1 385 ? -18.531 1.776 -20.438 1 92.31 385 PHE B N 1
ATOM 7124 C CA . PHE B 1 385 ? -17.688 1.248 -21.5 1 92.31 385 PHE B CA 1
ATOM 7125 C C . PHE B 1 385 ? -16.422 0.63 -20.922 1 92.31 385 PHE B C 1
ATOM 7127 O O . PHE B 1 385 ? -15.969 -0.418 -21.391 1 92.31 385 PHE B O 1
ATOM 7134 N N . TYR B 1 386 ? -15.836 1.244 -19.938 1 93.19 386 TYR B N 1
ATOM 7135 C CA . TYR B 1 386 ? -14.617 0.729 -19.328 1 93.19 386 TYR B CA 1
ATOM 7136 C C . TYR B 1 386 ? -14.859 -0.641 -18.703 1 93.19 386 TYR B C 1
ATOM 7138 O O . TYR B 1 386 ? -14.062 -1.563 -18.891 1 93.19 386 TYR B O 1
ATOM 7146 N N . VAL B 1 387 ? -15.945 -0.8 -18.031 1 93.19 387 VAL B N 1
ATOM 7147 C CA . VAL B 1 387 ? -16.25 -2.053 -17.344 1 93.19 387 VAL B CA 1
ATOM 7148 C C . VAL B 1 387 ? -16.5 -3.152 -18.375 1 93.19 387 VAL B C 1
ATOM 7150 O O . VAL B 1 387 ? -15.961 -4.254 -18.266 1 93.19 387 VAL B O 1
ATOM 7153 N N . ILE B 1 388 ? -17.266 -2.842 -19.359 1 95.06 388 ILE B N 1
ATOM 7154 C CA . ILE B 1 388 ? -17.594 -3.818 -20.391 1 95.06 388 ILE B CA 1
ATOM 7155 C C . ILE B 1 388 ? -16.328 -4.23 -21.141 1 95.06 388 ILE B C 1
ATOM 7157 O O . ILE B 1 388 ? -16.078 -5.422 -21.344 1 95.06 388 ILE B O 1
ATOM 7161 N N . SER B 1 389 ? -15.539 -3.248 -21.516 1 95.75 389 SER B N 1
ATOM 7162 C CA . SER B 1 389 ? -14.32 -3.545 -22.25 1 95.75 389 SER B CA 1
ATOM 7163 C C . SER B 1 389 ? -13.336 -4.352 -21.406 1 95.75 389 SER B C 1
ATOM 7165 O O . SER B 1 389 ? -12.68 -5.266 -21.906 1 95.75 389 SER B O 1
ATOM 7167 N N . ALA B 1 390 ? -13.273 -4.023 -20.188 1 95.38 390 ALA B N 1
ATOM 7168 C CA . ALA B 1 390 ? -12.375 -4.746 -19.297 1 95.38 390 ALA B CA 1
ATOM 7169 C C . ALA B 1 390 ? -12.828 -6.195 -19.109 1 95.38 390 ALA B C 1
ATOM 7171 O O . ALA B 1 390 ? -12.008 -7.113 -19.109 1 95.38 390 ALA B O 1
ATOM 7172 N N . LEU B 1 391 ? -14.102 -6.363 -18.984 1 96.62 391 LEU B N 1
ATOM 7173 C CA . LEU B 1 391 ? -14.641 -7.707 -18.812 1 96.62 391 LEU B CA 1
ATOM 7174 C C . LEU B 1 391 ? -14.453 -8.531 -20.078 1 96.62 391 LEU B C 1
ATOM 7176 O O . LEU B 1 391 ? -14.086 -9.711 -20.016 1 96.62 391 LEU B O 1
ATOM 7180 N N . VAL B 1 392 ? -14.664 -7.898 -21.188 1 97 392 VAL B N 1
ATOM 7181 C CA . VAL B 1 392 ? -14.469 -8.586 -22.453 1 97 392 VAL B CA 1
ATOM 7182 C C . VAL B 1 392 ? -13 -8.969 -22.625 1 97 392 VAL B C 1
ATOM 7184 O O . VAL B 1 392 ? -12.688 -10.094 -23 1 97 392 VAL B O 1
ATOM 7187 N N . TYR B 1 393 ? -12.148 -8.062 -22.359 1 96.56 393 TYR B N 1
ATOM 7188 C CA . TYR B 1 393 ? -10.711 -8.289 -22.484 1 96.56 393 TYR B CA 1
ATOM 7189 C C . TYR B 1 393 ? -10.258 -9.43 -21.578 1 96.56 393 TYR B C 1
ATOM 7191 O O . TYR B 1 393 ? -9.562 -10.344 -22.016 1 96.56 393 TYR B O 1
ATOM 7199 N N . TYR B 1 394 ? -10.719 -9.383 -20.328 1 96.88 394 TYR B N 1
ATOM 7200 C CA . TYR B 1 394 ? -10.281 -10.383 -19.375 1 96.88 394 TYR B CA 1
ATOM 7201 C C . TYR B 1 394 ? -10.805 -11.766 -19.734 1 96.88 394 TYR B C 1
ATOM 7203 O O . TYR B 1 394 ? -10.062 -12.75 -19.703 1 96.88 394 TYR B O 1
ATOM 7211 N N . THR B 1 395 ? -12.008 -11.805 -20.094 1 97.19 395 THR B N 1
ATOM 7212 C CA . THR B 1 395 ? -12.617 -13.07 -20.484 1 97.19 395 THR B CA 1
ATOM 7213 C C . THR B 1 395 ? -11.969 -13.617 -21.75 1 97.19 395 THR B C 1
ATOM 7215 O O . THR B 1 395 ? -11.656 -14.805 -21.828 1 97.19 395 THR B O 1
ATOM 7218 N N . ALA B 1 396 ? -11.734 -12.758 -22.656 1 96.12 396 ALA B N 1
ATOM 7219 C CA . ALA B 1 396 ? -11.109 -13.172 -23.906 1 96.12 396 ALA B CA 1
ATOM 7220 C C . ALA B 1 396 ? -9.695 -13.695 -23.672 1 96.12 396 ALA B C 1
ATOM 7222 O O . ALA B 1 396 ? -9.297 -14.711 -24.25 1 96.12 396 ALA B O 1
ATOM 7223 N N . LEU B 1 397 ? -8.992 -13 -22.859 1 95.31 397 LEU B N 1
ATOM 7224 C CA . LEU B 1 397 ? -7.625 -13.398 -22.547 1 95.31 397 LEU B CA 1
ATOM 7225 C C . LEU B 1 397 ? -7.59 -14.781 -21.922 1 95.31 397 LEU B C 1
ATOM 7227 O O . LEU B 1 397 ? -6.691 -15.578 -22.203 1 95.31 397 LEU B O 1
ATOM 7231 N N . ASN B 1 398 ? -8.57 -15.008 -21.094 1 95.19 398 ASN B N 1
ATOM 7232 C CA . ASN B 1 398 ? -8.656 -16.312 -20.453 1 95.19 398 ASN B CA 1
ATOM 7233 C C . ASN B 1 398 ? -9.047 -17.406 -21.438 1 95.19 398 ASN B C 1
ATOM 7235 O O . ASN B 1 398 ? -8.625 -18.562 -21.297 1 95.19 398 ASN B O 1
ATOM 7239 N N . MET B 1 399 ? -9.734 -17.047 -22.469 1 94.81 399 MET B N 1
ATOM 7240 C CA . MET B 1 399 ? -10.258 -18.031 -23.406 1 94.81 399 MET B CA 1
ATOM 7241 C C . MET B 1 399 ? -9.234 -18.344 -24.5 1 94.81 399 MET B C 1
ATOM 7243 O O . MET B 1 399 ? -9.328 -19.359 -25.172 1 94.81 399 MET B O 1
ATOM 7247 N N . VAL B 1 400 ? -8.258 -17.5 -24.812 1 90.69 400 VAL B N 1
ATOM 7248 C CA . VAL B 1 400 ? -7.266 -17.656 -25.875 1 90.69 400 VAL B CA 1
ATOM 7249 C C . VAL B 1 400 ? -6.098 -18.5 -25.375 1 90.69 400 VAL B C 1
ATOM 7251 O O . VAL B 1 400 ? -5.344 -19.062 -26.172 1 90.69 400 VAL B O 1
ATOM 7254 N N . ASN B 1 401 ? -6.168 -19.281 -24.359 1 88.94 401 ASN B N 1
ATOM 7255 C CA . ASN B 1 401 ? -5.047 -20.031 -23.812 1 88.94 401 ASN B CA 1
ATOM 7256 C C . ASN B 1 401 ? -3.717 -19.344 -24.094 1 88.94 401 ASN B C 1
ATOM 7258 O O . ASN B 1 401 ? -2.998 -19.719 -25.016 1 88.94 401 ASN B O 1
ATOM 7262 N N . VAL B 1 402 ? -3.236 -18.5 -23.406 1 93.88 402 VAL B N 1
ATOM 7263 C CA . VAL B 1 402 ? -2.07 -17.641 -23.562 1 93.88 402 VAL B CA 1
ATOM 7264 C C . VAL B 1 402 ? -0.802 -18.484 -23.609 1 93.88 402 VAL B C 1
ATOM 7266 O O . VAL B 1 402 ? 0.11 -18.219 -24.391 1 93.88 402 VAL B O 1
ATOM 7269 N N . ASP B 1 403 ? -0.814 -19.562 -22.875 1 94.69 403 ASP B N 1
ATOM 7270 C CA . ASP B 1 403 ? 0.347 -20.453 -22.859 1 94.69 403 ASP B CA 1
ATOM 7271 C C . ASP B 1 403 ? 0.566 -21.078 -24.234 1 94.69 403 ASP B C 1
ATOM 7273 O O . ASP B 1 403 ? 1.697 -21.141 -24.734 1 94.69 403 ASP B O 1
ATOM 7277 N N . GLN B 1 404 ? -0.454 -21.531 -24.812 1 93.56 404 GLN B N 1
ATOM 7278 C CA . GLN B 1 404 ? -0.347 -22.125 -26.141 1 93.56 404 GLN B CA 1
ATOM 7279 C C . GLN B 1 404 ? 0.113 -21.094 -27.172 1 93.56 404 GLN B C 1
ATOM 7281 O O . GLN B 1 404 ? 0.89 -21.422 -28.062 1 93.56 404 GLN B O 1
ATOM 7286 N N . PHE B 1 405 ? -0.4 -19.953 -27.047 1 94.38 405 PHE B N 1
ATOM 7287 C CA . PHE B 1 405 ? 0.018 -18.875 -27.922 1 94.38 405 PHE B CA 1
ATOM 7288 C C . PHE B 1 405 ? 1.52 -18.641 -27.812 1 94.38 405 PHE B C 1
ATOM 7290 O O . PHE B 1 405 ? 2.209 -18.516 -28.828 1 94.38 405 PHE B O 1
ATOM 7297 N N . ILE B 1 406 ? 2.018 -18.594 -26.609 1 95.38 406 ILE B N 1
ATOM 7298 C CA . ILE B 1 406 ? 3.436 -18.359 -26.344 1 95.38 406 ILE B CA 1
ATOM 7299 C C . ILE B 1 406 ? 4.258 -19.5 -26.953 1 95.38 406 ILE B C 1
ATOM 7301 O O . ILE B 1 406 ? 5.281 -19.266 -27.594 1 95.38 406 ILE B O 1
ATOM 7305 N N . VAL B 1 407 ? 3.773 -20.75 -26.781 1 94.69 407 VAL B N 1
ATOM 7306 C CA . VAL B 1 407 ? 4.469 -21.906 -27.328 1 94.69 407 VAL B CA 1
ATOM 7307 C C . VAL B 1 407 ? 4.523 -21.828 -28.844 1 94.69 407 VAL B C 1
ATOM 7309 O O . VAL B 1 407 ? 5.586 -22 -29.453 1 94.69 407 VAL B O 1
ATOM 7312 N N . ASN B 1 408 ? 3.408 -21.453 -29.453 1 94.56 408 ASN B N 1
ATOM 7313 C CA . ASN B 1 408 ? 3.334 -21.375 -30.906 1 94.56 408 ASN B CA 1
ATOM 7314 C C . ASN B 1 408 ? 4.266 -20.297 -31.453 1 94.56 408 ASN B C 1
ATOM 7316 O O . ASN B 1 408 ? 4.973 -20.516 -32.438 1 94.56 408 ASN B O 1
ATOM 7320 N N . GLN B 1 409 ? 4.273 -19.203 -30.797 1 94.75 409 GLN B N 1
ATOM 7321 C CA . GLN B 1 409 ? 5.113 -18.094 -31.25 1 94.75 409 GLN B CA 1
ATOM 7322 C C . GLN B 1 409 ? 6.594 -18.422 -31.078 1 94.75 409 GLN B C 1
ATOM 7324 O O . GLN B 1 409 ? 7.406 -18.109 -31.938 1 94.75 409 GLN B O 1
ATOM 7329 N N . ASN B 1 410 ? 6.926 -19.062 -30 1 94.81 410 ASN B N 1
ATOM 7330 C CA . ASN B 1 410 ? 8.32 -19.422 -29.766 1 94.81 410 ASN B CA 1
ATOM 7331 C C . ASN B 1 410 ? 8.773 -20.547 -30.688 1 94.81 410 ASN B C 1
ATOM 7333 O O . ASN B 1 410 ? 9.938 -20.578 -31.094 1 94.81 410 ASN B O 1
ATOM 7337 N N . MET B 1 411 ? 7.859 -21.453 -31.062 1 93.38 411 MET B N 1
ATOM 7338 C CA . MET B 1 411 ? 8.18 -22.5 -32.031 1 93.38 411 MET B CA 1
ATOM 7339 C C . MET B 1 411 ? 8.438 -21.891 -33.406 1 93.38 411 MET B C 1
ATOM 7341 O O . MET B 1 411 ? 9.359 -22.312 -34.125 1 93.38 411 MET B O 1
ATOM 7345 N N . GLN B 1 412 ? 7.648 -20.938 -33.75 1 93 412 GLN B N 1
ATOM 7346 C CA . GLN B 1 412 ? 7.855 -20.234 -35.031 1 93 412 GLN B CA 1
ATOM 7347 C C . GLN B 1 412 ? 9.188 -19.5 -35.031 1 93 412 GLN B C 1
ATOM 7349 O O . GLN B 1 412 ? 9.914 -19.516 -36.031 1 93 412 GLN B O 1
ATOM 7354 N N . ARG B 1 413 ? 9.445 -18.875 -33.938 1 92.62 413 ARG B N 1
ATOM 7355 C CA . ARG B 1 413 ? 10.711 -18.156 -33.781 1 92.62 413 ARG B CA 1
ATOM 7356 C C . ARG B 1 413 ? 11.891 -19.125 -33.906 1 92.62 413 ARG B C 1
ATOM 7358 O O . ARG B 1 413 ? 12.922 -18.797 -34.5 1 92.62 413 ARG B O 1
ATOM 7365 N N . TYR B 1 414 ? 11.711 -20.312 -33.344 1 92.19 414 TYR B N 1
ATOM 7366 C CA . TYR B 1 414 ? 12.742 -21.328 -33.406 1 92.19 414 TYR B CA 1
ATOM 7367 C C . TYR B 1 414 ? 13.031 -21.75 -34.844 1 92.19 414 TYR B C 1
ATOM 7369 O O . TYR B 1 414 ? 14.188 -21.953 -35.219 1 92.19 414 TYR B O 1
ATOM 7377 N N . GLU B 1 415 ? 12.07 -21.797 -35.562 1 91.06 415 GLU B N 1
ATOM 7378 C CA . GLU B 1 415 ? 12.227 -22.156 -36.969 1 91.06 415 GLU B CA 1
ATOM 7379 C C . GLU B 1 415 ? 13 -21.094 -37.75 1 91.06 415 GLU B C 1
ATOM 7381 O O . GLU B 1 415 ? 13.773 -21.406 -38.656 1 91.06 415 GLU B O 1
ATOM 7386 N N . GLU B 1 416 ? 12.891 -19.922 -37.281 1 91 416 GLU B N 1
ATOM 7387 C CA . GLU B 1 416 ? 13.508 -18.797 -37.969 1 91 416 GLU B CA 1
ATOM 7388 C C . GLU B 1 416 ? 14.906 -18.516 -37.438 1 91 416 GLU B C 1
ATOM 7390 O O . GLU B 1 416 ? 15.82 -18.203 -38.188 1 91 416 GLU B O 1
ATOM 7395 N N . THR B 1 417 ? 15.086 -18.641 -36.125 1 89.88 417 THR B N 1
ATOM 7396 C CA . THR B 1 417 ? 16.328 -18.156 -35.531 1 89.88 417 THR B CA 1
ATOM 7397 C C . THR B 1 417 ? 17.156 -19.328 -35 1 89.88 417 THR B C 1
ATOM 7399 O O . THR B 1 417 ? 18.359 -19.188 -34.781 1 89.88 417 THR B O 1
ATOM 7402 N N . GLY B 1 418 ? 16.531 -20.484 -34.719 1 89.25 418 GLY B N 1
ATOM 7403 C CA . GLY B 1 418 ? 17.219 -21.641 -34.156 1 89.25 418 GLY B CA 1
ATOM 7404 C C . GLY B 1 418 ? 17.406 -21.562 -32.656 1 89.25 418 GLY B C 1
ATOM 7405 O O . GLY B 1 418 ? 18.016 -22.453 -32.062 1 89.25 418 GLY B O 1
ATOM 7406 N N . LYS B 1 419 ? 16.906 -20.5 -32.094 1 90.44 419 LYS B N 1
ATOM 7407 C CA . LYS B 1 419 ? 17.062 -20.328 -30.641 1 90.44 419 LYS B CA 1
ATOM 7408 C C . LYS B 1 419 ? 15.758 -20.609 -29.906 1 90.44 419 LYS B C 1
ATOM 7410 O O . LYS B 1 419 ? 14.695 -20.125 -30.297 1 90.44 419 LYS B O 1
ATOM 7415 N N . ILE B 1 420 ? 15.844 -21.547 -28.859 1 89.31 420 ILE B N 1
ATOM 7416 C CA . ILE B 1 420 ? 14.648 -21.875 -28.094 1 89.31 420 ILE B CA 1
ATOM 7417 C C . ILE B 1 420 ? 15 -22.047 -26.625 1 89.31 420 ILE B C 1
ATOM 7419 O O . ILE B 1 420 ? 16.047 -22.609 -26.297 1 89.31 420 ILE B O 1
ATOM 7423 N N . ASP B 1 421 ? 14.266 -21.469 -25.812 1 91.5 421 ASP B N 1
ATOM 7424 C CA . ASP B 1 421 ? 14.43 -21.609 -24.359 1 91.5 421 ASP B CA 1
ATOM 7425 C C . ASP B 1 421 ? 13.609 -22.781 -23.828 1 91.5 421 ASP B C 1
ATOM 7427 O O . ASP B 1 421 ? 12.43 -22.609 -23.5 1 91.5 421 ASP B O 1
ATOM 7431 N N . LEU B 1 422 ? 14.242 -23.906 -23.656 1 90.12 422 LEU B N 1
ATOM 7432 C CA . LEU B 1 422 ? 13.555 -25.125 -23.25 1 90.12 422 LEU B CA 1
ATOM 7433 C C . LEU B 1 422 ? 13.039 -25.016 -21.828 1 90.12 422 LEU B C 1
ATOM 7435 O O . LEU B 1 422 ? 11.953 -25.516 -21.516 1 90.12 422 LEU B O 1
ATOM 7439 N N . ASN B 1 423 ? 13.789 -24.328 -21 1 89 423 ASN B N 1
ATOM 7440 C CA . ASN B 1 423 ? 13.375 -24.156 -19.609 1 89 423 ASN B CA 1
ATOM 7441 C C . ASN B 1 423 ? 12.094 -23.328 -19.5 1 89 423 ASN B C 1
ATOM 7443 O O . ASN B 1 423 ? 11.227 -23.625 -18.688 1 89 423 ASN B O 1
ATOM 7447 N N . HIS B 1 424 ? 12.086 -22.406 -20.375 1 91.38 424 HIS B N 1
ATOM 7448 C CA . HIS B 1 424 ? 10.891 -21.578 -20.375 1 91.38 424 HIS B CA 1
ATOM 7449 C C . HIS B 1 424 ? 9.672 -22.375 -20.828 1 91.38 424 HIS B C 1
ATOM 7451 O O . HIS B 1 424 ? 8.586 -22.25 -20.266 1 91.38 424 HIS B O 1
ATOM 7457 N N . LEU B 1 425 ? 9.852 -23.188 -21.781 1 90.81 425 LEU B N 1
ATOM 7458 C CA . LEU B 1 425 ? 8.75 -24 -22.281 1 90.81 425 LEU B CA 1
ATOM 7459 C C . LEU B 1 425 ? 8.234 -24.938 -21.203 1 90.81 425 LEU B C 1
ATOM 7461 O O . LEU B 1 425 ? 7.027 -25.141 -21.078 1 90.81 425 LEU B O 1
ATOM 7465 N N . THR B 1 426 ? 9.133 -25.391 -20.375 1 88.31 426 THR B N 1
ATOM 7466 C CA . THR B 1 426 ? 8.758 -26.297 -19.297 1 88.31 426 THR B CA 1
ATOM 7467 C C . THR B 1 426 ? 7.945 -25.562 -18.234 1 88.31 426 THR B C 1
ATOM 7469 O O . THR B 1 426 ? 7.137 -26.188 -17.531 1 88.31 426 THR B O 1
ATOM 7472 N N . SER B 1 427 ? 8.125 -24.297 -18.172 1 89.56 427 SER B N 1
ATOM 7473 C CA . SER B 1 427 ? 7.449 -23.516 -17.156 1 89.56 427 SER B CA 1
ATOM 7474 C C . SER B 1 427 ? 6.02 -23.172 -17.578 1 89.56 427 SER B C 1
ATOM 7476 O O . SER B 1 427 ? 5.227 -22.703 -16.75 1 89.56 427 SER B O 1
ATOM 7478 N N . LEU B 1 428 ? 5.637 -23.453 -18.812 1 91 428 LEU B N 1
ATOM 7479 C CA . LEU B 1 428 ? 4.324 -23.109 -19.344 1 91 428 LEU B CA 1
ATOM 7480 C C . LEU B 1 428 ? 3.344 -24.266 -19.156 1 91 428 LEU B C 1
ATOM 7482 O O . LEU B 1 428 ? 2.48 -24.5 -20 1 91 428 LEU B O 1
ATOM 7486 N N . SER B 1 429 ? 3.502 -24.984 -18.094 1 87.06 429 SER B N 1
ATOM 7487 C CA . SER B 1 429 ? 2.607 -26.047 -17.672 1 87.06 429 SER B CA 1
ATOM 7488 C C . SER B 1 429 ? 2.381 -27.062 -18.797 1 87.06 429 SER B C 1
ATOM 7490 O O . SER B 1 429 ? 3.328 -27.469 -19.469 1 87.06 429 SER B O 1
ATOM 7492 N N . TYR B 1 430 ? 1.161 -27.531 -19.016 1 90.38 430 TYR B N 1
ATOM 7493 C CA . TYR B 1 430 ? 0.896 -28.625 -19.938 1 90.38 430 TYR B CA 1
ATOM 7494 C C . TYR B 1 430 ? 0.967 -28.172 -21.375 1 90.38 430 TYR B C 1
ATOM 7496 O O . TYR B 1 430 ? 1.303 -28.953 -22.281 1 90.38 430 TYR B O 1
ATOM 7504 N N . ALA B 1 431 ? 0.723 -26.906 -21.594 1 91.44 431 ALA B N 1
ATOM 7505 C CA . ALA B 1 431 ? 0.889 -26.359 -22.953 1 91.44 431 ALA B CA 1
ATOM 7506 C C . ALA B 1 431 ? 2.352 -26.422 -23.375 1 91.44 431 ALA B C 1
ATOM 7508 O O . ALA B 1 431 ? 2.656 -26.734 -24.531 1 91.44 431 ALA B O 1
ATOM 7509 N N . GLY B 1 432 ? 3.191 -26.062 -22.453 1 93.12 432 GLY B N 1
ATOM 7510 C CA . GLY B 1 432 ? 4.617 -26.141 -22.734 1 93.12 432 GLY B CA 1
ATOM 7511 C C . GLY B 1 432 ? 5.102 -27.562 -22.984 1 93.12 432 GLY B C 1
ATOM 7512 O O . GLY B 1 432 ? 5.914 -27.781 -23.891 1 93.12 432 GLY B O 1
ATOM 7513 N N . LEU B 1 433 ? 4.535 -28.469 -22.234 1 92.5 433 LEU B N 1
ATOM 7514 C CA . LEU B 1 433 ? 4.891 -29.875 -22.406 1 92.5 433 LEU B CA 1
ATOM 7515 C C . LEU B 1 433 ? 4.445 -30.391 -23.781 1 92.5 433 LEU B C 1
ATOM 7517 O O . LEU B 1 433 ? 5.184 -31.109 -24.438 1 92.5 433 LEU B O 1
ATOM 7521 N N . ASP B 1 434 ? 3.297 -30.047 -24.141 1 93.06 434 ASP B N 1
ATOM 7522 C CA . ASP B 1 434 ? 2.785 -30.406 -25.453 1 93.06 434 ASP B CA 1
ATOM 7523 C C . ASP B 1 434 ? 3.691 -29.875 -26.562 1 93.06 434 ASP B C 1
ATOM 7525 O O . ASP B 1 434 ? 3.994 -30.578 -27.531 1 93.06 434 ASP B O 1
ATOM 7529 N N . GLY B 1 435 ? 4.109 -28.656 -26.391 1 93 435 GLY B N 1
ATOM 7530 C CA . GLY B 1 435 ? 5.027 -28.047 -27.344 1 93 435 GLY B CA 1
ATOM 7531 C C . GLY B 1 435 ? 6.367 -28.766 -27.406 1 93 435 GLY B C 1
ATOM 7532 O O . GLY B 1 435 ? 6.945 -28.906 -28.484 1 93 435 GLY B O 1
ATOM 7533 N N . LEU B 1 436 ? 6.809 -29.141 -26.281 1 93.5 436 LEU B N 1
ATOM 7534 C CA . LEU B 1 436 ? 8.07 -29.875 -26.219 1 93.5 436 LEU B CA 1
ATOM 7535 C C . LEU B 1 436 ? 7.953 -31.219 -26.953 1 93.5 436 LEU B C 1
ATOM 7537 O O . LEU B 1 436 ? 8.906 -31.656 -27.594 1 93.5 436 LEU B O 1
ATOM 7541 N N . MET B 1 437 ? 6.816 -31.828 -26.844 1 94.5 437 MET B N 1
ATOM 7542 C CA . MET B 1 437 ? 6.59 -33.094 -27.547 1 94.5 437 MET B CA 1
ATOM 7543 C C . MET B 1 437 ? 6.582 -32.875 -29.062 1 94.5 437 MET B C 1
ATOM 7545 O O . MET B 1 437 ? 7.109 -33.688 -29.812 1 94.5 437 MET B O 1
ATOM 7549 N N . ASP B 1 438 ? 6.016 -31.766 -29.453 1 93.56 438 ASP B N 1
ATOM 7550 C CA . ASP B 1 438 ? 6.055 -31.406 -30.875 1 93.56 438 ASP B CA 1
ATOM 7551 C C . ASP B 1 438 ? 7.492 -31.219 -31.359 1 93.56 438 ASP B C 1
ATOM 7553 O O . ASP B 1 438 ? 7.848 -31.672 -32.438 1 93.56 438 ASP B O 1
ATOM 7557 N N . LEU B 1 439 ? 8.25 -30.562 -30.531 1 92.94 439 LEU B N 1
ATOM 7558 C CA . LEU B 1 439 ? 9.648 -30.312 -30.859 1 92.94 439 LEU B CA 1
ATOM 7559 C C . LEU B 1 439 ? 10.422 -31.625 -30.953 1 92.94 439 LEU B C 1
ATOM 7561 O O . LEU B 1 439 ? 11.25 -31.797 -31.844 1 92.94 439 LEU B O 1
ATOM 7565 N N . TYR B 1 440 ? 10.117 -32.5 -30.078 1 93.25 440 TYR B N 1
ATOM 7566 C CA . TYR B 1 440 ? 10.773 -33.812 -30.062 1 93.25 440 TYR B CA 1
ATOM 7567 C C . TYR B 1 440 ? 10.398 -34.594 -31.312 1 93.25 440 TYR B C 1
ATOM 7569 O O . TYR B 1 440 ? 11.25 -35.281 -31.875 1 93.25 440 TYR B O 1
ATOM 7577 N N . GLU B 1 441 ? 9.172 -34.562 -31.688 1 92.31 441 GLU B N 1
ATOM 7578 C CA . GLU B 1 441 ? 8.727 -35.281 -32.875 1 92.31 441 GLU B CA 1
ATOM 7579 C C . GLU B 1 441 ? 9.398 -34.75 -34.156 1 92.31 441 GLU B C 1
ATOM 7581 O O . GLU B 1 441 ? 9.695 -35.5 -35.062 1 92.31 441 GLU B O 1
ATOM 7586 N N . LYS B 1 442 ? 9.719 -33.469 -34.125 1 90.88 442 LYS B N 1
ATOM 7587 C CA . LYS B 1 442 ? 10.383 -32.844 -35.281 1 90.88 442 LYS B CA 1
ATOM 7588 C C . LYS B 1 442 ? 11.883 -33.125 -35.25 1 90.88 442 LYS B C 1
ATOM 7590 O O . LYS B 1 442 ? 12.5 -33.312 -36.281 1 90.88 442 LYS B O 1
ATOM 7595 N N . GLU B 1 443 ? 12.383 -33.094 -33.969 1 91.81 443 GLU B N 1
ATOM 7596 C CA . GLU B 1 443 ? 13.812 -33.344 -33.781 1 91.81 443 GLU B CA 1
ATOM 7597 C C . GLU B 1 443 ? 14.062 -34.406 -32.719 1 91.81 443 GLU B C 1
ATOM 7599 O O . GLU B 1 443 ? 14.508 -34.125 -31.625 1 91.81 443 GLU B O 1
ATOM 7604 N N . PRO B 1 444 ? 14.016 -35.688 -33.094 1 89.44 444 PRO B N 1
ATOM 7605 C CA . PRO B 1 444 ? 14.141 -36.781 -32.125 1 89.44 444 PRO B CA 1
ATOM 7606 C C . PRO B 1 444 ? 15.555 -36.938 -31.578 1 89.44 444 PRO B C 1
ATOM 7608 O O . PRO B 1 444 ? 15.75 -37.562 -30.516 1 89.44 444 PRO B O 1
ATOM 7611 N N . SER B 1 445 ? 16.5 -36.312 -32.281 1 88.44 445 SER B N 1
ATOM 7612 C CA . SER B 1 445 ? 17.891 -36.469 -31.875 1 88.44 445 SER B CA 1
ATOM 7613 C C . SER B 1 445 ? 18.266 -35.469 -30.781 1 88.44 445 SER B C 1
ATOM 7615 O O . SER B 1 445 ? 19.375 -35.531 -30.219 1 88.44 445 SER B O 1
ATOM 7617 N N . ASN B 1 446 ? 17.328 -34.594 -30.516 1 89.81 446 ASN B N 1
ATOM 7618 C CA . ASN B 1 446 ? 17.594 -33.625 -29.484 1 89.81 446 ASN B CA 1
ATOM 7619 C C . ASN B 1 446 ? 17.578 -34.25 -28.094 1 89.81 446 ASN B C 1
ATOM 7621 O O . ASN B 1 446 ? 16.5 -34.469 -27.531 1 89.81 446 ASN B O 1
ATOM 7625 N N . GLN B 1 447 ? 18.734 -34.438 -27.484 1 90.56 447 GLN B N 1
ATOM 7626 C CA . GLN B 1 447 ? 18.875 -35.156 -26.234 1 90.56 447 GLN B CA 1
ATOM 7627 C C . GLN B 1 447 ? 18.312 -34.344 -25.062 1 90.56 447 GLN B C 1
ATOM 7629 O O . GLN B 1 447 ? 17.781 -34.906 -24.109 1 90.56 447 GLN B O 1
ATOM 7634 N N . LYS B 1 448 ? 18.453 -33.094 -25.156 1 91.44 448 LYS B N 1
ATOM 7635 C CA . LYS B 1 448 ? 17.984 -32.25 -24.062 1 91.44 448 LYS B CA 1
ATOM 7636 C C . LYS B 1 448 ? 16.469 -32.312 -23.922 1 91.44 448 LYS B C 1
ATOM 7638 O O . LYS B 1 448 ? 15.938 -32.438 -22.812 1 91.44 448 LYS B O 1
ATOM 7643 N N . VAL B 1 449 ? 15.805 -32.312 -25.062 1 93.25 449 VAL B N 1
ATOM 7644 C CA . VAL B 1 449 ? 14.352 -32.375 -25.078 1 93.25 449 VAL B CA 1
ATOM 7645 C C . VAL B 1 449 ? 13.898 -33.75 -24.578 1 93.25 449 VAL B C 1
ATOM 7647 O O . VAL B 1 449 ? 12.953 -33.875 -23.797 1 93.25 449 VAL B O 1
ATOM 7650 N N . LYS B 1 450 ? 14.648 -34.781 -24.969 1 92.62 450 LYS B N 1
ATOM 7651 C CA . LYS B 1 450 ? 14.336 -36.156 -24.562 1 92.62 450 LYS B CA 1
ATOM 7652 C C . LYS B 1 450 ? 14.438 -36.312 -23.047 1 92.62 450 LYS B C 1
ATOM 7654 O O . LYS B 1 450 ? 13.547 -36.875 -22.422 1 92.62 450 LYS B O 1
ATOM 7659 N N . GLN B 1 451 ? 15.391 -35.75 -22.5 1 92.12 451 GLN B N 1
ATOM 7660 C CA . GLN B 1 451 ? 15.609 -35.844 -21.047 1 92.12 451 GLN B CA 1
ATOM 7661 C C . GLN B 1 451 ? 14.516 -35.125 -20.281 1 92.12 451 GLN B C 1
ATOM 7663 O O . GLN B 1 451 ? 14.031 -35.625 -19.266 1 92.12 451 GLN B O 1
ATOM 7668 N N . ILE B 1 452 ? 14.141 -34.031 -20.828 1 92.06 452 ILE B N 1
ATOM 7669 C CA . ILE B 1 452 ? 13.109 -33.25 -20.156 1 92.06 452 ILE B CA 1
ATOM 7670 C C . ILE B 1 452 ? 11.789 -34.031 -20.172 1 92.06 452 ILE B C 1
ATOM 7672 O O . ILE B 1 452 ? 11.094 -34.094 -19.156 1 92.06 452 ILE B O 1
ATOM 7676 N N . LEU B 1 453 ? 11.5 -34.625 -21.266 1 92.62 453 LEU B N 1
ATOM 7677 C CA . LEU B 1 453 ? 10.25 -35.375 -21.406 1 92.62 453 LEU B CA 1
ATOM 7678 C C . LEU B 1 453 ? 10.258 -36.625 -20.531 1 92.62 453 LEU B C 1
ATOM 7680 O O . LEU B 1 453 ? 9.234 -36.969 -19.953 1 92.62 453 LEU B O 1
ATOM 7684 N N . LEU B 1 454 ? 11.406 -37.219 -20.406 1 90.5 454 LEU B N 1
ATOM 7685 C CA . LEU B 1 454 ? 11.531 -38.406 -19.547 1 90.5 454 LEU B CA 1
ATOM 7686 C C . LEU B 1 454 ? 11.328 -38.031 -18.078 1 90.5 454 LEU B C 1
ATOM 7688 O O . LEU B 1 454 ? 10.625 -38.719 -17.344 1 90.5 454 LEU B O 1
ATOM 7692 N N . ASP B 1 455 ? 11.883 -36.969 -17.75 1 89.44 455 ASP B N 1
ATOM 7693 C CA . ASP B 1 455 ? 11.734 -36.5 -16.375 1 89.44 455 ASP B CA 1
ATOM 7694 C C . ASP B 1 455 ? 10.281 -36.188 -16.047 1 89.44 455 ASP B C 1
ATOM 7696 O O . ASP B 1 455 ? 9.789 -36.5 -14.969 1 89.44 455 ASP B O 1
ATOM 7700 N N . GLN B 1 456 ? 9.664 -35.625 -17.031 1 89.12 456 GLN B N 1
ATOM 7701 C CA . GLN B 1 456 ? 8.273 -35.25 -16.828 1 89.12 456 GLN B CA 1
ATOM 7702 C C . GLN B 1 456 ? 7.371 -36.469 -16.797 1 89.12 456 GLN B C 1
ATOM 7704 O O . GLN B 1 456 ? 6.383 -36.5 -16.062 1 89.12 456 GLN B O 1
ATOM 7709 N N . LYS B 1 457 ? 7.738 -37.438 -17.562 1 87.44 457 LYS B N 1
ATOM 7710 C CA . LYS B 1 457 ? 6.977 -38.688 -17.594 1 87.44 457 LYS B CA 1
ATOM 7711 C C . LYS B 1 457 ? 7.035 -39.375 -16.25 1 87.44 457 LYS B C 1
ATOM 7713 O O . LYS B 1 457 ? 6.031 -39.938 -15.789 1 87.44 457 LYS B O 1
ATOM 7718 N N . ILE B 1 458 ? 8.062 -39.188 -15.539 1 82.44 458 ILE B N 1
ATOM 7719 C CA . ILE B 1 458 ? 8.266 -39.844 -14.25 1 82.44 458 ILE B CA 1
ATOM 7720 C C . ILE B 1 458 ? 7.52 -39.062 -13.164 1 82.44 458 ILE B C 1
ATOM 7722 O O . ILE B 1 458 ? 6.934 -39.656 -12.258 1 82.44 458 ILE B O 1
ATOM 7726 N N . MET B 1 459 ? 7.523 -37.812 -13.336 1 80.25 459 MET B N 1
ATOM 7727 C CA . MET B 1 459 ? 6.973 -36.938 -12.297 1 80.25 459 MET B CA 1
ATOM 7728 C C . MET B 1 459 ? 5.449 -36.875 -12.398 1 80.25 459 MET B C 1
ATOM 7730 O O . MET B 1 459 ? 4.77 -36.594 -11.406 1 80.25 459 MET B O 1
ATOM 7734 N N . MET B 1 460 ? 4.984 -37.094 -13.547 1 78.12 460 MET B N 1
ATOM 7735 C CA . MET B 1 460 ? 3.555 -36.906 -13.789 1 78.12 460 MET B CA 1
ATOM 7736 C C . MET B 1 460 ? 2.736 -37.969 -13.07 1 78.12 460 MET B C 1
ATOM 7738 O O . MET B 1 460 ? 2.984 -39.156 -13.227 1 78.12 460 MET B O 1
ATOM 7742 N N . LYS B 1 461 ? 2.047 -37.5 -11.891 1 66.12 461 LYS B N 1
ATOM 7743 C CA . LYS B 1 461 ? 1.14 -38.344 -11.125 1 66.12 461 LYS B CA 1
ATOM 7744 C C . LYS B 1 461 ? -0.272 -38.312 -11.703 1 66.12 461 LYS B C 1
ATOM 7746 O O . LYS B 1 461 ? -0.75 -37.25 -12.117 1 66.12 461 LYS B O 1
ATOM 7751 N N . LYS B 1 462 ? -0.796 -39.5 -12.008 1 64.31 462 LYS B N 1
ATOM 7752 C CA . LYS B 1 462 ? -2.17 -39.562 -12.492 1 64.31 462 LYS B CA 1
ATOM 7753 C C . LYS B 1 462 ? -3.152 -39 -11.469 1 64.31 462 LYS B C 1
ATOM 7755 O O . LYS B 1 462 ? -3.096 -39.375 -10.289 1 64.31 462 LYS B O 1
ATOM 7760 N N . GLN B 1 463 ? -3.695 -37.781 -11.742 1 63.22 463 GLN B N 1
ATOM 7761 C CA . GLN B 1 463 ? -4.699 -37.219 -10.852 1 63.22 463 GLN B CA 1
ATOM 7762 C C . GLN B 1 463 ? -6.023 -37.969 -10.961 1 63.22 463 GLN B C 1
ATOM 7764 O O . GLN B 1 463 ? -6.555 -38.125 -12.062 1 63.22 463 GLN B O 1
ATOM 7769 N N . GLU B 1 464 ? -6.516 -38.562 -9.789 1 69.5 464 GLU B N 1
ATOM 7770 C CA . GLU B 1 464 ? -7.625 -39.531 -9.812 1 69.5 464 GLU B CA 1
ATOM 7771 C C . GLU B 1 464 ? -8.922 -38.875 -9.336 1 69.5 464 GLU B C 1
ATOM 7773 O O . GLU B 1 464 ? -10.008 -39.375 -9.586 1 69.5 464 GLU B O 1
ATOM 7778 N N . SER B 1 465 ? -8.883 -37.594 -9.062 1 84.5 465 SER B N 1
ATOM 7779 C CA . SER B 1 465 ? -10.141 -37.125 -8.508 1 84.5 465 SER B CA 1
ATOM 7780 C C . SER B 1 465 ? -10.961 -36.375 -9.57 1 84.5 465 SER B C 1
ATOM 7782 O O . SER B 1 465 ? -10.406 -35.781 -10.484 1 84.5 465 SER B O 1
ATOM 7784 N N . TRP B 1 466 ? -12.32 -36.656 -9.602 1 88 466 TRP B N 1
ATOM 7785 C CA . TRP B 1 466 ? -13.195 -36 -10.562 1 88 466 TRP B CA 1
ATOM 7786 C C . TRP B 1 466 ? -13.094 -34.469 -10.438 1 88 466 TRP B C 1
ATOM 7788 O O . TRP B 1 466 ? -13.281 -33.75 -11.414 1 88 466 TRP B O 1
ATOM 7798 N N . GLN B 1 467 ? -12.727 -33.969 -9.281 1 90.94 467 GLN B N 1
ATOM 7799 C CA . GLN B 1 467 ? -12.656 -32.531 -9.008 1 90.94 467 GLN B CA 1
ATOM 7800 C C . GLN B 1 467 ? -11.555 -31.875 -9.836 1 90.94 467 GLN B C 1
ATOM 7802 O O . GLN B 1 467 ? -11.711 -30.75 -10.305 1 90.94 467 GLN B O 1
ATOM 7807 N N . SER B 1 468 ? -10.57 -32.625 -10.07 1 90.31 468 SER B N 1
ATOM 7808 C CA . SER B 1 468 ? -9.367 -32.031 -10.656 1 90.31 468 SER B CA 1
ATOM 7809 C C . SER B 1 468 ? -9.312 -32.281 -12.164 1 90.31 468 SER B C 1
ATOM 7811 O O . SER B 1 468 ? -8.312 -31.969 -12.812 1 90.31 468 SER B O 1
ATOM 7813 N N . PHE B 1 469 ? -10.422 -32.844 -12.625 1 90.56 469 PHE B N 1
ATOM 7814 C CA . PHE B 1 469 ? -10.453 -33.188 -14.047 1 90.56 469 PHE B CA 1
ATOM 7815 C C . PHE B 1 469 ? -10.164 -31.953 -14.898 1 90.56 469 PHE B C 1
ATOM 7817 O O . PHE B 1 469 ? -10.812 -30.922 -14.742 1 90.56 469 PHE B O 1
ATOM 7824 N N . ASN B 1 470 ? -9.156 -32 -15.719 1 91.81 470 ASN B N 1
ATOM 7825 C CA . ASN B 1 470 ? -8.734 -31 -16.688 1 91.81 470 ASN B CA 1
ATOM 7826 C C . ASN B 1 470 ? -8.477 -31.609 -18.062 1 91.81 470 ASN B C 1
ATOM 7828 O O . ASN B 1 470 ? -7.691 -32.531 -18.188 1 91.81 470 ASN B O 1
ATOM 7832 N N . LEU B 1 471 ? -9.133 -31.094 -19.062 1 92.56 471 LEU B N 1
ATOM 7833 C CA . LEU B 1 471 ? -9.102 -31.672 -20.406 1 92.56 471 LEU B CA 1
ATOM 7834 C C . LEU B 1 471 ? -7.699 -31.594 -21 1 92.56 471 LEU B C 1
ATOM 7836 O O . LEU B 1 471 ? -7.223 -32.562 -21.594 1 92.56 471 LEU B O 1
ATOM 7840 N N . LEU B 1 472 ? -7.039 -30.5 -20.859 1 91.06 472 LEU B N 1
ATOM 7841 C CA . LEU B 1 472 ? -5.695 -30.328 -21.406 1 91.06 472 LEU B CA 1
ATOM 7842 C C . LEU B 1 472 ? -4.699 -31.234 -20.703 1 91.06 472 LEU B C 1
ATOM 7844 O O . LEU B 1 472 ? -3.869 -31.875 -21.359 1 91.06 472 LEU B O 1
ATOM 7848 N N . GLU B 1 473 ? -4.781 -31.266 -19.422 1 90.5 473 GLU B N 1
ATOM 7849 C CA . GLU B 1 473 ? -3.912 -32.156 -18.656 1 90.5 473 GLU B CA 1
ATOM 7850 C C . GLU B 1 473 ? -4.074 -33.594 -19.078 1 90.5 473 GLU B C 1
ATOM 7852 O O . GLU B 1 473 ? -3.086 -34.312 -19.266 1 90.5 473 GLU B O 1
ATOM 7857 N N . ARG B 1 474 ? -5.301 -34.031 -19.234 1 90.12 474 ARG B N 1
ATOM 7858 C CA . ARG B 1 474 ? -5.57 -35.406 -19.625 1 90.12 474 ARG B CA 1
ATOM 7859 C C . ARG B 1 474 ? -5.027 -35.688 -21.031 1 90.12 474 ARG B C 1
ATOM 7861 O O . ARG B 1 474 ? -4.371 -36.688 -21.25 1 90.12 474 ARG B O 1
ATOM 7868 N N . LYS B 1 475 ? -5.254 -34.812 -21.906 1 91.88 475 LYS B N 1
ATOM 7869 C CA . LYS B 1 475 ? -4.812 -34.969 -23.297 1 91.88 475 LYS B CA 1
ATOM 7870 C C . LYS B 1 475 ? -3.293 -35.062 -23.375 1 91.88 475 LYS B C 1
ATOM 7872 O O . LYS B 1 475 ? -2.756 -35.938 -24.031 1 91.88 475 LYS B O 1
ATOM 7877 N N . VAL B 1 476 ? -2.607 -34.188 -22.688 1 92 476 VAL B N 1
ATOM 7878 C CA . VAL B 1 476 ? -1.151 -34.094 -22.766 1 92 476 VAL B CA 1
ATOM 7879 C C . VAL B 1 476 ? -0.527 -35.281 -22.031 1 92 476 VAL B C 1
ATOM 7881 O O . VAL B 1 476 ? 0.466 -35.844 -22.5 1 92 476 VAL B O 1
ATOM 7884 N N . SER B 1 477 ? -1.141 -35.625 -20.906 1 90.5 477 SER B N 1
ATOM 7885 C CA . SER B 1 477 ? -0.636 -36.781 -20.156 1 90.5 477 SER B CA 1
ATOM 7886 C C . SER B 1 477 ? -0.757 -38.062 -20.969 1 90.5 477 SER B C 1
ATOM 7888 O O . SER B 1 477 ? 0.161 -38.906 -20.984 1 90.5 477 SER B O 1
ATOM 7890 N N . GLU B 1 478 ? -1.834 -38.25 -21.641 1 90.94 478 GLU B N 1
ATOM 7891 C CA . GLU B 1 478 ? -2.037 -39.438 -22.484 1 90.94 478 GLU B CA 1
ATOM 7892 C C . GLU B 1 478 ? -1.06 -39.438 -23.656 1 90.94 478 GLU B C 1
ATOM 7894 O O . GLU B 1 478 ? -0.502 -40.5 -24 1 90.94 478 GLU B O 1
ATOM 7899 N N . ARG B 1 479 ? -0.828 -38.312 -24.203 1 92.69 479 ARG B N 1
ATOM 7900 C CA . ARG B 1 479 ? 0.113 -38.188 -25.312 1 92.69 479 ARG B CA 1
ATOM 7901 C C . ARG B 1 479 ? 1.532 -38.5 -24.859 1 92.69 479 ARG B C 1
ATOM 7903 O O . ARG B 1 479 ? 2.262 -39.219 -25.578 1 92.69 479 ARG B O 1
ATOM 7910 N N . LEU B 1 480 ? 1.866 -38 -23.719 1 91.62 480 LEU B N 1
ATOM 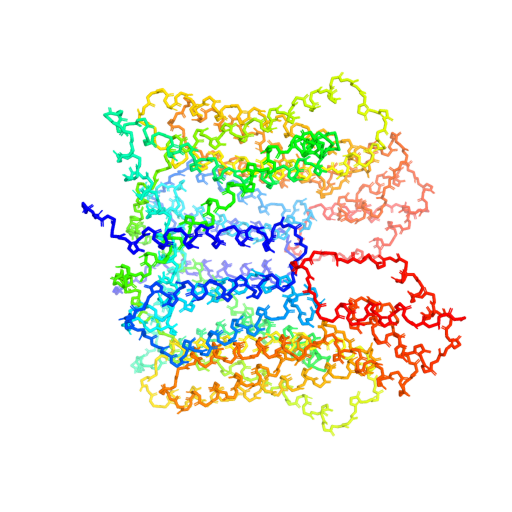7911 C CA . LEU B 1 480 ? 3.205 -38.25 -23.188 1 91.62 480 LEU B CA 1
ATOM 7912 C C . LEU B 1 480 ? 3.408 -39.719 -22.875 1 91.62 480 LEU B C 1
ATOM 7914 O O . LEU B 1 480 ? 4.484 -40.281 -23.141 1 91.62 480 LEU B O 1
ATOM 7918 N N . GLU B 1 481 ? 2.365 -40.312 -22.375 1 88.62 481 GLU B N 1
ATOM 7919 C CA . GLU B 1 481 ? 2.43 -41.719 -22.062 1 88.62 481 GLU B CA 1
ATOM 7920 C C . GLU B 1 481 ? 2.625 -42.562 -23.312 1 88.62 481 GLU B C 1
ATOM 7922 O O . GLU B 1 481 ? 3.348 -43.562 -23.297 1 88.62 481 GLU B O 1
ATOM 7927 N N . ASN B 1 482 ? 2.115 -42.125 -24.406 1 89.75 482 ASN B N 1
ATOM 7928 C CA . ASN B 1 482 ? 2.145 -42.906 -25.656 1 89.75 482 ASN B CA 1
ATOM 7929 C C . ASN B 1 482 ? 3.363 -42.531 -26.5 1 89.75 482 ASN B C 1
ATOM 7931 O O . ASN B 1 482 ? 3.621 -43.156 -27.516 1 89.75 482 ASN B O 1
ATOM 7935 N N . LEU B 1 483 ? 4.016 -41.469 -26.062 1 89.31 483 LEU B N 1
ATOM 7936 C CA . LEU B 1 483 ? 5.168 -41.031 -26.828 1 89.31 483 LEU B CA 1
ATOM 7937 C C . LEU B 1 483 ? 6.359 -41.938 -26.609 1 89.31 483 LEU B C 1
ATOM 7939 O O . LEU B 1 483 ? 6.727 -42.25 -25.469 1 89.31 483 LEU B O 1
ATOM 7943 N N . SER B 1 484 ? 6.91 -42.562 -27.688 1 86.19 484 SER B N 1
ATOM 7944 C CA . SER B 1 484 ? 8.086 -43.438 -27.609 1 86.19 484 SER B CA 1
ATOM 7945 C C . SER B 1 484 ? 9.367 -42.625 -27.484 1 86.19 484 SER B C 1
ATOM 7947 O O . SER B 1 484 ? 9.703 -41.844 -28.406 1 86.19 484 SER B O 1
ATOM 7949 N N . LEU B 1 485 ? 9.875 -42.594 -26.281 1 82 485 LEU B N 1
ATOM 7950 C CA . LEU B 1 485 ? 11.125 -41.875 -26.047 1 82 485 LEU B CA 1
ATOM 7951 C C . LEU B 1 485 ? 12.32 -42.812 -26.172 1 82 485 LEU B C 1
ATOM 7953 O O . LEU B 1 485 ? 12.523 -43.688 -25.312 1 82 485 LEU B O 1
ATOM 7957 N N . TYR B 1 486 ? 12.891 -43.125 -27.484 1 67.69 486 TYR B N 1
ATOM 7958 C CA . TYR B 1 486 ? 14.016 -44 -27.75 1 67.69 486 TYR B CA 1
ATOM 7959 C C . TYR B 1 486 ? 15.336 -43.281 -27.609 1 67.69 486 TYR B C 1
ATOM 7961 O O . TYR B 1 486 ? 15.406 -42.062 -27.859 1 67.69 486 TYR B O 1
#

InterPro domains:
  IPR025291 Protein of unknown function DUF4153 [PF13687] (67-437)

Solvent-accessible surface area (backbone atoms only — not comparable to full-atom values): 51672 Å² total; per-residue (Å²): 128,87,68,71,79,47,73,66,52,54,55,46,51,50,51,28,44,52,48,11,46,48,45,44,53,20,65,71,69,48,61,63,5,38,22,50,35,54,44,55,52,51,50,50,50,51,50,54,59,72,46,61,90,56,86,66,27,63,59,69,63,37,48,52,50,51,49,44,48,54,55,54,34,43,36,41,19,56,49,69,57,65,67,58,57,57,49,46,68,52,50,45,60,53,48,50,54,48,41,56,40,53,24,46,37,44,82,86,53,53,76,70,41,73,64,32,56,53,52,46,50,51,54,55,59,50,16,57,63,48,38,51,51,50,52,50,53,50,46,62,70,66,46,73,90,68,62,74,62,59,60,51,49,53,51,35,38,51,50,10,51,57,64,31,45,66,55,45,53,54,47,51,53,32,49,30,64,32,28,68,69,52,28,50,53,54,62,42,34,44,52,61,37,51,67,44,66,63,48,58,47,44,52,50,50,46,50,19,51,50,46,14,44,50,52,45,21,36,59,49,39,51,72,69,54,38,74,69,74,74,66,75,69,68,57,69,64,88,69,54,48,53,58,56,24,50,43,38,28,46,50,56,52,41,52,54,43,50,53,50,48,56,55,48,50,50,46,71,69,61,60,52,64,74,70,71,54,59,63,62,61,57,24,70,36,20,31,66,35,36,49,51,48,41,52,52,48,51,51,53,50,53,48,48,68,71,29,40,66,71,81,50,66,68,59,38,52,50,44,46,50,49,50,48,49,46,49,51,47,40,48,52,42,48,51,52,24,51,51,31,44,50,50,36,31,73,74,73,43,59,42,72,86,52,49,52,57,56,56,46,51,53,54,49,50,53,52,48,51,52,48,53,50,37,68,76,39,74,87,58,60,65,56,53,50,50,53,52,49,49,50,50,50,54,44,48,53,61,68,63,42,58,50,47,51,35,43,52,52,35,52,55,42,24,75,73,70,69,56,75,63,64,69,60,34,59,68,38,43,56,46,16,47,48,45,50,50,53,50,34,73,75,39,70,81,43,59,69,58,50,51,52,52,51,54,46,60,68,63,60,69,88,80,83,50,75,28,41,38,30,55,45,56,51,54,42,50,53,49,57,70,67,51,83,85,124,129,87,71,71,78,48,73,67,53,53,55,48,49,50,50,28,43,51,47,11,47,47,44,44,52,20,65,72,69,48,60,63,4,37,23,49,35,53,44,52,51,51,50,51,51,53,49,54,60,73,47,60,91,55,84,67,28,62,60,69,64,37,50,52,49,50,50,45,48,54,54,56,34,43,37,40,19,56,49,67,57,65,66,59,55,57,49,46,68,53,49,46,60,52,48,51,55,50,42,55,41,52,23,46,37,45,83,86,54,53,78,68,41,72,64,31,56,52,50,45,50,50,53,55,60,50,18,58,62,48,38,52,51,50,54,49,53,50,46,59,70,69,46,73,93,64,62,74,64,59,58,52,50,53,51,34,38,51,50,10,51,57,63,32,46,65,55,47,52,56,48,50,51,31,49,31,64,32,29,67,70,54,29,50,55,54,62,42,35,45,52,62,38,53,69,44,64,62,50,58,46,45,52,50,49,46,49,20,51,49,48,14,42,50,50,45,22,36,58,47,38,53,70,69,54,39,71,68,73,73,64,74,67,68,58,70,68,86,69,53,48,54,59,57,25,50,42,38,28,47,50,55,54,42,52,54,44,50,54,51,48,58,55,50,49,48,45,71,69,62,60,53,63,74,71,72,56,60,64,62,59,56,23,70,36,20,30,65,36,36,49,50,48,42,51,52,48,51,51,51,49,51,47,48,68,71,30,41,67,70,81,52,67,67,59,39,52,50,44,45,49,50,49,48,49,46,47,52,49,38,47,51,42,47,50,51,24,51,50,30,44,50,53,35,30,71,73,72,44,58,45,72,86,52,49,51,57,53,55,47,50,53,53,49,51,52,50,49,52,51,48,53,50,37,69,75,39,74,87,58,59,66,54,52,51,51,53,51,50,49,50,50,49,53,45,48,53,61,69,61,43,59,49,47,51,33,42,52,52,35,52,55,44,23,74,71,72,70,57,75,64,64,69,58,34,59,68,39,44,56,44,16,47,46,46,50,51,52,48,33,73,75,38,70,82,42,60,69,58,52,52,52,53,51,53,47,61,68,64,60,69,86,82,85,51,74,28,41,38,30,56,46,56,50,54,42,53,54,47,55,70,69,50,84,87,124

Sequence (972 aa):
MNASWKRTDIVFMILCTLLGVLAEQSFFHSKIGISYFVFVTALYWTFFWRFKGFDFTNRRFGFFVLLSIWLLSSTFFLYSNMFFYGFNQLVIPVLVIFHMSLITGNQLIPWHKFSFIFYTLTRFFSTFPYVLTVLKSLKSKLKPKTSNKTTQALIKVTIGLLLSVPLLFVVILLLSSADEKFKMLVGNLPDLLIQVNPFEGIFRTLAVLIISAVLFGYLQVLKTHRDIVVEGKFRPGAFSWDPIIVCTLLLMVNAVYVLFASLQFQYFFSGTLQESYTFAEYARRGFFELLAVTLINLSLLNGVITFTHLINRALKAAVKLLLTLLIIVSGIMLVSAFVRLSLYESAYGFTFDRVLPHSFMLLLAVIFIFTLIKVWVERLSLVRFYVISALVYYTALNMVNVDQFIVNQNMQRYEETGKIDLNHLTSLSYAGLDGLMDLYEKEPSNQKVKQILLDQKIMMKKQESWQSFNLLERKVSERLENLSLYMNASWKRTDIVFMILCTLLGVLAEQSFFHSKIGISYFVFVTALYWTFFWRFKGFDFTNRRFGFFVLLSIWLLSSTFFLYSNMFFYGFNQLVIPVLVIFHMSLITGNQLIPWHKFSFIFYTLTRFFSTFPYVLTVLKSLKSKLKPKTSNKTTQALIKVTIGLLLSVPLLFVVILLLSSADEKFKMLVGNLPDLLIQVNPFEGIFRTLAVLIISAVLFGYLQVLKTHRDIVVEGKFRPGAFSWDPIIVCTLLLMVNAVYVLFASLQFQYFFSGTLQESYTFAEYARRGFFELLAVTLINLSLLNGVITFTHLINRALKAAVKLLLTLLIIVSGIMLVSAFVRLSLYESAYGFTFDRVLPHSFMLLLAVIFIFTLIKVWVERLSLVRFYVISALVYYTALNMVNVDQFIVNQNMQRYEETGKIDLNHLTSLSYAGLDGLMDLYEKEPSNQKVKQILLDQKIMMKKQESWQSFNLLERKVSERLENLSLY

Radius of gyration: 34.11 Å; Cα contacts (8 Å, |Δi|>4): 934; chains: 2; bounding box: 97×95×76 Å

pLDDT: mean 84.82, std 13.86, range [31.48, 98.0]

Nearest PDB structures (foldseek):
  3ja6-assembly1_I  TM=1.279E-01  e=2.672E+00  Escherichia coli
  3ja6-assembly1_H  TM=1.299E-01  e=5.868E+00  Escherichia coli
  9hmf-assembly1_K  TM=1.235E-01  e=1.503E+00  Campylobacter jejuni
  3ja6-assembly1_H  TM=1.300E-01  e=6.658E+00  Escherichia coli

Organism: NCBI:txid2021314

Secondary structure (DSSP, 8-state):
------HHHHHHHHHHHHHHHHHHHHHSSS--SHHHHHHHHHHHHHHHHHTTT---SSHHHHHHHHHHHHHHHHHHHH---HHHHHHHHHHHHHHHHHHHHHHHS-TTS-TTSHHHHHHHHHHHHTHHHHHHHHHHHHHHHHS-S--HHHHHHHHHHHHHHHHHHHHHHHHHHHHHHH-HHHHHHHHHHHHHHHSSHHHHHHHHHHHHHHHHHHHHHHHHHHHH-TT-------------B-HHHHHHHHHHHHHHHHHHHHHHHHHHHH-GGGTSS-HHHHHHTTHHHHHHHHHHHHHHHHHHHHHB---SHHHHHHHHHHHHHHHHHHHHHHHHHHHHHHHHHHHH---HHHHHHHHHHHHHHHHHHHHHHHHH-TTS-HHHHHHHHHHHHHHHHHHS-HHHHHHHHHHHHHHHH----HHHHHHSHHHHHHHHHHHHHH-TT-HHHHHHHHHHHHH------GGG--HHHHHHHHHHHH----/------HHHHHHHHHHHHHHHHHHHHHSSS--SHHHHHHHHHHHHHHHHHTTT---SSHHHHHHHHHHHHHHHHHHHH---HHHHHHHHHHHHHHHHHHHHHHHS-TTS-TTSHHHHHHHHHHHHTHHHHHHHHHHHHHHHHS-S--HHHHHHHHHHHHHHHHHHHHHHHHHHHHHHH-HHHHHHHHHHHHHHHSSHHHHHHHHHHHHHHHHHHHHHHHHHHHH-TT-------------B-HHHHHHHHHHHHHHHHHHHHHHHHHHHH-GGGTSS-HHHHHHTTHHHHHHHHHHHHHHHHHHHHHB---SHHHHHHHHHHHHHHHHHHHHHHHHHHHHHHHHHHHH---HHHHHHHHHHHHHHHHHHHHHHHHH-TTS-HHHHHHHHHHHHHHHHHHS-HHHHHHHHHHHHHHHH----HHHHHHSHHHHHHHHHHHHHH-TT-HHHHHHHHHHHHH------GGG--HHHHHHHHHHHH----